Protein AF-0000000069244633 (afdb_homodimer)

Structure (mmCIF, N/CA/C/O backbone):
data_AF-0000000069244633-model_v1
#
loop_
_entity.id
_entity.type
_entity.pdbx_description
1 polymer 'Cationic amino acid transporter C-terminal domain-containing protein'
#
loop_
_atom_site.group_PDB
_atom_site.id
_atom_site.type_symbol
_atom_site.label_atom_id
_atom_site.label_alt_id
_atom_site.label_comp_id
_atom_site.label_asym_id
_atom_site.label_entity_id
_atom_site.label_seq_id
_atom_site.pdbx_PDB_ins_code
_atom_site.Cartn_x
_atom_site.Cartn_y
_atom_site.Cartn_z
_atom_site.occupancy
_atom_site.B_iso_or_equiv
_atom_site.auth_seq_id
_atom_site.auth_comp_id
_atom_site.auth_asym_id
_atom_site.auth_atom_id
_atom_site.pdbx_PDB_model_num
ATOM 1 N N . MET A 1 1 ? -38.5 -72.438 -12.086 1 20.02 1 MET A N 1
ATOM 2 C CA . MET A 1 1 ? -37.25 -71.875 -12.625 1 20.02 1 MET A CA 1
ATOM 3 C C . MET A 1 1 ? -36.938 -70.5 -12 1 20.02 1 MET A C 1
ATOM 5 O O . MET A 1 1 ? -37.812 -69.938 -11.375 1 20.02 1 MET A O 1
ATOM 9 N N . GLU A 1 2 ? -36 -69.562 -12.727 1 22.3 2 GLU A N 1
ATOM 10 C CA . GLU A 1 2 ? -34.875 -68.625 -12.781 1 22.3 2 GLU A CA 1
ATOM 11 C C . GLU A 1 2 ? -35.375 -67.188 -12.688 1 22.3 2 GLU A C 1
ATOM 13 O O . GLU A 1 2 ? -34.75 -66.312 -13.219 1 22.3 2 GLU A O 1
ATOM 18 N N . GLU A 1 3 ? -36.531 -66.812 -12.406 1 23.72 3 GLU A N 1
ATOM 19 C CA . GLU A 1 3 ? -37.031 -65.5 -12.836 1 23.72 3 GLU A CA 1
ATOM 20 C C . GLU A 1 3 ? -36.281 -64.375 -12.117 1 23.72 3 GLU A C 1
ATOM 22 O O . GLU A 1 3 ? -36.562 -63.188 -12.328 1 23.72 3 GLU A O 1
ATOM 27 N N . ALA A 1 4 ? -35.75 -64.625 -10.914 1 26.92 4 ALA A N 1
ATOM 28 C CA . ALA A 1 4 ? -35.469 -63.656 -9.867 1 26.92 4 ALA A CA 1
ATOM 29 C C . ALA A 1 4 ? -34.312 -62.75 -10.25 1 26.92 4 ALA A C 1
ATOM 31 O O . ALA A 1 4 ? -33.844 -61.938 -9.438 1 26.92 4 ALA A O 1
ATOM 32 N N . ASN A 1 5 ? -33.438 -63.188 -11.25 1 26.27 5 ASN A N 1
ATOM 33 C CA . ASN A 1 5 ? -32.094 -62.656 -11.25 1 26.27 5 ASN A CA 1
ATOM 34 C C . ASN A 1 5 ? -32.062 -61.188 -11.68 1 26.27 5 ASN A C 1
ATOM 36 O O . ASN A 1 5 ? -31.062 -60.719 -12.227 1 26.27 5 ASN A O 1
ATOM 40 N N . GLY A 1 6 ? -33.188 -60.469 -11.82 1 25.61 6 GLY A N 1
ATOM 41 C CA . GLY A 1 6 ? -33.25 -59.281 -12.656 1 25.61 6 GLY A CA 1
ATOM 42 C C . GLY A 1 6 ? -32.344 -58.156 -12.156 1 25.61 6 GLY A C 1
ATOM 43 O O . GLY A 1 6 ? -31.922 -57.281 -12.938 1 25.61 6 GLY A O 1
ATOM 44 N N . ASN A 1 7 ? -32.406 -57.688 -10.852 1 25.88 7 ASN A N 1
ATOM 45 C CA . ASN A 1 7 ? -32.219 -56.281 -10.523 1 25.88 7 ASN A CA 1
ATOM 46 C C . ASN A 1 7 ? -30.734 -55.906 -10.484 1 25.88 7 ASN A C 1
ATOM 48 O O . ASN A 1 7 ? -30.188 -55.594 -9.422 1 25.88 7 ASN A O 1
ATOM 52 N N . SER A 1 8 ? -29.797 -56.625 -11.047 1 25.48 8 SER A N 1
ATOM 53 C CA . SER A 1 8 ? -28.391 -56.25 -10.969 1 25.48 8 SER A CA 1
ATOM 54 C C . SER A 1 8 ? -28.172 -54.875 -11.609 1 25.48 8 SER A C 1
ATOM 56 O O . SER A 1 8 ? -27.656 -54.781 -12.727 1 25.48 8 SER A O 1
ATOM 58 N N . ARG A 1 9 ? -29.172 -53.844 -11.516 1 30.61 9 ARG A N 1
ATOM 59 C CA . ARG A 1 9 ? -28.922 -52.594 -12.188 1 30.61 9 ARG A CA 1
ATOM 60 C C . ARG A 1 9 ? -27.594 -51.969 -11.719 1 30.61 9 ARG A C 1
ATOM 62 O O . ARG A 1 9 ? -27.594 -51 -10.945 1 30.61 9 ARG A O 1
ATOM 69 N N . LEU A 1 10 ? -26.672 -52.719 -11.18 1 27.62 10 LEU A N 1
ATOM 70 C CA . LEU A 1 10 ? -25.438 -52.219 -10.586 1 27.62 10 LEU A CA 1
ATOM 71 C C . LEU A 1 10 ? -24.672 -51.375 -11.586 1 27.62 10 LEU A C 1
ATOM 73 O O . LEU A 1 10 ? -23.703 -50.719 -11.219 1 27.62 10 LEU A O 1
ATOM 77 N N . GLY A 1 11 ? -24.562 -51.812 -12.891 1 30.34 11 GLY A N 1
ATOM 78 C CA . GLY A 1 11 ? -23.531 -51.188 -13.719 1 30.34 11 GLY A CA 1
ATOM 79 C C . GLY A 1 11 ? -23.75 -49.719 -13.953 1 30.34 11 GLY A C 1
ATOM 80 O O . GLY A 1 11 ? -23.969 -49.281 -15.086 1 30.34 11 GLY A O 1
ATOM 81 N N . GLU A 1 12 ? -24.453 -48.969 -13.242 1 34.12 12 GLU A N 1
ATOM 82 C CA . GLU A 1 12 ? -24.656 -47.531 -13.508 1 34.12 12 GLU A CA 1
ATOM 83 C C . GLU A 1 12 ? -23.328 -46.844 -13.781 1 34.12 12 GLU A C 1
ATOM 85 O O . GLU A 1 12 ? -22.5 -46.688 -12.883 1 34.12 12 GLU A O 1
ATOM 90 N N . GLY A 1 13 ? -22.641 -47 -15.031 1 33.44 13 GLY A N 1
ATOM 91 C CA . GLY A 1 13 ? -21.469 -46.594 -15.781 1 33.44 13 GLY A CA 1
ATOM 92 C C . GLY A 1 13 ? -21.141 -45.125 -15.617 1 33.44 13 GLY A C 1
ATOM 93 O O . GLY A 1 13 ? -21.906 -44.375 -15.016 1 33.44 13 GLY A O 1
ATOM 94 N N . ASN A 1 14 ? -19.844 -44.719 -16.297 1 39.72 14 ASN A N 1
ATOM 95 C CA . ASN A 1 14 ? -19.125 -43.469 -16.578 1 39.72 14 ASN A CA 1
ATOM 96 C C . ASN A 1 14 ? -20.047 -42.438 -17.188 1 39.72 14 ASN A C 1
ATOM 98 O O . ASN A 1 14 ? -20.625 -42.625 -18.25 1 39.72 14 ASN A O 1
ATOM 102 N N . VAL A 1 15 ? -20.781 -41.812 -16.547 1 41.5 15 VAL A N 1
ATOM 103 C CA . VAL A 1 15 ? -21.719 -40.812 -17.078 1 41.5 15 VAL A CA 1
ATOM 104 C C . VAL A 1 15 ? -20.938 -39.75 -17.859 1 41.5 15 VAL A C 1
ATOM 106 O O . VAL A 1 15 ? -20.156 -39 -17.297 1 41.5 15 VAL A O 1
ATOM 109 N N . VAL A 1 16 ? -20.375 -40.062 -19.047 1 46.16 16 VAL A N 1
ATOM 110 C CA . VAL A 1 16 ? -19.875 -39.062 -19.984 1 46.16 16 VAL A CA 1
ATOM 111 C C . VAL A 1 16 ? -21.016 -38.156 -20.406 1 46.16 16 VAL A C 1
ATOM 113 O O . VAL A 1 16 ? -22.125 -38.625 -20.703 1 46.16 16 VAL A O 1
ATOM 116 N N . PRO A 1 17 ? -21.109 -36.938 -20.062 1 46.88 17 PRO A N 1
ATOM 117 C CA . PRO A 1 17 ? -22.109 -36.125 -20.766 1 46.88 17 PRO A CA 1
ATOM 118 C C . PRO A 1 17 ? -22.203 -36.438 -22.25 1 46.88 17 PRO A C 1
ATOM 120 O O . PRO A 1 17 ? -21.219 -36.875 -22.859 1 46.88 17 PRO A O 1
ATOM 123 N N . ALA A 1 18 ? -23.422 -36.688 -22.859 1 45.16 18 ALA A N 1
ATOM 124 C CA . ALA A 1 18 ? -23.672 -37.031 -24.25 1 45.16 18 ALA A CA 1
ATOM 125 C C . ALA A 1 18 ? -22.828 -36.156 -25.188 1 45.16 18 ALA A C 1
ATOM 127 O O . ALA A 1 18 ? -22.828 -34.938 -25.078 1 45.16 18 ALA A O 1
ATOM 128 N N . PRO A 1 19 ? -21.797 -36.75 -25.891 1 50.88 19 PRO A N 1
ATOM 129 C CA . PRO A 1 19 ? -20.984 -36.031 -26.875 1 50.88 19 PRO A CA 1
ATOM 130 C C . PRO A 1 19 ? -21.828 -35.188 -27.844 1 50.88 19 PRO A C 1
ATOM 132 O O . PRO A 1 19 ? -22.766 -35.719 -28.453 1 50.88 19 PRO A O 1
ATOM 135 N N . ILE A 1 20 ? -22.016 -33.969 -27.609 1 52.47 20 ILE A N 1
ATOM 136 C CA . ILE A 1 20 ? -22.641 -33.188 -28.656 1 52.47 20 ILE A CA 1
ATOM 137 C C . ILE A 1 20 ? -21.859 -33.344 -29.953 1 52.47 20 ILE A C 1
ATOM 139 O O . ILE A 1 20 ? -20.641 -33.188 -29.984 1 52.47 20 ILE A O 1
ATOM 143 N N . LYS A 1 21 ? -22.469 -34 -30.922 1 58.62 21 LYS A N 1
ATOM 144 C CA . LYS A 1 21 ? -21.875 -34.156 -32.25 1 58.62 21 LYS A CA 1
ATOM 145 C C . LYS A 1 21 ? -21.406 -32.812 -32.812 1 58.62 21 LYS A C 1
ATOM 147 O O . LYS A 1 21 ? -22.219 -31.906 -33 1 58.62 21 LYS A O 1
ATOM 152 N N . LEU A 1 22 ? -20.031 -32.562 -32.781 1 64.38 22 LEU A N 1
ATOM 153 C CA . LEU A 1 22 ? -19.453 -31.344 -33.375 1 64.38 22 LEU A CA 1
ATOM 154 C C . LEU A 1 22 ? -19.469 -31.438 -34.906 1 64.38 22 LEU A C 1
ATOM 156 O O . LEU A 1 22 ? -18.672 -32.188 -35.5 1 64.38 22 LEU A O 1
ATOM 160 N N . GLU A 1 23 ? -20.453 -30.797 -35.469 1 68.38 23 GLU A N 1
ATOM 161 C CA . GLU A 1 23 ? -20.703 -30.859 -36.906 1 68.38 23 GLU A CA 1
ATOM 162 C C . GLU A 1 23 ? -19.438 -30.516 -37.688 1 68.38 23 GLU A C 1
ATOM 164 O O . GLU A 1 23 ? -19.172 -31.109 -38.75 1 68.38 23 GLU A O 1
ATOM 169 N N . SER A 1 24 ? -18.625 -29.688 -37.125 1 72.56 24 SER A N 1
ATOM 170 C CA . SER A 1 24 ? -17.453 -29.203 -37.844 1 72.56 24 SER A CA 1
ATOM 171 C C . SER A 1 24 ? -16.375 -30.281 -37.969 1 72.56 24 SER A C 1
ATOM 173 O O . SER A 1 24 ? -15.555 -30.266 -38.875 1 72.56 24 SER A O 1
ATOM 175 N N . PHE A 1 25 ? -16.484 -31.328 -37.094 1 71.44 25 PHE A N 1
ATOM 176 C CA . PHE A 1 25 ? -15.406 -32.312 -37.031 1 71.44 25 PHE A CA 1
ATOM 177 C C . PHE A 1 25 ? -15.898 -33.656 -37.562 1 71.44 25 PHE A C 1
ATOM 179 O O . PHE A 1 25 ? -15.211 -34.688 -37.406 1 71.44 25 PHE A O 1
ATOM 186 N N . GLU A 1 26 ? -17.094 -33.719 -38.062 1 68.06 26 GLU A N 1
ATOM 187 C CA . GLU A 1 26 ? -17.672 -34.969 -38.531 1 68.06 26 GLU A CA 1
ATOM 188 C C . GLU A 1 26 ? -16.969 -35.469 -39.781 1 68.06 26 GLU A C 1
ATOM 190 O O . GLU A 1 26 ? -16.719 -36.656 -39.938 1 68.06 26 GLU A O 1
ATOM 195 N N . ASN A 1 27 ? -16.719 -34.562 -40.75 1 71.81 27 ASN A N 1
ATOM 196 C CA . ASN A 1 27 ? -16.031 -34.875 -42 1 71.81 27 ASN A CA 1
ATOM 197 C C . ASN A 1 27 ? -14.961 -33.844 -42.344 1 71.81 27 ASN A C 1
ATOM 199 O O . ASN A 1 27 ? -14.977 -32.75 -41.812 1 71.81 27 ASN A O 1
ATOM 203 N N . ILE A 1 28 ? -13.922 -34.344 -43.062 1 75.19 28 ILE A N 1
ATOM 204 C CA . ILE A 1 28 ? -12.805 -33.5 -43.469 1 75.19 28 ILE A CA 1
ATOM 205 C C . ILE A 1 28 ? -13.32 -32.281 -44.281 1 75.19 28 ILE A C 1
ATOM 207 O O . ILE A 1 28 ? -12.781 -31.188 -44.156 1 75.19 28 ILE A O 1
ATOM 211 N N . THR A 1 29 ? -14.359 -32.562 -45 1 72.12 29 THR A N 1
ATOM 212 C CA . THR A 1 29 ? -14.914 -31.484 -45.812 1 72.12 29 THR A CA 1
ATOM 213 C C . THR A 1 29 ? -15.562 -30.422 -44.906 1 72.12 29 THR A C 1
ATOM 215 O O . THR A 1 29 ? -15.422 -29.234 -45.188 1 72.12 29 THR A O 1
ATOM 218 N N . ASN A 1 30 ? -16.203 -30.875 -43.906 1 72.62 30 ASN A N 1
ATOM 219 C CA . ASN A 1 30 ? -16.844 -29.938 -43 1 72.62 30 ASN A CA 1
ATOM 220 C C . ASN A 1 30 ? -15.805 -29.125 -42.219 1 72.62 30 ASN A C 1
ATOM 222 O O . ASN A 1 30 ? -15.992 -27.938 -41.969 1 72.62 30 ASN A O 1
ATOM 226 N N . TYR A 1 31 ? -14.805 -29.828 -41.938 1 77.62 31 TYR A N 1
ATOM 227 C CA . TYR A 1 31 ? -13.734 -29.156 -41.188 1 77.62 31 TYR A CA 1
ATOM 228 C C . TYR A 1 31 ? -13.062 -28.094 -42.062 1 77.62 31 TYR A C 1
ATOM 230 O O . TYR A 1 31 ? -12.719 -27.016 -41.594 1 77.62 31 TYR A O 1
ATOM 238 N N . GLY A 1 32 ? -12.875 -28.5 -43.344 1 73.31 32 GLY A N 1
ATOM 239 C CA . GLY A 1 32 ? -12.328 -27.531 -44.281 1 73.31 32 GLY A CA 1
ATOM 240 C C . GLY A 1 32 ? -13.188 -26.281 -44.406 1 73.31 32 GLY A C 1
ATOM 241 O O . GLY A 1 32 ? -12.672 -25.172 -44.4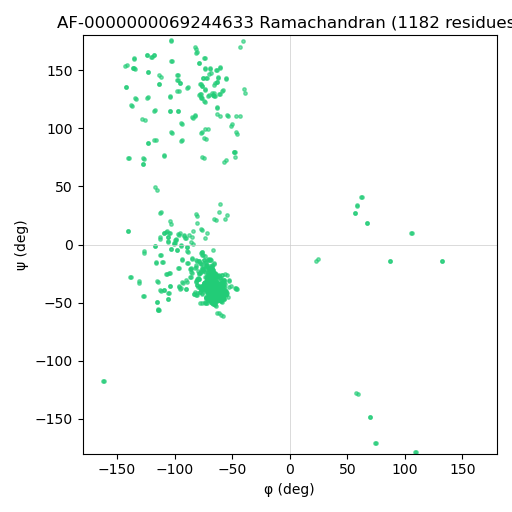38 1 73.31 32 GLY A O 1
ATOM 242 N N . ARG A 1 33 ? -14.422 -26.484 -44.5 1 71.06 33 ARG A N 1
ATOM 243 C CA . ARG A 1 33 ? -15.352 -25.359 -44.625 1 71.06 33 ARG A CA 1
ATOM 244 C C . ARG A 1 33 ? -15.336 -24.516 -43.344 1 71.06 33 ARG A C 1
ATOM 246 O O . ARG A 1 33 ? -15.422 -23.281 -43.406 1 71.06 33 ARG A O 1
ATOM 253 N N . ALA A 1 34 ? -15.25 -25.203 -42.281 1 75.12 34 ALA A N 1
ATOM 254 C CA . ALA A 1 34 ? -15.195 -24.5 -41 1 75.12 34 ALA A CA 1
ATOM 255 C C . ALA A 1 34 ? -13.938 -23.641 -40.906 1 75.12 34 ALA A C 1
ATOM 257 O O . ALA A 1 34 ? -13.984 -22.531 -40.375 1 75.12 34 ALA A O 1
ATOM 258 N N . LEU A 1 35 ? -12.93 -24.141 -41.469 1 75.62 35 LEU A N 1
ATOM 259 C CA . LEU A 1 35 ? -11.664 -23.422 -41.438 1 75.62 35 LEU A CA 1
ATOM 260 C C . LEU A 1 35 ? -11.727 -22.156 -42.312 1 75.62 35 LEU A C 1
ATOM 262 O O . LEU A 1 35 ? -11.094 -21.141 -41.969 1 75.62 35 LEU A O 1
ATOM 266 N N . LEU A 1 36 ? -12.484 -22.297 -43.375 1 71.25 36 LEU A N 1
ATOM 267 C CA . LEU A 1 36 ? -12.625 -21.156 -44.25 1 71.25 36 LEU A CA 1
ATOM 268 C C . LEU A 1 36 ? -13.414 -20.031 -43.594 1 71.25 36 LEU A C 1
ATOM 270 O O . LEU A 1 36 ? -13.234 -18.859 -43.906 1 71.25 36 LEU A O 1
ATOM 274 N N . ASN A 1 37 ? -14.156 -20.406 -42.594 1 70.56 37 ASN A N 1
ATOM 275 C CA . ASN A 1 37 ? -14.977 -19.406 -41.906 1 70.56 37 ASN A CA 1
ATOM 276 C C . ASN A 1 37 ? -14.375 -19.016 -40.562 1 70.56 37 ASN A C 1
ATOM 278 O O . ASN A 1 37 ? -15.07 -18.516 -39.688 1 70.56 37 ASN A O 1
ATOM 282 N N . THR A 1 38 ? -13.227 -19.266 -40.469 1 73.69 38 THR A N 1
ATOM 283 C CA . THR A 1 38 ? -12.555 -19.047 -39.188 1 73.69 38 THR A CA 1
ATOM 284 C C . THR A 1 38 ? -12.617 -17.562 -38.812 1 73.69 38 THR A C 1
ATOM 286 O O . THR A 1 38 ? -12.891 -17.234 -37.656 1 73.69 38 THR A O 1
ATOM 289 N N . PRO A 1 39 ? -12.359 -16.672 -39.781 1 71.31 39 PRO A N 1
ATOM 290 C CA . PRO A 1 39 ? -12.375 -15.258 -39.375 1 71.31 39 PRO A CA 1
ATOM 291 C C . PRO A 1 39 ? -13.742 -14.812 -38.844 1 71.31 39 PRO A C 1
ATOM 293 O O . PRO A 1 39 ? -13.812 -14.078 -37.875 1 71.31 39 PRO A O 1
ATOM 296 N N . LEU A 1 40 ? -14.781 -15.234 -39.406 1 69.19 40 LEU A N 1
ATOM 297 C CA . LEU A 1 40 ? -16.125 -14.867 -38.969 1 69.19 40 LEU A CA 1
ATOM 298 C C . LEU A 1 40 ? -16.453 -15.5 -37.625 1 69.19 40 LEU A C 1
ATOM 300 O O . LEU A 1 40 ? -17.047 -14.859 -36.781 1 69.19 40 LEU A O 1
ATOM 304 N N . ARG A 1 41 ? -16.031 -16.656 -37.5 1 72.19 41 ARG A N 1
ATOM 305 C CA . ARG A 1 41 ? -16.312 -17.375 -36.25 1 72.19 41 ARG A CA 1
ATOM 306 C C . ARG A 1 41 ? -15.484 -16.812 -35.094 1 72.19 41 ARG A C 1
ATOM 308 O O . ARG A 1 41 ? -15.945 -16.781 -33.969 1 72.19 41 ARG A O 1
ATOM 315 N N . LEU A 1 42 ? -14.367 -16.375 -35.531 1 72 42 LEU A N 1
ATOM 316 C CA . LEU A 1 42 ? -13.492 -15.766 -34.531 1 72 42 LEU A CA 1
ATOM 317 C C . LEU A 1 42 ? -14.078 -14.461 -34 1 72 42 LEU A C 1
ATOM 319 O O . LEU A 1 42 ? -14.031 -14.18 -32.812 1 72 42 LEU A O 1
ATOM 323 N N . LEU A 1 43 ? -14.547 -13.703 -34.875 1 68.88 43 LEU A N 1
ATOM 324 C CA . LEU A 1 43 ? -15.141 -12.43 -34.5 1 68.88 43 LEU A CA 1
ATOM 325 C C . LEU A 1 43 ? -16.344 -12.648 -33.562 1 68.88 43 LEU A C 1
ATOM 327 O O . LEU A 1 43 ? -16.547 -11.875 -32.625 1 68.88 43 LEU A O 1
ATOM 331 N N . ASP A 1 44 ? -17.078 -13.648 -33.812 1 64.44 44 ASP A N 1
ATOM 332 C CA . ASP A 1 44 ? -18.25 -13.969 -33 1 64.44 44 ASP A CA 1
ATOM 333 C C . ASP A 1 44 ? -17.859 -14.469 -31.625 1 64.44 44 ASP A C 1
ATOM 335 O O . ASP A 1 44 ? -18.453 -14.094 -30.625 1 64.44 44 ASP A O 1
ATOM 339 N N . ARG A 1 45 ? -16.859 -15.242 -31.656 1 66.06 45 ARG A N 1
ATOM 340 C CA . ARG A 1 45 ? -16.531 -15.961 -30.422 1 66.06 45 ARG A CA 1
ATOM 341 C C . ARG A 1 45 ? -15.633 -15.109 -29.516 1 66.06 45 ARG A C 1
ATOM 343 O O . ARG A 1 45 ? -15.6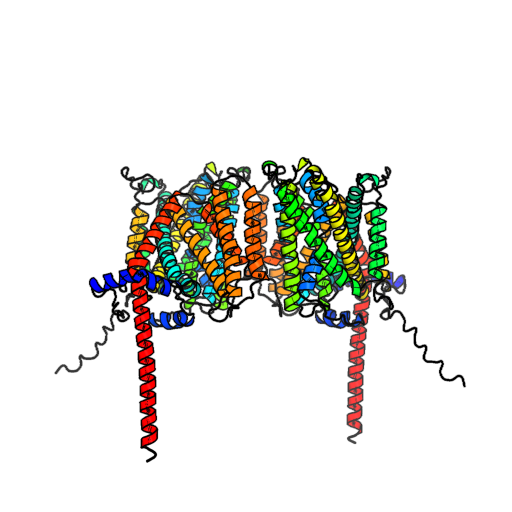64 -15.25 -28.297 1 66.06 45 ARG A O 1
ATOM 350 N N . VAL A 1 46 ? -14.898 -14.273 -30.172 1 62.12 46 VAL A N 1
ATOM 351 C CA . VAL A 1 46 ? -13.969 -13.445 -29.406 1 62.12 46 VAL A CA 1
ATOM 352 C C . VAL A 1 46 ? -14.734 -12.508 -28.484 1 62.12 46 VAL A C 1
ATOM 354 O O . VAL A 1 46 ? -14.281 -12.195 -27.391 1 62.12 46 VAL A O 1
ATOM 357 N N . THR A 1 47 ? -15.914 -12.227 -28.859 1 62.75 47 THR A N 1
ATOM 358 C CA . THR A 1 47 ? -16.703 -11.281 -28.078 1 62.75 47 THR A CA 1
ATOM 359 C C . THR A 1 47 ? -17.734 -12.016 -27.234 1 62.75 47 THR A C 1
ATOM 361 O O . THR A 1 47 ? -18.469 -11.391 -26.469 1 62.75 47 THR A O 1
ATOM 364 N N . ALA A 1 48 ? -17.766 -13.391 -27.438 1 66.88 48 ALA A N 1
ATOM 365 C CA . ALA A 1 48 ? -18.781 -14.133 -26.703 1 66.88 48 ALA A CA 1
ATOM 366 C C . ALA A 1 48 ? -18.438 -14.25 -25.234 1 66.88 48 ALA A C 1
ATOM 368 O O . ALA A 1 48 ? -17.281 -14.531 -24.891 1 66.88 48 ALA A O 1
ATOM 369 N N . ARG A 1 49 ? -19.344 -13.773 -24.375 1 67.69 49 ARG A N 1
ATOM 370 C CA . ARG A 1 49 ? -19.156 -13.836 -22.938 1 67.69 49 ARG A CA 1
ATOM 371 C C . ARG A 1 49 ? -20.172 -14.773 -22.297 1 67.69 49 ARG A C 1
ATOM 373 O O . ARG A 1 49 ? -21.297 -14.914 -22.781 1 67.69 49 ARG A O 1
ATOM 380 N N . SER A 1 50 ? -19.641 -15.523 -21.375 1 68.44 50 SER A N 1
ATOM 381 C CA . SER A 1 50 ? -20.562 -16.344 -20.609 1 68.44 50 SER A CA 1
ATOM 382 C C . SER A 1 50 ? -21.281 -15.531 -19.547 1 68.44 50 SER A C 1
ATOM 384 O O . SER A 1 50 ? -20.875 -14.414 -19.234 1 68.44 50 SER A O 1
ATOM 386 N N . ASN A 1 51 ? -22.391 -15.984 -19.141 1 70.56 51 ASN A N 1
ATOM 387 C CA . ASN A 1 51 ? -23.156 -15.328 -18.094 1 70.56 51 ASN A CA 1
ATOM 388 C C . ASN A 1 51 ? -22.906 -15.984 -16.734 1 70.56 51 ASN A C 1
ATOM 390 O O . ASN A 1 51 ? -22.562 -17.172 -16.656 1 70.56 51 ASN A O 1
ATOM 394 N N . ASP A 1 52 ? -22.922 -15.219 -15.742 1 71.19 52 ASP A N 1
ATOM 395 C CA . ASP A 1 52 ? -22.766 -15.695 -14.375 1 71.19 52 ASP A CA 1
ATOM 396 C C . ASP A 1 52 ? -23.641 -16.906 -14.109 1 71.19 52 ASP A C 1
ATOM 398 O O . ASP A 1 52 ? -23.203 -17.891 -13.516 1 71.19 52 ASP A O 1
ATOM 402 N N . GLU A 1 53 ? -24.797 -16.875 -14.648 1 68.12 53 GLU A N 1
ATOM 403 C CA . GLU A 1 53 ? -25.781 -17.906 -14.375 1 68.12 53 GLU A CA 1
ATOM 404 C C . GLU A 1 53 ? -25.406 -19.234 -15.039 1 68.12 53 GLU A C 1
ATOM 406 O O . GLU A 1 53 ? -25.625 -20.297 -14.477 1 68.12 53 GLU A O 1
ATOM 411 N N . VAL A 1 54 ? -24.844 -19.141 -16.156 1 64.19 54 VAL A N 1
ATOM 412 C CA . VAL A 1 54 ? -24.453 -20.344 -16.891 1 64.19 54 VAL A CA 1
ATOM 413 C C . VAL A 1 54 ? -23.344 -21.062 -16.125 1 64.19 54 VAL A C 1
ATOM 415 O O . VAL A 1 54 ? -23.391 -22.297 -15.977 1 64.19 54 VAL A O 1
ATOM 418 N N . GLU A 1 55 ? -22.484 -20.328 -15.656 1 67.38 55 GLU A N 1
ATOM 419 C CA . GLU A 1 55 ? -21.359 -20.938 -14.961 1 67.38 55 GLU A CA 1
ATOM 420 C C . GLU A 1 55 ? -21.766 -21.453 -13.586 1 67.38 55 GLU A C 1
ATOM 422 O O . GLU A 1 55 ? -21.312 -22.516 -13.148 1 67.38 55 GLU A O 1
ATOM 427 N N . LEU A 1 56 ? -22.688 -20.719 -12.953 1 68 56 LEU A N 1
ATOM 428 C CA . LEU A 1 56 ? -23.078 -21.047 -11.586 1 68 56 LEU A CA 1
ATOM 429 C C . LEU A 1 56 ? -24.062 -22.219 -11.57 1 68 56 LEU A C 1
ATOM 431 O O . LEU A 1 56 ? -24.109 -22.969 -10.594 1 68 56 LEU A O 1
ATOM 435 N N . VAL A 1 57 ? -24.812 -22.312 -12.633 1 65.94 57 VAL A N 1
ATOM 436 C CA . VAL A 1 57 ? -25.891 -23.281 -12.602 1 65.94 57 VAL A CA 1
ATOM 437 C C . VAL A 1 57 ? -25.641 -24.375 -13.633 1 65.94 57 VAL A C 1
ATOM 439 O O . VAL A 1 57 ? -25.484 -25.547 -13.273 1 65.94 57 VAL A O 1
ATOM 442 N N . ASP A 1 58 ? -25.453 -24.016 -14.883 1 61.12 58 ASP A N 1
ATOM 443 C CA . ASP A 1 58 ? -25.438 -25 -15.961 1 61.12 58 ASP A CA 1
ATOM 444 C C . ASP A 1 58 ? -24.156 -25.844 -15.914 1 61.12 58 ASP A C 1
ATOM 446 O O . ASP A 1 58 ? -24.219 -27.062 -15.992 1 61.12 58 ASP A O 1
ATOM 450 N N . VAL A 1 59 ? -23.109 -25.219 -15.758 1 59.78 59 VAL A N 1
ATOM 451 C CA . VAL A 1 59 ? -21.828 -25.922 -15.781 1 59.78 59 VAL A CA 1
ATOM 452 C C . VAL A 1 59 ? -21.688 -26.781 -14.531 1 59.78 59 VAL A C 1
ATOM 454 O O . VAL A 1 59 ? -21.172 -27.906 -14.586 1 59.78 59 VAL A O 1
ATOM 457 N N . LYS A 1 60 ? -22.188 -26.281 -13.438 1 63.19 60 LYS A N 1
ATOM 458 C CA . LYS A 1 60 ? -22.172 -27 -12.172 1 63.19 60 LYS A CA 1
ATOM 459 C C . LYS A 1 60 ? -23.031 -28.25 -12.25 1 63.19 60 LYS A C 1
ATOM 461 O O . LYS A 1 60 ? -22.656 -29.312 -11.711 1 63.19 60 LYS A O 1
ATOM 466 N N . LYS A 1 61 ? -24.141 -28.078 -12.828 1 57.34 61 LYS A N 1
ATOM 467 C CA . LYS A 1 61 ? -25.094 -29.188 -12.945 1 57.34 61 LYS A CA 1
ATOM 468 C C . LYS A 1 61 ? -24.516 -30.312 -13.797 1 57.34 61 LYS A C 1
ATOM 470 O O . LYS A 1 61 ? -24.859 -31.484 -13.617 1 57.34 61 LYS A O 1
ATOM 475 N N . ARG A 1 62 ? -23.688 -29.859 -14.656 1 54.31 62 ARG A N 1
ATOM 476 C CA . ARG A 1 62 ? -23.078 -30.859 -15.523 1 54.31 62 ARG A CA 1
ATOM 477 C C . ARG A 1 62 ? -22.141 -31.781 -14.727 1 54.31 62 ARG A C 1
ATOM 479 O O . ARG A 1 62 ? -21.828 -32.875 -15.172 1 54.31 62 ARG A O 1
ATOM 486 N N . SER A 1 63 ? -21.688 -31.266 -13.531 1 56.06 63 SER A N 1
ATOM 487 C CA . SER A 1 63 ? -20.812 -32.094 -12.711 1 56.06 63 SER A CA 1
ATOM 488 C C . SER A 1 63 ? -21.609 -33.094 -11.891 1 56.06 63 SER A C 1
ATOM 490 O O . SER A 1 63 ? -21.047 -34.031 -11.328 1 56.06 63 SER A O 1
ATOM 492 N N . GLN A 1 64 ? -22.781 -33.594 -12.18 1 49.06 64 GLN A N 1
ATOM 493 C CA . GLN A 1 64 ? -23.719 -34.531 -11.578 1 49.06 64 GLN A CA 1
ATOM 494 C C . GLN A 1 64 ? -23.484 -34.625 -10.07 1 49.06 64 GLN A C 1
ATOM 496 O O . GLN A 1 64 ? -24.266 -35.281 -9.359 1 49.06 64 GLN A O 1
ATOM 501 N N . HIS A 1 65 ? -22.406 -34.156 -9.469 1 51.22 65 HIS A N 1
ATOM 502 C CA . HIS A 1 65 ? -22.219 -34.312 -8.031 1 51.22 65 HIS A CA 1
ATOM 503 C C . HIS A 1 65 ? -21.953 -32.969 -7.355 1 51.22 65 HIS A C 1
ATOM 505 O O . HIS A 1 65 ? -21.016 -32.25 -7.742 1 51.22 65 HIS A O 1
ATOM 511 N N . GLU A 1 66 ? -22.984 -32.562 -6.652 1 58.34 66 GLU A N 1
ATOM 512 C CA . GLU A 1 66 ? -22.844 -31.344 -5.859 1 58.34 66 GLU A CA 1
ATOM 513 C C . GLU A 1 66 ? -21.781 -31.516 -4.777 1 58.34 66 GLU A C 1
ATOM 515 O O . GLU A 1 66 ? -21.75 -32.531 -4.09 1 58.34 66 GLU A O 1
ATOM 520 N N . MET A 1 67 ? -20.766 -30.734 -4.867 1 63.75 67 MET A N 1
ATOM 521 C CA . MET A 1 67 ? -19.703 -30.797 -3.875 1 63.75 67 MET A CA 1
ATOM 522 C C . MET A 1 67 ? -20.203 -30.375 -2.498 1 63.75 67 MET A C 1
ATOM 524 O O . MET A 1 67 ? -21.016 -29.453 -2.383 1 63.75 67 MET A O 1
ATOM 528 N N . LYS A 1 68 ? -19.984 -31.188 -1.444 1 67.5 68 LYS A N 1
ATOM 529 C CA . LYS A 1 68 ? -20.391 -30.891 -0.075 1 67.5 68 LYS A CA 1
ATOM 530 C C . LYS A 1 68 ? -19.625 -29.688 0.482 1 67.5 68 LYS A C 1
ATOM 532 O O . LYS A 1 68 ? -18.406 -29.609 0.344 1 67.5 68 LYS A O 1
ATOM 537 N N . LYS A 1 69 ? -20.359 -28.734 0.989 1 81 69 LYS A N 1
ATOM 538 C CA . LYS A 1 69 ? -19.781 -27.547 1.612 1 81 69 LYS A CA 1
ATOM 539 C C . LYS A 1 69 ? -19.25 -27.859 3.008 1 81 69 LYS A C 1
ATOM 541 O O . LYS A 1 69 ? -20 -27.828 3.986 1 81 69 LYS A O 1
ATOM 546 N N . THR A 1 70 ? -17.922 -28.125 3.131 1 80.19 70 THR A N 1
ATOM 547 C CA . THR A 1 70 ? -17.375 -28.594 4.402 1 80.19 70 THR A CA 1
ATOM 548 C C . THR A 1 70 ? -16.203 -27.719 4.844 1 80.19 70 THR A C 1
ATOM 550 O O . THR A 1 70 ? -15.766 -27.797 5.992 1 80.19 70 THR A O 1
ATOM 553 N N . LEU A 1 71 ? -15.742 -26.812 4.051 1 85.06 71 LEU A N 1
ATOM 554 C CA . LEU A 1 71 ? -14.492 -26.109 4.344 1 85.06 71 LEU A CA 1
ATOM 555 C C . LEU A 1 71 ? -14.758 -24.781 5.023 1 85.06 71 LEU A C 1
ATOM 557 O O . LEU A 1 71 ? -15.664 -24.047 4.625 1 85.06 71 LEU A O 1
ATOM 561 N N . SER A 1 72 ? -14.016 -24.578 6.078 1 88.56 72 SER A N 1
ATOM 562 C CA . SER A 1 72 ? -14.078 -23.312 6.797 1 88.56 72 SER A CA 1
ATOM 563 C C . SER A 1 72 ? -12.875 -22.438 6.477 1 88.56 72 SER A C 1
ATOM 565 O O . SER A 1 72 ? -11.969 -22.844 5.75 1 88.56 72 SER A O 1
ATOM 567 N N . TRP A 1 73 ? -12.945 -21.219 7.047 1 87.81 73 TRP A N 1
ATOM 568 C CA . TRP A 1 73 ? -11.82 -20.312 6.832 1 87.81 73 TRP A CA 1
ATOM 569 C C . TRP A 1 73 ? -10.523 -20.922 7.352 1 87.81 73 TRP A C 1
ATOM 571 O O . TRP A 1 73 ? -9.453 -20.688 6.785 1 87.81 73 TRP A O 1
ATOM 581 N N . TRP A 1 74 ? -10.562 -21.641 8.406 1 85.31 74 TRP A N 1
ATOM 582 C CA . TRP A 1 74 ? -9.414 -22.312 9.016 1 85.31 74 TRP A CA 1
ATOM 583 C C . TRP A 1 74 ? -8.82 -23.344 8.062 1 85.31 74 TRP A C 1
ATOM 585 O O . TRP A 1 74 ? -7.602 -23.406 7.891 1 85.31 74 TRP A O 1
ATOM 595 N N . ASP A 1 75 ? -9.672 -24.047 7.445 1 84.5 75 ASP A N 1
ATOM 596 C CA . ASP A 1 75 ? -9.242 -25.047 6.473 1 84.5 75 ASP A CA 1
ATOM 597 C C . ASP A 1 75 ? -8.594 -24.391 5.254 1 84.5 75 ASP A C 1
ATOM 599 O O . ASP A 1 75 ? -7.594 -24.875 4.73 1 84.5 75 ASP A O 1
ATOM 603 N N . LEU A 1 76 ? -9.133 -23.312 4.879 1 86.62 76 LEU A N 1
ATOM 604 C CA . LEU A 1 76 ? -8.656 -22.625 3.678 1 86.62 76 LEU A CA 1
ATOM 605 C C . LEU A 1 76 ? -7.277 -22.031 3.906 1 86.62 76 LEU A C 1
ATOM 607 O O . LEU A 1 76 ? -6.449 -22 2.994 1 86.62 76 LEU A O 1
ATOM 611 N N . ILE A 1 77 ? -7.012 -21.5 5.074 1 87.5 77 ILE A N 1
ATOM 612 C CA . ILE A 1 77 ? -5.699 -20.953 5.395 1 87.5 77 ILE A CA 1
ATOM 613 C C . ILE A 1 77 ? -4.645 -22.047 5.297 1 87.5 77 ILE A C 1
ATOM 615 O O . ILE A 1 77 ? -3.598 -21.859 4.668 1 87.5 77 ILE A O 1
ATOM 619 N N . TRP A 1 78 ? -4.949 -23.188 5.836 1 83.62 78 TRP A N 1
ATOM 620 C CA . TRP A 1 78 ? -3.996 -24.297 5.84 1 83.62 78 TRP A CA 1
ATOM 621 C C . TRP A 1 78 ? -3.812 -24.859 4.438 1 83.62 78 TRP A C 1
ATOM 623 O O . TRP A 1 78 ? -2.701 -25.219 4.047 1 83.62 78 TRP A O 1
ATOM 633 N N . PHE A 1 79 ? -4.895 -24.906 3.781 1 80.94 79 PHE A N 1
ATOM 634 C CA . PHE A 1 79 ? -4.82 -25.375 2.4 1 80.94 79 PHE A CA 1
ATOM 635 C C . PHE A 1 79 ? -3.986 -24.422 1.555 1 80.94 79 PHE A C 1
ATOM 637 O O . PHE A 1 79 ? -3.186 -24.859 0.725 1 80.94 79 PHE A O 1
ATOM 644 N N . GLY A 1 80 ? -4.223 -23.203 1.749 1 85.75 80 GLY A N 1
ATOM 645 C CA . GLY A 1 80 ? -3.457 -22.203 1.021 1 85.75 80 GLY A CA 1
ATOM 646 C C . GLY A 1 80 ? -1.972 -22.234 1.331 1 85.75 80 GLY A C 1
ATOM 647 O O . GLY A 1 80 ? -1.142 -22.219 0.42 1 85.75 80 GLY A O 1
ATOM 648 N N . MET A 1 81 ? -1.61 -22.344 2.545 1 87.88 81 MET A N 1
ATOM 649 C CA . MET A 1 81 ? -0.205 -22.406 2.936 1 87.88 81 MET A CA 1
ATOM 650 C C . MET A 1 81 ? 0.444 -23.688 2.42 1 87.88 81 MET A C 1
ATOM 652 O O . MET A 1 81 ? 1.587 -23.656 1.96 1 87.88 81 MET A O 1
ATOM 656 N N . GLY A 1 82 ? -0.319 -24.797 2.533 1 81.56 82 GLY A N 1
ATOM 657 C CA . GLY A 1 82 ? 0.185 -26.062 2.043 1 81.56 82 GLY A CA 1
ATOM 658 C C . GLY A 1 82 ? 0.392 -26.094 0.54 1 81.56 82 GLY A C 1
ATOM 659 O O . GLY A 1 82 ? 1.258 -26.812 0.036 1 81.56 82 GLY A O 1
ATOM 660 N N . SER A 1 83 ? -0.316 -25.281 -0.122 1 85.81 83 SER A N 1
ATOM 661 C CA . SER A 1 83 ? -0.216 -25.266 -1.578 1 85.81 83 SER A CA 1
ATOM 662 C C . SER A 1 83 ? 0.882 -24.312 -2.047 1 85.81 83 SER A C 1
ATOM 664 O O . SER A 1 83 ? 1.347 -24.406 -3.184 1 85.81 83 SER A O 1
ATOM 666 N N . VAL A 1 84 ? 1.312 -23.469 -1.181 1 90.38 84 VAL A N 1
ATOM 667 C CA . VAL A 1 84 ? 2.191 -22.391 -1.627 1 90.38 84 VAL A CA 1
ATOM 668 C C . VAL A 1 84 ? 3.609 -22.625 -1.117 1 90.38 84 VAL A C 1
ATOM 670 O O . VAL A 1 84 ? 4.582 -22.453 -1.856 1 90.38 84 VAL A O 1
ATOM 673 N N . ILE A 1 85 ? 3.744 -23.109 0.101 1 90.94 85 ILE A N 1
ATOM 674 C CA . ILE A 1 85 ? 5.055 -23.188 0.74 1 90.94 85 ILE A CA 1
ATOM 675 C C . ILE A 1 85 ? 5.754 -24.469 0.313 1 90.94 85 ILE A C 1
ATOM 677 O O . ILE A 1 85 ? 5.344 -25.578 0.702 1 90.94 85 ILE A O 1
ATOM 681 N N . GLY A 1 86 ? 6.773 -24.406 -0.463 1 90.62 86 GLY A N 1
ATOM 682 C CA . GLY A 1 86 ? 7.508 -25.562 -0.942 1 90.62 86 GLY A CA 1
ATOM 683 C C . GLY A 1 86 ? 8.883 -25.219 -1.479 1 90.62 86 GLY A C 1
ATOM 684 O O . GLY A 1 86 ? 9.695 -24.594 -0.779 1 90.62 86 GLY A O 1
ATOM 685 N N . SER A 1 87 ? 9.039 -25.484 -2.748 1 89.69 87 SER A N 1
ATOM 686 C CA . SER A 1 87 ? 10.352 -25.375 -3.385 1 89.69 87 SER A CA 1
ATOM 687 C C . SER A 1 87 ? 10.805 -23.922 -3.453 1 89.69 87 SER A C 1
ATOM 689 O O . SER A 1 87 ? 12 -23.641 -3.416 1 89.69 87 SER A O 1
ATOM 691 N N . GLY A 1 88 ? 9.938 -23.031 -3.551 1 91.69 88 GLY A N 1
ATOM 692 C CA . GLY A 1 88 ? 10.305 -21.641 -3.688 1 91.69 88 GLY A CA 1
ATOM 693 C C . GLY A 1 88 ? 11.133 -21.125 -2.525 1 91.69 88 GLY A C 1
ATOM 694 O O . GLY A 1 88 ? 12.227 -20.578 -2.725 1 91.69 88 GLY A O 1
ATOM 695 N N . ILE A 1 89 ? 10.719 -21.359 -1.367 1 94.5 89 ILE A N 1
ATOM 696 C CA . ILE A 1 89 ? 11.398 -20.828 -0.192 1 94.5 89 ILE A CA 1
ATOM 697 C C . ILE A 1 89 ? 12.617 -21.703 0.133 1 94.5 89 ILE A C 1
ATOM 699 O O . ILE A 1 89 ? 13.656 -21.188 0.56 1 94.5 89 ILE A O 1
ATOM 703 N N . PHE A 1 90 ? 12.617 -22.984 -0.149 1 92.94 90 PHE A N 1
ATOM 704 C CA . PHE A 1 90 ? 13.656 -23.906 0.321 1 92.94 90 PHE A CA 1
ATOM 705 C C . PHE A 1 90 ? 14.805 -23.969 -0.677 1 92.94 90 PHE A C 1
ATOM 707 O O . PHE A 1 90 ? 15.953 -24.203 -0.294 1 92.94 90 PHE A O 1
ATOM 714 N N . VAL A 1 91 ? 14.516 -23.812 -1.911 1 89.94 91 VAL A N 1
ATOM 715 C CA . VAL A 1 91 ? 15.586 -24.016 -2.879 1 89.94 91 VAL A CA 1
ATOM 716 C C . VAL A 1 91 ? 15.898 -22.703 -3.596 1 89.94 91 VAL A C 1
ATOM 718 O O . VAL A 1 91 ? 17.031 -22.234 -3.578 1 89.94 91 VAL A O 1
ATOM 721 N N . LEU A 1 92 ? 14.906 -22.031 -4.094 1 92.5 92 LEU A N 1
ATOM 722 C CA . LEU A 1 92 ? 15.148 -20.828 -4.898 1 92.5 92 LEU A CA 1
ATOM 723 C C . LEU A 1 92 ? 15.719 -19.703 -4.043 1 92.5 92 LEU A C 1
ATOM 725 O O . LEU A 1 92 ? 16.438 -18.828 -4.551 1 92.5 92 LEU A O 1
ATOM 729 N N . THR A 1 93 ? 15.414 -19.703 -2.764 1 95.44 93 THR A N 1
ATOM 730 C CA . THR A 1 93 ? 15.977 -18.688 -1.87 1 95.44 93 THR A CA 1
ATOM 731 C C . THR A 1 93 ? 17.5 -18.75 -1.889 1 95.44 93 THR A C 1
ATOM 733 O O . THR A 1 93 ? 18.156 -17.703 -1.958 1 95.44 93 THR A O 1
ATOM 736 N N . GLY A 1 94 ? 18.031 -19.969 -1.835 1 94 94 GLY A N 1
ATOM 737 C CA . GLY A 1 94 ? 19.469 -20.125 -1.855 1 94 94 GLY A CA 1
ATOM 738 C C . GLY A 1 94 ? 20.109 -19.625 -3.143 1 94 94 GLY A C 1
ATOM 739 O O . GLY A 1 94 ? 21.125 -18.938 -3.115 1 94 94 GLY A O 1
ATOM 740 N N . LEU A 1 95 ? 19.484 -19.969 -4.176 1 92.19 95 LEU A N 1
ATOM 741 C CA . LEU A 1 95 ? 19.969 -19.578 -5.492 1 92.19 95 LEU A CA 1
ATOM 742 C C . LEU A 1 95 ? 19.984 -18.047 -5.629 1 92.19 95 LEU A C 1
ATOM 744 O O . LEU A 1 95 ? 20.984 -17.469 -6.066 1 92.19 95 LEU A O 1
ATOM 748 N N . GLU A 1 96 ? 18.906 -17.375 -5.219 1 94.69 96 GLU A N 1
ATOM 749 C CA . GLU A 1 96 ? 18.766 -15.922 -5.387 1 94.69 96 GLU A CA 1
ATOM 750 C C . GLU A 1 96 ? 19.641 -15.164 -4.391 1 94.69 96 GLU A C 1
ATOM 752 O O . GLU A 1 96 ? 20.219 -14.133 -4.727 1 94.69 96 GLU A O 1
ATOM 757 N N . VAL A 1 97 ? 19.75 -15.68 -3.166 1 96.62 97 VAL A N 1
ATOM 758 C CA . VAL A 1 97 ? 20.578 -15.023 -2.152 1 96.62 97 VAL A CA 1
ATOM 759 C C . VAL A 1 97 ? 22.031 -15.031 -2.592 1 96.62 97 VAL A C 1
ATOM 761 O O . VAL A 1 97 ? 22.719 -14.008 -2.51 1 96.62 97 VAL A O 1
ATOM 764 N N . ARG A 1 98 ? 22.469 -16.125 -3.133 1 95.31 98 ARG A N 1
ATOM 765 C CA . ARG A 1 98 ? 23.891 -16.297 -3.469 1 95.31 98 ARG A CA 1
ATOM 766 C C . ARG A 1 98 ? 24.25 -15.516 -4.727 1 95.31 98 ARG A C 1
ATOM 768 O O . ARG A 1 98 ? 25.281 -14.844 -4.77 1 95.31 98 ARG A O 1
ATOM 775 N N . ASP A 1 99 ? 23.297 -15.469 -5.684 1 93.94 99 ASP A N 1
ATOM 776 C CA . ASP A 1 99 ? 23.75 -15.047 -7.008 1 93.94 99 ASP A CA 1
ATOM 777 C C . ASP A 1 99 ? 23.078 -13.734 -7.418 1 93.94 99 ASP A C 1
ATOM 779 O O . ASP A 1 99 ? 23.562 -13.047 -8.32 1 93.94 99 ASP A O 1
ATOM 783 N N . THR A 1 100 ? 22 -13.328 -6.73 1 94.25 100 THR A N 1
ATOM 784 C CA . THR A 1 100 ? 21.219 -12.281 -7.383 1 94.25 100 THR A CA 1
ATOM 785 C C . THR A 1 100 ? 20.938 -11.141 -6.414 1 94.25 100 THR A C 1
ATOM 787 O O . THR A 1 100 ? 20.828 -9.977 -6.82 1 94.25 100 THR A O 1
ATOM 790 N N . VAL A 1 101 ? 20.766 -11.344 -5.098 1 95.69 101 VAL A N 1
ATOM 791 C CA . VAL A 1 101 ? 20.188 -10.266 -4.301 1 95.69 101 VAL A CA 1
ATOM 792 C C . VAL A 1 101 ? 20.938 -10.141 -2.975 1 95.69 101 VAL A C 1
ATOM 794 O O . VAL A 1 101 ? 21.016 -9.055 -2.404 1 95.69 101 VAL A O 1
ATOM 797 N N . GLY A 1 102 ? 21.531 -11.234 -2.438 1 95.88 102 GLY A N 1
ATOM 798 C CA . GLY A 1 102 ? 22.188 -11.188 -1.136 1 95.88 102 GLY A CA 1
ATOM 799 C C . GLY A 1 102 ? 21.203 -11.016 0.012 1 95.88 102 GLY A C 1
ATOM 800 O O . GLY A 1 102 ? 20.094 -11.539 -0.031 1 95.88 102 GLY A O 1
ATOM 801 N N . PRO A 1 103 ? 21.594 -10.344 1.1 1 94.56 103 PRO A N 1
ATOM 802 C CA . PRO A 1 103 ? 20.766 -10.227 2.299 1 94.56 103 PRO A CA 1
ATOM 803 C C . PRO A 1 103 ? 19.484 -9.422 2.051 1 94.56 103 PRO A C 1
ATOM 805 O O . PRO A 1 103 ? 18.531 -9.523 2.824 1 94.56 103 PRO A O 1
ATOM 808 N N . ALA A 1 104 ? 19.438 -8.688 0.956 1 94.44 104 ALA A N 1
ATOM 809 C CA . ALA A 1 104 ? 18.25 -7.895 0.637 1 94.44 104 ALA A CA 1
ATOM 810 C C . ALA A 1 104 ? 17.125 -8.773 0.093 1 94.44 104 ALA A C 1
ATOM 812 O O . ALA A 1 104 ? 16.125 -8.273 -0.405 1 94.44 104 ALA A O 1
ATOM 813 N N . VAL A 1 105 ? 17.219 -10.102 0.214 1 96.75 105 VAL A N 1
ATOM 814 C CA . VAL A 1 105 ? 16.219 -11.055 -0.262 1 96.75 105 VAL A CA 1
ATOM 815 C C . VAL A 1 105 ? 14.898 -10.812 0.465 1 96.75 105 VAL A C 1
ATOM 817 O O . VAL A 1 105 ? 13.82 -11.055 -0.091 1 96.75 105 VAL A O 1
ATOM 820 N N . VAL A 1 106 ? 15.008 -10.266 1.69 1 95.38 106 VAL A N 1
ATOM 821 C CA . VAL A 1 106 ? 13.805 -9.977 2.469 1 95.38 106 VAL A CA 1
ATOM 822 C C . VAL A 1 106 ? 12.938 -8.969 1.722 1 95.38 106 VAL A C 1
ATOM 824 O O . VAL A 1 106 ? 11.711 -9.086 1.712 1 95.38 106 VAL A O 1
ATOM 827 N N . ILE A 1 107 ? 13.555 -8 1.06 1 93.62 107 ILE A N 1
ATOM 828 C CA . ILE A 1 107 ? 12.82 -6.992 0.303 1 93.62 107 ILE A CA 1
ATOM 829 C C . ILE A 1 107 ? 12.234 -7.621 -0.96 1 93.62 107 ILE A C 1
ATOM 831 O O . ILE A 1 107 ? 11.133 -7.27 -1.383 1 93.62 107 ILE A O 1
ATOM 835 N N . SER A 1 108 ? 12.953 -8.539 -1.554 1 96.69 108 SER A N 1
ATOM 836 C CA . SER A 1 108 ? 12.438 -9.25 -2.723 1 96.69 108 SER A CA 1
ATOM 837 C C . SER A 1 108 ? 11.172 -10.031 -2.383 1 96.69 108 SER A C 1
ATOM 839 O O . SER A 1 108 ? 10.188 -9.984 -3.123 1 96.69 108 SER A O 1
ATOM 841 N N . TYR A 1 109 ? 11.227 -10.719 -1.237 1 97.12 109 TYR A N 1
ATOM 842 C CA . TYR A 1 109 ? 10.055 -11.477 -0.808 1 97.12 109 TYR A CA 1
ATOM 843 C C . TYR A 1 109 ? 8.898 -10.547 -0.471 1 97.12 109 TYR A C 1
ATOM 845 O O . TYR A 1 109 ? 7.734 -10.875 -0.718 1 97.12 109 TYR A O 1
ATOM 853 N N . ALA A 1 110 ? 9.242 -9.422 0.071 1 94.25 110 ALA A N 1
ATOM 854 C CA . ALA A 1 110 ? 8.195 -8.453 0.395 1 94.25 110 ALA A CA 1
ATOM 855 C C . ALA A 1 110 ? 7.527 -7.918 -0.87 1 94.25 110 ALA A C 1
ATOM 857 O O . ALA A 1 110 ? 6.305 -7.793 -0.929 1 94.25 110 ALA A O 1
ATOM 858 N N . VAL A 1 111 ? 8.305 -7.613 -1.856 1 94.5 111 VAL A N 1
ATOM 859 C CA . VAL A 1 111 ? 7.789 -7.09 -3.117 1 94.5 111 VAL A CA 1
ATOM 860 C C . VAL A 1 111 ? 6.957 -8.156 -3.822 1 94.5 111 VAL A C 1
ATOM 862 O O . VAL A 1 111 ? 5.855 -7.883 -4.301 1 94.5 111 VAL A O 1
ATOM 865 N N . SER A 1 112 ? 7.477 -9.32 -3.885 1 95.88 112 SER A N 1
ATOM 866 C CA . SER A 1 112 ? 6.746 -10.438 -4.48 1 95.88 112 SER A CA 1
ATOM 867 C C . SER A 1 112 ? 5.457 -10.719 -3.713 1 95.88 112 SER A C 1
ATOM 869 O O . SER A 1 112 ? 4.422 -11.008 -4.316 1 95.88 112 SER A O 1
ATOM 871 N N . GLY A 1 113 ? 5.641 -10.703 -2.422 1 95.75 113 GLY A N 1
ATOM 872 C CA . GLY A 1 113 ? 4.469 -10.922 -1.588 1 95.75 113 GLY A CA 1
ATOM 873 C C . GLY A 1 113 ? 3.393 -9.867 -1.787 1 95.75 113 GLY A C 1
ATOM 874 O O . GLY A 1 113 ? 2.201 -10.188 -1.78 1 95.75 113 GLY A O 1
ATOM 875 N N . LEU A 1 114 ? 3.807 -8.672 -1.931 1 94.31 114 LEU A N 1
ATOM 876 C CA . LEU A 1 114 ? 2.855 -7.602 -2.217 1 94.31 114 LEU A CA 1
ATOM 877 C C . LEU A 1 114 ? 2.15 -7.844 -3.547 1 94.31 114 LEU A C 1
ATOM 879 O O . LEU A 1 114 ? 0.935 -7.664 -3.652 1 94.31 114 LEU A O 1
ATOM 883 N N . SER A 1 115 ? 2.893 -8.18 -4.531 1 95.38 115 SER A N 1
ATOM 884 C CA . SER A 1 115 ? 2.311 -8.5 -5.832 1 95.38 115 SER A CA 1
ATOM 885 C C . SER A 1 115 ? 1.299 -9.633 -5.719 1 95.38 115 SER A C 1
ATOM 887 O O . SER A 1 115 ? 0.193 -9.539 -6.258 1 95.38 115 SER A O 1
ATOM 889 N N . ALA A 1 116 ? 1.686 -10.641 -5.031 1 95.94 116 ALA A N 1
ATOM 890 C CA . ALA A 1 116 ? 0.802 -11.789 -4.832 1 95.94 116 ALA A CA 1
ATOM 891 C C . ALA A 1 116 ? -0.451 -11.383 -4.059 1 95.94 116 ALA A C 1
ATOM 893 O O . ALA A 1 116 ? -1.558 -11.812 -4.391 1 95.94 116 ALA A O 1
ATOM 894 N N . MET A 1 117 ? -0.236 -10.57 -3.062 1 95.31 117 MET A N 1
ATOM 895 C CA . MET A 1 117 ? -1.361 -10.133 -2.24 1 95.31 117 MET A CA 1
ATOM 896 C C . MET A 1 117 ? -2.363 -9.336 -3.07 1 95.31 117 MET A C 1
ATOM 898 O O . MET A 1 117 ? -3.574 -9.5 -2.914 1 95.31 117 MET A O 1
ATOM 902 N N . LEU A 1 118 ? -1.877 -8.469 -3.875 1 96.06 118 LEU A N 1
ATOM 903 C CA . LEU A 1 118 ? -2.756 -7.688 -4.738 1 96.06 118 LEU A CA 1
ATOM 904 C C . LEU A 1 118 ? -3.559 -8.602 -5.664 1 96.06 118 LEU A C 1
ATOM 906 O O . LEU A 1 118 ? -4.742 -8.359 -5.906 1 96.06 118 LEU A O 1
ATOM 910 N N . SER A 1 119 ? -2.947 -9.625 -6.148 1 95.62 119 SER A N 1
ATOM 911 C CA . SER A 1 119 ? -3.639 -10.602 -6.984 1 95.62 119 SER A CA 1
ATOM 912 C C . SER A 1 119 ? -4.656 -11.398 -6.176 1 95.62 119 SER A C 1
ATOM 914 O O . SER A 1 119 ? -5.738 -11.719 -6.676 1 95.62 119 SER A O 1
ATOM 916 N N . VAL A 1 120 ? -4.266 -11.727 -4.973 1 95.31 120 VAL A N 1
ATOM 917 C CA . VAL A 1 120 ? -5.16 -12.477 -4.094 1 95.31 120 VAL A CA 1
ATOM 918 C C . VAL A 1 120 ? -6.43 -11.664 -3.844 1 95.31 120 VAL A C 1
ATOM 920 O O . VAL A 1 120 ? -7.527 -12.227 -3.783 1 95.31 120 VAL A O 1
ATOM 923 N N . PHE A 1 121 ? -6.316 -10.375 -3.691 1 94.56 121 PHE A N 1
ATOM 924 C CA . PHE A 1 121 ? -7.496 -9.531 -3.523 1 94.56 121 PHE A CA 1
ATOM 925 C C . PHE A 1 121 ? -8.445 -9.68 -4.711 1 94.56 121 PHE A C 1
ATOM 927 O O . PHE A 1 121 ? -9.656 -9.82 -4.531 1 94.56 121 PHE A O 1
ATOM 934 N N . CYS A 1 122 ? -7.926 -9.68 -5.871 1 95.06 122 CYS A N 1
ATOM 935 C CA . CYS A 1 122 ? -8.75 -9.812 -7.066 1 95.06 122 CYS A CA 1
ATOM 936 C C . CYS A 1 122 ? -9.398 -11.188 -7.129 1 95.06 122 CYS A C 1
ATOM 938 O O . CYS A 1 122 ? -10.594 -11.305 -7.41 1 95.06 122 CYS A O 1
ATOM 940 N N . TYR A 1 123 ? -8.602 -12.211 -6.844 1 93.88 123 TYR A N 1
ATOM 941 C CA . TYR A 1 123 ? -9.125 -13.578 -6.836 1 93.88 123 TYR A CA 1
ATOM 942 C C . TYR A 1 123 ? -10.219 -13.734 -5.789 1 93.88 123 TYR A C 1
ATOM 944 O O . TYR A 1 123 ? -11.188 -14.477 -6 1 93.88 123 TYR A O 1
ATOM 952 N N . THR A 1 124 ? -10.047 -13.062 -4.691 1 93.56 124 THR A N 1
ATOM 953 C CA . THR A 1 124 ? -10.992 -13.195 -3.586 1 93.56 124 THR A CA 1
ATOM 954 C C . THR A 1 124 ? -12.375 -12.695 -3.994 1 93.56 124 THR A C 1
ATOM 956 O O . THR A 1 124 ? -13.383 -13.344 -3.715 1 93.56 124 THR A O 1
ATOM 959 N N . GLU A 1 125 ? -12.414 -11.547 -4.605 1 94.31 125 GLU A N 1
ATOM 960 C CA . GLU A 1 125 ? -13.711 -11.039 -5.059 1 94.31 125 GLU A CA 1
ATOM 961 C C . GLU A 1 125 ? -14.375 -12.016 -6.027 1 94.31 125 GLU A C 1
ATOM 963 O O . GLU A 1 125 ? -15.57 -12.297 -5.906 1 94.31 125 GLU A O 1
ATOM 968 N N . PHE A 1 126 ? -13.672 -12.562 -6.961 1 93.38 126 PHE A N 1
ATOM 969 C CA . PHE A 1 126 ? -14.219 -13.5 -7.934 1 93.38 126 PHE A CA 1
ATOM 970 C C . PHE A 1 126 ? -14.68 -14.781 -7.254 1 93.38 126 PHE A C 1
ATOM 972 O O . PHE A 1 126 ? -15.742 -15.312 -7.574 1 93.38 126 PHE A O 1
ATOM 979 N N . ALA A 1 127 ? -13.883 -15.266 -6.379 1 91.75 127 ALA A N 1
ATOM 980 C CA . ALA A 1 127 ? -14.18 -16.531 -5.711 1 91.75 127 ALA A CA 1
ATOM 981 C C . ALA A 1 127 ? -15.445 -16.406 -4.863 1 91.75 127 ALA A C 1
ATOM 983 O O . ALA A 1 127 ? -16.188 -17.375 -4.711 1 91.75 127 ALA A O 1
ATOM 984 N N . VAL A 1 128 ? -15.656 -15.219 -4.285 1 91.56 128 VAL A N 1
ATOM 985 C CA . VAL A 1 128 ? -16.828 -15.008 -3.449 1 91.56 128 VAL A CA 1
ATOM 986 C C . VAL A 1 128 ? -18.062 -14.797 -4.332 1 91.56 128 VAL A C 1
ATOM 988 O O . VAL A 1 128 ? -19.141 -15.344 -4.055 1 91.56 128 VAL A O 1
ATOM 991 N N . GLU A 1 129 ? -17.891 -14.062 -5.387 1 91.19 129 GLU A N 1
ATOM 992 C CA . GLU A 1 129 ? -19.016 -13.688 -6.238 1 91.19 129 GLU A CA 1
ATOM 993 C C . GLU A 1 129 ? -19.391 -14.82 -7.184 1 91.19 129 GLU A C 1
ATOM 995 O O . GLU A 1 129 ? -20.562 -14.977 -7.547 1 91.19 129 GLU A O 1
ATOM 1000 N N . ILE A 1 130 ? -18.391 -15.562 -7.633 1 87.62 130 ILE A N 1
ATOM 1001 C CA . ILE A 1 130 ? -18.578 -16.688 -8.547 1 87.62 130 ILE A CA 1
ATOM 1002 C C . ILE A 1 130 ? -17.906 -17.938 -7.969 1 87.62 130 ILE A C 1
ATOM 1004 O O . ILE A 1 130 ? -16.891 -18.391 -8.484 1 87.62 130 ILE A O 1
ATOM 1008 N N . PRO A 1 131 ? -18.578 -18.453 -6.969 1 86.25 131 PRO A N 1
ATOM 1009 C CA . PRO A 1 131 ? -17.969 -19.609 -6.309 1 86.25 131 PRO A CA 1
ATOM 1010 C C . PRO A 1 131 ? -18.125 -20.891 -7.121 1 86.25 131 PRO A C 1
ATOM 1012 O O . PRO A 1 131 ? -18.938 -21.75 -6.777 1 86.25 131 PRO A O 1
ATOM 1015 N N . VAL A 1 132 ? -17.344 -21.031 -8.18 1 78.81 132 VAL A N 1
ATOM 1016 C CA . VAL A 1 132 ? -17.359 -22.203 -9.047 1 78.81 132 VAL A CA 1
ATOM 1017 C C . VAL A 1 132 ? -16 -22.891 -9.008 1 78.81 132 VAL A C 1
ATOM 1019 O O . VAL A 1 132 ? -14.992 -22.281 -8.648 1 78.81 132 VAL A O 1
ATOM 1022 N N . ALA A 1 133 ? -15.93 -24.094 -9.43 1 74.62 133 ALA A N 1
ATOM 1023 C CA . ALA A 1 133 ? -14.711 -24.906 -9.398 1 74.62 133 ALA A CA 1
ATOM 1024 C C . ALA A 1 133 ? -13.758 -24.5 -10.516 1 74.62 133 ALA A C 1
ATOM 1026 O O . ALA A 1 133 ? -12.562 -24.812 -10.461 1 74.62 133 ALA A O 1
ATOM 1027 N N . GLY A 1 134 ? -14.117 -23.828 -11.508 1 76.75 134 GLY A N 1
ATOM 1028 C CA . GLY A 1 134 ? -13.289 -23.484 -12.648 1 76.75 134 GLY A CA 1
ATOM 1029 C C . GLY A 1 134 ? -12.273 -22.391 -12.336 1 76.75 134 GLY A C 1
ATOM 1030 O O . GLY A 1 134 ? -11.367 -22.125 -13.133 1 76.75 134 GLY A O 1
ATOM 1031 N N . GLY A 1 135 ? -12.383 -21.688 -11.234 1 84.06 135 GLY A N 1
ATOM 1032 C CA . GLY A 1 135 ? -11.414 -20.688 -10.805 1 84.06 135 GLY A CA 1
ATOM 1033 C C . GLY A 1 135 ? -11.234 -19.578 -11.812 1 84.06 135 GLY A C 1
ATOM 1034 O O . GLY A 1 135 ? -12.211 -19.016 -12.32 1 84.06 135 GLY A O 1
ATOM 1035 N N . SER A 1 136 ? -9.945 -19.312 -12.156 1 87.19 136 SER A N 1
ATOM 1036 C CA . SER A 1 136 ? -9.609 -18.203 -13.023 1 87.19 136 SER A CA 1
ATOM 1037 C C . SER A 1 136 ? -10.125 -18.422 -14.438 1 87.19 136 SER A C 1
ATOM 1039 O O . SER A 1 136 ? -10.461 -17.469 -15.141 1 87.19 136 SER A O 1
ATOM 1041 N N . PHE A 1 137 ? -10.266 -19.688 -14.852 1 86.12 137 PHE A N 1
ATOM 1042 C CA . PHE A 1 137 ? -10.812 -19.953 -16.172 1 86.12 137 PHE A CA 1
ATOM 1043 C C . PHE A 1 137 ? -12.25 -19.453 -16.281 1 86.12 137 PHE A C 1
ATOM 1045 O O . PHE A 1 137 ? -12.609 -18.797 -17.25 1 86.12 137 PHE A O 1
ATOM 1052 N N . ALA A 1 138 ? -13.016 -19.75 -15.352 1 85.75 138 ALA A N 1
ATOM 1053 C CA . ALA A 1 138 ? -14.414 -19.328 -15.336 1 85.75 138 ALA A CA 1
ATOM 1054 C C . ALA A 1 138 ? -14.531 -17.797 -15.25 1 85.75 138 ALA A C 1
ATOM 1056 O O . ALA A 1 138 ? -15.375 -17.203 -15.906 1 85.75 138 ALA A O 1
ATOM 1057 N N . TYR A 1 139 ? -13.656 -17.234 -14.414 1 90.94 139 TYR A N 1
ATOM 1058 C CA . TYR A 1 139 ? -13.68 -15.789 -14.242 1 90.94 139 TYR A CA 1
ATOM 1059 C C . TYR A 1 139 ? -13.422 -15.078 -15.562 1 90.94 139 TYR A C 1
ATOM 1061 O O . TYR A 1 139 ? -14.141 -14.141 -15.93 1 90.94 139 TYR A O 1
ATOM 1069 N N . LEU A 1 140 ? -12.422 -15.578 -16.234 1 90.94 140 LEU A N 1
ATOM 1070 C CA . LEU A 1 140 ? -11.992 -14.93 -17.469 1 90.94 140 LEU A CA 1
ATOM 1071 C C . LEU A 1 140 ? -12.977 -15.188 -18.594 1 90.94 140 LEU A C 1
ATOM 1073 O O . LEU A 1 140 ? -13.18 -14.328 -19.469 1 90.94 140 LEU A O 1
ATOM 1077 N N . ARG A 1 141 ? -13.594 -16.328 -18.578 1 86.62 141 ARG A N 1
ATOM 1078 C CA . ARG A 1 141 ? -14.594 -16.641 -19.594 1 86.62 141 ARG A CA 1
ATOM 1079 C C . ARG A 1 141 ? -15.805 -15.727 -19.469 1 86.62 141 ARG A C 1
ATOM 1081 O O . ARG A 1 141 ? -16.375 -15.297 -20.484 1 86.62 141 ARG A O 1
ATOM 1088 N N . ILE A 1 142 ? -16.156 -15.375 -18.297 1 86.5 142 ILE A N 1
ATOM 1089 C CA . ILE A 1 142 ? -17.328 -14.547 -18.031 1 86.5 142 ILE A CA 1
ATOM 1090 C C . ILE A 1 142 ? -17.016 -13.094 -18.375 1 86.5 142 ILE A C 1
ATOM 1092 O O . ILE A 1 142 ? -17.828 -12.406 -19 1 86.5 142 ILE A O 1
ATOM 1096 N N . GLU A 1 143 ? -15.836 -12.68 -18 1 90 143 GLU A N 1
ATOM 1097 C CA . GLU A 1 143 ? -15.586 -11.242 -18.031 1 90 143 GLU A CA 1
ATOM 1098 C C . GLU A 1 143 ? -14.883 -10.828 -19.328 1 90 143 GLU A C 1
ATOM 1100 O O . GLU A 1 143 ? -15.086 -9.719 -19.828 1 90 143 GLU A O 1
ATOM 1105 N N . LEU A 1 144 ? -13.977 -11.695 -19.812 1 89.5 144 LEU A N 1
ATOM 1106 C CA . LEU A 1 144 ? -13.18 -11.281 -20.953 1 89.5 144 LEU A CA 1
ATOM 1107 C C . LEU A 1 144 ? -13.57 -12.055 -22.203 1 89.5 144 LEU A C 1
ATOM 1109 O O . LEU A 1 144 ? -13.195 -11.688 -23.328 1 89.5 144 LEU A O 1
ATOM 1113 N N . GLY A 1 145 ? -14.281 -13.117 -22.031 1 85.44 145 GLY A N 1
ATOM 1114 C CA . GLY A 1 145 ? -14.758 -13.844 -23.203 1 85.44 145 GLY A CA 1
ATOM 1115 C C . GLY A 1 145 ? -14.062 -15.18 -23.391 1 85.44 145 GLY A C 1
ATOM 1116 O O . GLY A 1 145 ? -13.164 -15.531 -22.625 1 85.44 145 GLY A O 1
ATOM 1117 N N . GLU A 1 146 ? -14.43 -15.867 -24.438 1 82.94 146 GLU A N 1
ATOM 1118 C CA . GLU A 1 146 ? -13.992 -17.234 -24.672 1 82.94 146 GLU A CA 1
ATOM 1119 C C . GLU A 1 146 ? -12.539 -17.281 -25.125 1 82.94 146 GLU A C 1
ATOM 1121 O O . GLU A 1 146 ? -11.789 -18.188 -24.75 1 82.94 146 GLU A O 1
ATOM 1126 N N . PHE A 1 147 ? -12.141 -16.375 -25.891 1 83.19 147 PHE A N 1
ATOM 1127 C CA . PHE A 1 147 ? -10.766 -16.359 -26.391 1 83.19 147 PHE A CA 1
ATOM 1128 C C . PHE A 1 147 ? -9.773 -16.156 -25.266 1 83.19 147 PHE A C 1
ATOM 1130 O O . PHE A 1 147 ? -8.789 -16.891 -25.141 1 83.19 147 PHE A O 1
ATOM 1137 N N . ALA A 1 148 ? -10.023 -15.133 -24.5 1 86.44 148 ALA A N 1
ATOM 1138 C CA . ALA A 1 148 ? -9.148 -14.859 -23.359 1 86.44 148 ALA A CA 1
ATOM 1139 C C . ALA A 1 148 ? -9.125 -16.047 -22.391 1 86.44 148 ALA A C 1
ATOM 1141 O O . ALA A 1 148 ? -8.078 -16.359 -21.828 1 86.44 148 ALA A O 1
ATOM 1142 N N . ALA A 1 149 ? -10.25 -16.641 -22.281 1 86.25 149 ALA A N 1
ATOM 1143 C CA . ALA A 1 149 ? -10.344 -17.797 -21.391 1 86.25 149 ALA A CA 1
ATOM 1144 C C . ALA A 1 149 ? -9.531 -18.969 -21.938 1 86.25 149 ALA A C 1
ATOM 1146 O O . ALA A 1 149 ? -8.93 -19.734 -21.156 1 86.25 149 ALA A O 1
ATOM 1147 N N . PHE A 1 150 ? -9.539 -19.094 -23.219 1 85.06 150 PHE A N 1
ATOM 1148 C CA . PHE A 1 150 ? -8.781 -20.172 -23.828 1 85.06 150 PHE A CA 1
ATOM 1149 C C . PHE A 1 150 ? -7.281 -19.969 -23.625 1 85.06 150 PHE A C 1
ATOM 1151 O O . PHE A 1 150 ? -6.559 -20.891 -23.266 1 85.06 150 PHE A O 1
ATOM 1158 N N . ILE A 1 151 ? -6.852 -18.797 -23.844 1 86.81 151 ILE A N 1
ATOM 1159 C CA . ILE A 1 151 ? -5.441 -18.484 -23.641 1 86.81 151 ILE A CA 1
ATOM 1160 C C . ILE A 1 151 ? -5.07 -18.688 -22.172 1 86.81 151 ILE A C 1
ATOM 1162 O O . ILE A 1 151 ? -4.004 -19.234 -21.875 1 86.81 151 ILE A O 1
ATOM 1166 N N . ALA A 1 152 ? -5.906 -18.281 -21.375 1 87.12 152 ALA A N 1
ATOM 1167 C CA . ALA A 1 152 ? -5.68 -18.438 -19.938 1 87.12 152 ALA A CA 1
ATOM 1168 C C . ALA A 1 152 ? -5.625 -19.922 -19.547 1 87.12 152 ALA A C 1
ATOM 1170 O O . ALA A 1 152 ? -4.816 -20.312 -18.703 1 87.12 152 ALA A O 1
ATOM 1171 N N . SER A 1 153 ? -6.559 -20.656 -20.141 1 86 153 SER A N 1
ATOM 1172 C CA . SER A 1 153 ? -6.59 -22.094 -19.844 1 86 153 SER A CA 1
ATOM 1173 C C . SER A 1 153 ? -5.266 -22.766 -20.188 1 86 153 SER A C 1
ATOM 1175 O O . SER A 1 153 ? -4.758 -23.578 -19.422 1 86 153 SER A O 1
ATOM 1177 N N . GLY A 1 154 ? -4.766 -22.453 -21.344 1 87.5 154 GLY A N 1
ATOM 1178 C CA . GLY A 1 154 ? -3.463 -22.984 -21.719 1 87.5 154 GLY A CA 1
ATOM 1179 C C . GLY A 1 154 ? -2.359 -22.594 -20.75 1 87.5 154 GLY A C 1
ATOM 1180 O O . GLY A 1 154 ? -1.487 -23.406 -20.438 1 87.5 154 GLY A O 1
ATOM 1181 N N . ASN A 1 155 ? -2.416 -21.438 -20.312 1 89.88 155 ASN A N 1
ATOM 1182 C CA . ASN A 1 155 ? -1.399 -20.953 -19.391 1 89.88 155 ASN A CA 1
ATOM 1183 C C . ASN A 1 155 ? -1.567 -21.562 -18 1 89.88 155 ASN A C 1
ATOM 1185 O O . ASN A 1 155 ? -0.584 -21.797 -17.297 1 89.88 155 ASN A O 1
ATOM 1189 N N . ILE A 1 156 ? -2.773 -21.812 -17.625 1 88.12 156 ILE A N 1
ATOM 1190 C CA . ILE A 1 156 ? -3.031 -22.484 -16.359 1 88.12 156 ILE A CA 1
ATOM 1191 C C . ILE A 1 156 ? -2.428 -23.891 -16.375 1 88.12 156 ILE A C 1
ATOM 1193 O O . ILE A 1 156 ? -1.743 -24.297 -15.438 1 88.12 156 ILE A O 1
ATOM 1197 N N . ILE A 1 157 ? -2.648 -24.516 -17.453 1 87.88 157 ILE A N 1
ATOM 1198 C CA . ILE A 1 157 ? -2.119 -25.859 -17.609 1 87.88 157 ILE A CA 1
ATOM 1199 C C . ILE A 1 157 ? -0.593 -25.828 -17.578 1 87.88 157 ILE A C 1
ATOM 1201 O O . ILE A 1 157 ? 0.034 -26.641 -16.891 1 87.88 157 ILE A O 1
ATOM 1205 N N . LEU A 1 158 ? -0.089 -24.906 -18.281 1 89.75 158 LEU A N 1
ATOM 1206 C CA . LEU A 1 158 ? 1.36 -24.75 -18.281 1 89.75 158 LEU A CA 1
ATOM 1207 C C . LEU A 1 158 ? 1.876 -24.484 -16.859 1 89.75 158 LEU A C 1
ATOM 1209 O O . LEU A 1 158 ? 2.893 -25.047 -16.453 1 89.75 158 LEU A O 1
ATOM 1213 N N . GLU A 1 159 ? 1.249 -23.641 -16.219 1 90.31 159 GLU A N 1
ATOM 1214 C CA . GLU A 1 159 ? 1.623 -23.281 -14.859 1 90.31 159 GLU A CA 1
ATOM 1215 C C . GLU A 1 159 ? 1.661 -24.5 -13.945 1 90.31 159 GLU A C 1
ATOM 1217 O O . GLU A 1 159 ? 2.613 -24.672 -13.18 1 90.31 159 GLU A O 1
ATOM 1222 N N . TYR A 1 160 ? 0.728 -25.328 -14.055 1 89.12 160 TYR A N 1
ATOM 1223 C CA . TYR A 1 160 ? 0.639 -26.484 -13.172 1 89.12 160 TYR A CA 1
ATOM 1224 C C . TYR A 1 160 ? 1.661 -27.547 -13.555 1 89.12 160 TYR A C 1
ATOM 1226 O O . TYR A 1 160 ? 2.25 -28.188 -12.68 1 89.12 160 TYR A O 1
ATOM 1234 N N . ILE A 1 161 ? 1.866 -27.703 -14.836 1 92.69 161 ILE A N 1
ATOM 1235 C CA . ILE A 1 161 ? 2.857 -28.672 -15.297 1 92.69 161 ILE A CA 1
ATOM 1236 C C . ILE A 1 161 ? 4.25 -28.234 -14.844 1 92.69 161 ILE A C 1
ATOM 1238 O O . ILE A 1 161 ? 4.98 -29.016 -14.234 1 92.69 161 ILE A O 1
ATOM 1242 N N . ILE A 1 162 ? 4.539 -27.031 -15.109 1 94.25 162 ILE A N 1
ATOM 1243 C CA . ILE A 1 162 ? 5.859 -26.5 -14.797 1 94.25 162 ILE A CA 1
ATOM 1244 C C . ILE A 1 162 ? 6.043 -26.438 -13.281 1 94.25 162 ILE A C 1
ATOM 1246 O O . ILE A 1 162 ? 7.121 -26.719 -12.766 1 94.25 162 ILE A O 1
ATOM 1250 N N . GLY A 1 163 ? 5.027 -26 -12.594 1 93.75 163 GLY A N 1
ATOM 1251 C CA . GLY A 1 163 ? 5.094 -25.938 -11.141 1 93.75 163 GLY A CA 1
ATOM 1252 C C . GLY A 1 163 ? 5.371 -27.281 -10.5 1 93.75 163 GLY A C 1
ATOM 1253 O O . GLY A 1 163 ? 6.242 -27.406 -9.641 1 93.75 163 GLY A O 1
ATOM 1254 N N . GLY A 1 164 ? 4.664 -28.266 -10.953 1 94.12 164 GLY A N 1
ATOM 1255 C CA . GLY A 1 164 ? 4.898 -29.625 -10.461 1 94.12 164 GLY A CA 1
ATOM 1256 C C . GLY A 1 164 ? 6.289 -30.141 -10.766 1 94.12 164 GLY A C 1
ATOM 1257 O O . GLY A 1 164 ? 6.918 -30.781 -9.93 1 94.12 164 GLY A O 1
ATOM 1258 N N . ALA A 1 165 ? 6.727 -29.859 -11.922 1 95.75 165 ALA A N 1
ATOM 1259 C CA . ALA A 1 165 ? 8.055 -30.297 -12.336 1 95.75 165 ALA A CA 1
ATOM 1260 C C . ALA A 1 165 ? 9.141 -29.641 -11.492 1 95.75 165 ALA A C 1
ATOM 1262 O O . ALA A 1 165 ? 10.086 -30.297 -11.047 1 95.75 165 ALA A O 1
ATOM 1263 N N . ALA A 1 166 ? 8.969 -28.391 -11.273 1 94.5 166 ALA A N 1
ATOM 1264 C CA . ALA A 1 166 ? 9.961 -27.641 -10.5 1 94.5 166 ALA A CA 1
ATOM 1265 C C . ALA A 1 166 ? 10.031 -28.156 -9.062 1 94.5 166 ALA A C 1
ATOM 1267 O O . ALA A 1 166 ? 11.125 -28.328 -8.508 1 94.5 166 ALA A O 1
ATOM 1268 N N . VAL A 1 167 ? 8.914 -28.375 -8.469 1 95.06 167 VAL A N 1
ATOM 1269 C CA . VAL A 1 167 ? 8.867 -28.812 -7.078 1 95.06 167 VAL A CA 1
ATOM 1270 C C . VAL A 1 167 ? 9.453 -30.219 -6.961 1 95.06 167 VAL A C 1
ATOM 1272 O O . VAL A 1 167 ? 10.164 -30.516 -5.996 1 95.06 167 VAL A O 1
ATOM 1275 N N . SER A 1 168 ? 9.203 -31.031 -7.93 1 95.44 168 SER A N 1
ATOM 1276 C CA . SER A 1 168 ? 9.734 -32.375 -7.891 1 95.44 168 SER A CA 1
ATOM 1277 C C . SER A 1 168 ? 11.25 -32.406 -8.047 1 95.44 168 SER A C 1
ATOM 1279 O O . SER A 1 168 ? 11.945 -33.188 -7.426 1 95.44 168 SER A O 1
ATOM 1281 N N . ARG A 1 169 ? 11.727 -31.531 -8.844 1 93.81 169 ARG A N 1
ATOM 1282 C CA . ARG A 1 169 ? 13.172 -31.422 -8.992 1 93.81 169 ARG A CA 1
ATOM 1283 C C . ARG A 1 169 ? 13.82 -30.922 -7.707 1 93.81 169 ARG A C 1
ATOM 1285 O O . ARG A 1 169 ? 14.922 -31.328 -7.352 1 93.81 169 ARG A O 1
ATOM 1292 N N . SER A 1 170 ? 13.188 -30 -7.129 1 92.88 170 SER A N 1
ATOM 1293 C CA . SER A 1 170 ? 13.656 -29.484 -5.844 1 92.88 170 SER A CA 1
ATOM 1294 C C . SER A 1 170 ? 13.648 -30.578 -4.781 1 92.88 170 SER A C 1
ATOM 1296 O O . SER A 1 170 ? 14.508 -30.609 -3.898 1 92.88 170 SER A O 1
ATOM 1298 N N . TRP A 1 171 ? 12.664 -31.438 -4.914 1 94.31 171 TRP A N 1
ATOM 1299 C CA . TRP A 1 171 ? 12.562 -32.562 -4.008 1 94.31 171 TRP A CA 1
ATOM 1300 C C . TRP A 1 171 ? 13.836 -33.406 -4.047 1 94.31 171 TRP A C 1
ATOM 1302 O O . TRP A 1 171 ? 14.336 -33.844 -3.004 1 94.31 171 TRP A O 1
ATOM 1312 N N . THR A 1 172 ? 14.398 -33.625 -5.191 1 92.94 172 THR A N 1
ATOM 1313 C CA . THR A 1 172 ? 15.617 -34.406 -5.379 1 92.94 172 THR A CA 1
ATOM 1314 C C . THR A 1 172 ? 16.797 -33.75 -4.668 1 92.94 172 THR A C 1
ATOM 1316 O O . THR A 1 172 ? 17.609 -34.438 -4.051 1 92.94 172 THR A O 1
ATOM 1319 N N . SER A 1 173 ? 16.906 -32.469 -4.75 1 89.44 173 SER A N 1
ATOM 1320 C CA . SER A 1 173 ? 18 -31.75 -4.137 1 89.44 173 SER A CA 1
ATOM 1321 C C . SER A 1 173 ? 18.031 -31.953 -2.625 1 89.44 173 SER A C 1
ATOM 1323 O O . SER A 1 173 ? 19.078 -32.188 -2.035 1 89.44 173 SER A O 1
ATOM 1325 N N . TYR A 1 174 ? 16.906 -31.812 -1.981 1 90.69 174 TYR A N 1
ATOM 1326 C CA . TYR A 1 174 ? 16.844 -31.969 -0.532 1 90.69 174 TYR A CA 1
ATOM 1327 C C . TYR A 1 174 ? 16.969 -33.438 -0.125 1 90.69 174 TYR A C 1
ATOM 1329 O O . TYR A 1 174 ? 17.5 -33.719 0.944 1 90.69 174 TYR A O 1
ATOM 1337 N N . PHE A 1 175 ? 16.453 -34.312 -1.001 1 92.94 175 PHE A N 1
ATOM 1338 C CA . PHE A 1 175 ? 16.641 -35.719 -0.741 1 92.94 175 PHE A CA 1
ATOM 1339 C C . PHE A 1 175 ? 18.125 -36.094 -0.757 1 92.94 175 PHE A C 1
ATOM 1341 O O . PHE A 1 175 ? 18.578 -36.875 0.056 1 92.94 175 PHE A O 1
ATOM 1348 N N . ALA A 1 176 ? 18.875 -35.5 -1.634 1 90.69 176 ALA A N 1
ATOM 1349 C CA . ALA A 1 176 ? 20.312 -35.719 -1.71 1 90.69 176 ALA A CA 1
ATOM 1350 C C . ALA A 1 176 ? 21 -35.281 -0.419 1 90.69 176 ALA A C 1
ATOM 1352 O O . ALA A 1 176 ? 21.953 -35.938 0.035 1 90.69 176 ALA A O 1
ATOM 1353 N N . THR A 1 177 ? 20.531 -34.188 0.082 1 87.44 177 THR A N 1
ATOM 1354 C CA . THR A 1 177 ? 21.125 -33.688 1.32 1 87.44 177 THR A CA 1
ATOM 1355 C C . THR A 1 177 ? 20.859 -34.656 2.473 1 87.44 177 THR A C 1
ATOM 1357 O O . THR A 1 177 ? 21.703 -34.812 3.35 1 87.44 177 THR A O 1
ATOM 1360 N N . LEU A 1 178 ? 19.688 -35.219 2.521 1 89.38 178 LEU A N 1
ATOM 1361 C CA . LEU A 1 178 ? 19.359 -36.219 3.551 1 89.38 178 LEU A CA 1
ATOM 1362 C C . LEU A 1 178 ? 20.312 -37.406 3.475 1 89.38 178 LEU A C 1
ATOM 1364 O O . LEU A 1 178 ? 20.656 -38 4.5 1 89.38 178 LEU A O 1
ATOM 1368 N N . CYS A 1 179 ? 20.719 -37.656 2.258 1 90.75 179 CYS A N 1
ATOM 1369 C CA . CYS A 1 179 ? 21.641 -38.781 2.039 1 90.75 179 CYS A CA 1
ATOM 1370 C C . CYS A 1 179 ? 23.094 -38.344 2.148 1 90.75 179 CYS A C 1
ATOM 1372 O O . CYS A 1 179 ? 24.016 -39.125 1.89 1 90.75 179 CYS A O 1
ATOM 1374 N N . ASN A 1 180 ? 23.312 -37.125 2.514 1 89.38 180 ASN A N 1
ATOM 1375 C CA . ASN A 1 180 ? 24.625 -36.531 2.664 1 89.38 180 ASN A CA 1
ATOM 1376 C C . ASN A 1 180 ? 25.422 -36.594 1.36 1 89.38 180 ASN A C 1
ATOM 1378 O O . ASN A 1 180 ? 26.609 -36.906 1.366 1 89.38 180 ASN A O 1
ATOM 1382 N N . GLN A 1 181 ? 24.625 -36.469 0.268 1 87.31 181 GLN A N 1
ATOM 1383 C CA . GLN A 1 181 ? 25.25 -36.438 -1.05 1 87.31 181 GLN A CA 1
ATOM 1384 C C . GLN A 1 181 ? 24.953 -35.156 -1.793 1 87.31 181 GLN A C 1
ATOM 1386 O O . GLN A 1 181 ? 24.031 -34.406 -1.416 1 87.31 181 GLN A O 1
ATOM 1391 N N . SER A 1 182 ? 25.766 -34.969 -2.729 1 84.5 182 SER A N 1
ATOM 1392 C CA . SER A 1 182 ? 25.516 -33.781 -3.568 1 84.5 182 SER A CA 1
ATOM 1393 C C . SER A 1 182 ? 24.344 -34.031 -4.52 1 84.5 182 SER A C 1
ATOM 1395 O O . SER A 1 182 ? 24.078 -35.188 -4.895 1 84.5 182 SER A O 1
ATOM 1397 N N . SER A 1 183 ? 23.547 -33.094 -4.785 1 82.38 183 SER A N 1
ATOM 1398 C CA . SER A 1 183 ? 22.375 -33.188 -5.645 1 82.38 183 SER A CA 1
ATOM 1399 C C . SER A 1 183 ? 22.75 -33.719 -7.023 1 82.38 183 SER A C 1
ATOM 1401 O O . SER A 1 183 ? 21.922 -34.375 -7.676 1 82.38 183 SER A O 1
ATOM 1403 N N . ASP A 1 184 ? 23.938 -33.531 -7.457 1 80.38 184 ASP A N 1
ATOM 1404 C CA . ASP A 1 184 ? 24.391 -33.906 -8.789 1 80.38 184 ASP A CA 1
ATOM 1405 C C . ASP A 1 184 ? 24.5 -35.438 -8.922 1 80.38 184 ASP A C 1
ATOM 1407 O O . ASP A 1 184 ? 24.469 -35.969 -10.023 1 80.38 184 ASP A O 1
ATOM 1411 N N . LYS A 1 185 ? 24.609 -36.062 -7.836 1 83.06 185 LYS A N 1
ATOM 1412 C CA . LYS A 1 185 ? 24.781 -37.531 -7.863 1 83.06 185 LYS A CA 1
ATOM 1413 C C . LYS A 1 185 ? 23.469 -38.219 -8.203 1 83.06 185 LYS A C 1
ATOM 1415 O O . LYS A 1 185 ? 23.453 -39.375 -8.648 1 83.06 185 LYS A O 1
ATOM 1420 N N . PHE A 1 186 ? 22.469 -37.594 -8.016 1 86.69 186 PHE A N 1
ATOM 1421 C CA . PHE A 1 186 ? 21.156 -38.25 -8.211 1 86.69 186 PHE A CA 1
ATOM 1422 C C . PHE A 1 186 ? 20.594 -37.875 -9.578 1 86.69 186 PHE A C 1
ATOM 1424 O O . PHE A 1 186 ? 19.469 -38.25 -9.906 1 86.69 186 PHE A O 1
ATOM 1431 N N . VAL A 1 187 ? 21.359 -37.094 -10.328 1 86.62 187 VAL A N 1
ATOM 1432 C CA . VAL A 1 187 ? 20.953 -36.719 -11.672 1 86.62 187 VAL A CA 1
ATOM 1433 C C . VAL A 1 187 ? 21.859 -37.375 -12.703 1 86.62 187 VAL A C 1
ATOM 1435 O O . VAL A 1 187 ? 23.031 -37.625 -12.43 1 86.62 187 VAL A O 1
ATOM 1438 N N . ILE A 1 188 ? 21.297 -37.75 -13.82 1 87.12 188 ILE A N 1
ATOM 1439 C CA . ILE A 1 188 ? 22.062 -38.344 -14.914 1 87.12 188 ILE A CA 1
ATOM 1440 C C . ILE A 1 188 ? 22.406 -37.25 -15.93 1 87.12 188 ILE A C 1
ATOM 1442 O O . ILE A 1 188 ? 21.516 -36.625 -16.531 1 87.12 188 ILE A O 1
ATOM 1446 N N . VAL A 1 189 ? 23.688 -37 -16.047 1 87.38 189 VAL A N 1
ATOM 1447 C CA . VAL A 1 189 ? 24.125 -35.938 -16.969 1 87.38 189 VAL A CA 1
ATOM 1448 C C . VAL A 1 189 ? 24.188 -36.5 -18.391 1 87.38 189 VAL A C 1
ATOM 1450 O O . VAL A 1 189 ? 24.906 -37.469 -18.672 1 87.38 189 VAL A O 1
ATOM 1453 N N . ALA A 1 190 ? 23.281 -36 -19.109 1 86.44 190 ALA A N 1
ATOM 1454 C CA . ALA A 1 190 ? 23.312 -36.312 -20.547 1 86.44 190 ALA A CA 1
ATOM 1455 C C . ALA A 1 190 ? 24.062 -35.219 -21.328 1 86.44 190 ALA A C 1
ATOM 1457 O O . ALA A 1 190 ? 23.516 -34.188 -21.672 1 86.44 190 ALA A O 1
ATOM 1458 N N . HIS A 1 191 ? 25.234 -35.469 -21.719 1 83.88 191 HIS A N 1
ATOM 1459 C CA . HIS A 1 191 ? 26.125 -34.5 -22.328 1 83.88 191 HIS A CA 1
ATOM 1460 C C . HIS A 1 191 ? 25.656 -34.125 -23.734 1 83.88 191 HIS A C 1
ATOM 1462 O O . HIS A 1 191 ? 26.047 -33.062 -24.266 1 83.88 191 HIS A O 1
ATOM 1468 N N . SER A 1 192 ? 24.75 -34.844 -24.266 1 82.44 192 SER A N 1
ATOM 1469 C CA . SER A 1 192 ? 24.281 -34.594 -25.625 1 82.44 192 SER A CA 1
ATOM 1470 C C . SER A 1 192 ? 23.188 -33.531 -25.641 1 82.44 192 SER A C 1
ATOM 1472 O O . SER A 1 192 ? 22.891 -32.969 -26.703 1 82.44 192 SER A O 1
ATOM 1474 N N . LEU A 1 193 ? 22.734 -33.25 -24.578 1 83.56 193 LEU A N 1
ATOM 1475 C CA . LEU A 1 193 ? 21.625 -32.312 -24.516 1 83.56 193 LEU A CA 1
ATOM 1476 C C . LEU A 1 193 ? 22.109 -30.938 -24.094 1 83.56 193 LEU A C 1
ATOM 1478 O O . LEU A 1 193 ? 23.219 -30.781 -23.609 1 83.56 193 LEU A O 1
ATOM 1482 N N . SER A 1 194 ? 21.344 -29.891 -24.422 1 83.94 194 SER A N 1
ATOM 1483 C CA . SER A 1 194 ? 21.703 -28.516 -24.109 1 83.94 194 SER A CA 1
ATOM 1484 C C . SER A 1 194 ? 21.844 -28.312 -22.609 1 83.94 194 SER A C 1
ATOM 1486 O O . SER A 1 194 ? 21.312 -29.078 -21.812 1 83.94 194 SER A O 1
ATOM 1488 N N . HIS A 1 195 ? 22.625 -27.391 -22.094 1 80.62 195 HIS A N 1
ATOM 1489 C CA . HIS A 1 195 ? 23.031 -27.141 -20.719 1 80.62 195 HIS A CA 1
ATOM 1490 C C . HIS A 1 195 ? 21.812 -27.047 -19.797 1 80.62 195 HIS A C 1
ATOM 1492 O O . HIS A 1 195 ? 21.828 -27.578 -18.688 1 80.62 195 HIS A O 1
ATOM 1498 N N . ASP A 1 196 ? 20.734 -26.547 -20.109 1 84.38 196 ASP A N 1
ATOM 1499 C CA . ASP A 1 196 ? 19.562 -26.359 -19.25 1 84.38 196 ASP A CA 1
ATOM 1500 C C . ASP A 1 196 ? 18.625 -27.562 -19.344 1 84.38 196 ASP A C 1
ATOM 1502 O O . ASP A 1 196 ? 17.656 -27.641 -18.594 1 84.38 196 ASP A O 1
ATOM 1506 N N . TYR A 1 197 ? 19.062 -28.672 -20.062 1 83.81 197 TYR A N 1
ATOM 1507 C CA . TYR A 1 197 ? 18.188 -29.828 -20.266 1 83.81 197 TYR A CA 1
ATOM 1508 C C . TYR A 1 197 ? 18.984 -31.125 -20.141 1 83.81 197 TYR A C 1
ATOM 1510 O O . TYR A 1 197 ? 18.469 -32.188 -20.453 1 83.81 197 TYR A O 1
ATOM 1518 N N . ASN A 1 198 ? 20.203 -31.016 -19.656 1 84.62 198 ASN A N 1
ATOM 1519 C CA . ASN A 1 198 ? 21.109 -32.156 -19.719 1 84.62 198 ASN A CA 1
ATOM 1520 C C . ASN A 1 198 ? 21.141 -32.938 -18.406 1 84.62 198 ASN A C 1
ATOM 1522 O O . ASN A 1 198 ? 21.828 -33.938 -18.297 1 84.62 198 ASN A O 1
ATOM 1526 N N . LYS A 1 199 ? 20.484 -32.469 -17.453 1 88.12 199 LYS A N 1
ATOM 1527 C CA . LYS A 1 199 ? 20.484 -33.156 -16.172 1 88.12 199 LYS A CA 1
ATOM 1528 C C . LYS A 1 199 ? 19.188 -33.938 -15.969 1 88.12 199 LYS A C 1
ATOM 1530 O O . LYS A 1 199 ? 18.203 -33.375 -15.492 1 88.12 199 LYS A O 1
ATOM 1535 N N . LEU A 1 200 ? 19.234 -35.188 -16.281 1 91.69 200 LEU A N 1
ATOM 1536 C CA . LEU A 1 200 ? 18.062 -36.031 -16.172 1 91.69 200 LEU A CA 1
ATOM 1537 C C . LEU A 1 200 ? 17.828 -36.438 -14.711 1 91.69 200 LEU A C 1
ATOM 1539 O O . LEU A 1 200 ? 18.75 -36.906 -14.031 1 91.69 200 LEU A O 1
ATOM 1543 N N . ASP A 1 201 ? 16.625 -36.25 -14.195 1 94.31 201 ASP A N 1
ATOM 1544 C CA . ASP A 1 201 ? 16.297 -36.469 -12.789 1 94.31 201 ASP A CA 1
ATOM 1545 C C . ASP A 1 201 ? 15.25 -37.562 -12.625 1 94.31 201 ASP A C 1
ATOM 1547 O O . ASP A 1 201 ? 14.055 -37.281 -12.516 1 94.31 201 ASP A O 1
ATOM 1551 N N . PRO A 1 202 ? 15.633 -38.781 -12.484 1 93.75 202 PRO A N 1
ATOM 1552 C CA . PRO A 1 202 ? 14.68 -39.875 -12.32 1 93.75 202 PRO A CA 1
ATOM 1553 C C . PRO A 1 202 ? 13.93 -39.844 -10.992 1 93.75 202 PRO A C 1
ATOM 1555 O O . PRO A 1 202 ? 12.805 -40.312 -10.898 1 93.75 202 PRO A O 1
ATOM 1558 N N . ILE A 1 203 ? 14.523 -39.312 -10.016 1 95.06 203 ILE A N 1
ATOM 1559 C CA . ILE A 1 203 ? 13.891 -39.219 -8.711 1 95.06 203 ILE A CA 1
ATOM 1560 C C . ILE A 1 203 ? 12.68 -38.281 -8.789 1 95.06 203 ILE A C 1
ATOM 1562 O O . ILE A 1 203 ? 11.648 -38.562 -8.164 1 95.06 203 ILE A O 1
ATOM 1566 N N . ALA A 1 204 ? 12.852 -37.219 -9.469 1 95.94 204 ALA A N 1
ATOM 1567 C CA . ALA A 1 204 ? 11.727 -36.312 -9.656 1 95.94 204 ALA A CA 1
ATOM 1568 C C . ALA A 1 204 ? 10.531 -37.031 -10.266 1 95.94 204 ALA A C 1
ATOM 1570 O O . ALA A 1 204 ? 9.391 -36.812 -9.844 1 95.94 204 ALA A O 1
ATOM 1571 N N . VAL A 1 205 ? 10.789 -37.875 -11.242 1 95.88 205 VAL A N 1
ATOM 1572 C CA . VAL A 1 205 ? 9.727 -38.625 -11.906 1 95.88 205 VAL A CA 1
ATOM 1573 C C . VAL A 1 205 ? 9.094 -39.625 -10.922 1 95.88 205 VAL A C 1
ATOM 1575 O O . VAL A 1 205 ? 7.871 -39.812 -10.922 1 95.88 205 VAL A O 1
ATOM 1578 N N . PHE A 1 206 ? 9.883 -40.156 -10.18 1 96 206 PHE A N 1
ATOM 1579 C CA . PHE A 1 206 ? 9.391 -41.125 -9.203 1 96 206 PHE A CA 1
ATOM 1580 C C . PHE A 1 206 ? 8.477 -40.469 -8.188 1 96 206 PHE A C 1
ATOM 1582 O O . PHE A 1 206 ? 7.41 -40.969 -7.863 1 96 206 PHE A O 1
ATOM 1589 N N . VAL A 1 207 ? 8.914 -39.375 -7.637 1 95.56 207 VAL A N 1
ATOM 1590 C CA . VAL A 1 207 ? 8.117 -38.656 -6.641 1 95.56 207 VAL A CA 1
ATOM 1591 C C . VAL A 1 207 ? 6.793 -38.219 -7.254 1 95.56 207 VAL A C 1
ATOM 1593 O O . VAL A 1 207 ? 5.746 -38.312 -6.602 1 95.56 207 VAL A O 1
ATOM 1596 N N . LEU A 1 208 ? 6.844 -37.75 -8.477 1 96.5 208 LEU A N 1
ATOM 1597 C CA . LEU A 1 208 ? 5.621 -37.375 -9.18 1 96.5 208 LEU A CA 1
ATOM 1598 C C . LEU A 1 208 ? 4.684 -38.562 -9.328 1 96.5 208 LEU A C 1
ATOM 1600 O O . LEU A 1 208 ? 3.48 -38.438 -9.086 1 96.5 208 LEU A O 1
ATOM 1604 N N . ALA A 1 209 ? 5.262 -39.656 -9.734 1 95.75 209 ALA A N 1
ATOM 1605 C CA . ALA A 1 209 ? 4.453 -40.844 -9.914 1 95.75 209 ALA A CA 1
ATOM 1606 C C . ALA A 1 209 ? 3.787 -41.281 -8.602 1 95.75 209 ALA A C 1
ATOM 1608 O O . ALA A 1 209 ? 2.607 -41.625 -8.586 1 95.75 209 ALA A O 1
ATOM 1609 N N . ALA A 1 210 ? 4.508 -41.188 -7.602 1 94.25 210 ALA A N 1
ATOM 1610 C CA . ALA A 1 210 ? 3.992 -41.562 -6.289 1 94.25 210 ALA A CA 1
ATOM 1611 C C . ALA A 1 210 ? 2.887 -40.625 -5.832 1 94.25 210 ALA A C 1
ATOM 1613 O O . ALA A 1 210 ? 1.833 -41.062 -5.371 1 94.25 210 ALA A O 1
ATOM 1614 N N . THR A 1 211 ? 3.107 -39.406 -5.926 1 91.56 211 THR A N 1
ATOM 1615 C CA . THR A 1 211 ? 2.156 -38.406 -5.441 1 91.56 211 THR A CA 1
ATOM 1616 C C . THR A 1 211 ? 0.898 -38.406 -6.305 1 91.56 211 THR A C 1
ATOM 1618 O O . THR A 1 211 ? -0.213 -38.25 -5.789 1 91.56 211 THR A O 1
ATOM 1621 N N . TYR A 1 212 ? 1.078 -38.469 -7.605 1 92.06 212 TYR A N 1
ATOM 1622 C CA . TYR A 1 212 ? -0.076 -38.469 -8.5 1 92.06 212 TYR A CA 1
ATOM 1623 C C . TYR A 1 212 ? -0.924 -39.719 -8.289 1 92.06 212 TYR A C 1
ATOM 1625 O O . TYR A 1 212 ? -2.154 -39.688 -8.367 1 92.06 212 TYR A O 1
ATOM 1633 N N . THR A 1 213 ? -0.262 -40.844 -8.094 1 89.81 213 THR A N 1
ATOM 1634 C CA . THR A 1 213 ? -1.001 -42.062 -7.789 1 89.81 213 THR A CA 1
ATOM 1635 C C . THR A 1 213 ? -1.794 -41.906 -6.496 1 89.81 213 THR A C 1
ATOM 1637 O O . THR A 1 213 ? -2.938 -42.375 -6.406 1 89.81 213 THR A O 1
ATOM 1640 N N . PHE A 1 214 ? -1.162 -41.312 -5.59 1 85.62 214 PHE A N 1
ATOM 1641 C CA . PHE A 1 214 ? -1.849 -41.062 -4.328 1 85.62 214 PHE A CA 1
ATOM 1642 C C . PHE A 1 214 ? -3.037 -40.125 -4.539 1 85.62 214 PHE A C 1
ATOM 1644 O O . PHE A 1 214 ? -4.074 -40.281 -3.891 1 85.62 214 PHE A O 1
ATOM 1651 N N . ALA A 1 215 ? -2.926 -39.156 -5.348 1 82.81 215 ALA A N 1
ATOM 1652 C CA . ALA A 1 215 ? -3.986 -38.188 -5.625 1 82.81 215 ALA A CA 1
ATOM 1653 C C . ALA A 1 215 ? -5.188 -38.875 -6.273 1 82.81 215 ALA A C 1
ATOM 1655 O O . ALA A 1 215 ? -6.332 -38.469 -6.066 1 82.81 215 ALA A O 1
ATOM 1656 N N . VAL A 1 216 ? -4.988 -39.875 -7.051 1 82.38 216 VAL A N 1
ATOM 1657 C CA . VAL A 1 216 ? -6.051 -40.594 -7.742 1 82.38 216 VAL A CA 1
ATOM 1658 C C . VAL A 1 216 ? -6.859 -41.406 -6.734 1 82.38 216 VAL A C 1
ATOM 1660 O O . VAL A 1 216 ? -8.078 -41.5 -6.855 1 82.38 216 VAL A O 1
ATOM 1663 N N . PHE A 1 217 ? -6.211 -41.875 -5.719 1 77.62 217 PHE A N 1
ATOM 1664 C CA . PHE A 1 217 ? -6.895 -42.781 -4.805 1 77.62 217 PHE A CA 1
ATOM 1665 C C . PHE A 1 217 ? -7.434 -42.031 -3.598 1 77.62 217 PHE A C 1
ATOM 1667 O O . PHE A 1 217 ? -8.289 -42.531 -2.867 1 77.62 217 PHE A O 1
ATOM 1674 N N . SER A 1 218 ? -7.008 -40.781 -3.143 1 61.94 218 SER A N 1
ATOM 1675 C CA . SER A 1 218 ? -7.301 -40.219 -1.83 1 61.94 218 SER A CA 1
ATOM 1676 C C . SER A 1 218 ? -8.141 -38.938 -1.949 1 61.94 218 SER A C 1
ATOM 1678 O O . SER A 1 218 ? -7.664 -37.844 -1.659 1 61.94 218 SER A O 1
ATOM 1680 N N . THR A 1 219 ? -9.125 -38.719 -2.553 1 54.62 219 THR A N 1
ATOM 1681 C CA . THR A 1 219 ? -9.758 -37.406 -2.572 1 54.62 219 THR A CA 1
ATOM 1682 C C . THR A 1 219 ? -10.164 -36.969 -1.163 1 54.62 219 THR A C 1
ATOM 1684 O O . THR A 1 219 ? -9.906 -35.844 -0.749 1 54.62 219 THR A O 1
ATOM 1687 N N . LYS A 1 220 ? -11.047 -37.719 -0.45 1 52.03 220 LYS A N 1
ATOM 1688 C CA . LYS A 1 220 ? -11.586 -37.312 0.847 1 52.03 220 LYS A CA 1
ATOM 1689 C C . LYS A 1 220 ? -10.469 -37.156 1.879 1 52.03 220 LYS A C 1
ATOM 1691 O O . LYS A 1 220 ? -10.516 -36.25 2.713 1 52.03 220 LYS A O 1
ATOM 1696 N N . GLY A 1 221 ? -9.555 -37.938 1.827 1 50.84 221 GLY A N 1
ATOM 1697 C CA . GLY A 1 221 ? -8.461 -38.031 2.779 1 50.84 221 GLY A CA 1
ATOM 1698 C C . GLY A 1 221 ? -7.418 -36.969 2.604 1 50.84 221 GLY A C 1
ATOM 1699 O O . GLY A 1 221 ? -6.625 -36.688 3.512 1 50.84 221 GLY A O 1
ATOM 1700 N N . SER A 1 222 ? -7.594 -36.219 1.506 1 56.88 222 SER A N 1
ATOM 1701 C CA . SER A 1 222 ? -6.566 -35.25 1.139 1 56.88 222 SER A CA 1
ATOM 1702 C C . SER A 1 222 ? -6.633 -34 2.029 1 56.88 222 SER A C 1
ATOM 1704 O O . SER A 1 222 ? -5.598 -33.438 2.404 1 56.88 222 SER A O 1
ATOM 1706 N N . SER A 1 223 ? -7.863 -33.844 2.646 1 61.09 223 SER A N 1
ATOM 1707 C CA . SER A 1 223 ? -7.98 -32.625 3.436 1 61.09 223 SER A CA 1
ATOM 1708 C C . SER A 1 223 ? -7.336 -32.781 4.809 1 61.09 223 SER A C 1
ATOM 1710 O O . SER A 1 223 ? -6.617 -31.891 5.27 1 61.09 223 SER A O 1
ATOM 1712 N N . ARG A 1 224 ? -7.586 -33.969 5.48 1 64.88 224 ARG A N 1
ATOM 1713 C CA . ARG A 1 224 ? -7.027 -34.156 6.812 1 64.88 224 ARG A CA 1
ATOM 1714 C C . ARG A 1 224 ? -5.512 -34.344 6.754 1 64.88 224 ARG A C 1
ATOM 1716 O O . ARG A 1 224 ? -4.793 -33.812 7.609 1 64.88 224 ARG A O 1
ATOM 1723 N N . LEU A 1 225 ? -5.133 -35.062 5.727 1 67 225 LEU A N 1
ATOM 1724 C CA . LEU A 1 225 ? -3.699 -35.25 5.559 1 67 225 LEU A CA 1
ATOM 1725 C C . LEU A 1 225 ? -3 -33.938 5.242 1 67 225 LEU A C 1
ATOM 1727 O O . LEU A 1 225 ? -1.899 -33.688 5.734 1 67 225 LEU A O 1
ATOM 1731 N N . ASN A 1 226 ? -3.789 -33.219 4.547 1 66.94 226 ASN A N 1
ATOM 1732 C CA . ASN A 1 226 ? -3.209 -31.938 4.199 1 66.94 226 ASN A CA 1
ATOM 1733 C C . ASN A 1 226 ? -3.117 -31.016 5.414 1 66.94 226 ASN A C 1
ATOM 1735 O O . ASN A 1 226 ? -2.152 -30.266 5.559 1 66.94 226 ASN A O 1
ATOM 1739 N N . TYR A 1 227 ? -4.094 -31.203 6.25 1 70.62 227 TYR A N 1
ATOM 1740 C CA . TYR A 1 227 ? -4.105 -30.406 7.473 1 70.62 227 TYR A CA 1
ATOM 1741 C C . TYR A 1 227 ? -2.926 -30.766 8.367 1 70.62 227 TYR A C 1
ATOM 1743 O O . TYR A 1 227 ? -2.209 -29.875 8.844 1 70.62 227 TYR A O 1
ATOM 1751 N N . ILE A 1 228 ? -2.674 -31.938 8.539 1 76 228 ILE A N 1
ATOM 1752 C CA . ILE A 1 228 ? -1.606 -32.406 9.414 1 76 228 ILE A CA 1
ATOM 1753 C C . ILE A 1 228 ? -0.25 -32.062 8.805 1 76 228 ILE A C 1
ATOM 1755 O O . ILE A 1 228 ? 0.662 -31.609 9.508 1 76 228 ILE A O 1
ATOM 1759 N N . ALA A 1 229 ? -0.212 -32.281 7.559 1 77.31 229 ALA A N 1
ATOM 1760 C CA . ALA A 1 229 ? 1.033 -31.984 6.852 1 77.31 229 ALA A CA 1
ATOM 1761 C C . ALA A 1 229 ? 1.363 -30.5 6.914 1 77.31 229 ALA A C 1
ATOM 1763 O O . ALA A 1 229 ? 2.525 -30.125 7.078 1 77.31 229 ALA A O 1
ATOM 1764 N N . SER A 1 230 ? 0.296 -29.734 6.852 1 78.12 230 SER A N 1
ATOM 1765 C CA . SER A 1 230 ? 0.52 -28.297 6.84 1 78.12 230 SER A CA 1
ATOM 1766 C C . SER A 1 230 ? 0.952 -27.797 8.219 1 78.12 230 SER A C 1
ATOM 1768 O O . SER A 1 230 ? 1.834 -26.938 8.32 1 78.12 230 SER A O 1
ATOM 1770 N N . ILE A 1 231 ? 0.415 -28.312 9.234 1 81 231 ILE A N 1
ATOM 1771 C CA . ILE A 1 231 ? 0.775 -27.922 10.594 1 81 231 ILE A CA 1
ATOM 1772 C C . ILE A 1 231 ? 2.213 -28.328 10.891 1 81 231 ILE A C 1
ATOM 1774 O O . ILE A 1 231 ? 2.979 -27.562 11.484 1 81 231 ILE A O 1
ATOM 1778 N N . SER A 1 232 ? 2.453 -29.547 10.484 1 86.75 232 SER A N 1
ATOM 1779 C CA . SER A 1 232 ? 3.814 -30.031 10.68 1 86.75 232 SER A CA 1
ATOM 1780 C C . SER A 1 232 ? 4.824 -29.172 9.93 1 86.75 232 SER A C 1
ATOM 1782 O O . SER A 1 232 ? 5.898 -28.875 10.445 1 86.75 232 SER A O 1
ATOM 1784 N N . HIS A 1 233 ? 4.418 -28.844 8.805 1 87.88 233 HIS A N 1
ATOM 1785 C CA . HIS A 1 233 ? 5.281 -27.984 7.996 1 87.88 233 HIS A CA 1
ATOM 1786 C C . HIS A 1 233 ? 5.516 -26.641 8.672 1 87.88 233 HIS A C 1
ATOM 1788 O O . HIS A 1 233 ? 6.637 -26.125 8.664 1 87.88 233 HIS A O 1
ATOM 1794 N N . LEU A 1 234 ? 4.523 -26.094 9.258 1 87.44 234 LEU A N 1
ATOM 1795 C CA . LEU A 1 234 ? 4.648 -24.812 9.938 1 87.44 234 LEU A CA 1
ATOM 1796 C C . LEU A 1 234 ? 5.57 -24.922 11.148 1 87.44 234 LEU A C 1
ATOM 1798 O O . LEU A 1 234 ? 6.336 -23.984 11.43 1 87.44 234 LEU A O 1
ATOM 1802 N N . ILE A 1 235 ? 5.48 -25.984 11.797 1 90.25 235 ILE A N 1
ATOM 1803 C CA . ILE A 1 235 ? 6.332 -26.219 12.961 1 90.25 235 ILE A CA 1
ATOM 1804 C C . ILE A 1 235 ? 7.797 -26.266 12.523 1 90.25 235 ILE A C 1
ATOM 1806 O O . ILE A 1 235 ? 8.664 -25.703 13.188 1 90.25 235 ILE A O 1
ATOM 1810 N N . ILE A 1 236 ? 7.992 -26.906 11.484 1 91.69 236 ILE A N 1
ATOM 1811 C CA . ILE A 1 236 ? 9.352 -27.016 10.961 1 91.69 236 ILE A CA 1
ATOM 1812 C C . ILE A 1 236 ? 9.859 -25.625 10.562 1 91.69 236 ILE A C 1
ATOM 1814 O O . ILE A 1 236 ? 11.023 -25.281 10.82 1 91.69 236 ILE A O 1
ATOM 1818 N N . LEU A 1 237 ? 9.031 -24.875 9.938 1 94.19 237 LEU A N 1
ATOM 1819 C CA . LEU A 1 237 ? 9.422 -23.516 9.539 1 94.19 237 LEU A CA 1
ATOM 1820 C C . LEU A 1 237 ? 9.742 -22.656 10.758 1 94.19 237 LEU A C 1
ATOM 1822 O O . LEU A 1 237 ? 10.727 -21.922 10.75 1 94.19 237 LEU A O 1
ATOM 1826 N N . MET A 1 238 ? 8.961 -22.797 11.773 1 93.19 238 MET A N 1
ATOM 1827 C CA . MET A 1 238 ? 9.219 -22.062 13.016 1 93.19 238 MET A CA 1
ATOM 1828 C C . MET A 1 238 ? 10.531 -22.516 13.648 1 93.19 238 MET A C 1
ATOM 1830 O O . MET A 1 238 ? 11.266 -21.703 14.211 1 93.19 238 MET A O 1
ATOM 1834 N N . PHE A 1 239 ? 10.758 -23.781 13.586 1 94.69 239 PHE A N 1
ATOM 1835 C CA . PHE A 1 239 ? 12.016 -24.344 14.086 1 94.69 239 PHE A CA 1
ATOM 1836 C C . PHE A 1 239 ? 13.203 -23.719 13.367 1 94.69 239 PHE A C 1
ATOM 1838 O O . PHE A 1 239 ? 14.18 -23.312 14.008 1 94.69 239 PHE A O 1
ATOM 1845 N N . ILE A 1 240 ? 13.109 -23.625 12.086 1 95.06 240 ILE A N 1
ATOM 1846 C CA . ILE A 1 240 ? 14.195 -23.062 11.281 1 95.06 240 ILE A CA 1
ATOM 1847 C C . ILE A 1 240 ? 14.438 -21.609 11.68 1 95.06 240 ILE A C 1
ATOM 1849 O O . ILE A 1 240 ? 15.586 -21.188 11.852 1 95.06 240 ILE A O 1
ATOM 1853 N N . ILE A 1 241 ? 13.367 -20.875 11.867 1 94.38 241 ILE A N 1
ATOM 1854 C CA . ILE A 1 241 ? 13.477 -19.453 12.195 1 94.38 241 ILE A CA 1
ATOM 1855 C C . ILE A 1 241 ? 14.086 -19.281 13.586 1 94.38 241 ILE A C 1
ATOM 1857 O O . ILE A 1 241 ? 15.07 -18.562 13.758 1 94.38 241 ILE A O 1
ATOM 1861 N N . VAL A 1 242 ? 13.625 -20.031 14.562 1 93.25 242 VAL A N 1
ATOM 1862 C CA . VAL A 1 242 ? 14.062 -19.875 15.945 1 93.25 242 VAL A CA 1
ATOM 1863 C C . VAL A 1 242 ? 15.484 -20.422 16.094 1 93.25 242 VAL A C 1
ATOM 1865 O O . VAL A 1 242 ? 16.359 -19.734 16.641 1 93.25 242 VAL A O 1
ATOM 1868 N N . ALA A 1 243 ? 15.742 -21.594 15.641 1 94 243 ALA A N 1
ATOM 1869 C CA . ALA A 1 243 ? 17.062 -22.219 15.734 1 94 243 ALA A CA 1
ATOM 1870 C C . ALA A 1 243 ? 18.078 -21.453 14.891 1 94 243 ALA A C 1
ATOM 1872 O O . ALA A 1 243 ? 19.234 -21.297 15.289 1 94 243 ALA A O 1
ATOM 1873 N N . GLY A 1 244 ? 17.641 -21.062 13.734 1 94.06 244 GLY A N 1
ATOM 1874 C CA . GLY A 1 244 ? 18.531 -20.297 12.883 1 94.06 244 GLY A CA 1
ATOM 1875 C C . GLY A 1 244 ? 18.953 -18.969 13.477 1 94.06 244 GLY A C 1
ATOM 1876 O O . GLY A 1 244 ? 20.109 -18.578 13.398 1 94.06 244 GLY A O 1
ATOM 1877 N N . LEU A 1 245 ? 18 -18.281 14.078 1 91.75 245 LEU A N 1
ATOM 1878 C CA . LEU A 1 245 ? 18.281 -16.984 14.672 1 91.75 245 LEU A CA 1
ATOM 1879 C C . LEU A 1 245 ? 19.172 -17.125 15.898 1 91.75 245 LEU A C 1
ATOM 1881 O O . LEU A 1 245 ? 19.875 -16.172 16.266 1 91.75 245 LEU A O 1
ATOM 1885 N N . SER A 1 246 ? 19.188 -18.266 16.578 1 91.81 246 SER A N 1
ATOM 1886 C CA . SER A 1 246 ? 20.078 -18.516 17.719 1 91.81 246 SER A CA 1
ATOM 1887 C C . SER A 1 246 ? 21.531 -18.578 17.266 1 91.81 246 SER A C 1
ATOM 1889 O O . SER A 1 246 ? 22.438 -18.391 18.078 1 91.81 246 SER A O 1
ATOM 1891 N N . LYS A 1 247 ? 21.766 -18.781 15.992 1 93 247 LYS A N 1
ATOM 1892 C CA . LYS A 1 247 ? 23.109 -18.844 15.43 1 93 247 LYS A CA 1
ATOM 1893 C C . LYS A 1 247 ? 23.375 -17.656 14.508 1 93 247 LYS A C 1
ATOM 1895 O O . LYS A 1 247 ? 24.188 -17.734 13.586 1 93 247 LYS A O 1
ATOM 1900 N N . ALA A 1 248 ? 22.656 -16.578 14.812 1 91.94 248 ALA A N 1
ATOM 1901 C CA . ALA A 1 248 ? 22.734 -15.391 13.961 1 91.94 248 ALA A CA 1
ATOM 1902 C C . ALA A 1 248 ? 24.031 -14.625 14.203 1 91.94 248 ALA A C 1
ATOM 1904 O O . ALA A 1 248 ? 24.5 -14.523 15.344 1 91.94 248 ALA A O 1
ATOM 1905 N N . ASP A 1 249 ? 24.672 -14.195 13.133 1 92.19 249 ASP A N 1
ATOM 1906 C CA . ASP A 1 249 ? 25.828 -13.305 13.156 1 92.19 249 ASP A CA 1
ATOM 1907 C C . ASP A 1 249 ? 25.516 -11.984 12.453 1 92.19 249 ASP A C 1
ATOM 1909 O O . ASP A 1 249 ? 25.375 -11.953 11.227 1 92.19 249 ASP A O 1
ATOM 1913 N N . ALA A 1 250 ? 25.531 -10.922 13.141 1 88.38 250 ALA A N 1
ATOM 1914 C CA . ALA A 1 250 ? 25.141 -9.602 12.648 1 88.38 250 ALA A CA 1
ATOM 1915 C C . ALA A 1 250 ? 26.062 -9.141 11.531 1 88.38 250 ALA A C 1
ATOM 1917 O O . ALA A 1 250 ? 25.672 -8.352 10.672 1 88.38 250 ALA A O 1
ATOM 1918 N N . GLU A 1 251 ? 27.219 -9.57 11.492 1 89.94 251 GLU A N 1
ATOM 1919 C CA . GLU A 1 251 ? 28.203 -9.172 10.484 1 89.94 251 GLU A CA 1
ATOM 1920 C C . GLU A 1 251 ? 27.766 -9.633 9.094 1 89.94 251 GLU A C 1
ATOM 1922 O O . GLU A 1 251 ? 28.125 -9.008 8.086 1 89.94 251 GLU A O 1
ATOM 1927 N N . ASN A 1 252 ? 26.984 -10.734 9.07 1 92.31 252 ASN A N 1
ATOM 1928 C CA . ASN A 1 252 ? 26.531 -11.266 7.793 1 92.31 252 ASN A CA 1
ATOM 1929 C C . ASN A 1 252 ? 25.531 -10.32 7.125 1 92.31 252 ASN A C 1
ATOM 1931 O O . ASN A 1 252 ? 25.25 -10.453 5.934 1 92.31 252 ASN A O 1
ATOM 1935 N N . TYR A 1 253 ? 25.047 -9.352 7.914 1 89.56 253 TYR A N 1
ATOM 1936 C CA . TYR A 1 253 ? 24.031 -8.438 7.414 1 89.56 253 TYR A CA 1
ATOM 1937 C C . TYR A 1 253 ? 24.625 -7.055 7.141 1 89.56 253 TYR A C 1
ATOM 1939 O O . TYR A 1 253 ? 23.891 -6.105 6.855 1 89.56 253 TYR A O 1
ATOM 1947 N N . SER A 1 254 ? 25.922 -6.883 7.148 1 85.75 254 SER A N 1
ATOM 1948 C CA . SER A 1 254 ? 26.609 -5.605 6.98 1 85.75 254 SER A CA 1
ATOM 1949 C C . SER A 1 254 ? 26.484 -5.098 5.547 1 85.75 254 SER A C 1
ATOM 1951 O O . SER A 1 254 ? 26.25 -3.91 5.32 1 85.75 254 SER A O 1
ATOM 1953 N N . ASP A 1 255 ? 26.703 -6.055 4.582 1 88.12 255 ASP A N 1
ATOM 1954 C CA . ASP A 1 255 ? 26.5 -5.711 3.18 1 88.12 255 ASP A CA 1
ATOM 1955 C C . ASP A 1 255 ? 25.094 -6.086 2.725 1 88.12 255 ASP A C 1
ATOM 1957 O O . ASP A 1 255 ? 24.875 -7.168 2.174 1 88.12 255 ASP A O 1
ATOM 1961 N N . PHE A 1 256 ? 24.188 -5.219 2.875 1 88.19 256 PHE A N 1
ATOM 1962 C CA . PHE A 1 256 ? 22.766 -5.512 2.725 1 88.19 256 PHE A CA 1
ATOM 1963 C C . PHE A 1 256 ? 22.391 -5.613 1.253 1 88.19 256 PHE A C 1
ATOM 1965 O O . PHE A 1 256 ? 21.531 -6.418 0.882 1 88.19 256 PHE A O 1
ATOM 1972 N N . THR A 1 257 ? 22.984 -4.762 0.373 1 89.12 257 THR A N 1
ATOM 1973 C CA . THR A 1 257 ? 22.625 -4.758 -1.041 1 89.12 257 THR A CA 1
ATOM 1974 C C . THR A 1 257 ? 23.875 -4.902 -1.914 1 89.12 257 THR A C 1
ATOM 1976 O O . THR A 1 257 ? 24.203 -4.004 -2.691 1 89.12 257 THR A O 1
ATOM 1979 N N . PRO A 1 258 ? 24.422 -6.055 -1.849 1 90 258 PRO A N 1
ATOM 1980 C CA . PRO A 1 258 ? 25.641 -6.246 -2.637 1 90 258 PRO A CA 1
ATOM 1981 C C . PRO A 1 258 ? 25.391 -6.176 -4.141 1 90 258 PRO A C 1
ATOM 1983 O O . PRO A 1 258 ? 26.297 -5.828 -4.906 1 90 258 PRO A O 1
ATOM 1986 N N . PHE A 1 259 ? 24.141 -6.457 -4.602 1 91.5 259 PHE A N 1
ATOM 1987 C CA . PHE A 1 259 ? 23.844 -6.496 -6.023 1 91.5 259 PHE A CA 1
ATOM 1988 C C . PHE A 1 259 ? 22.969 -5.305 -6.422 1 91.5 259 PHE A C 1
ATOM 1990 O O . PHE A 1 259 ? 22.391 -5.289 -7.516 1 91.5 259 PHE A O 1
ATOM 1997 N N . GLY A 1 260 ? 22.812 -4.414 -5.547 1 85.81 260 GLY A N 1
ATOM 1998 C CA . GLY A 1 260 ? 22.094 -3.182 -5.844 1 85.81 260 GLY A CA 1
ATOM 1999 C C . GLY A 1 260 ? 20.594 -3.365 -5.918 1 85.81 260 GLY A C 1
ATOM 2000 O O . GLY A 1 260 ? 20.078 -4.441 -5.605 1 85.81 260 GLY A O 1
ATOM 2001 N N . THR A 1 261 ? 19.922 -2.318 -6.363 1 85.69 261 THR A N 1
ATOM 2002 C CA . THR A 1 261 ? 18.469 -2.305 -6.449 1 85.69 261 THR A CA 1
ATOM 2003 C C . THR A 1 261 ? 17.984 -3.213 -7.578 1 85.69 261 THR A C 1
ATOM 2005 O O . THR A 1 261 ? 16.891 -3.785 -7.496 1 85.69 261 THR A O 1
ATOM 2008 N N . ARG A 1 262 ? 18.734 -3.354 -8.57 1 88.81 262 ARG A N 1
ATOM 2009 C CA . ARG A 1 262 ? 18.344 -4.191 -9.703 1 88.81 262 ARG A CA 1
ATOM 2010 C C . ARG A 1 262 ? 18.266 -5.656 -9.297 1 88.81 262 ARG A C 1
ATOM 2012 O O . ARG A 1 262 ? 17.375 -6.379 -9.742 1 88.81 262 ARG A O 1
ATOM 2019 N N . GLY A 1 263 ? 19.188 -6.055 -8.445 1 92.12 263 GLY A N 1
ATOM 2020 C CA . GLY A 1 263 ? 19.141 -7.422 -7.945 1 92.12 263 GLY A CA 1
ATOM 2021 C C . GLY A 1 263 ? 17.891 -7.715 -7.141 1 92.12 263 GLY A C 1
ATOM 2022 O O . GLY A 1 263 ? 17.359 -8.828 -7.188 1 92.12 263 GLY A O 1
ATOM 2023 N N . ILE A 1 264 ? 17.391 -6.758 -6.465 1 93.25 264 ILE A N 1
ATOM 2024 C CA . ILE A 1 264 ? 16.234 -6.918 -5.609 1 93.25 264 ILE A CA 1
ATOM 2025 C C . ILE A 1 264 ? 15 -7.219 -6.469 1 93.25 264 ILE A C 1
ATOM 2027 O O . ILE A 1 264 ? 14.258 -8.164 -6.199 1 93.25 264 ILE A O 1
ATOM 2031 N N . PHE A 1 265 ? 14.797 -6.52 -7.566 1 91.44 265 PHE A N 1
ATOM 2032 C CA . PHE A 1 265 ? 13.602 -6.684 -8.375 1 91.44 265 PHE A CA 1
ATOM 2033 C C . PHE A 1 265 ? 13.727 -7.891 -9.297 1 91.44 265 PHE A C 1
ATOM 2035 O O . PHE A 1 265 ? 12.734 -8.562 -9.586 1 91.44 265 PHE A O 1
ATOM 2042 N N . GLN A 1 266 ? 14.93 -8.18 -9.727 1 91.62 266 GLN A N 1
ATOM 2043 C CA . GLN A 1 266 ? 15.141 -9.406 -10.492 1 91.62 266 GLN A CA 1
ATOM 2044 C C . GLN A 1 266 ? 14.836 -10.641 -9.648 1 91.62 266 GLN A C 1
ATOM 2046 O O . GLN A 1 266 ? 14.164 -11.562 -10.102 1 91.62 266 GLN A O 1
ATOM 2051 N N . SER A 1 267 ? 15.352 -10.586 -8.469 1 94.94 267 SER A N 1
ATOM 2052 C CA . SER A 1 267 ? 15.094 -11.695 -7.551 1 94.94 267 SER A CA 1
ATOM 2053 C C . SER A 1 267 ? 13.609 -11.781 -7.191 1 94.94 267 SER A C 1
ATOM 2055 O O . SER A 1 267 ? 13.062 -12.875 -7.059 1 94.94 267 SER A O 1
ATOM 2057 N N . ALA A 1 268 ? 12.953 -10.656 -7.027 1 95.44 268 ALA A N 1
ATOM 2058 C CA . ALA A 1 268 ? 11.531 -10.648 -6.715 1 95.44 268 ALA A CA 1
ATOM 2059 C C . ALA A 1 268 ? 10.719 -11.344 -7.809 1 95.44 268 ALA A C 1
ATOM 2061 O O . ALA A 1 268 ? 9.781 -12.078 -7.52 1 95.44 268 ALA A O 1
ATOM 2062 N N . ALA A 1 269 ? 11.094 -11.117 -9.023 1 93.5 269 ALA A N 1
ATOM 2063 C CA . ALA A 1 269 ? 10.375 -11.719 -10.141 1 93.5 269 ALA A CA 1
ATOM 2064 C C . ALA A 1 269 ? 10.523 -13.242 -10.133 1 93.5 269 ALA A C 1
ATOM 2066 O O . ALA A 1 269 ? 9.547 -13.969 -10.336 1 93.5 269 ALA A O 1
ATOM 2067 N N . VAL A 1 270 ? 11.703 -13.688 -9.836 1 92 270 VAL A N 1
ATOM 2068 C CA . VAL A 1 270 ? 11.961 -15.125 -9.812 1 92 270 VAL A CA 1
ATOM 2069 C C . VAL A 1 270 ? 11.289 -15.75 -8.586 1 92 270 VAL A C 1
ATOM 2071 O O . VAL A 1 270 ? 10.672 -16.812 -8.688 1 92 270 VAL A O 1
ATOM 2074 N N . LEU A 1 271 ? 11.383 -15.031 -7.477 1 94.88 271 LEU A N 1
ATOM 2075 C CA . LEU A 1 271 ? 10.867 -15.57 -6.223 1 94.88 271 LEU A CA 1
ATOM 2076 C C . LEU A 1 271 ? 9.344 -15.492 -6.184 1 94.88 271 LEU A C 1
ATOM 2078 O O . LEU A 1 271 ? 8.719 -16.047 -5.281 1 94.88 271 LEU A O 1
ATOM 2082 N N . PHE A 1 272 ? 8.805 -14.875 -7.16 1 94.44 272 PHE A N 1
ATOM 2083 C CA . PHE A 1 272 ? 7.352 -14.922 -7.27 1 94.44 272 PHE A CA 1
ATOM 2084 C C . PHE A 1 272 ? 6.863 -16.359 -7.391 1 94.44 272 PHE A C 1
ATOM 2086 O O . PHE A 1 272 ? 5.754 -16.688 -6.953 1 94.44 272 PHE A O 1
ATOM 2093 N N . PHE A 1 273 ? 7.73 -17.172 -7.891 1 92.62 273 PHE A N 1
ATOM 2094 C CA . PHE A 1 273 ? 7.523 -18.609 -7.953 1 92.62 273 PHE A CA 1
ATOM 2095 C C . PHE A 1 273 ? 7.023 -19.141 -6.613 1 92.62 273 PHE A C 1
ATOM 2097 O O . PHE A 1 273 ? 6.137 -20 -6.57 1 92.62 273 PHE A O 1
ATOM 2104 N N . ALA A 1 274 ? 7.523 -18.609 -5.578 1 94.81 274 ALA A N 1
ATOM 2105 C CA . ALA A 1 274 ? 7.254 -19.125 -4.238 1 94.81 274 ALA A CA 1
ATOM 2106 C C . ALA A 1 274 ? 5.824 -18.812 -3.805 1 94.81 274 ALA A C 1
ATOM 2108 O O . ALA A 1 274 ? 5.305 -19.422 -2.869 1 94.81 274 ALA A O 1
ATOM 2109 N N . TYR A 1 275 ? 5.238 -17.906 -4.457 1 94.44 275 TYR A N 1
ATOM 2110 C CA . TYR A 1 275 ? 3.904 -17.484 -4.047 1 94.44 275 TYR A CA 1
ATOM 2111 C C . TYR A 1 275 ? 2.834 -18.125 -4.922 1 94.44 275 TYR A C 1
ATOM 2113 O O . TYR A 1 275 ? 1.639 -17.891 -4.723 1 94.44 275 TYR A O 1
ATOM 2121 N N . VAL A 1 276 ? 3.193 -18.906 -5.832 1 90.81 276 VAL A N 1
ATOM 2122 C CA . VAL A 1 276 ? 2.246 -19.531 -6.754 1 90.81 276 VAL A CA 1
ATOM 2123 C C . VAL A 1 276 ? 1.535 -20.688 -6.055 1 90.81 276 VAL A C 1
ATOM 2125 O O . VAL A 1 276 ? 2.152 -21.422 -5.293 1 90.81 276 VAL A O 1
ATOM 2128 N N . GLY A 1 277 ? 0.263 -20.797 -6.262 1 87.56 277 GLY A N 1
ATOM 2129 C CA . GLY A 1 277 ? -0.466 -21.938 -5.734 1 87.56 277 GLY A CA 1
ATOM 2130 C C . GLY A 1 277 ? -1.745 -21.547 -5.016 1 87.56 277 GLY A C 1
ATOM 2131 O O . GLY A 1 277 ? -2.623 -22.391 -4.801 1 87.56 277 GLY A O 1
ATOM 2132 N N . PHE A 1 278 ? -1.894 -20.266 -4.707 1 86.75 278 PHE A N 1
ATOM 2133 C CA . PHE A 1 278 ? -3.064 -19.859 -3.938 1 86.75 278 PHE A CA 1
ATOM 2134 C C . PHE A 1 278 ? -4.328 -19.953 -4.781 1 86.75 278 PHE A C 1
ATOM 2136 O O . PHE A 1 278 ? -5.438 -20.031 -4.246 1 86.75 278 PHE A O 1
ATOM 2143 N N . ASP A 1 279 ? -4.199 -19.891 -6.039 1 83.25 279 ASP A N 1
ATOM 2144 C CA . ASP A 1 279 ? -5.363 -19.938 -6.918 1 83.25 279 ASP A CA 1
ATOM 2145 C C . ASP A 1 279 ? -6.047 -21.297 -6.859 1 83.25 279 ASP A C 1
ATOM 2147 O O . ASP A 1 279 ? -7.215 -21.422 -7.23 1 83.25 279 ASP A O 1
ATOM 2151 N N . ALA A 1 280 ? -5.27 -22.312 -6.434 1 79.25 280 ALA A N 1
ATOM 2152 C CA . ALA A 1 280 ? -5.898 -23.609 -6.215 1 79.25 280 ALA A CA 1
ATOM 2153 C C . ALA A 1 280 ? -6.98 -23.516 -5.145 1 79.25 280 ALA A C 1
ATOM 2155 O O . ALA A 1 280 ? -7.98 -24.234 -5.199 1 79.25 280 ALA A O 1
ATOM 2156 N N . VAL A 1 281 ? -6.82 -22.594 -4.215 1 79.56 281 VAL A N 1
ATOM 2157 C CA . VAL A 1 281 ? -7.789 -22.406 -3.141 1 79.56 281 VAL A CA 1
ATOM 2158 C C . VAL A 1 281 ? -9.094 -21.844 -3.707 1 79.56 281 VAL A C 1
ATOM 2160 O O . VAL A 1 281 ? -10.18 -22.156 -3.213 1 79.56 281 VAL A O 1
ATOM 2163 N N . SER A 1 282 ? -8.992 -21.094 -4.75 1 81 282 SER A N 1
ATOM 2164 C CA . SER A 1 282 ? -10.18 -20.5 -5.355 1 81 282 SER A CA 1
ATOM 2165 C C . SER A 1 282 ? -11.062 -21.562 -5.992 1 81 282 SER A C 1
ATOM 2167 O O . SER A 1 282 ? -12.273 -21.391 -6.113 1 81 282 SER A O 1
ATOM 2169 N N . THR A 1 283 ? -10.477 -22.719 -6.379 1 77.69 283 THR A N 1
ATOM 2170 C CA . THR A 1 283 ? -11.25 -23.797 -6.969 1 77.69 283 THR A CA 1
ATOM 2171 C C . THR A 1 283 ? -12.062 -24.531 -5.902 1 77.69 283 THR A C 1
ATOM 2173 O O . THR A 1 283 ? -12.953 -25.328 -6.227 1 77.69 283 THR A O 1
ATOM 2176 N N . MET A 1 284 ? -11.789 -24.203 -4.684 1 78.56 284 MET A N 1
ATOM 2177 C CA . MET A 1 284 ? -12.492 -24.844 -3.582 1 78.56 284 MET A CA 1
ATOM 2178 C C . MET A 1 284 ? -13.664 -24 -3.105 1 78.56 284 MET A C 1
ATOM 2180 O O . MET A 1 284 ? -14.258 -24.281 -2.064 1 78.56 284 MET A O 1
ATOM 2184 N N . ALA A 1 285 ? -13.93 -23.016 -3.814 1 81.38 285 ALA A N 1
ATOM 2185 C CA . ALA A 1 285 ? -14.977 -22.078 -3.418 1 81.38 285 ALA A CA 1
ATOM 2186 C C . ALA A 1 285 ? -16.328 -22.781 -3.295 1 81.38 285 ALA A C 1
ATOM 2188 O O . ALA A 1 285 ? -17.125 -22.453 -2.406 1 81.38 285 ALA A O 1
ATOM 2189 N N . GLU A 1 286 ? -16.547 -23.781 -4.148 1 78.25 286 GLU A N 1
ATOM 2190 C CA . GLU A 1 286 ? -17.828 -24.5 -4.145 1 78.25 286 GLU A CA 1
ATOM 2191 C C . GLU A 1 286 ? -17.984 -25.344 -2.885 1 78.25 286 GLU A C 1
ATOM 2193 O O . GLU A 1 286 ? -19.109 -25.641 -2.469 1 78.25 286 GLU A O 1
ATOM 2198 N N . GLU A 1 287 ? -16.938 -25.656 -2.305 1 80.81 287 GLU A N 1
ATOM 2199 C CA . GLU A 1 287 ? -16.953 -26.531 -1.132 1 80.81 287 GLU A CA 1
ATOM 2200 C C . GLU A 1 287 ? -16.859 -25.719 0.157 1 80.81 287 GLU A C 1
ATOM 2202 O O . GLU A 1 287 ? -16.828 -26.281 1.253 1 80.81 287 GLU A O 1
ATOM 2207 N N . THR A 1 288 ? -16.859 -24.453 0.109 1 87.31 288 THR A N 1
ATOM 2208 C CA . THR A 1 288 ? -16.703 -23.578 1.27 1 87.31 288 THR A CA 1
ATOM 2209 C C . THR A 1 288 ? -18.062 -23.281 1.909 1 87.31 288 THR A C 1
ATOM 2211 O O . THR A 1 288 ? -19.031 -23 1.209 1 87.31 288 THR A O 1
ATOM 2214 N N . LYS A 1 289 ? -18.172 -23.344 3.176 1 89.12 289 LYS A N 1
ATOM 2215 C CA . LYS A 1 289 ? -19.406 -23.188 3.934 1 89.12 289 LYS A CA 1
ATOM 2216 C C . LYS A 1 289 ? -19.984 -21.781 3.738 1 89.12 289 LYS A C 1
ATOM 2218 O O . LYS A 1 289 ? -21.125 -21.625 3.334 1 89.12 289 LYS A O 1
ATOM 2223 N N . ASN A 1 290 ? -19.203 -20.828 4.086 1 90.81 290 ASN A N 1
ATOM 2224 C CA . ASN A 1 290 ? -19.594 -19.422 3.922 1 90.81 290 ASN A CA 1
ATOM 2225 C C . ASN A 1 290 ? -18.578 -18.672 3.064 1 90.81 290 ASN A C 1
ATOM 2227 O O . ASN A 1 290 ? -17.719 -17.953 3.594 1 90.81 290 ASN A O 1
ATOM 2231 N N . PRO A 1 291 ? -18.828 -18.75 1.817 1 89.06 291 PRO A N 1
ATOM 2232 C CA . PRO A 1 291 ? -17.844 -18.125 0.912 1 89.06 291 PRO A CA 1
ATOM 2233 C C . PRO A 1 291 ? -17.625 -16.656 1.203 1 89.06 291 PRO A C 1
ATOM 2235 O O . PRO A 1 291 ? -16.5 -16.156 1.097 1 89.06 291 PRO A O 1
ATOM 2238 N N . GLY A 1 292 ? -18.609 -15.945 1.572 1 89.94 292 GLY A N 1
ATOM 2239 C CA . GLY A 1 292 ? -18.5 -14.508 1.813 1 89.94 292 GLY A CA 1
ATOM 2240 C C . GLY A 1 292 ? -17.547 -14.164 2.936 1 89.94 292 GLY A C 1
ATOM 2241 O O . GLY A 1 292 ? -16.828 -13.164 2.863 1 89.94 292 GLY A O 1
ATOM 2242 N N . LYS A 1 293 ? -17.5 -14.953 3.854 1 88.38 293 LYS A N 1
ATOM 2243 C CA . LYS A 1 293 ? -16.672 -14.688 5.023 1 88.38 293 LYS A CA 1
ATOM 2244 C C . LYS A 1 293 ? -15.414 -15.555 5.008 1 88.38 293 LYS A C 1
ATOM 2246 O O . LYS A 1 293 ? -14.312 -15.07 5.293 1 88.38 293 LYS A O 1
ATOM 2251 N N . ASP A 1 294 ? -15.508 -16.75 4.672 1 91.56 294 ASP A N 1
ATOM 2252 C CA . ASP A 1 294 ? -14.438 -17.734 4.832 1 91.56 294 ASP A CA 1
ATOM 2253 C C . ASP A 1 294 ? -13.375 -17.578 3.75 1 91.56 294 ASP A C 1
ATOM 2255 O O . ASP A 1 294 ? -12.18 -17.703 4.023 1 91.56 294 ASP A O 1
ATOM 2259 N N . ILE A 1 295 ? -13.727 -17.266 2.561 1 91.5 295 ILE A N 1
ATOM 2260 C CA . ILE A 1 295 ? -12.789 -17.188 1.449 1 91.5 295 ILE A CA 1
ATOM 2261 C C . ILE A 1 295 ? -11.852 -16 1.639 1 91.5 295 ILE A C 1
ATOM 2263 O O . ILE A 1 295 ? -10.625 -16.156 1.549 1 91.5 295 ILE A O 1
ATOM 2267 N N . PRO A 1 296 ? -12.414 -14.828 1.963 1 90.94 296 PRO A N 1
ATOM 2268 C CA . PRO A 1 296 ? -11.508 -13.695 2.158 1 90.94 296 PRO A CA 1
ATOM 2269 C C . PRO A 1 296 ? -10.508 -13.922 3.295 1 90.94 296 PRO A C 1
ATOM 2271 O O . PRO A 1 296 ? -9.32 -13.648 3.139 1 90.94 296 PRO A O 1
ATOM 2274 N N . ILE A 1 297 ? -10.953 -14.453 4.383 1 89.62 297 ILE A N 1
ATOM 2275 C CA . ILE A 1 297 ? -10.086 -14.703 5.527 1 89.62 297 ILE A CA 1
ATOM 2276 C C . ILE A 1 297 ? -9.062 -15.781 5.172 1 89.62 297 ILE A C 1
ATOM 2278 O O . ILE A 1 297 ? -7.891 -15.688 5.547 1 89.62 297 ILE A O 1
ATOM 2282 N N . GLY A 1 298 ? -9.539 -16.734 4.461 1 89.81 298 GLY A N 1
ATOM 2283 C CA . GLY A 1 298 ? -8.664 -17.828 4.082 1 89.81 298 GLY A CA 1
ATOM 2284 C C . GLY A 1 298 ? -7.566 -17.422 3.121 1 89.81 298 GLY A C 1
ATOM 2285 O O . GLY A 1 298 ? -6.387 -17.672 3.371 1 89.81 298 GLY A O 1
ATOM 2286 N N . LEU A 1 299 ? -7.906 -16.766 2.078 1 91.62 299 LEU A N 1
ATOM 2287 C CA . LEU A 1 299 ? -6.957 -16.391 1.031 1 91.62 299 LEU A CA 1
ATOM 2288 C C . LEU A 1 299 ? -6.027 -15.289 1.503 1 91.62 299 LEU A C 1
ATOM 2290 O O . LEU A 1 299 ? -4.805 -15.422 1.419 1 91.62 299 LEU A O 1
ATOM 2294 N N . ILE A 1 300 ? -6.578 -14.25 2.033 1 90.06 300 ILE A N 1
ATOM 2295 C CA . ILE A 1 300 ? -5.781 -13.109 2.473 1 90.06 300 ILE A CA 1
ATOM 2296 C C . ILE A 1 300 ? -4.941 -13.5 3.686 1 90.06 300 ILE A C 1
ATOM 2298 O O . ILE A 1 300 ? -3.764 -13.148 3.773 1 90.06 300 ILE A O 1
ATOM 2302 N N . GLY A 1 301 ? -5.547 -14.25 4.57 1 89.88 301 GLY A N 1
ATOM 2303 C CA . GLY A 1 301 ? -4.824 -14.711 5.742 1 89.88 301 GLY A CA 1
ATOM 2304 C C . GLY A 1 301 ? -3.648 -15.609 5.402 1 89.88 301 GLY A C 1
ATOM 2305 O O . GLY A 1 301 ? -2.557 -15.445 5.949 1 89.88 301 GLY A O 1
ATOM 2306 N N . SER A 1 302 ? -3.873 -16.516 4.52 1 90.94 302 SER A N 1
ATOM 2307 C CA . SER A 1 302 ? -2.814 -17.438 4.133 1 90.94 302 SER A CA 1
ATOM 2308 C C . SER A 1 302 ? -1.658 -16.703 3.459 1 90.94 302 SER A C 1
ATOM 2310 O O . SER A 1 302 ? -0.491 -16.984 3.738 1 90.94 302 SER A O 1
ATOM 2312 N N . MET A 1 303 ? -1.972 -15.766 2.607 1 93.81 303 MET A N 1
ATOM 2313 C CA . MET A 1 303 ? -0.934 -15.039 1.877 1 93.81 303 MET A CA 1
ATOM 2314 C C . MET A 1 303 ? -0.148 -14.125 2.812 1 93.81 303 MET A C 1
ATOM 2316 O O . MET A 1 303 ? 1.068 -13.992 2.674 1 93.81 303 MET A O 1
ATOM 2320 N N . THR A 1 304 ? -0.822 -13.5 3.729 1 92.12 304 THR A N 1
ATOM 2321 C CA . THR A 1 304 ? -0.167 -12.625 4.695 1 92.12 304 THR A CA 1
ATOM 2322 C C . THR A 1 304 ? 0.804 -13.414 5.566 1 92.12 304 THR A C 1
ATOM 2324 O O . THR A 1 304 ? 1.952 -13.008 5.754 1 92.12 304 THR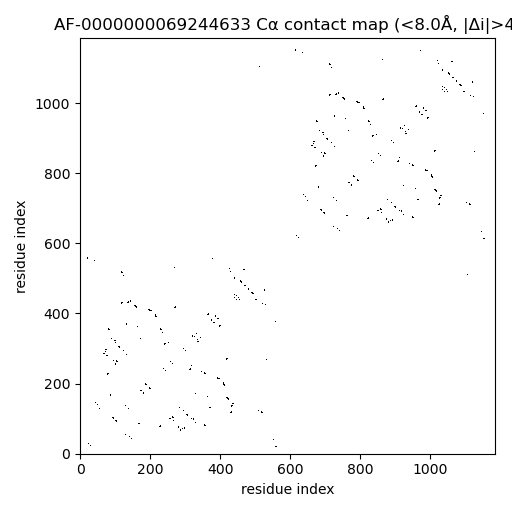 A O 1
ATOM 2327 N N . LEU A 1 305 ? 0.376 -14.539 6.031 1 91.12 305 LEU A N 1
ATOM 2328 C CA . LEU A 1 305 ? 1.211 -15.367 6.887 1 91.12 305 LEU A CA 1
ATOM 2329 C C . LEU A 1 305 ? 2.387 -15.945 6.105 1 91.12 305 LEU A C 1
ATOM 2331 O O . LEU A 1 305 ? 3.512 -15.984 6.609 1 91.12 305 LEU A O 1
ATOM 2335 N N . THR A 1 306 ? 2.072 -16.359 4.926 1 93.81 306 THR A N 1
ATOM 2336 C CA 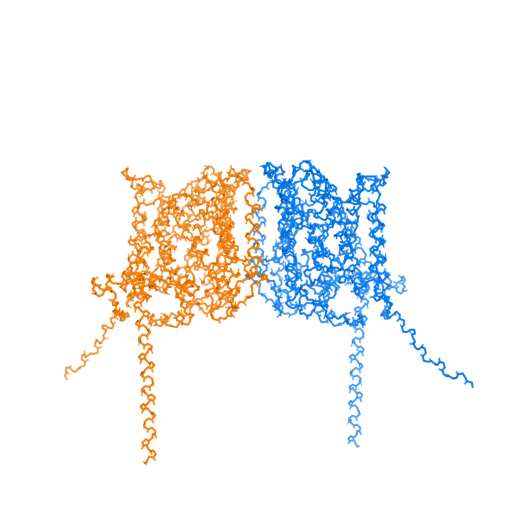. THR A 1 306 ? 3.123 -16.922 4.082 1 93.81 306 THR A CA 1
ATOM 2337 C C . THR A 1 306 ? 4.199 -15.875 3.799 1 93.81 306 THR A C 1
ATOM 2339 O O . THR A 1 306 ? 5.395 -16.172 3.893 1 93.81 306 THR A O 1
ATOM 2342 N N . THR A 1 307 ? 3.758 -14.711 3.479 1 95.44 307 THR A N 1
ATOM 2343 C CA . THR A 1 307 ? 4.711 -13.648 3.193 1 95.44 307 THR A CA 1
ATOM 2344 C C . THR A 1 307 ? 5.566 -13.344 4.422 1 95.44 307 THR A C 1
ATOM 2346 O O . THR A 1 307 ? 6.781 -13.164 4.309 1 95.44 307 THR A O 1
ATOM 2349 N N . PHE A 1 308 ? 4.973 -13.289 5.527 1 93.75 308 PHE A N 1
ATOM 2350 C CA . PHE A 1 308 ? 5.695 -13.031 6.77 1 93.75 308 PHE A CA 1
ATOM 2351 C C . PHE A 1 308 ? 6.734 -14.117 7.023 1 93.75 308 PHE A C 1
ATOM 2353 O O . PHE A 1 308 ? 7.883 -13.82 7.352 1 93.75 308 PHE A O 1
ATOM 2360 N N . ILE A 1 309 ? 6.34 -15.312 6.848 1 94.31 309 ILE A N 1
ATOM 2361 C CA . ILE A 1 309 ? 7.227 -16.453 7.082 1 94.31 309 ILE A CA 1
ATOM 2362 C C . ILE A 1 309 ? 8.383 -16.422 6.086 1 94.31 309 ILE A C 1
ATOM 2364 O O . ILE A 1 309 ? 9.539 -16.625 6.457 1 94.31 309 ILE A O 1
ATOM 2368 N N . TYR A 1 310 ? 8.102 -16.141 4.832 1 96.56 310 TYR A N 1
ATOM 2369 C CA . TYR A 1 310 ? 9.141 -16.078 3.807 1 96.56 310 TYR A CA 1
ATOM 2370 C C . TYR A 1 310 ? 10.164 -15 4.129 1 96.56 310 TYR A C 1
ATOM 2372 O O . TYR A 1 310 ? 11.367 -15.227 4 1 96.56 310 TYR A O 1
ATOM 2380 N N . CYS A 1 311 ? 9.648 -13.836 4.566 1 95.5 311 CYS A N 1
ATOM 2381 C CA . CYS A 1 311 ? 10.562 -12.758 4.945 1 95.5 311 CYS A CA 1
ATOM 2382 C C . CYS A 1 311 ? 11.438 -13.18 6.117 1 95.5 311 CYS A C 1
ATOM 2384 O O . CYS A 1 311 ? 12.648 -12.977 6.094 1 95.5 311 CYS A O 1
ATOM 2386 N N . MET A 1 312 ? 10.852 -13.836 7.117 1 95.44 312 MET A N 1
ATOM 2387 C CA . MET A 1 312 ? 11.602 -14.273 8.289 1 95.44 312 MET A CA 1
ATOM 2388 C C . MET A 1 312 ? 12.617 -15.344 7.918 1 95.44 312 MET A C 1
ATOM 2390 O O . MET A 1 312 ? 13.734 -15.352 8.438 1 95.44 312 MET A O 1
ATOM 2394 N N . MET A 1 313 ? 12.219 -16.203 7.047 1 96.38 313 MET A N 1
ATOM 2395 C CA . MET A 1 313 ? 13.125 -17.25 6.582 1 96.38 313 MET A CA 1
ATOM 2396 C C . MET A 1 313 ? 14.305 -16.656 5.836 1 96.38 313 MET A C 1
ATOM 2398 O O . MET A 1 313 ? 15.453 -17.078 6.031 1 96.38 313 MET A O 1
ATOM 2402 N N . GLY A 1 314 ? 14.031 -15.672 4.961 1 96.06 314 GLY A N 1
ATOM 2403 C CA . GLY A 1 314 ? 15.102 -14.992 4.25 1 96.06 314 GLY A CA 1
ATOM 2404 C C . GLY A 1 314 ? 16.094 -14.305 5.176 1 96.06 314 GLY A C 1
ATOM 2405 O O . GLY A 1 314 ? 17.297 -14.43 5.004 1 96.06 314 GLY A O 1
ATOM 2406 N N . VAL A 1 315 ? 15.57 -13.641 6.199 1 94.81 315 VAL A N 1
ATOM 2407 C CA . VAL A 1 315 ? 16.406 -12.953 7.176 1 94.81 315 VAL A CA 1
ATOM 2408 C C . VAL A 1 315 ? 17.25 -13.969 7.949 1 94.81 315 VAL A C 1
ATOM 2410 O O . VAL A 1 315 ? 18.438 -13.773 8.156 1 94.81 315 VAL A O 1
ATOM 2413 N N . THR A 1 316 ? 16.625 -15.047 8.359 1 95.25 316 THR A N 1
ATOM 2414 C CA . THR A 1 316 ? 17.281 -16.078 9.148 1 95.25 316 THR A CA 1
ATOM 2415 C C . THR A 1 316 ? 18.453 -16.688 8.359 1 95.25 316 THR A C 1
ATOM 2417 O O . THR A 1 316 ? 19.547 -16.828 8.891 1 95.25 316 THR A O 1
ATOM 2420 N N . LEU A 1 317 ? 18.25 -17 7.098 1 96.31 317 LEU A N 1
ATOM 2421 C CA . LEU A 1 317 ? 19.281 -17.594 6.262 1 96.31 317 LEU A CA 1
ATOM 2422 C C . LEU A 1 317 ? 20.484 -16.656 6.129 1 96.31 317 LEU A C 1
ATOM 2424 O O . LEU A 1 317 ? 21.641 -17.094 6.266 1 96.31 317 LEU A O 1
ATOM 2428 N N . CYS A 1 318 ? 20.219 -15.383 5.914 1 95.56 318 CYS A N 1
ATOM 2429 C CA . CYS A 1 318 ? 21.281 -14.414 5.656 1 95.56 318 CYS A CA 1
ATOM 2430 C C . CYS A 1 318 ? 22.016 -14.047 6.941 1 95.56 318 CYS A C 1
ATOM 2432 O O . CYS A 1 318 ? 23.141 -13.547 6.895 1 95.56 318 CYS A O 1
ATOM 2434 N N . LEU A 1 319 ? 21.359 -14.266 8.102 1 93.94 319 LEU A N 1
ATOM 2435 C CA . LEU A 1 319 ? 22.031 -14.016 9.367 1 93.94 319 LEU A CA 1
ATOM 2436 C C . LEU A 1 319 ? 22.844 -15.227 9.797 1 93.94 319 LEU A C 1
ATOM 2438 O O . LEU A 1 319 ? 23.812 -15.086 10.547 1 93.94 319 LEU A O 1
ATOM 2442 N N . MET A 1 320 ? 22.484 -16.375 9.32 1 94.38 320 MET A N 1
ATOM 2443 C CA . MET A 1 320 ? 23.188 -17.609 9.68 1 94.38 320 MET A CA 1
ATOM 2444 C C . MET A 1 320 ? 24.516 -17.719 8.922 1 94.38 320 MET A C 1
ATOM 2446 O O . MET A 1 320 ? 25.516 -18.172 9.469 1 94.38 320 MET A O 1
ATOM 2450 N N . GLN A 1 321 ? 24.453 -17.297 7.629 1 94.69 321 GLN A N 1
ATOM 2451 C CA . GLN A 1 321 ? 25.641 -17.422 6.773 1 94.69 321 GLN A CA 1
ATOM 2452 C C . GLN A 1 321 ? 25.797 -16.219 5.852 1 94.69 321 GLN A C 1
ATOM 2454 O O . GLN A 1 321 ? 24.797 -15.578 5.488 1 94.69 321 GLN A O 1
ATOM 2459 N N . LYS A 1 322 ? 27.047 -16.031 5.504 1 95.12 322 LYS A N 1
ATOM 2460 C CA . LYS A 1 322 ? 27.297 -15.031 4.48 1 95.12 322 LYS A CA 1
ATOM 2461 C C . LYS A 1 322 ? 26.641 -15.414 3.154 1 95.12 322 LYS A C 1
ATOM 2463 O O . LYS A 1 322 ? 26.656 -16.594 2.773 1 95.12 322 LYS A O 1
ATOM 2468 N N . TYR A 1 323 ? 26.078 -14.484 2.473 1 95.5 323 TYR A N 1
ATOM 2469 C CA . TYR A 1 323 ? 25.281 -14.742 1.274 1 95.5 323 TYR A CA 1
ATOM 2470 C C . TYR A 1 323 ? 26.109 -15.508 0.238 1 95.5 323 TYR A C 1
ATOM 2472 O O . TYR A 1 323 ? 25.562 -16.328 -0.502 1 95.5 323 TYR A O 1
ATOM 2480 N N . SER A 1 324 ? 27.469 -15.305 0.17 1 94.56 324 SER A N 1
ATOM 2481 C CA . SER A 1 324 ? 28.328 -15.938 -0.821 1 94.56 324 SER A CA 1
ATOM 2482 C C . SER A 1 324 ? 28.516 -17.422 -0.517 1 94.56 324 SER A C 1
ATOM 2484 O O . SER A 1 324 ? 28.875 -18.203 -1.403 1 94.56 324 SER A O 1
ATOM 2486 N N . ASN A 1 325 ? 28.203 -17.875 0.69 1 94.38 325 ASN A N 1
ATOM 2487 C CA . ASN A 1 325 ? 28.453 -19.25 1.109 1 94.38 325 ASN A CA 1
ATOM 2488 C C . ASN A 1 325 ? 27.156 -20.062 1.152 1 94.38 325 ASN A C 1
ATOM 2490 O O . ASN A 1 325 ? 27.188 -21.25 1.488 1 94.38 325 ASN A O 1
ATOM 2494 N N . VAL A 1 326 ? 26.125 -19.453 0.783 1 94.69 326 VAL A N 1
ATOM 2495 C CA . VAL A 1 326 ? 24.844 -20.141 0.82 1 94.69 326 VAL A CA 1
ATOM 2496 C C . VAL A 1 326 ? 24.766 -21.156 -0.312 1 94.69 326 VAL A C 1
ATOM 2498 O O . VAL A 1 326 ? 25.156 -20.875 -1.445 1 94.69 326 VAL A O 1
ATOM 2501 N N . ASP A 1 327 ? 24.328 -22.328 0.043 1 92.12 327 ASP A N 1
ATOM 2502 C CA . ASP A 1 327 ? 24.203 -23.391 -0.949 1 92.12 327 ASP A CA 1
ATOM 2503 C C . ASP A 1 327 ? 23.016 -23.109 -1.886 1 92.12 327 ASP A C 1
ATOM 2505 O O . ASP A 1 327 ? 21.938 -22.75 -1.437 1 92.12 327 ASP A O 1
ATOM 2509 N N . LYS A 1 328 ? 23.141 -23.422 -3.129 1 89.5 328 LYS A N 1
ATOM 2510 C CA . LYS A 1 328 ? 22.141 -23.094 -4.137 1 89.5 328 LYS A CA 1
ATOM 2511 C C . LYS A 1 328 ? 21.047 -24.156 -4.191 1 89.5 328 LYS A C 1
ATOM 2513 O O . LYS A 1 328 ? 19.938 -23.891 -4.645 1 89.5 328 LYS A O 1
ATOM 2518 N N . ASP A 1 329 ? 21.359 -25.344 -3.705 1 87.56 329 ASP A N 1
ATOM 2519 C CA . ASP A 1 329 ? 20.438 -26.469 -3.904 1 87.56 329 ASP A CA 1
ATOM 2520 C C . ASP A 1 329 ? 19.672 -26.781 -2.623 1 87.56 329 ASP A C 1
ATOM 2522 O O . ASP A 1 329 ? 18.531 -27.25 -2.674 1 87.56 329 ASP A O 1
ATOM 2526 N N . ALA A 1 330 ? 20.359 -26.609 -1.537 1 90.31 330 ALA A N 1
ATOM 2527 C CA . ALA A 1 330 ? 19.75 -26.891 -0.241 1 90.31 330 ALA A CA 1
ATOM 2528 C C . ALA A 1 330 ? 20.156 -25.844 0.794 1 90.31 330 ALA A C 1
ATOM 2530 O O . ALA A 1 330 ? 20.812 -26.172 1.788 1 90.31 330 ALA A O 1
ATOM 2531 N N . ALA A 1 331 ? 19.594 -24.75 0.664 1 91.38 331 ALA A N 1
ATOM 2532 C CA . ALA A 1 331 ? 20.062 -23.547 1.353 1 91.38 331 ALA A CA 1
ATOM 2533 C C . ALA A 1 331 ? 19.938 -23.703 2.865 1 91.38 331 ALA A C 1
ATOM 2535 O O . ALA A 1 331 ? 20.906 -23.531 3.602 1 91.38 331 ALA A O 1
ATOM 2536 N N . PHE A 1 332 ? 18.828 -24.141 3.367 1 94.06 332 PHE A N 1
ATOM 2537 C CA . PHE A 1 332 ? 18.578 -24.109 4.801 1 94.06 332 PHE A CA 1
ATOM 2538 C C . PHE A 1 332 ? 19.234 -25.312 5.492 1 94.06 332 PHE A C 1
ATOM 2540 O O . PHE A 1 332 ? 19.828 -25.156 6.559 1 94.06 332 PHE A O 1
ATOM 2547 N N . SER A 1 333 ? 19.141 -26.453 4.871 1 92.12 333 SER A N 1
ATOM 2548 C CA . SER A 1 333 ? 19.734 -27.641 5.477 1 92.12 333 SER A CA 1
ATOM 2549 C C . SER A 1 333 ? 21.25 -27.5 5.602 1 92.12 333 SER A C 1
ATOM 2551 O O . SER A 1 333 ? 21.828 -27.75 6.664 1 92.12 333 SER A O 1
ATOM 2553 N N . VAL A 1 334 ? 21.906 -27.031 4.582 1 91.62 334 VAL A N 1
ATOM 2554 C CA . VAL A 1 334 ? 23.359 -26.891 4.566 1 91.62 334 VAL A CA 1
ATOM 2555 C C . VAL A 1 334 ? 23.781 -25.734 5.469 1 91.62 334 VAL A C 1
ATOM 2557 O O . VAL A 1 334 ? 24.844 -25.781 6.082 1 91.62 334 VAL A O 1
ATOM 2560 N N . ALA A 1 335 ? 22.938 -24.766 5.531 1 94.19 335 ALA A N 1
ATOM 2561 C CA . ALA A 1 335 ? 23.234 -23.641 6.402 1 94.19 335 ALA A CA 1
ATOM 2562 C C . ALA A 1 335 ? 23.328 -24.078 7.859 1 94.19 335 ALA A C 1
ATOM 2564 O O . ALA A 1 335 ? 24.188 -23.594 8.602 1 94.19 335 ALA A O 1
ATOM 2565 N N . PHE A 1 336 ? 22.484 -24.984 8.281 1 94.12 336 PHE A N 1
ATOM 2566 C CA . PHE A 1 336 ? 22.516 -25.484 9.656 1 94.12 336 PHE A CA 1
ATOM 2567 C C . PHE A 1 336 ? 23.766 -26.312 9.891 1 94.12 336 PHE A C 1
ATOM 2569 O O . PHE A 1 336 ? 24.359 -26.266 10.969 1 94.12 336 PHE A O 1
ATOM 2576 N N . GLU A 1 337 ? 24.156 -27.031 8.891 1 91.81 337 GLU A N 1
ATOM 2577 C CA . GLU A 1 337 ? 25.406 -27.766 8.992 1 91.81 337 GLU A CA 1
ATOM 2578 C C . GLU A 1 337 ? 26.609 -26.828 9.102 1 91.81 337 GLU A C 1
ATOM 2580 O O . GLU A 1 337 ? 27.516 -27.062 9.891 1 91.81 337 GLU A O 1
ATOM 2585 N N . ALA A 1 338 ? 26.578 -25.828 8.375 1 92.44 338 ALA A N 1
ATOM 2586 C CA . ALA A 1 338 ? 27.688 -24.859 8.328 1 92.44 338 ALA A CA 1
ATOM 2587 C C . ALA A 1 338 ? 27.844 -24.141 9.664 1 92.44 338 ALA A C 1
ATOM 2589 O O . ALA A 1 338 ? 28.953 -23.734 10.031 1 92.44 338 ALA A O 1
ATOM 2590 N N . VAL A 1 339 ? 26.766 -24 10.375 1 93.56 339 VAL A N 1
ATOM 2591 C CA . VAL A 1 339 ? 26.828 -23.266 11.641 1 93.56 339 VAL A CA 1
ATOM 2592 C C . VAL A 1 339 ? 27.047 -24.25 12.789 1 93.56 339 VAL A C 1
ATOM 2594 O O . VAL A 1 339 ? 27 -23.859 13.961 1 93.56 339 VAL A O 1
ATOM 2597 N N . GLY A 1 340 ? 27.125 -25.547 12.555 1 90.88 340 GLY A N 1
ATOM 2598 C CA . GLY A 1 340 ? 27.531 -26.516 13.547 1 90.88 340 GLY A CA 1
ATOM 2599 C C . GLY A 1 340 ? 26.359 -27.344 14.078 1 90.88 340 GLY A C 1
ATOM 2600 O O . GLY A 1 340 ? 26.5 -28.062 15.07 1 90.88 340 GLY A O 1
ATOM 2601 N N . LEU A 1 341 ? 25.25 -27.25 13.508 1 92.56 341 LEU A N 1
ATOM 2602 C CA . LEU A 1 341 ? 24.094 -28.031 13.945 1 92.56 341 LEU A CA 1
ATOM 2603 C C . LEU A 1 341 ? 23.75 -29.109 12.922 1 92.56 341 LEU A C 1
ATOM 2605 O O . LEU A 1 341 ? 22.703 -29.047 12.266 1 92.56 341 LEU A O 1
ATOM 2609 N N . LYS A 1 342 ? 24.453 -30.125 12.891 1 91.38 342 LYS A N 1
ATOM 2610 C CA . LYS A 1 342 ? 24.312 -31.203 11.922 1 91.38 342 LYS A CA 1
ATOM 2611 C C . LYS A 1 342 ? 22.969 -31.922 12.094 1 91.38 342 LYS A C 1
ATOM 2613 O O . LYS A 1 342 ? 22.344 -32.312 11.117 1 91.38 342 LYS A O 1
ATOM 2618 N N . TRP A 1 343 ? 22.547 -32.031 13.328 1 92.06 343 TRP A N 1
ATOM 2619 C CA . TRP A 1 343 ? 21.281 -32.719 13.57 1 92.06 343 TRP A CA 1
ATOM 2620 C C . TRP A 1 343 ? 20.109 -31.938 12.992 1 92.06 343 TRP A C 1
ATOM 2622 O O . TRP A 1 343 ? 19.125 -32.531 12.547 1 92.06 343 TRP A O 1
ATOM 2632 N N . ALA A 1 344 ? 20.188 -30.672 13.023 1 93.56 344 ALA A N 1
ATOM 2633 C CA . ALA A 1 344 ? 19.141 -29.812 12.5 1 93.56 344 ALA A CA 1
ATOM 2634 C C . ALA A 1 344 ? 19.031 -29.922 10.984 1 93.56 344 ALA A C 1
ATOM 2636 O O . ALA A 1 344 ? 17.953 -29.734 10.414 1 93.56 344 ALA A O 1
ATOM 2637 N N . LYS A 1 345 ? 20.156 -30.25 10.367 1 93.12 345 LYS A N 1
ATOM 2638 C CA . LYS A 1 345 ? 20.172 -30.453 8.922 1 93.12 345 LYS A CA 1
ATOM 2639 C C . LYS A 1 345 ? 19.141 -31.5 8.5 1 93.12 345 LYS A C 1
ATOM 2641 O O . LYS A 1 345 ? 18.406 -31.312 7.527 1 93.12 345 LYS A O 1
ATOM 2646 N N . TYR A 1 346 ? 19.016 -32.531 9.25 1 92.88 346 TYR A N 1
ATOM 2647 C CA . TYR A 1 346 ? 18.125 -33.625 8.922 1 92.88 346 TYR A CA 1
ATOM 2648 C C . TYR A 1 346 ? 16.672 -33.219 9.172 1 92.88 346 TYR A C 1
ATOM 2650 O O . TYR A 1 346 ? 15.781 -33.594 8.398 1 92.88 346 TYR A O 1
ATOM 2658 N N . ILE A 1 347 ? 16.406 -32.531 10.164 1 93.44 347 ILE A N 1
ATOM 2659 C CA . ILE A 1 347 ? 15.062 -32.094 10.477 1 93.44 347 ILE A CA 1
ATOM 2660 C C . ILE A 1 347 ? 14.562 -31.141 9.383 1 93.44 347 ILE A C 1
ATOM 2662 O O . ILE A 1 347 ? 13.43 -31.266 8.914 1 93.44 347 ILE A O 1
ATOM 2666 N N . VAL A 1 348 ? 15.453 -30.281 9.008 1 93.75 348 VAL A N 1
ATOM 2667 C CA . VAL A 1 348 ? 15.109 -29.281 7.992 1 93.75 348 VAL A CA 1
ATOM 2668 C C . VAL A 1 348 ? 14.883 -29.984 6.652 1 93.75 348 VAL A C 1
ATOM 2670 O O . VAL A 1 348 ? 13.938 -29.656 5.93 1 93.75 348 VAL A O 1
ATOM 2673 N N . ALA A 1 349 ? 15.711 -30.938 6.352 1 93.44 349 ALA A N 1
ATOM 2674 C CA . ALA A 1 349 ? 15.578 -31.656 5.09 1 93.44 349 ALA A CA 1
ATOM 2675 C C . ALA A 1 349 ? 14.266 -32.438 5.035 1 93.44 349 ALA A C 1
ATOM 2677 O O . ALA A 1 349 ? 13.57 -32.406 4.016 1 93.44 349 ALA A O 1
ATOM 2678 N N . ILE A 1 350 ? 13.875 -33.062 6.066 1 92.5 350 ILE A N 1
ATOM 2679 C CA . ILE A 1 350 ? 12.625 -33.812 6.133 1 92.5 350 ILE A CA 1
ATOM 2680 C C . ILE A 1 350 ? 11.438 -32.844 6.02 1 92.5 350 ILE A C 1
ATOM 2682 O O . ILE A 1 350 ? 10.453 -33.156 5.34 1 92.5 350 ILE A O 1
ATOM 2686 N N . GLY A 1 351 ? 11.562 -31.812 6.723 1 91.19 351 GLY A N 1
ATOM 2687 C CA . GLY A 1 351 ? 10.508 -30.812 6.637 1 91.19 351 GLY A CA 1
ATOM 2688 C C . GLY A 1 351 ? 10.32 -30.266 5.238 1 91.19 351 GLY A C 1
ATOM 2689 O O . GLY A 1 351 ? 9.188 -30.094 4.785 1 91.19 351 GLY A O 1
ATOM 2690 N N . ALA A 1 352 ? 11.422 -29.953 4.586 1 92.31 352 ALA A N 1
ATOM 2691 C CA . ALA A 1 352 ? 11.367 -29.453 3.213 1 92.31 352 ALA A CA 1
ATOM 2692 C C . ALA A 1 352 ? 10.719 -30.484 2.287 1 92.31 352 ALA A C 1
ATOM 2694 O O . ALA A 1 352 ? 9.883 -30.125 1.448 1 92.31 352 ALA A O 1
ATOM 2695 N N . LEU A 1 353 ? 11.086 -31.734 2.445 1 93.56 353 LEU A N 1
ATOM 2696 C CA . LEU A 1 353 ? 10.539 -32.812 1.621 1 93.56 353 LEU A CA 1
ATOM 2697 C C . LEU A 1 353 ? 9.039 -32.969 1.85 1 93.56 353 LEU A C 1
ATOM 2699 O O . LEU A 1 353 ? 8.281 -33.156 0.898 1 93.56 353 LEU A O 1
ATOM 2703 N N . GLN A 1 354 ? 8.664 -32.875 3.025 1 91.12 354 GLN A N 1
ATOM 2704 C CA . GLN A 1 354 ? 7.246 -32.969 3.348 1 91.12 354 GLN A CA 1
ATOM 2705 C C . GLN A 1 354 ? 6.465 -31.812 2.727 1 91.12 354 GLN A C 1
ATOM 2707 O O . GLN A 1 354 ? 5.383 -32.031 2.174 1 91.12 354 GLN A O 1
ATOM 2712 N N . GLY A 1 355 ? 6.984 -30.656 2.918 1 89 355 GLY A N 1
ATOM 2713 C CA . GLY A 1 355 ? 6.336 -29.5 2.328 1 89 355 GLY A CA 1
ATOM 2714 C C . GLY A 1 355 ? 6.215 -29.594 0.818 1 89 355 GLY A C 1
ATOM 2715 O O . GLY A 1 355 ? 5.16 -29.297 0.256 1 89 355 GLY A O 1
ATOM 2716 N N . MET A 1 356 ? 7.223 -30.016 0.157 1 92.75 356 MET A N 1
ATOM 2717 C CA . MET A 1 356 ? 7.227 -30.109 -1.3 1 92.75 356 MET A CA 1
ATOM 2718 C C . MET A 1 356 ? 6.273 -31.203 -1.772 1 92.75 356 MET A C 1
ATOM 2720 O O . MET A 1 356 ? 5.617 -31.062 -2.805 1 92.75 356 MET A O 1
ATOM 2724 N N . THR A 1 357 ? 6.223 -32.25 -1.011 1 90.94 357 THR A N 1
ATOM 2725 C CA . THR A 1 357 ? 5.281 -33.312 -1.334 1 90.94 357 THR A CA 1
ATOM 2726 C C . THR A 1 357 ? 3.842 -32.812 -1.247 1 90.94 357 THR A C 1
ATOM 2728 O O . THR A 1 357 ? 3.01 -33.125 -2.096 1 90.94 357 THR A O 1
ATOM 2731 N N . SER A 1 358 ? 3.629 -32.031 -0.238 1 86.81 358 SER A N 1
ATOM 2732 C CA . SER A 1 358 ? 2.299 -31.438 -0.078 1 86.81 358 SER A CA 1
ATOM 2733 C C . SER A 1 358 ? 1.943 -30.531 -1.256 1 86.81 358 SER A C 1
ATOM 2735 O O . SER A 1 358 ? 0.807 -30.547 -1.733 1 86.81 358 SER A O 1
ATOM 2737 N N . VAL A 1 359 ? 2.82 -29.766 -1.71 1 89.31 359 VAL A N 1
ATOM 2738 C CA . VAL A 1 359 ? 2.598 -28.859 -2.826 1 89.31 359 VAL A CA 1
ATOM 2739 C C . VAL A 1 359 ? 2.268 -29.641 -4.086 1 89.31 359 VAL A C 1
ATOM 2741 O O . VAL A 1 359 ? 1.349 -29.297 -4.828 1 89.31 359 VAL A O 1
ATOM 2744 N N . ILE A 1 360 ? 2.99 -30.766 -4.309 1 90.38 360 ILE A N 1
ATOM 2745 C CA . ILE A 1 360 ? 2.762 -31.594 -5.492 1 90.38 360 ILE A CA 1
ATOM 2746 C C . ILE A 1 360 ? 1.376 -32.219 -5.414 1 90.38 360 ILE A C 1
ATOM 2748 O O . ILE A 1 360 ? 0.658 -32.281 -6.414 1 90.38 360 ILE A O 1
ATOM 2752 N N . LEU A 1 361 ? 1.025 -32.625 -4.273 1 85.5 361 LEU A N 1
ATOM 2753 C CA . LEU A 1 361 ? -0.262 -33.281 -4.09 1 85.5 361 LEU A CA 1
ATOM 2754 C C . LEU A 1 361 ? -1.412 -32.312 -4.348 1 85.5 361 LEU A C 1
ATOM 2756 O O . LEU A 1 361 ? -2.346 -32.625 -5.086 1 85.5 361 LEU A O 1
ATOM 2760 N N . VAL A 1 362 ? -1.344 -31.203 -3.709 1 80.81 362 VAL A N 1
ATOM 2761 C CA . VAL A 1 362 ? -2.398 -30.219 -3.877 1 80.81 362 VAL A CA 1
ATOM 2762 C C . VAL A 1 362 ? -2.441 -29.75 -5.328 1 80.81 362 VAL A C 1
ATOM 2764 O O . VAL A 1 362 ? -3.52 -29.531 -5.887 1 80.81 362 VAL A O 1
ATOM 2767 N N . GLY A 1 363 ? -1.291 -29.578 -5.91 1 85 363 GLY A N 1
ATOM 2768 C CA . GLY A 1 363 ? -1.221 -29.203 -7.316 1 85 363 GLY A CA 1
ATOM 2769 C C . GLY A 1 363 ? -1.854 -30.234 -8.234 1 85 363 GLY A C 1
ATOM 2770 O O . GLY A 1 363 ? -2.529 -29.875 -9.203 1 85 363 GLY A O 1
ATOM 2771 N N . ALA A 1 364 ? -1.659 -31.453 -7.91 1 85.5 364 ALA A N 1
ATOM 2772 C CA . ALA A 1 364 ? -2.219 -32.531 -8.711 1 85.5 364 ALA A CA 1
ATOM 2773 C C . ALA A 1 364 ? -3.744 -32.531 -8.656 1 85.5 364 ALA A C 1
ATOM 2775 O O . ALA A 1 364 ? -4.41 -32.719 -9.672 1 85.5 364 ALA A O 1
ATOM 2776 N N . VAL A 1 365 ? -4.227 -32.25 -7.516 1 78.31 365 VAL A N 1
ATOM 2777 C CA . VAL A 1 365 ? -5.672 -32.188 -7.332 1 78.31 365 VAL A CA 1
ATOM 2778 C C . VAL A 1 365 ? -6.25 -31 -8.078 1 78.31 365 VAL A C 1
ATOM 2780 O O . VAL A 1 365 ? -7.254 -31.125 -8.781 1 78.31 365 VAL A O 1
ATOM 2783 N N . GLY A 1 366 ? -5.633 -29.906 -7.895 1 77.75 366 GLY A N 1
ATOM 2784 C CA . GLY A 1 366 ? -6.105 -28.703 -8.555 1 77.75 366 GLY A CA 1
ATOM 2785 C C . GLY A 1 366 ? -6.047 -28.797 -10.07 1 77.75 366 GLY A C 1
ATOM 2786 O O . GLY A 1 366 ? -6.973 -28.359 -10.758 1 77.75 366 GLY A O 1
ATOM 2787 N N . GLN A 1 367 ? -5.031 -29.344 -10.555 1 83.19 367 GLN A N 1
ATOM 2788 C CA . GLN A 1 367 ? -4.844 -29.453 -11.992 1 83.19 367 GLN A CA 1
ATOM 2789 C C . GLN A 1 367 ? -5.895 -30.375 -12.617 1 83.19 367 GLN A C 1
ATOM 2791 O O . GLN A 1 367 ? -6.359 -30.125 -13.727 1 83.19 367 GLN A O 1
ATOM 2796 N N . ALA A 1 368 ? -6.191 -31.391 -11.93 1 79.5 368 ALA A N 1
ATOM 2797 C CA . ALA A 1 368 ? -7.199 -32.312 -12.43 1 79.5 368 ALA A CA 1
ATOM 2798 C C . ALA A 1 368 ? -8.57 -31.656 -12.5 1 79.5 368 ALA A C 1
ATOM 2800 O O . ALA A 1 368 ? -9.32 -31.859 -13.461 1 79.5 368 ALA A O 1
ATOM 2801 N N . ARG A 1 369 ? -8.812 -30.844 -11.555 1 74.25 369 ARG A N 1
ATOM 2802 C CA . ARG A 1 369 ? -10.086 -30.141 -11.539 1 74.25 369 ARG A CA 1
ATOM 2803 C C . ARG A 1 369 ? -10.156 -29.109 -12.656 1 74.25 369 ARG A C 1
ATOM 2805 O O . ARG A 1 369 ? -11.188 -28.969 -13.32 1 74.25 369 ARG A O 1
ATOM 2812 N N . TYR A 1 370 ? -9.078 -28.406 -12.859 1 80.94 370 TYR A N 1
ATOM 2813 C CA . TYR A 1 370 ? -9.023 -27.438 -13.945 1 80.94 370 TYR A CA 1
ATOM 2814 C C . TYR A 1 370 ? -9.227 -28.125 -15.289 1 80.94 370 TYR A C 1
ATOM 2816 O O . TYR A 1 370 ? -10.023 -27.656 -16.109 1 80.94 370 TYR A O 1
ATOM 2824 N N . LEU A 1 371 ? -8.523 -29.203 -15.461 1 82.62 371 LEU A N 1
ATOM 2825 C CA . LEU A 1 371 ? -8.57 -29.891 -16.75 1 82.62 371 LEU A CA 1
ATOM 2826 C C . LEU A 1 371 ? -9.961 -30.484 -17 1 82.62 371 LEU A C 1
ATOM 2828 O O . LEU A 1 371 ? -10.453 -30.453 -18.125 1 82.62 371 LEU A O 1
ATOM 2832 N N . THR A 1 372 ? -10.562 -30.953 -15.992 1 78.44 372 THR A N 1
ATOM 2833 C CA . THR A 1 372 ? -11.898 -31.516 -16.125 1 78.44 372 THR A CA 1
ATOM 2834 C C . THR A 1 372 ? -12.914 -30.422 -16.469 1 78.44 372 THR A C 1
ATOM 2836 O O . THR A 1 372 ? -13.781 -30.641 -17.328 1 78.44 372 THR A O 1
ATOM 2839 N N . HIS A 1 373 ? -12.75 -29.359 -15.773 1 77 373 HIS A N 1
ATOM 2840 C CA . HIS A 1 373 ? -13.656 -28.25 -16.047 1 77 373 HIS A CA 1
ATOM 2841 C C . HIS A 1 373 ? -13.484 -27.734 -17.469 1 77 373 HIS A C 1
ATOM 2843 O O . HIS A 1 373 ? -14.461 -27.391 -18.141 1 77 373 HIS A O 1
ATOM 2849 N N . MET A 1 374 ? -12.328 -27.625 -17.875 1 80.69 374 MET A N 1
ATOM 2850 C CA . MET A 1 374 ? -12.047 -27.156 -19.234 1 80.69 374 MET A CA 1
ATOM 2851 C C . MET A 1 374 ? -12.57 -28.141 -20.281 1 80.69 374 MET A C 1
ATOM 2853 O O . MET A 1 374 ? -13.078 -27.734 -21.328 1 80.69 374 MET A O 1
ATOM 2857 N N . ALA A 1 375 ? -12.5 -29.344 -19.953 1 78.81 375 ALA A N 1
ATOM 2858 C CA . ALA A 1 375 ? -12.969 -30.391 -20.859 1 78.81 375 ALA A CA 1
ATOM 2859 C C . ALA A 1 375 ? -14.492 -30.391 -20.953 1 78.81 375 ALA A C 1
ATOM 2861 O O . ALA A 1 375 ? -15.055 -30.719 -22 1 78.81 375 ALA A O 1
ATOM 2862 N N . ARG A 1 376 ? -15.07 -29.969 -19.906 1 74.94 376 ARG A N 1
ATOM 2863 C CA . ARG A 1 376 ? -16.531 -29.906 -19.875 1 74.94 376 ARG A CA 1
ATOM 2864 C C . ARG A 1 376 ? -17.047 -28.781 -20.781 1 74.94 376 ARG A C 1
ATOM 2866 O O . ARG A 1 376 ? -18.203 -28.797 -21.203 1 74.94 376 ARG A O 1
ATOM 2873 N N . THR A 1 377 ? -16.234 -27.797 -20.938 1 72.88 377 THR A N 1
ATOM 2874 C CA . THR A 1 377 ? -16.625 -26.688 -21.812 1 72.88 377 THR A CA 1
ATOM 2875 C C . THR A 1 377 ? -16.281 -27 -23.266 1 72.88 377 THR A C 1
ATOM 2877 O O . THR A 1 377 ? -16.469 -26.141 -24.141 1 72.88 377 THR A O 1
ATOM 2880 N N . HIS A 1 378 ? -15.828 -28.234 -23.562 1 68.69 378 HIS A N 1
ATOM 2881 C CA . HIS A 1 378 ? -15.57 -28.781 -24.891 1 68.69 378 HIS A CA 1
ATOM 2882 C C . HIS A 1 378 ? -14.398 -28.062 -25.562 1 68.69 378 HIS A C 1
ATOM 2884 O O . HIS A 1 378 ? -14.344 -27.984 -26.781 1 68.69 378 HIS A O 1
ATOM 2890 N N . LEU A 1 379 ? -13.688 -27.453 -24.828 1 71.56 379 LEU A N 1
ATOM 2891 C CA . LEU A 1 379 ? -12.461 -26.875 -25.359 1 71.56 379 LEU A CA 1
ATOM 2892 C C . LEU A 1 379 ? -11.375 -27.938 -25.5 1 71.56 379 LEU A C 1
ATOM 2894 O O . LEU A 1 379 ? -10.438 -27.781 -26.281 1 71.56 379 LEU A O 1
ATOM 2898 N N . LEU A 1 380 ? -11.523 -28.984 -24.703 1 76.69 380 LEU A N 1
ATOM 2899 C CA . LEU A 1 380 ? -10.617 -30.125 -24.719 1 76.69 380 LEU A CA 1
ATOM 2900 C C . LEU A 1 380 ? -11.383 -31.422 -24.969 1 76.69 380 LEU A C 1
ATOM 2902 O O . LEU A 1 380 ? -12.609 -31.453 -24.859 1 76.69 380 LEU A O 1
ATOM 2906 N N . PRO A 1 381 ? -10.625 -32.438 -25.344 1 77 381 PRO A N 1
ATOM 2907 C CA . PRO A 1 381 ? -11.32 -33.688 -25.609 1 77 381 PRO A CA 1
ATOM 2908 C C . PRO A 1 381 ? -12.156 -34.156 -24.422 1 77 381 PRO A C 1
ATOM 2910 O O . PRO A 1 381 ? -11.742 -34 -23.266 1 77 381 PRO A O 1
ATOM 2913 N N . SER A 1 382 ? -13.258 -34.719 -24.703 1 78 382 SER A N 1
ATOM 2914 C CA . SER A 1 382 ? -14.266 -35.094 -23.719 1 78 382 SER A CA 1
ATOM 2915 C C . SER A 1 382 ? -13.781 -36.25 -22.828 1 78 382 SER A C 1
ATOM 2917 O O . SER A 1 382 ? -14.281 -36.438 -21.719 1 78 382 SER A O 1
ATOM 2919 N N . TRP A 1 383 ? -12.781 -36.938 -23.375 1 81.44 383 TRP A N 1
ATOM 2920 C CA . TRP A 1 383 ? -12.312 -38.094 -22.578 1 81.44 383 TRP A CA 1
ATOM 2921 C C . TRP A 1 383 ? -11.609 -37.594 -21.312 1 81.44 383 TRP A C 1
ATOM 2923 O O . TRP A 1 383 ? -11.508 -38.344 -20.328 1 81.44 383 TRP A O 1
ATOM 2933 N N . LEU A 1 384 ? -11.203 -36.406 -21.281 1 84.38 384 LEU A N 1
ATOM 2934 C CA . LEU A 1 384 ? -10.531 -35.844 -20.125 1 84.38 384 LEU A CA 1
ATOM 2935 C C . LEU A 1 384 ? -11.539 -35.406 -19.062 1 84.38 384 LEU A C 1
ATOM 2937 O O . LEU A 1 384 ? -11.164 -35.188 -17.906 1 84.38 384 LEU A O 1
ATOM 2941 N N . ALA A 1 385 ? -12.773 -35.344 -19.406 1 80 385 ALA A N 1
ATOM 2942 C CA . ALA A 1 385 ? -13.82 -34.906 -18.469 1 80 385 ALA A CA 1
ATOM 2943 C C . ALA A 1 385 ? -14.391 -36.094 -17.688 1 80 385 ALA A C 1
ATOM 2945 O O . ALA A 1 385 ? -15.148 -35.906 -16.734 1 80 385 ALA A O 1
ATOM 2946 N N . ARG A 1 386 ? -13.914 -37.25 -17.984 1 77.19 386 ARG A N 1
ATOM 2947 C CA . ARG A 1 386 ? -14.469 -38.469 -17.391 1 77.19 386 ARG A CA 1
ATOM 2948 C C . ARG A 1 386 ? -13.984 -38.625 -15.945 1 77.19 386 ARG A C 1
ATOM 2950 O O . ARG A 1 386 ? -12.781 -38.531 -15.68 1 77.19 386 ARG A O 1
ATOM 2957 N N . VAL A 1 387 ? -14.953 -38.781 -15.047 1 79.94 387 VAL A N 1
ATOM 2958 C CA . VAL A 1 387 ? -14.648 -39 -13.641 1 79.94 387 VAL A CA 1
ATOM 2959 C C . VAL A 1 387 ? -14.867 -40.469 -13.297 1 79.94 387 VAL A C 1
ATOM 2961 O O . VAL A 1 387 ? -15.891 -41.062 -13.664 1 79.94 387 VAL A O 1
ATOM 2964 N N . ASN A 1 388 ? -13.836 -41.031 -12.734 1 77.88 388 ASN A N 1
ATOM 2965 C CA . ASN A 1 388 ? -13.953 -42.438 -12.352 1 77.88 388 ASN A CA 1
ATOM 2966 C C . ASN A 1 388 ? -15 -42.625 -11.266 1 77.88 388 ASN A C 1
ATOM 2968 O O . ASN A 1 388 ? -15.07 -41.844 -10.312 1 77.88 388 ASN A O 1
ATOM 2972 N N . GLU A 1 389 ? -15.789 -43.594 -11.312 1 72.38 389 GLU A N 1
ATOM 2973 C CA . GLU A 1 389 ? -16.906 -43.844 -10.406 1 72.38 389 GLU A CA 1
ATOM 2974 C C . GLU A 1 389 ? -16.406 -44.344 -9.055 1 72.38 389 GLU A C 1
ATOM 2976 O O . GLU A 1 389 ? -17.016 -44.094 -8.023 1 72.38 389 GLU A O 1
ATOM 2981 N N . LYS A 1 390 ? -15.383 -45.062 -9.133 1 71.81 390 LYS A N 1
ATOM 2982 C CA . LYS A 1 390 ? -14.875 -45.688 -7.91 1 71.81 390 LYS A CA 1
ATOM 2983 C C . LYS A 1 390 ? -14.133 -44.656 -7.051 1 71.81 390 LYS A C 1
ATOM 2985 O O . LYS A 1 390 ? -14.391 -44.531 -5.852 1 71.81 390 LYS A O 1
ATOM 2990 N N . THR A 1 391 ? -13.242 -43.969 -7.727 1 73.81 391 THR A N 1
ATOM 2991 C CA . THR A 1 391 ? -12.391 -43.062 -6.988 1 73.81 391 THR A CA 1
ATOM 2992 C C . THR A 1 391 ? -13 -41.656 -6.98 1 73.81 391 THR A C 1
ATOM 2994 O O . THR A 1 391 ? -12.586 -40.781 -6.191 1 73.81 391 THR A O 1
ATOM 2997 N N . LYS A 1 392 ? -13.977 -41.438 -7.82 1 73.94 392 LYS A N 1
ATOM 2998 C CA . LYS A 1 392 ? -14.633 -40.156 -7.973 1 73.94 392 LYS A CA 1
ATOM 2999 C C . LYS A 1 392 ? -13.633 -39.062 -8.328 1 73.94 392 LYS A C 1
ATOM 3001 O O . LYS A 1 392 ? -13.727 -37.938 -7.844 1 73.94 392 LYS A O 1
ATOM 3006 N N . THR A 1 393 ? -12.57 -39.5 -8.961 1 77.69 393 THR A N 1
ATOM 3007 C CA . THR A 1 393 ? -11.539 -38.562 -9.414 1 77.69 393 THR A CA 1
ATOM 3008 C C . THR A 1 393 ? -11.328 -38.688 -10.922 1 77.69 393 THR A C 1
ATOM 3010 O O . THR A 1 393 ? -11.594 -39.75 -11.508 1 77.69 393 THR A O 1
ATOM 3013 N N . PRO A 1 394 ? -10.977 -37.594 -11.508 1 83.62 394 PRO A N 1
ATOM 3014 C CA . PRO A 1 394 ? -10.664 -37.656 -12.938 1 83.62 394 PRO A CA 1
ATOM 3015 C C . PRO A 1 394 ? -9.328 -38.344 -13.219 1 83.62 394 PRO A C 1
ATOM 3017 O O . PRO A 1 394 ? -8.32 -37.656 -13.438 1 83.62 394 PRO A O 1
ATOM 3020 N N . VAL A 1 395 ? -9.352 -39.562 -13.414 1 85.69 395 VAL A N 1
ATOM 3021 C CA . VAL A 1 395 ? -8.141 -40.375 -13.523 1 85.69 395 VAL A CA 1
ATOM 3022 C C . VAL A 1 395 ? -7.43 -40.062 -14.836 1 85.69 395 VAL A C 1
ATOM 3024 O O . VAL A 1 395 ? -6.203 -39.969 -14.867 1 85.69 395 VAL A O 1
ATOM 3027 N N . ASN A 1 396 ? -8.203 -39.938 -15.922 1 87.94 396 ASN A N 1
ATOM 3028 C CA . ASN A 1 396 ? -7.605 -39.688 -17.219 1 87.94 396 ASN A CA 1
ATOM 3029 C C . ASN A 1 396 ? -6.91 -38.312 -17.25 1 87.94 396 ASN A C 1
ATOM 3031 O O . ASN A 1 396 ? -5.809 -38.188 -17.781 1 87.94 396 ASN A O 1
ATOM 3035 N N . ALA A 1 397 ? -7.602 -37.375 -16.734 1 87.06 397 ALA A N 1
ATOM 3036 C CA . ALA A 1 397 ? -7.012 -36.031 -16.688 1 87.06 397 ALA A CA 1
ATOM 3037 C C . ALA A 1 397 ? -5.754 -36.031 -15.82 1 87.06 397 ALA A C 1
ATOM 3039 O O . ALA A 1 397 ? -4.754 -35.406 -16.172 1 87.06 397 ALA A O 1
ATOM 3040 N N . THR A 1 398 ? -5.75 -36.719 -14.727 1 89.56 398 THR A N 1
ATOM 3041 C CA . THR A 1 398 ? -4.613 -36.812 -13.812 1 89.56 398 THR A CA 1
ATOM 3042 C C . THR A 1 398 ? -3.43 -37.5 -14.484 1 89.56 398 THR A C 1
ATOM 3044 O O . THR A 1 398 ? -2.287 -37.062 -14.344 1 89.56 398 THR A O 1
ATOM 3047 N N . PHE A 1 399 ? -3.748 -38.5 -15.172 1 90.75 399 PHE A N 1
ATOM 3048 C CA . PHE A 1 399 ? -2.697 -39.281 -15.828 1 90.75 399 PHE A CA 1
ATOM 3049 C C . PHE A 1 399 ? -2.055 -38.469 -16.938 1 90.75 399 PHE A C 1
ATOM 3051 O O . PHE A 1 399 ? -0.832 -38.469 -17.109 1 90.75 399 PHE A O 1
ATOM 3058 N N . ALA A 1 400 ? -2.848 -37.844 -17.719 1 90.12 400 ALA A N 1
ATOM 3059 C CA . ALA A 1 400 ? -2.322 -37 -18.781 1 90.12 400 ALA A CA 1
ATOM 3060 C C . ALA A 1 400 ? -1.417 -35.906 -18.234 1 90.12 400 ALA A C 1
ATOM 3062 O O . ALA A 1 400 ? -0.347 -35.625 -18.781 1 90.12 400 ALA A O 1
ATOM 3063 N N . MET A 1 401 ? -1.842 -35.312 -17.188 1 91.56 401 MET A N 1
ATOM 3064 C CA . MET A 1 401 ? -1.06 -34.25 -16.562 1 91.56 401 MET A CA 1
ATOM 3065 C C . MET A 1 401 ? 0.221 -34.812 -15.945 1 91.56 401 MET A C 1
ATOM 3067 O O . MET A 1 401 ? 1.26 -34.156 -15.953 1 91.56 401 MET A O 1
ATOM 3071 N N . PHE A 1 402 ? 0.127 -36 -15.391 1 94.69 402 PHE A N 1
ATOM 3072 C CA . PHE A 1 402 ? 1.296 -36.656 -14.82 1 94.69 402 PHE A CA 1
ATOM 3073 C C . PHE A 1 402 ? 2.371 -36.844 -15.875 1 94.69 402 PHE A C 1
ATOM 3075 O O . PHE A 1 402 ? 3.537 -36.531 -15.656 1 94.69 402 PHE A O 1
ATOM 3082 N N . ILE A 1 403 ? 1.973 -37.375 -16.969 1 95.06 403 ILE A N 1
ATOM 3083 C CA . ILE A 1 403 ? 2.924 -37.688 -18.031 1 95.06 403 ILE A CA 1
ATOM 3084 C C . ILE A 1 403 ? 3.596 -36.406 -18.5 1 95.06 403 ILE A C 1
ATOM 3086 O O . ILE A 1 403 ? 4.816 -36.344 -18.656 1 95.06 403 ILE A O 1
ATOM 3090 N N . ALA A 1 404 ? 2.814 -35.406 -18.734 1 93.81 404 ALA A N 1
ATOM 3091 C CA . ALA A 1 404 ? 3.357 -34.125 -19.188 1 93.81 404 ALA A CA 1
ATOM 3092 C C . ALA A 1 404 ? 4.324 -33.531 -18.156 1 93.81 404 ALA A C 1
ATOM 3094 O O . ALA A 1 404 ? 5.406 -33.062 -18.516 1 93.81 404 ALA A O 1
ATOM 3095 N N . THR A 1 405 ? 3.967 -33.531 -16.891 1 96.12 405 THR A N 1
ATOM 3096 C CA . THR A 1 405 ? 4.797 -33 -15.82 1 96.12 405 THR A CA 1
ATOM 3097 C C . THR A 1 405 ? 6.082 -33.812 -15.672 1 96.12 405 THR A C 1
ATOM 3099 O O . THR A 1 405 ? 7.152 -33.25 -15.453 1 96.12 405 THR A O 1
ATOM 3102 N N . ALA A 1 406 ? 5.945 -35.125 -15.828 1 96.56 406 ALA A N 1
ATOM 3103 C CA . ALA A 1 406 ? 7.09 -36 -15.664 1 96.56 406 ALA A CA 1
ATOM 3104 C C . ALA A 1 406 ? 8.125 -35.781 -16.766 1 96.56 406 ALA A C 1
ATOM 3106 O O . ALA A 1 406 ? 9.328 -35.812 -16.5 1 96.56 406 ALA A O 1
ATOM 3107 N N . ILE A 1 407 ? 7.699 -35.562 -17.891 1 95.44 407 ILE A N 1
ATOM 3108 C CA . ILE A 1 407 ? 8.602 -35.344 -19.016 1 95.44 407 ILE A CA 1
ATOM 3109 C C . ILE A 1 407 ? 9.367 -34.031 -18.781 1 95.44 407 ILE A C 1
ATOM 3111 O O . ILE A 1 407 ? 10.586 -33.969 -18.953 1 95.44 407 ILE A O 1
ATOM 3115 N N . VAL A 1 408 ? 8.672 -33.031 -18.406 1 94.88 408 VAL A N 1
ATOM 3116 C CA . VAL A 1 408 ? 9.297 -31.719 -18.188 1 94.88 408 VAL A CA 1
ATOM 3117 C C . VAL A 1 408 ? 10.25 -31.812 -17 1 94.88 408 VAL A C 1
ATOM 3119 O O . VAL A 1 408 ? 11.352 -31.25 -17.047 1 94.88 408 VAL A O 1
ATOM 3122 N N . ALA A 1 409 ? 9.844 -32.469 -15.961 1 95.75 409 ALA A N 1
ATOM 3123 C CA . ALA A 1 409 ? 10.656 -32.594 -14.758 1 95.75 409 ALA A CA 1
ATOM 3124 C C . ALA A 1 409 ? 11.93 -33.375 -15.039 1 95.75 409 ALA A C 1
ATOM 3126 O O . ALA A 1 409 ? 12.977 -33.125 -14.43 1 95.75 409 ALA A O 1
ATOM 3127 N N . PHE A 1 410 ? 11.82 -34.312 -15.938 1 94.75 410 PHE A N 1
ATOM 3128 C CA . PHE A 1 410 ? 12.938 -35.219 -16.234 1 94.75 410 PHE A CA 1
ATOM 3129 C C . PHE A 1 410 ? 14.07 -34.469 -16.906 1 94.75 410 PHE A C 1
ATOM 3131 O O . PHE A 1 410 ? 15.242 -34.719 -16.625 1 94.75 410 PHE A O 1
ATOM 3138 N N . PHE A 1 411 ? 13.812 -33.406 -17.688 1 92.38 411 PHE A N 1
ATOM 3139 C CA . PHE A 1 411 ? 14.844 -32.844 -18.562 1 92.38 411 PHE A CA 1
ATOM 3140 C C . PHE A 1 411 ? 15.188 -31.422 -18.125 1 92.38 411 PHE A C 1
ATOM 3142 O O . PHE A 1 411 ? 16.312 -30.969 -18.312 1 92.38 411 PHE A O 1
ATOM 3149 N N . THR A 1 412 ? 14.336 -30.703 -17.609 1 91.56 412 THR A N 1
ATOM 3150 C CA . THR A 1 412 ? 14.469 -29.25 -17.531 1 91.56 412 THR A CA 1
ATOM 3151 C C . THR A 1 412 ? 15.047 -28.828 -16.188 1 91.56 412 THR A C 1
ATOM 3153 O O . THR A 1 412 ? 14.656 -29.359 -15.148 1 91.56 412 THR A O 1
ATOM 3156 N N . SER A 1 413 ? 15.938 -27.875 -16.203 1 91.06 413 SER A N 1
ATOM 3157 C CA . SER A 1 413 ? 16.562 -27.391 -14.984 1 91.06 413 SER A CA 1
ATOM 3158 C C . SER A 1 413 ? 15.602 -26.531 -14.172 1 91.06 413 SER A C 1
ATOM 3160 O O . SER A 1 413 ? 14.641 -25.984 -14.719 1 91.06 413 SER A O 1
ATOM 3162 N N . LEU A 1 414 ? 15.906 -26.391 -12.914 1 89.25 414 LEU A N 1
ATOM 3163 C CA . LEU A 1 414 ? 15.047 -25.672 -11.977 1 89.25 414 LEU A CA 1
ATOM 3164 C C . LEU A 1 414 ? 15.008 -24.172 -12.312 1 89.25 414 LEU A C 1
ATOM 3166 O O . LEU A 1 414 ? 13.961 -23.531 -12.195 1 89.25 414 LEU A O 1
ATOM 3170 N N . ASP A 1 415 ? 16.078 -23.625 -12.734 1 88.12 415 ASP A N 1
ATOM 3171 C CA . ASP A 1 415 ? 16.156 -22.203 -13.055 1 88.12 415 ASP A CA 1
ATOM 3172 C C . ASP A 1 415 ? 15.211 -21.844 -14.203 1 88.12 415 ASP A C 1
ATOM 3174 O O . ASP A 1 415 ? 14.484 -20.859 -14.133 1 88.12 415 ASP A O 1
ATOM 3178 N N . VAL A 1 416 ? 15.188 -22.703 -15.164 1 89.94 416 VAL A N 1
ATOM 3179 C CA . VAL A 1 416 ? 14.328 -22.5 -16.328 1 89.94 416 VAL A CA 1
ATOM 3180 C C . VAL A 1 416 ? 12.867 -22.641 -15.922 1 89.94 416 VAL A C 1
ATOM 3182 O O . VAL A 1 416 ? 12.016 -21.844 -16.328 1 89.94 416 VAL A O 1
ATOM 3185 N N . LEU A 1 417 ? 12.641 -23.625 -15.133 1 92.56 417 LEU A N 1
ATOM 3186 C CA . LEU A 1 417 ? 11.273 -23.891 -14.695 1 92.56 417 LEU A CA 1
ATOM 3187 C C . LEU A 1 417 ? 10.742 -22.75 -13.844 1 92.56 417 LEU A C 1
ATOM 3189 O O . LEU A 1 417 ? 9.594 -22.328 -14.016 1 92.56 417 LEU A O 1
ATOM 3193 N N . ALA A 1 418 ? 11.562 -22.25 -12.984 1 91.75 418 ALA A N 1
ATOM 3194 C CA . ALA A 1 418 ? 11.148 -21.188 -12.078 1 91.75 418 ALA A CA 1
ATOM 3195 C C . ALA A 1 418 ? 10.805 -19.906 -12.859 1 91.75 418 ALA A C 1
ATOM 3197 O O . ALA A 1 418 ? 9.781 -19.266 -12.594 1 91.75 418 ALA A O 1
ATOM 3198 N N . ASN A 1 419 ? 11.562 -19.578 -13.828 1 91.5 419 ASN A N 1
ATOM 3199 C CA . ASN A 1 419 ? 11.32 -18.391 -14.648 1 91.5 419 ASN A CA 1
ATOM 3200 C C . ASN A 1 419 ? 10.062 -18.531 -15.492 1 91.5 419 ASN A C 1
ATOM 3202 O O . ASN A 1 419 ? 9.258 -17.609 -15.578 1 91.5 419 ASN A O 1
ATOM 3206 N N . LEU A 1 420 ? 9.914 -19.703 -16.062 1 91.12 420 LEU A N 1
ATOM 3207 C CA . LEU A 1 420 ? 8.766 -19.938 -16.922 1 91.12 420 LEU A CA 1
ATOM 3208 C C . LEU A 1 420 ? 7.473 -19.938 -16.125 1 91.12 420 LEU A C 1
ATOM 3210 O O . LEU A 1 420 ? 6.449 -19.422 -16.578 1 91.12 420 LEU A O 1
ATOM 3214 N N . LEU A 1 421 ? 7.543 -20.5 -14.992 1 93.38 421 LEU A N 1
ATOM 3215 C CA . LEU A 1 421 ? 6.371 -20.516 -14.125 1 93.38 421 LEU A CA 1
ATOM 3216 C C . LEU A 1 421 ? 5.984 -19.094 -13.719 1 93.38 421 LEU A C 1
ATOM 3218 O O . LEU A 1 421 ? 4.801 -18.75 -13.711 1 93.38 421 LEU A O 1
ATOM 3222 N N . SER A 1 422 ? 6.973 -18.344 -13.398 1 93.12 422 SER A N 1
ATOM 3223 C CA . SER A 1 422 ? 6.711 -16.969 -12.953 1 93.12 422 SER A CA 1
ATOM 3224 C C . SER A 1 422 ? 6.105 -16.141 -14.078 1 93.12 422 SER A C 1
ATOM 3226 O O . SER A 1 422 ? 5.172 -15.367 -13.852 1 93.12 422 SER A O 1
ATOM 3228 N N . ILE A 1 423 ? 6.555 -16.312 -15.273 1 92 423 ILE A N 1
ATOM 3229 C CA . ILE A 1 423 ? 6.031 -15.555 -16.406 1 92 423 ILE A CA 1
ATOM 3230 C C . ILE A 1 423 ? 4.566 -15.914 -16.641 1 92 423 ILE A C 1
ATOM 3232 O O . ILE A 1 423 ? 3.719 -15.039 -16.797 1 92 423 ILE A O 1
ATOM 3236 N N . SER A 1 424 ? 4.332 -17.141 -16.656 1 91.75 424 SER A N 1
ATOM 3237 C CA . SER A 1 424 ? 2.979 -17.625 -16.922 1 91.75 424 SER A CA 1
ATOM 3238 C C . SER A 1 424 ? 2.006 -17.156 -15.836 1 91.75 424 SER A C 1
ATOM 3240 O O . SER A 1 424 ? 0.905 -16.703 -16.141 1 91.75 424 SER A O 1
ATOM 3242 N N . THR A 1 425 ? 2.42 -17.219 -14.648 1 93.12 425 THR A N 1
ATOM 3243 C CA . THR A 1 425 ? 1.545 -16.891 -13.531 1 93.12 425 THR A CA 1
ATOM 3244 C C . THR A 1 425 ? 1.316 -15.383 -13.461 1 93.12 425 THR A C 1
ATOM 3246 O O . THR A 1 425 ? 0.193 -14.93 -13.234 1 93.12 425 THR A O 1
ATOM 3249 N N . LEU A 1 426 ? 2.42 -14.641 -13.594 1 94.19 426 LEU A N 1
ATOM 3250 C CA . LEU A 1 426 ? 2.289 -13.188 -13.562 1 94.19 426 LEU A CA 1
ATOM 3251 C C . LEU A 1 426 ? 1.362 -12.703 -14.672 1 94.19 426 LEU A C 1
ATOM 3253 O O . LEU A 1 426 ? 0.576 -11.773 -14.469 1 94.19 426 LEU A O 1
ATOM 3257 N N . PHE A 1 427 ? 1.45 -13.359 -15.781 1 93 427 PHE A N 1
ATOM 3258 C CA . PHE A 1 427 ? 0.564 -13.023 -16.891 1 93 427 PHE A CA 1
ATOM 3259 C C . PHE A 1 427 ? -0.886 -13.328 -16.531 1 93 427 PHE A C 1
ATOM 3261 O O . PHE A 1 427 ? -1.768 -12.492 -16.75 1 93 427 PHE A O 1
ATOM 3268 N N . LEU A 1 428 ? -1.123 -14.453 -16.016 1 93.38 428 LEU A N 1
ATOM 3269 C CA . LEU A 1 428 ? -2.469 -14.867 -15.633 1 93.38 428 LEU A CA 1
ATOM 3270 C C . LEU A 1 428 ? -3.043 -13.938 -14.57 1 93.38 428 LEU A C 1
ATOM 3272 O O . LEU A 1 428 ? -4.211 -13.539 -14.641 1 93.38 428 LEU A O 1
ATOM 3276 N N . PHE A 1 429 ? -2.211 -13.609 -13.617 1 94.81 429 PHE A N 1
ATOM 3277 C CA . PHE A 1 429 ? -2.666 -12.742 -12.531 1 94.81 429 PHE A CA 1
ATOM 3278 C C . PHE A 1 429 ? -2.982 -11.344 -13.055 1 94.81 429 PHE A C 1
ATOM 3280 O O . PHE A 1 429 ? -3.902 -10.688 -12.555 1 94.81 429 PHE A O 1
ATOM 3287 N N . SER A 1 430 ? -2.238 -10.898 -14.023 1 95.56 430 SER A N 1
ATOM 3288 C CA . SER A 1 430 ? -2.541 -9.617 -14.648 1 95.56 430 SER A CA 1
ATOM 3289 C C . SER A 1 430 ? -3.883 -9.656 -15.367 1 95.56 430 SER A C 1
ATOM 3291 O O . SER A 1 430 ? -4.648 -8.688 -15.328 1 95.56 430 SER A O 1
ATOM 3293 N N . LEU A 1 431 ? -4.199 -10.773 -15.984 1 94.69 431 LEU A N 1
ATOM 3294 C CA . LEU A 1 431 ? -5.461 -10.93 -16.703 1 94.69 431 LEU A CA 1
ATOM 3295 C C . LEU A 1 431 ? -6.637 -10.945 -15.734 1 94.69 431 LEU A C 1
ATOM 3297 O O . LEU A 1 431 ? -7.699 -10.391 -16.031 1 94.69 431 LEU A O 1
ATOM 3301 N N . VAL A 1 432 ? -6.418 -11.586 -14.664 1 95.25 432 VAL A N 1
ATOM 3302 C CA . VAL A 1 432 ? -7.488 -11.656 -13.672 1 95.25 432 VAL A CA 1
ATOM 3303 C C . VAL A 1 432 ? -7.766 -10.258 -13.117 1 95.25 432 VAL A C 1
ATOM 3305 O O . VAL A 1 432 ? -8.922 -9.883 -12.922 1 95.25 432 VAL A O 1
ATOM 3308 N N . ALA A 1 433 ? -6.719 -9.531 -12.867 1 97.06 433 ALA A N 1
ATOM 3309 C CA . ALA A 1 433 ? -6.891 -8.156 -12.406 1 97.06 433 ALA A CA 1
ATOM 3310 C C . ALA A 1 433 ? -7.613 -7.309 -13.453 1 97.06 433 ALA A C 1
ATOM 3312 O O . ALA A 1 433 ? -8.477 -6.496 -13.117 1 97.06 433 ALA A O 1
ATOM 3313 N N . LEU A 1 434 ? -7.262 -7.508 -14.656 1 96.06 434 LEU A N 1
ATOM 3314 C CA . LEU A 1 434 ? -7.93 -6.812 -15.75 1 96.06 434 LEU A CA 1
ATOM 3315 C C . LEU A 1 434 ? -9.406 -7.203 -15.82 1 96.06 434 LEU A C 1
ATOM 3317 O O . LEU A 1 434 ? -10.266 -6.352 -16.031 1 96.06 434 LEU A O 1
ATOM 3321 N N . ALA A 1 435 ? -9.656 -8.461 -15.672 1 95.31 435 ALA A N 1
ATOM 3322 C CA . ALA A 1 435 ? -11.031 -8.961 -15.695 1 95.31 435 ALA A CA 1
ATOM 3323 C C . ALA A 1 435 ? -11.867 -8.312 -14.602 1 95.31 435 ALA A C 1
ATOM 3325 O O . ALA A 1 435 ? -13.062 -8.055 -14.789 1 95.31 435 ALA A O 1
ATOM 3326 N N . LEU A 1 436 ? -11.234 -8.109 -13.508 1 96.06 436 LEU A N 1
ATOM 3327 C CA . LEU A 1 436 ? -11.953 -7.488 -12.398 1 96.06 436 LEU A CA 1
ATOM 3328 C C . LEU A 1 436 ? -12.336 -6.051 -12.734 1 96.06 436 LEU A C 1
ATOM 3330 O O . LEU A 1 436 ? -13.43 -5.602 -12.406 1 96.06 436 LEU A O 1
ATOM 3334 N N . LEU A 1 437 ? -11.43 -5.309 -13.336 1 96.06 437 LEU A N 1
ATOM 3335 C CA . LEU A 1 437 ? -11.734 -3.945 -13.75 1 96.06 437 LEU A CA 1
ATOM 3336 C C . LEU A 1 437 ? -12.875 -3.93 -14.766 1 96.06 437 LEU A C 1
ATOM 3338 O O . LEU A 1 437 ? -13.758 -3.074 -14.703 1 96.06 437 LEU A O 1
ATOM 3342 N N . VAL A 1 438 ? -12.875 -4.871 -15.648 1 93.88 438 VAL A N 1
ATOM 3343 C CA . VAL A 1 438 ? -13.938 -4.965 -16.641 1 93.88 438 VAL A CA 1
ATOM 3344 C C . VAL A 1 438 ? -15.258 -5.293 -15.961 1 93.88 438 VAL A C 1
ATOM 3346 O O . VAL A 1 438 ? -16.297 -4.719 -16.297 1 93.88 438 VAL A O 1
ATOM 3349 N N . ARG A 1 439 ? -15.211 -6.16 -15.047 1 93.06 439 ARG A N 1
ATOM 3350 C CA . ARG A 1 439 ? -16.422 -6.555 -14.32 1 93.06 439 ARG A CA 1
ATOM 3351 C C . ARG A 1 439 ? -17.031 -5.359 -13.602 1 93.06 439 ARG A C 1
ATOM 3353 O O . ARG A 1 439 ? -18.266 -5.191 -13.609 1 93.06 439 ARG A O 1
ATOM 3360 N N . ARG A 1 440 ? -16.203 -4.555 -13.039 1 94.31 440 ARG A N 1
ATOM 3361 C CA . ARG A 1 440 ? -16.672 -3.451 -12.203 1 94.31 440 ARG A CA 1
ATOM 3362 C C . ARG A 1 440 ? -17.125 -2.273 -13.062 1 94.31 440 ARG A C 1
ATOM 3364 O O . ARG A 1 440 ? -18 -1.505 -12.656 1 94.31 440 ARG A O 1
ATOM 3371 N N . TYR A 1 441 ? -16.578 -2.053 -14.258 1 93.94 441 TYR A N 1
ATOM 3372 C CA . TYR A 1 441 ? -16.828 -0.809 -14.984 1 93.94 441 TYR A CA 1
ATOM 3373 C C . TYR A 1 441 ? -17.547 -1.073 -16.297 1 93.94 441 TYR A C 1
ATOM 3375 O O . TYR A 1 441 ? -17.922 -0.136 -17 1 93.94 441 TYR A O 1
ATOM 3383 N N . TYR A 1 442 ? -17.797 -2.297 -16.594 1 90.69 442 TYR A N 1
ATOM 3384 C CA . TYR A 1 442 ? -18.469 -2.596 -17.844 1 90.69 442 TYR A CA 1
ATOM 3385 C C . TYR A 1 442 ? -19.547 -3.66 -17.656 1 90.69 442 TYR A C 1
ATOM 3387 O O . TYR A 1 442 ? -19.266 -4.742 -17.125 1 90.69 442 TYR A O 1
ATOM 3395 N N . VAL A 1 443 ? -20.734 -3.287 -17.953 1 85.44 443 VAL A N 1
ATOM 3396 C CA . VAL A 1 443 ? -21.859 -4.211 -18.016 1 85.44 443 VAL A CA 1
ATOM 3397 C C . VAL A 1 443 ? -22.5 -4.137 -19.406 1 85.44 443 VAL A C 1
ATOM 3399 O O . VAL A 1 443 ? -22.891 -3.061 -19.859 1 85.44 443 VAL A O 1
ATOM 3402 N N . ARG A 1 444 ? -22.609 -5.277 -19.969 1 78.81 444 ARG A N 1
ATOM 3403 C CA . ARG A 1 444 ? -23.156 -5.332 -21.312 1 78.81 444 ARG A CA 1
ATOM 3404 C C . ARG A 1 444 ? -24.594 -4.801 -21.344 1 78.81 444 ARG A C 1
ATOM 3406 O O . ARG A 1 444 ? -25.422 -5.191 -20.516 1 78.81 444 ARG A O 1
ATOM 3413 N N . GLY A 1 445 ? -24.812 -3.945 -22.203 1 76 445 GLY A N 1
ATOM 3414 C CA . GLY A 1 445 ? -26.156 -3.43 -22.406 1 76 445 GLY A CA 1
ATOM 3415 C C . GLY A 1 445 ? -26.484 -2.258 -21.5 1 76 445 GLY A C 1
ATOM 3416 O O . GLY A 1 445 ? -27.453 -1.535 -21.734 1 76 445 GLY A O 1
ATOM 3417 N N . VAL A 1 446 ? -25.75 -2.041 -20.547 1 83.12 446 VAL A N 1
ATOM 3418 C CA . VAL A 1 446 ? -26.094 -1.016 -19.562 1 83.12 446 VAL A CA 1
ATOM 3419 C C . VAL A 1 446 ? -25.109 0.148 -19.672 1 83.12 446 VAL A C 1
ATOM 3421 O O . VAL A 1 446 ? -25.516 1.313 -19.656 1 83.12 446 VAL A O 1
ATOM 3424 N N . THR A 1 447 ? -23.906 -0.144 -19.859 1 87.94 447 THR A N 1
ATOM 3425 C CA . THR A 1 447 ? -22.875 0.893 -19.906 1 87.94 447 THR A CA 1
ATOM 3426 C C . THR A 1 447 ? -22.891 1.629 -21.234 1 87.94 447 THR A C 1
ATOM 3428 O O . THR A 1 447 ? -22.969 1.003 -22.297 1 87.94 447 THR A O 1
ATOM 3431 N N . SER A 1 448 ? -22.922 2.904 -21.25 1 89.75 448 SER A N 1
ATOM 3432 C CA . SER A 1 448 ? -22.953 3.73 -22.453 1 89.75 448 SER A CA 1
ATOM 3433 C C . SER A 1 448 ? -21.672 3.549 -23.266 1 89.75 448 SER A C 1
ATOM 3435 O O . SER A 1 448 ? -20.625 3.213 -22.719 1 89.75 448 SER A O 1
ATOM 3437 N N . LYS A 1 449 ? -21.812 3.713 -24.594 1 89.62 449 LYS A N 1
ATOM 3438 C CA . LYS A 1 449 ? -20.672 3.566 -25.484 1 89.62 449 LYS A CA 1
ATOM 3439 C C . LYS A 1 449 ? -19.562 4.559 -25.141 1 89.62 449 LYS A C 1
ATOM 3441 O O . LYS A 1 449 ? -18.391 4.242 -25.266 1 89.62 449 LYS A O 1
ATOM 3446 N N . PHE A 1 450 ? -19.953 5.664 -24.703 1 90.38 450 PHE A N 1
ATOM 3447 C CA . PHE A 1 450 ? -18.984 6.699 -24.359 1 90.38 450 PHE A CA 1
ATOM 3448 C C . PHE A 1 450 ? -18.203 6.305 -23.109 1 90.38 450 PHE A C 1
ATOM 3450 O O . PHE A 1 450 ? -16.984 6.535 -23.047 1 90.38 450 PHE A O 1
ATOM 3457 N N . ASP A 1 451 ? -18.828 5.727 -22.203 1 91.31 451 ASP A N 1
ATOM 3458 C CA . ASP A 1 451 ? -18.156 5.293 -20.984 1 91.31 451 ASP A CA 1
ATOM 3459 C C . ASP A 1 451 ? -17.25 4.105 -21.25 1 91.31 451 ASP A C 1
ATOM 3461 O O . ASP A 1 451 ? -16.188 3.982 -20.625 1 91.31 451 ASP A O 1
ATOM 3465 N N . VAL A 1 452 ? -17.688 3.311 -22.203 1 91.38 452 VAL A N 1
ATOM 3466 C CA . VAL A 1 452 ? -16.844 2.172 -22.578 1 91.38 452 VAL A CA 1
ATOM 3467 C C . VAL A 1 452 ? -15.578 2.664 -23.266 1 91.38 452 VAL A C 1
ATOM 3469 O O . VAL A 1 452 ? -14.484 2.154 -23 1 91.38 452 VAL A O 1
ATOM 3472 N N . MET A 1 453 ? -15.68 3.648 -24.109 1 92.31 453 MET A N 1
ATOM 3473 C CA . MET A 1 453 ? -14.523 4.191 -24.812 1 92.31 453 MET A CA 1
ATOM 3474 C C . MET A 1 453 ? -13.547 4.848 -23.844 1 92.31 453 MET A C 1
ATOM 3476 O O . MET A 1 453 ? -12.336 4.719 -23.984 1 92.31 453 MET A O 1
ATOM 3480 N N . LYS A 1 454 ? -14.109 5.602 -22.922 1 93.44 454 LYS A N 1
ATOM 3481 C CA . LYS A 1 454 ? -13.258 6.199 -21.906 1 93.44 454 LYS A CA 1
ATOM 3482 C C . LYS A 1 454 ? -12.531 5.129 -21.094 1 93.44 454 LYS A C 1
ATOM 3484 O O . LYS A 1 454 ? -11.328 5.242 -20.844 1 93.44 454 LYS A O 1
ATOM 3489 N N . PHE A 1 455 ? -13.328 4.113 -20.75 1 94.69 455 PHE A N 1
ATOM 3490 C CA . PHE A 1 455 ? -12.773 3.031 -19.938 1 94.69 455 PHE A CA 1
ATOM 3491 C C . PHE A 1 455 ? -11.641 2.33 -20.688 1 94.69 455 PHE A C 1
ATOM 3493 O O . PHE A 1 455 ? -10.562 2.123 -20.141 1 94.69 455 PHE A O 1
ATOM 3500 N N . VAL A 1 456 ? -11.836 2.027 -21.938 1 93.75 456 VAL A N 1
ATOM 3501 C CA . VAL A 1 456 ? -10.852 1.329 -22.75 1 93.75 456 VAL A CA 1
ATOM 3502 C C . VAL A 1 456 ? -9.633 2.223 -22.969 1 93.75 456 VAL A C 1
ATOM 3504 O O . VAL A 1 456 ? -8.492 1.744 -22.953 1 93.75 456 VAL A O 1
ATOM 3507 N N . GLY A 1 457 ? -9.875 3.459 -23.141 1 94.81 457 GLY A N 1
ATOM 3508 C CA . GLY A 1 457 ? -8.773 4.402 -23.297 1 94.81 457 GLY A CA 1
ATOM 3509 C C . GLY A 1 457 ? -7.863 4.449 -22.078 1 94.81 457 GLY A C 1
ATOM 3510 O O . GLY A 1 457 ? -6.641 4.43 -22.219 1 94.81 457 GLY A O 1
ATOM 3511 N N . PHE A 1 458 ? -8.438 4.492 -20.891 1 95.75 458 PHE A N 1
ATOM 3512 C CA . PHE A 1 458 ? -7.652 4.547 -19.656 1 95.75 458 PHE A CA 1
ATOM 3513 C C . PHE A 1 458 ? -6.941 3.225 -19.422 1 95.75 458 PHE A C 1
ATOM 3515 O O . PHE A 1 458 ? -5.824 3.201 -18.891 1 95.75 458 PHE A O 1
ATOM 3522 N N . ILE A 1 459 ? -7.594 2.078 -19.781 1 95.62 459 ILE A N 1
ATOM 3523 C CA . ILE A 1 459 ? -6.961 0.771 -19.641 1 95.62 459 ILE A CA 1
ATOM 3524 C C . ILE A 1 459 ? -5.734 0.691 -20.547 1 95.62 459 ILE A C 1
ATOM 3526 O O . ILE A 1 459 ? -4.711 0.113 -20.156 1 95.62 459 ILE A O 1
ATOM 3530 N N . PHE A 1 460 ? -5.848 1.279 -21.688 1 95.38 460 PHE A N 1
ATOM 3531 C CA . PHE A 1 460 ? -4.723 1.308 -22.625 1 95.38 460 PHE A CA 1
ATOM 3532 C C . PHE A 1 460 ? -3.559 2.096 -22.031 1 95.38 460 PHE A C 1
ATOM 3534 O O . PHE A 1 460 ? -2.395 1.736 -22.234 1 95.38 460 PHE A O 1
ATOM 3541 N N . LEU A 1 461 ? -3.906 3.146 -21.344 1 96 461 LEU A N 1
ATOM 3542 C CA . LEU A 1 461 ? -2.859 3.928 -20.703 1 96 461 LEU A CA 1
ATOM 3543 C C . LEU A 1 461 ? -2.189 3.119 -19.594 1 96 461 LEU A C 1
ATOM 3545 O O . LEU A 1 461 ? -0.966 3.154 -19.453 1 96 461 LEU A O 1
ATOM 3549 N N . ILE A 1 462 ? -2.986 2.393 -18.844 1 96.25 462 ILE A N 1
ATOM 3550 C CA . ILE A 1 462 ? -2.473 1.599 -17.734 1 96.25 462 ILE A CA 1
ATOM 3551 C C . ILE A 1 462 ? -1.59 0.474 -18.266 1 96.25 462 ILE A C 1
ATOM 3553 O O . ILE A 1 462 ? -0.451 0.307 -17.828 1 96.25 462 ILE A O 1
ATOM 3557 N N . LEU A 1 463 ? -2.059 -0.259 -19.281 1 95.44 463 LEU A N 1
ATOM 3558 C CA . LEU A 1 463 ? -1.305 -1.368 -19.844 1 95.44 463 LEU A CA 1
ATOM 3559 C C . LEU A 1 463 ? -0.082 -0.859 -20.609 1 95.44 463 LEU A C 1
ATOM 3561 O O . LEU A 1 463 ? 1.012 -1.411 -20.469 1 95.44 463 LEU A O 1
ATOM 3565 N N . GLY A 1 464 ? -0.325 0.189 -21.375 1 94.94 464 GLY A N 1
ATOM 3566 C CA . GLY A 1 464 ? 0.777 0.753 -22.141 1 94.94 464 GLY A CA 1
ATOM 3567 C C . GLY A 1 464 ? 1.91 1.258 -21.266 1 94.94 464 GLY A C 1
ATOM 3568 O O . GLY A 1 464 ? 3.082 1.015 -21.562 1 94.94 464 GLY A O 1
ATOM 3569 N N . SER A 1 465 ? 1.555 1.942 -20.219 1 96.12 465 SER A N 1
ATOM 3570 C CA . SER A 1 465 ? 2.576 2.469 -19.328 1 96.12 465 SER A CA 1
ATOM 3571 C C . SER A 1 465 ? 3.26 1.348 -18.547 1 96.12 465 SER A C 1
ATOM 3573 O O . SER A 1 465 ? 4.465 1.408 -18.297 1 96.12 465 SER A O 1
ATOM 3575 N N . SER A 1 466 ? 2.51 0.312 -18.172 1 95.38 466 SER A N 1
ATOM 3576 C CA . SER A 1 466 ? 3.092 -0.817 -17.453 1 95.38 466 SER A CA 1
ATOM 3577 C C . SER A 1 466 ? 4.074 -1.583 -18.328 1 95.38 466 SER A C 1
ATOM 3579 O O . SER A 1 466 ? 5.164 -1.944 -17.875 1 95.38 466 SER A O 1
ATOM 3581 N N . ILE A 1 467 ? 3.719 -1.79 -19.562 1 94.06 467 ILE A N 1
ATOM 3582 C CA . ILE A 1 467 ? 4.605 -2.451 -20.516 1 94.06 467 ILE A CA 1
ATOM 3583 C C . ILE A 1 467 ? 5.812 -1.564 -20.797 1 94.06 467 ILE A C 1
ATOM 3585 O O . ILE A 1 467 ? 6.941 -2.053 -20.891 1 94.06 467 ILE A O 1
ATOM 3589 N N . GLY A 1 468 ? 5.539 -0.283 -20.891 1 93.31 468 GLY A N 1
ATOM 3590 C CA . GLY A 1 468 ? 6.637 0.652 -21.078 1 93.31 468 GLY A CA 1
ATOM 3591 C C . GLY A 1 468 ? 7.652 0.623 -19.953 1 93.31 468 GLY A C 1
ATOM 3592 O O . GLY A 1 468 ? 8.859 0.684 -20.203 1 93.31 468 GLY A O 1
ATOM 3593 N N . CYS A 1 469 ? 7.18 0.525 -18.734 1 92.62 469 CYS A N 1
ATOM 3594 C CA . CYS A 1 469 ? 8.078 0.439 -17.594 1 92.62 469 CYS A CA 1
ATOM 3595 C C . CYS A 1 469 ? 8.922 -0.829 -17.656 1 92.62 469 CYS A C 1
ATOM 3597 O O . CYS A 1 469 ? 10.109 -0.806 -17.328 1 92.62 469 CYS A O 1
ATOM 3599 N N . SER A 1 470 ? 8.289 -1.876 -18.047 1 90.88 470 SER A N 1
ATOM 3600 C CA . SER A 1 470 ? 8.984 -3.152 -18.156 1 90.88 470 SER A CA 1
ATOM 3601 C C . SER A 1 470 ? 10.062 -3.102 -19.234 1 90.88 470 SER A C 1
ATOM 3603 O O . SER A 1 470 ? 11.188 -3.572 -19.016 1 90.88 470 SER A O 1
ATOM 3605 N N . ILE A 1 471 ? 9.773 -2.527 -20.344 1 90.06 471 ILE A N 1
ATOM 3606 C CA . ILE A 1 471 ? 10.727 -2.406 -21.438 1 90.06 471 ILE A CA 1
ATOM 3607 C C . ILE A 1 471 ? 11.867 -1.478 -21.031 1 90.06 471 ILE A C 1
ATOM 3609 O O . ILE A 1 471 ? 13.039 -1.769 -21.297 1 90.06 471 ILE A O 1
ATOM 3613 N N . TYR A 1 472 ? 11.523 -0.418 -20.375 1 90.56 472 TYR A N 1
ATOM 3614 C CA . TYR A 1 472 ? 12.539 0.531 -19.938 1 90.56 472 TYR A CA 1
ATOM 3615 C C . TYR A 1 472 ? 13.5 -0.123 -18.938 1 90.56 472 TYR A C 1
ATOM 3617 O O . TYR A 1 472 ? 14.703 0.122 -18.984 1 90.56 472 TYR A O 1
ATOM 3625 N N . TRP A 1 473 ? 13.016 -0.92 -18.062 1 88.56 473 TRP A N 1
ATOM 3626 C CA . TRP A 1 473 ? 13.836 -1.63 -17.094 1 88.56 473 TRP A CA 1
ATOM 3627 C C . TRP A 1 473 ? 14.797 -2.594 -17.797 1 88.56 473 TRP A C 1
ATOM 3629 O O . TRP A 1 473 ? 15.961 -2.711 -17.406 1 88.56 473 TRP A O 1
ATOM 3639 N N . SER A 1 474 ? 14.359 -3.23 -18.828 1 86 474 SER A N 1
ATOM 3640 C CA . SER A 1 474 ? 15.148 -4.246 -19.516 1 86 474 SER A CA 1
ATOM 3641 C C . SER A 1 474 ? 16.219 -3.611 -20.391 1 86 474 SER A C 1
ATOM 3643 O O . SER A 1 474 ? 17.297 -4.184 -20.578 1 86 474 SER A O 1
ATOM 3645 N N . GLN A 1 475 ? 16.016 -2.348 -20.812 1 86.5 475 GLN A N 1
ATOM 3646 C CA . GLN A 1 475 ? 16.891 -1.773 -21.828 1 86.5 475 GLN A CA 1
ATOM 3647 C C . GLN A 1 475 ? 17.844 -0.75 -21.203 1 86.5 475 GLN A C 1
ATOM 3649 O O . GLN A 1 475 ? 18.891 -0.439 -21.781 1 86.5 475 GLN A O 1
ATOM 3654 N N . THR A 1 476 ? 17.406 -0.193 -20.094 1 85.62 476 THR A N 1
ATOM 3655 C CA . THR A 1 476 ? 18.219 0.898 -19.562 1 85.62 476 THR A CA 1
ATOM 3656 C C . THR A 1 476 ? 18.406 0.753 -18.062 1 85.62 476 THR A C 1
ATOM 3658 O O . THR A 1 476 ? 17.656 0.014 -17.406 1 85.62 476 THR A O 1
ATOM 3661 N N . THR A 1 477 ? 19.422 1.415 -17.578 1 83.12 477 THR A N 1
ATOM 3662 C CA . THR A 1 477 ? 19.641 1.48 -16.141 1 83.12 477 THR A CA 1
ATOM 3663 C C . THR A 1 477 ? 19.266 2.855 -15.594 1 83.12 477 THR A C 1
ATOM 3665 O O . THR A 1 477 ? 19.438 3.123 -14.406 1 83.12 477 THR A O 1
ATOM 3668 N N . GLY A 1 478 ? 18.703 3.689 -16.438 1 81.31 478 GLY A N 1
ATOM 3669 C CA . GLY A 1 478 ? 18.344 5.039 -16.031 1 81.31 478 GLY A CA 1
ATOM 3670 C C . GLY A 1 478 ? 17.016 5.109 -15.289 1 81.31 478 GLY A C 1
ATOM 3671 O O . GLY A 1 478 ? 16.297 4.113 -15.203 1 81.31 478 GLY A O 1
ATOM 3672 N N . TRP A 1 479 ? 16.75 6.254 -14.695 1 81.81 479 TRP A N 1
ATOM 3673 C CA . TRP A 1 479 ? 15.547 6.402 -13.875 1 81.81 479 TRP A CA 1
ATOM 3674 C C . TRP A 1 479 ? 14.555 7.355 -14.531 1 81.81 479 TRP A C 1
ATOM 3676 O O . TRP A 1 479 ? 13.406 7.453 -14.102 1 81.81 479 TRP A O 1
ATOM 3686 N N . ILE A 1 480 ? 14.898 8.047 -15.586 1 82.81 480 ILE A N 1
ATOM 3687 C CA . ILE A 1 480 ? 14.109 9.125 -16.172 1 82.81 480 ILE A CA 1
ATOM 3688 C C . ILE A 1 480 ? 12.82 8.555 -16.766 1 82.81 480 ILE A C 1
ATOM 3690 O O . ILE A 1 480 ? 11.766 9.188 -16.703 1 82.81 480 ILE A O 1
ATOM 3694 N N . GLY A 1 481 ? 12.906 7.371 -17.422 1 84.88 481 GLY A N 1
ATOM 3695 C CA . GLY A 1 481 ? 11.727 6.781 -18.047 1 84.88 481 GLY A CA 1
ATOM 3696 C C . GLY A 1 481 ? 10.586 6.559 -17.062 1 84.88 481 GLY A C 1
ATOM 3697 O O . GLY A 1 481 ? 9.414 6.703 -17.438 1 84.88 481 GLY A O 1
ATOM 3698 N N . TYR A 1 482 ? 10.898 6.297 -15.789 1 87.56 482 TYR A N 1
ATOM 3699 C CA . TYR A 1 482 ? 9.875 6.039 -14.781 1 87.56 482 TYR A CA 1
ATOM 3700 C C . TYR A 1 482 ? 9.148 7.324 -14.406 1 87.56 482 TYR A C 1
ATOM 3702 O O . TYR A 1 482 ? 7.996 7.285 -13.961 1 87.56 482 TYR A O 1
ATOM 3710 N N . THR A 1 483 ? 9.789 8.484 -14.516 1 84.25 483 THR A N 1
ATOM 3711 C CA . THR A 1 483 ? 9.188 9.766 -14.164 1 84.25 483 THR A CA 1
ATOM 3712 C C . THR A 1 483 ? 8.094 10.141 -15.164 1 84.25 483 THR A C 1
ATOM 3714 O O . THR A 1 483 ? 7.254 11 -14.883 1 84.25 483 THR A O 1
ATOM 3717 N N . ILE A 1 484 ? 8.078 9.438 -16.234 1 87.12 484 ILE A N 1
ATOM 3718 C CA . ILE A 1 484 ? 7.055 9.695 -17.25 1 87.12 484 ILE A CA 1
ATOM 3719 C C . ILE A 1 484 ? 6 8.594 -17.219 1 87.12 484 ILE A C 1
ATOM 3721 O O . ILE A 1 484 ? 4.801 8.875 -17.172 1 87.12 484 ILE A O 1
ATOM 3725 N N . LEU A 1 485 ? 6.465 7.387 -17.188 1 92.38 485 LEU A N 1
ATOM 3726 C CA . LEU A 1 485 ? 5.578 6.242 -17.359 1 92.38 485 LEU A CA 1
ATOM 3727 C C . LEU A 1 485 ? 4.723 6.027 -16.109 1 92.38 485 LEU A C 1
ATOM 3729 O O . LEU A 1 485 ? 3.545 5.676 -16.219 1 92.38 485 LEU A O 1
ATOM 3733 N N . VAL A 1 486 ? 5.258 6.258 -14.938 1 92 486 VAL A N 1
ATOM 3734 C CA . VAL A 1 486 ? 4.512 6.039 -13.703 1 92 486 VAL A CA 1
ATOM 3735 C C . VAL A 1 486 ? 3.377 7.055 -13.602 1 92 486 VAL A C 1
ATOM 3737 O O . VAL A 1 486 ? 2.242 6.695 -13.273 1 92 486 VAL A O 1
ATOM 3740 N N . PRO A 1 487 ? 3.627 8.367 -13.953 1 91.56 487 PRO A N 1
ATOM 3741 C CA . PRO A 1 487 ? 2.52 9.328 -13.953 1 91.56 487 PRO A CA 1
ATOM 3742 C C . PRO A 1 487 ? 1.438 8.977 -14.977 1 91.56 487 PRO A C 1
ATOM 3744 O O . PRO A 1 487 ? 0.252 9.211 -14.727 1 91.56 487 PRO A O 1
ATOM 3747 N N . ILE A 1 488 ? 1.836 8.43 -16.047 1 93 488 ILE A N 1
ATOM 3748 C CA . ILE A 1 488 ? 0.855 8.016 -17.031 1 93 488 ILE A CA 1
ATOM 3749 C C . ILE A 1 488 ? -0.014 6.895 -16.469 1 93 488 ILE A C 1
ATOM 3751 O O . ILE A 1 488 ? -1.233 6.895 -16.656 1 93 488 ILE A O 1
ATOM 3755 N N . TRP A 1 489 ? 0.605 5.895 -15.844 1 94.81 489 TRP A N 1
ATOM 3756 C CA . TRP A 1 489 ? -0.138 4.84 -15.164 1 94.81 489 TRP A CA 1
ATOM 3757 C C . TRP A 1 489 ? -1.108 5.422 -14.141 1 94.81 489 TRP A C 1
ATOM 3759 O O . TRP A 1 489 ? -2.262 4.992 -14.055 1 94.81 489 TRP A O 1
ATOM 3769 N N . PHE A 1 490 ? -0.63 6.441 -13.398 1 93.44 490 PHE A N 1
ATOM 3770 C CA . PHE A 1 490 ? -1.458 7.074 -12.375 1 93.44 490 PHE A CA 1
ATOM 3771 C C . PHE A 1 490 ? -2.641 7.797 -13.008 1 93.44 490 PHE A C 1
ATOM 3773 O O . PHE A 1 490 ? -3.764 7.719 -12.508 1 93.44 490 PHE A O 1
ATOM 3780 N N . VAL A 1 491 ? -2.381 8.523 -14.07 1 92.56 491 VAL A N 1
ATOM 3781 C CA . VAL A 1 491 ? -3.438 9.25 -14.758 1 92.56 491 VAL A CA 1
ATOM 3782 C C . VAL A 1 491 ? -4.484 8.273 -15.289 1 92.56 491 VAL A C 1
ATOM 3784 O O . VAL A 1 491 ? -5.684 8.547 -15.234 1 92.56 491 VAL A O 1
ATOM 3787 N N . GLY A 1 492 ? -4.031 7.156 -15.789 1 94.31 492 GLY A N 1
ATOM 3788 C CA . GLY A 1 492 ? -4.969 6.137 -16.234 1 94.31 492 GLY A CA 1
ATOM 3789 C C . GLY A 1 492 ? -5.836 5.594 -15.117 1 94.31 492 GLY A C 1
ATOM 3790 O O . GLY A 1 492 ? -7.051 5.473 -15.266 1 94.31 492 GLY A O 1
ATOM 3791 N N . THR A 1 493 ? -5.234 5.305 -14.039 1 94.62 493 THR A N 1
ATOM 3792 C CA . THR A 1 493 ? -5.949 4.742 -12.891 1 94.62 493 THR A CA 1
ATOM 3793 C C . THR A 1 493 ? -6.895 5.773 -12.289 1 94.62 493 THR A C 1
ATOM 3795 O O . THR A 1 493 ? -8.062 5.48 -12.039 1 94.62 493 THR A O 1
ATOM 3798 N N . PHE A 1 494 ? -6.328 6.988 -12.055 1 91.31 494 PHE A N 1
ATOM 3799 C CA . PHE A 1 494 ? -7.148 8.047 -11.484 1 91.31 494 PHE A CA 1
ATOM 3800 C C . PHE A 1 494 ? -8.258 8.453 -12.445 1 91.31 494 PHE A C 1
ATOM 3802 O O . PHE A 1 494 ? -9.359 8.797 -12.016 1 91.31 494 PHE A O 1
ATOM 3809 N N . GLY A 1 495 ? -7.984 8.414 -13.727 1 91 495 GLY A N 1
ATOM 3810 C CA . GLY A 1 495 ? -8.992 8.703 -14.727 1 91 495 GLY A CA 1
ATOM 3811 C C . GLY A 1 495 ? -10.188 7.77 -14.664 1 91 495 GLY A C 1
ATOM 3812 O O . GLY A 1 495 ? -11.328 8.203 -14.797 1 91 495 GLY A O 1
ATOM 3813 N N . ILE A 1 496 ? -9.898 6.496 -14.484 1 93.25 496 ILE A N 1
ATOM 3814 C CA . ILE A 1 496 ? -10.992 5.543 -14.359 1 93.25 496 ILE A CA 1
ATOM 3815 C C . ILE A 1 496 ? -11.828 5.887 -13.125 1 93.25 496 ILE A C 1
ATOM 3817 O O . ILE A 1 496 ? -13.062 5.902 -13.188 1 93.25 496 ILE A O 1
ATOM 3821 N N . TRP A 1 497 ? -11.172 6.172 -12.047 1 88.12 497 TRP A N 1
ATOM 3822 C CA . TRP A 1 497 ? -11.844 6.438 -10.781 1 88.12 497 TRP A CA 1
ATOM 3823 C C . TRP A 1 497 ? -12.695 7.699 -10.875 1 88.12 497 TRP A C 1
ATOM 3825 O O . TRP A 1 497 ? -13.812 7.742 -10.352 1 88.12 497 TRP A O 1
ATOM 3835 N N . PHE A 1 498 ? -12.195 8.711 -11.594 1 84.62 498 PHE A N 1
ATOM 3836 C CA . PHE A 1 498 ? -12.836 10.023 -11.594 1 84.62 498 PHE A CA 1
ATOM 3837 C C . PHE A 1 498 ? -13.867 10.117 -12.711 1 84.62 498 PHE A C 1
ATOM 3839 O O . PHE A 1 498 ? -14.953 10.68 -12.516 1 84.62 498 PHE A O 1
ATOM 3846 N N . PHE A 1 499 ? -13.633 9.547 -13.906 1 87.31 499 PHE A N 1
ATOM 3847 C CA . PHE A 1 499 ? -14.461 9.844 -15.078 1 87.31 499 PHE A CA 1
ATOM 3848 C C . PHE A 1 499 ? -15.398 8.68 -15.375 1 87.31 499 PHE A C 1
ATOM 3850 O O . PHE A 1 499 ? -16.422 8.859 -16.047 1 87.31 499 PHE A O 1
ATOM 3857 N N . VAL A 1 500 ? -15.055 7.516 -14.961 1 90.81 500 VAL A N 1
ATOM 3858 C CA . VAL A 1 500 ? -15.867 6.359 -15.328 1 90.81 500 VAL A CA 1
ATOM 3859 C C . VAL A 1 500 ? -16.703 5.922 -14.133 1 90.81 500 VAL A C 1
ATOM 3861 O O . VAL A 1 500 ? -16.172 5.492 -13.109 1 90.81 500 VAL A O 1
ATOM 3864 N N . PRO A 1 501 ? -17.984 6.035 -14.258 1 88.06 501 PRO A N 1
ATOM 3865 C CA . PRO A 1 501 ? -18.844 5.594 -13.156 1 88.06 501 PRO A CA 1
ATOM 3866 C C . PRO A 1 501 ? -18.828 4.078 -12.969 1 88.06 501 PRO A C 1
ATOM 3868 O O . PRO A 1 501 ? -18.75 3.336 -13.953 1 88.06 501 PRO A O 1
ATOM 3871 N N . LEU A 1 502 ? -18.969 3.646 -11.781 1 88.75 502 LEU A N 1
ATOM 3872 C CA . LEU A 1 502 ? -19.016 2.223 -11.469 1 88.75 502 LEU A CA 1
ATOM 3873 C C . LEU A 1 502 ? -20.281 1.587 -12.023 1 88.75 502 LEU A C 1
ATOM 3875 O O . LEU A 1 502 ? -21.375 2.115 -11.844 1 88.75 502 LEU A O 1
ATOM 3879 N N . ALA A 1 503 ? -20.125 0.498 -12.719 1 88.56 503 ALA A N 1
ATOM 3880 C CA . ALA A 1 503 ? -21.266 -0.16 -13.359 1 88.56 503 ALA A CA 1
ATOM 3881 C C . ALA A 1 503 ? -21.828 -1.266 -12.477 1 88.56 503 ALA A C 1
ATOM 3883 O O . ALA A 1 503 ? -23.031 -1.532 -12.492 1 88.56 503 ALA A O 1
ATOM 3884 N N . LYS A 1 504 ? -20.906 -1.961 -11.805 1 89.19 504 LYS A N 1
ATOM 3885 C CA . LYS A 1 504 ? -21.344 -3.092 -10.984 1 89.19 504 LYS A CA 1
ATOM 3886 C C . LYS A 1 504 ? -20.688 -3.062 -9.617 1 89.19 504 LYS A C 1
ATOM 3888 O O . LYS A 1 504 ? -19.453 -3.025 -9.516 1 89.19 504 LYS A O 1
ATOM 3893 N N . LYS A 1 505 ? -21.5 -3.107 -8.578 1 86.88 505 LYS A N 1
ATOM 3894 C CA . LYS A 1 505 ? -21 -3.203 -7.207 1 86.88 505 LYS A CA 1
ATOM 3895 C C . LYS A 1 505 ? -21 -4.648 -6.719 1 86.88 505 LYS A C 1
ATOM 3897 O O . LYS A 1 505 ? -21.891 -5.43 -7.09 1 86.88 505 LYS A O 1
ATOM 3902 N N . PRO A 1 506 ? -19.969 -4.973 -5.973 1 89.06 506 PRO A N 1
ATOM 3903 C CA . PRO A 1 506 ? -19.984 -6.336 -5.434 1 89.06 506 PRO A CA 1
ATOM 3904 C C . PRO A 1 506 ? -21.156 -6.59 -4.496 1 89.06 506 PRO A C 1
ATOM 3906 O O . PRO A 1 506 ? -21.562 -5.699 -3.744 1 89.06 506 PRO A O 1
ATOM 3909 N N . LYS A 1 507 ? -21.672 -7.742 -4.539 1 85.62 507 LYS A N 1
ATOM 3910 C CA . LYS A 1 507 ? -22.859 -8.094 -3.762 1 85.62 507 LYS A CA 1
ATOM 3911 C C . LYS A 1 507 ? -22.484 -8.484 -2.334 1 85.62 507 LYS A C 1
ATOM 3913 O O . LYS A 1 507 ? -23.172 -8.102 -1.382 1 85.62 507 LYS A O 1
ATOM 3918 N N . ILE A 1 508 ? -21.422 -9.258 -2.182 1 87.94 508 ILE A N 1
ATOM 3919 C CA . ILE A 1 508 ? -21.094 -9.812 -0.874 1 87.94 508 ILE A CA 1
ATOM 3920 C C . ILE A 1 508 ? -19.781 -9.211 -0.372 1 87.94 508 ILE A C 1
ATOM 3922 O O . ILE A 1 508 ? -19.734 -8.625 0.71 1 87.94 508 ILE A O 1
ATOM 3926 N N . TRP A 1 509 ? -18.719 -9.359 -1.178 1 88.62 509 TRP A N 1
ATOM 3927 C CA . TRP A 1 509 ? -17.391 -8.867 -0.821 1 88.62 509 TRP A CA 1
ATOM 3928 C C . TRP A 1 509 ? -16.672 -8.297 -2.043 1 88.62 509 TRP A C 1
ATOM 3930 O O . TRP A 1 509 ? -16.734 -8.883 -3.127 1 88.62 509 TRP A O 1
ATOM 3940 N N . GLY A 1 510 ? -16.062 -7.137 -1.825 1 91 510 GLY A N 1
ATOM 3941 C CA . GLY A 1 510 ? -15.367 -6.539 -2.947 1 91 510 GLY A CA 1
ATOM 3942 C C . GLY A 1 510 ? -14 -5.996 -2.572 1 91 510 GLY A C 1
ATOM 3943 O O . GLY A 1 510 ? -13.781 -5.586 -1.429 1 91 510 GLY A O 1
ATOM 3944 N N . VAL A 1 511 ? -13.094 -5.984 -3.572 1 91.62 511 VAL A N 1
ATOM 3945 C CA . VAL A 1 511 ? -11.758 -5.41 -3.412 1 91.62 511 VAL A CA 1
ATOM 3946 C C . VAL A 1 511 ? -11.875 -3.943 -3.004 1 91.62 511 VAL A C 1
ATOM 3948 O O . VAL A 1 511 ? -12.68 -3.197 -3.568 1 91.62 511 VAL A O 1
ATOM 3951 N N . PRO A 1 512 ? -11.078 -3.609 -1.973 1 86.31 512 PRO A N 1
ATOM 3952 C CA . PRO A 1 512 ? -11.109 -2.205 -1.562 1 86.31 512 PRO A CA 1
ATOM 3953 C C . PRO A 1 512 ? -10.383 -1.286 -2.541 1 86.31 512 PRO A C 1
ATOM 3955 O O . PRO A 1 512 ? -9.523 -1.743 -3.299 1 86.31 512 PRO A O 1
ATOM 3958 N N . LEU A 1 513 ? -10.797 -0.046 -2.621 1 88.12 513 LEU A N 1
ATOM 3959 C CA . LEU A 1 513 ? -10.125 1.021 -3.35 1 88.12 513 LEU A CA 1
ATOM 3960 C C . LEU A 1 513 ? -10.047 0.7 -4.836 1 88.12 513 LEU A C 1
ATOM 3962 O O . LEU A 1 513 ? -8.977 0.821 -5.449 1 88.12 513 LEU A O 1
ATOM 3966 N N . VAL A 1 514 ? -11.062 0.172 -5.402 1 91.12 514 VAL A N 1
ATOM 3967 C CA . VAL A 1 514 ? -11.125 -0.041 -6.848 1 91.12 514 VAL A CA 1
ATOM 3968 C C . VAL A 1 514 ? -11.258 1.302 -7.562 1 91.12 514 VAL A C 1
ATOM 3970 O O . VAL A 1 514 ? -12.07 2.145 -7.164 1 91.12 514 VAL A O 1
ATOM 3973 N N . PRO A 1 515 ? -10.43 1.583 -8.539 1 93.81 515 PRO A N 1
ATOM 3974 C CA . PRO A 1 515 ? -9.617 0.696 -9.375 1 93.81 515 PRO A CA 1
ATOM 3975 C C . PRO A 1 515 ? -8.141 0.7 -8.984 1 93.81 515 PRO A C 1
ATOM 3977 O O . PRO A 1 515 ? -7.312 0.089 -9.664 1 93.81 515 PRO A O 1
ATOM 3980 N N . PHE A 1 516 ? -7.812 1.282 -7.914 1 91.81 516 PHE A N 1
ATOM 3981 C CA . PHE A 1 516 ? -6.41 1.502 -7.578 1 91.81 516 PHE A CA 1
ATOM 3982 C C . PHE A 1 516 ? -5.707 0.179 -7.301 1 91.81 516 PHE A C 1
ATOM 3984 O O . PHE A 1 516 ? -4.629 -0.08 -7.836 1 91.81 516 PHE A O 1
ATOM 3991 N N . LEU A 1 517 ? -6.34 -0.706 -6.559 1 93.75 517 LEU A N 1
ATOM 3992 C CA . LEU A 1 517 ? -5.684 -1.95 -6.176 1 93.75 517 LEU A CA 1
ATOM 3993 C C . LEU A 1 517 ? -5.531 -2.877 -7.379 1 93.75 517 LEU A C 1
ATOM 3995 O O . LEU A 1 517 ? -4.434 -3.357 -7.664 1 93.75 517 LEU A O 1
ATOM 3999 N N . PRO A 1 518 ? -6.59 -3.072 -8.164 1 96.38 518 PRO A N 1
ATOM 4000 C CA . PRO A 1 518 ? -6.406 -3.918 -9.352 1 96.38 518 PRO A CA 1
ATOM 4001 C C . PRO A 1 518 ? -5.43 -3.316 -10.359 1 96.38 518 PRO A C 1
ATOM 4003 O O . PRO A 1 518 ? -4.668 -4.047 -10.992 1 96.38 518 PRO A O 1
ATOM 4006 N N . SER A 1 519 ? -5.516 -2.021 -10.523 1 97 519 SER A N 1
ATOM 4007 C CA . SER A 1 519 ? -4.582 -1.362 -11.43 1 97 519 SER A CA 1
ATOM 4008 C C . SER A 1 519 ? -3.141 -1.534 -10.961 1 97 519 SER A C 1
ATOM 4010 O O . SER A 1 519 ? -2.24 -1.749 -11.773 1 97 519 SER A O 1
ATOM 4012 N N . THR A 1 520 ? -2.949 -1.424 -9.68 1 96.19 520 THR A N 1
ATOM 4013 C CA . THR A 1 520 ? -1.618 -1.637 -9.117 1 96.19 520 THR A CA 1
ATOM 4014 C C . THR A 1 520 ? -1.177 -3.084 -9.312 1 96.19 520 THR A C 1
ATOM 4016 O O . THR A 1 520 ? 0.002 -3.354 -9.547 1 96.19 520 THR A O 1
ATOM 4019 N N . SER A 1 521 ? -2.096 -4.012 -9.188 1 97.06 521 SER A N 1
ATOM 4020 C CA . SER A 1 521 ? -1.788 -5.414 -9.445 1 97.06 521 SER A CA 1
ATOM 4021 C C . SER A 1 521 ? -1.298 -5.621 -10.875 1 97.06 521 SER A C 1
ATOM 4023 O O . SER A 1 521 ? -0.278 -6.273 -11.102 1 97.06 521 SER A O 1
ATOM 4025 N N . ILE A 1 522 ? -1.973 -4.996 -11.812 1 97 522 ILE A N 1
ATOM 4026 C CA . ILE A 1 522 ? -1.578 -5.09 -13.211 1 97 522 ILE A CA 1
ATOM 4027 C C . ILE A 1 522 ? -0.195 -4.469 -13.398 1 97 522 ILE A C 1
ATOM 4029 O O . ILE A 1 522 ? 0.69 -5.082 -14 1 97 522 ILE A O 1
ATOM 4033 N N . GLY A 1 523 ? -0.014 -3.322 -12.859 1 96.62 523 GLY A N 1
ATOM 4034 C CA . GLY A 1 523 ? 1.243 -2.609 -13.031 1 96.62 523 GLY A CA 1
ATOM 4035 C C . GLY A 1 523 ? 2.436 -3.367 -12.477 1 96.62 523 GLY A C 1
ATOM 4036 O O . GLY A 1 523 ? 3.445 -3.533 -13.164 1 96.62 523 GLY A O 1
ATOM 4037 N N . ILE A 1 524 ? 2.289 -3.859 -11.242 1 95.56 524 ILE A N 1
ATOM 4038 C CA . ILE A 1 524 ? 3.396 -4.543 -10.586 1 95.56 524 ILE A CA 1
ATOM 4039 C C . ILE A 1 524 ? 3.641 -5.895 -11.258 1 95.56 524 ILE A C 1
ATOM 4041 O O . ILE A 1 524 ? 4.789 -6.285 -11.477 1 95.56 524 ILE A O 1
ATOM 4045 N N . ASN A 1 525 ? 2.584 -6.617 -11.617 1 95.94 525 ASN A N 1
ATOM 4046 C CA . ASN A 1 525 ? 2.738 -7.902 -12.289 1 95.94 525 ASN A CA 1
ATOM 4047 C C . ASN A 1 525 ? 3.428 -7.746 -13.641 1 95.94 525 ASN A C 1
ATOM 4049 O O . ASN A 1 525 ? 4.348 -8.5 -13.961 1 95.94 525 ASN A O 1
ATOM 4053 N N . VAL A 1 526 ? 3.014 -6.773 -14.367 1 94.38 526 VAL A N 1
ATOM 4054 C CA . VAL A 1 526 ? 3.602 -6.555 -15.688 1 94.38 526 VAL A CA 1
ATOM 4055 C C . VAL A 1 526 ? 5.043 -6.074 -15.539 1 94.38 526 VAL A C 1
ATOM 4057 O O . VAL A 1 526 ? 5.914 -6.449 -16.328 1 94.38 526 VAL A O 1
ATOM 4060 N N . PHE A 1 527 ? 5.312 -5.289 -14.5 1 93.12 527 PHE A N 1
ATOM 4061 C CA . PHE A 1 527 ? 6.672 -4.832 -14.25 1 93.12 527 PHE A CA 1
ATOM 4062 C C . PHE A 1 527 ? 7.586 -6.004 -13.914 1 93.12 527 PHE A C 1
ATOM 4064 O O . PHE A 1 527 ? 8.68 -6.125 -14.469 1 93.12 527 PHE A O 1
ATOM 4071 N N . LEU A 1 528 ? 7.109 -6.836 -13.047 1 91.81 528 LEU A N 1
ATOM 4072 C CA . LEU A 1 528 ? 7.918 -7.992 -12.664 1 91.81 528 LEU A CA 1
ATOM 4073 C C . LEU A 1 528 ? 8.117 -8.93 -13.852 1 91.81 528 LEU A C 1
ATOM 4075 O O . LEU A 1 528 ? 9.188 -9.531 -14 1 91.81 528 LEU A O 1
ATOM 4079 N N . LEU A 1 529 ? 7.086 -8.984 -14.664 1 91.62 529 LEU A N 1
ATOM 4080 C CA . LEU A 1 529 ? 7.176 -9.781 -15.883 1 91.62 529 LEU A CA 1
ATOM 4081 C C . LEU A 1 529 ? 8.328 -9.312 -16.75 1 91.62 529 LEU A C 1
ATOM 4083 O O . LEU A 1 529 ? 9.047 -10.133 -17.344 1 91.62 529 LEU A O 1
ATOM 4087 N N . GLY A 1 530 ? 8.594 -8.109 -16.781 1 88.38 530 GLY A N 1
ATOM 4088 C CA . GLY A 1 530 ? 9.625 -7.539 -17.641 1 88.38 530 GLY A CA 1
ATOM 4089 C C . GLY A 1 530 ? 11.023 -7.73 -17.094 1 88.38 530 GLY A C 1
ATOM 4090 O O . GLY A 1 530 ? 12.008 -7.562 -17.828 1 88.38 530 GLY A O 1
ATOM 4091 N N . THR A 1 531 ? 11.117 -8.102 -15.844 1 88.44 531 THR A N 1
ATOM 4092 C CA . THR A 1 531 ? 12.43 -8.258 -15.227 1 88.44 531 THR A CA 1
ATOM 4093 C C . THR A 1 531 ? 12.961 -9.672 -15.43 1 88.44 531 THR A C 1
ATOM 4095 O O . THR A 1 531 ? 14.125 -9.953 -15.133 1 88.44 531 THR A O 1
ATOM 4098 N N . LEU A 1 532 ? 12.133 -10.547 -16 1 88.69 532 LEU A N 1
ATOM 4099 C CA . LEU A 1 532 ? 12.539 -11.93 -16.203 1 88.69 532 LEU A CA 1
ATOM 4100 C C . LEU A 1 532 ? 13.398 -12.078 -17.438 1 88.69 532 LEU A C 1
ATOM 4102 O O . LEU A 1 532 ? 13.5 -11.148 -18.25 1 88.69 532 LEU A O 1
ATOM 4106 N N . ASP A 1 533 ? 14.055 -13.188 -17.562 1 86.56 533 ASP A N 1
ATOM 4107 C CA . ASP A 1 533 ? 15.055 -13.422 -18.594 1 86.56 533 ASP A CA 1
ATOM 4108 C C . ASP A 1 533 ? 14.406 -13.523 -19.984 1 86.56 533 ASP A C 1
ATOM 4110 O O . ASP A 1 533 ? 13.273 -14 -20.094 1 86.56 533 ASP A O 1
ATOM 4114 N N . LYS A 1 534 ? 15.102 -13.18 -20.969 1 86.75 534 LYS A N 1
ATOM 4115 C CA . LYS A 1 534 ? 14.625 -13.141 -22.344 1 86.75 534 LYS A CA 1
ATOM 4116 C C . LYS A 1 534 ? 14.273 -14.531 -22.844 1 86.75 534 LYS A C 1
ATOM 4118 O O . LYS A 1 534 ? 13.289 -14.711 -23.578 1 86.75 534 LYS A O 1
ATOM 4123 N N . LYS A 1 535 ? 15 -15.516 -22.484 1 88.81 535 LYS A N 1
ATOM 4124 C CA . LYS A 1 535 ? 14.766 -16.875 -22.938 1 88.81 535 LYS A CA 1
ATOM 4125 C C . LYS A 1 535 ? 13.414 -17.391 -22.453 1 88.81 535 LYS A C 1
ATOM 4127 O O . LYS A 1 535 ? 12.727 -18.125 -23.172 1 88.81 535 LYS A O 1
ATOM 4132 N N . SER A 1 536 ? 13.109 -17.031 -21.312 1 88.12 536 SER A N 1
ATOM 4133 C CA . SER A 1 536 ? 11.82 -17.453 -20.781 1 88.12 536 SER A CA 1
ATOM 4134 C C . SER A 1 536 ? 10.664 -16.812 -21.531 1 88.12 536 SER A C 1
ATOM 4136 O O . SER A 1 536 ? 9.625 -17.422 -21.75 1 88.12 536 SER A O 1
ATOM 4138 N N . PHE A 1 537 ? 10.859 -15.625 -21.984 1 88.44 537 PHE A N 1
ATOM 4139 C CA . PHE A 1 537 ? 9.844 -14.945 -22.781 1 88.44 537 PHE A CA 1
ATOM 4140 C C . PHE A 1 537 ? 9.648 -15.641 -24.125 1 88.44 537 PHE A C 1
ATOM 4142 O O . PHE A 1 537 ? 8.523 -15.734 -24.625 1 88.44 537 PHE A O 1
ATOM 4149 N N . GLU A 1 538 ? 10.727 -16.062 -24.641 1 90.69 538 GLU A N 1
ATOM 4150 C CA . GLU A 1 538 ? 10.656 -16.781 -25.906 1 90.69 538 GLU A CA 1
ATOM 4151 C C . GLU A 1 538 ? 9.875 -18.094 -25.766 1 90.69 538 GLU A C 1
ATOM 4153 O O . GLU A 1 538 ? 9.039 -18.422 -26.594 1 90.69 538 GLU A O 1
ATOM 4158 N N . ARG A 1 539 ? 10.18 -18.797 -24.766 1 90.31 539 ARG A N 1
ATOM 4159 C CA . ARG A 1 539 ? 9.477 -20.047 -24.516 1 90.31 539 ARG A CA 1
ATOM 4160 C C . ARG A 1 539 ? 7.992 -19.812 -24.281 1 90.31 539 ARG A C 1
ATOM 4162 O O . ARG A 1 539 ? 7.152 -20.562 -24.797 1 90.31 539 ARG A O 1
ATOM 4169 N N . PHE A 1 540 ? 7.742 -18.828 -23.484 1 90.81 540 PHE A N 1
ATOM 4170 C CA . PHE A 1 540 ? 6.352 -18.469 -23.219 1 90.81 540 PHE A CA 1
ATOM 4171 C C . PHE A 1 540 ? 5.652 -18.047 -24.5 1 90.81 540 PHE A C 1
ATOM 4173 O O . PHE A 1 540 ? 4.48 -18.375 -24.719 1 90.81 540 PHE A O 1
ATOM 4180 N N . GLY A 1 541 ? 6.355 -17.328 -25.312 1 90.06 541 GLY A N 1
ATOM 4181 C CA . GLY A 1 541 ? 5.805 -16.906 -26.594 1 90.06 541 GLY A CA 1
ATOM 4182 C C . GLY A 1 541 ? 5.492 -18.078 -27.516 1 90.06 541 GLY A C 1
ATOM 4183 O O . GLY A 1 541 ? 4.438 -18.094 -28.156 1 90.06 541 GLY A O 1
ATOM 4184 N N . VAL A 1 542 ? 6.328 -18.984 -27.562 1 91.25 542 VAL A N 1
ATOM 4185 C CA . VAL A 1 542 ? 6.121 -20.172 -28.391 1 91.25 542 VAL A CA 1
ATOM 4186 C C . VAL A 1 542 ? 4.914 -20.953 -27.891 1 91.25 542 VAL A C 1
ATOM 4188 O O . VAL A 1 542 ? 4.078 -21.391 -28.688 1 91.25 542 VAL A O 1
ATOM 4191 N N . TRP A 1 543 ? 4.812 -21.141 -26.609 1 90.69 543 TRP A N 1
ATOM 4192 C CA . TRP A 1 543 ? 3.674 -21.828 -26.031 1 90.69 543 TRP A CA 1
ATOM 4193 C C . TRP A 1 543 ? 2.369 -21.109 -26.344 1 90.69 543 TRP A C 1
ATOM 4195 O O . TRP A 1 543 ? 1.386 -21.75 -26.734 1 90.69 543 TRP A O 1
ATOM 4205 N N . THR A 1 544 ? 2.43 -19.891 -26.188 1 89.5 544 THR A N 1
ATOM 4206 C CA . THR A 1 544 ? 1.232 -19.094 -26.469 1 89.5 544 THR A CA 1
ATOM 4207 C C . THR A 1 544 ? 0.86 -19.172 -27.938 1 89.5 544 THR A C 1
ATOM 4209 O O . THR A 1 544 ? -0.321 -19.266 -28.281 1 89.5 544 THR A O 1
ATOM 4212 N N . ALA A 1 545 ? 1.865 -19.172 -28.781 1 89.5 545 ALA A N 1
ATOM 4213 C CA . ALA A 1 545 ? 1.618 -19.297 -30.219 1 89.5 545 ALA A CA 1
ATOM 4214 C C . ALA A 1 545 ? 0.975 -20.641 -30.562 1 89.5 545 ALA A C 1
ATOM 4216 O O . ALA A 1 545 ? 0.056 -20.703 -31.375 1 89.5 545 ALA A O 1
ATOM 4217 N N . ILE A 1 546 ? 1.399 -21.609 -29.938 1 89.31 546 ILE A N 1
ATOM 4218 C CA . ILE A 1 546 ? 0.835 -22.953 -30.141 1 89.31 546 ILE A CA 1
ATOM 4219 C C . ILE A 1 546 ? -0.62 -22.969 -29.688 1 89.31 546 ILE A C 1
ATOM 4221 O O . ILE A 1 546 ? -1.479 -23.547 -30.344 1 89.31 546 ILE A O 1
ATOM 4225 N N . LEU A 1 547 ? -0.886 -22.344 -28.625 1 85.88 547 LEU A N 1
ATOM 4226 C CA . LEU A 1 547 ? -2.244 -22.281 -28.094 1 85.88 547 LEU A CA 1
ATOM 4227 C C . LEU A 1 547 ? -3.164 -21.531 -29.062 1 85.88 547 LEU A C 1
ATOM 4229 O O . LEU A 1 547 ? -4.305 -21.953 -29.281 1 85.88 547 LEU A O 1
ATOM 4233 N N . VAL A 1 548 ? -2.641 -20.5 -29.578 1 85.19 548 VAL A N 1
ATOM 4234 C CA . VAL A 1 548 ? -3.441 -19.688 -30.484 1 85.19 548 VAL A CA 1
ATOM 4235 C C . VAL A 1 548 ? -3.732 -20.484 -31.766 1 85.19 548 VAL A C 1
ATOM 4237 O O . VAL A 1 548 ? -4.855 -20.453 -32.281 1 85.19 548 VAL A O 1
ATOM 4240 N N . VAL A 1 549 ? -2.77 -21.156 -32.25 1 84.88 549 VAL A N 1
ATOM 4241 C CA . VAL A 1 549 ? -2.949 -21.984 -33.469 1 84.88 549 VAL A CA 1
ATOM 4242 C C . VAL A 1 549 ? -3.961 -23.094 -33.156 1 84.88 549 VAL A C 1
ATOM 4244 O O . VAL A 1 549 ? -4.836 -23.359 -34 1 84.88 549 VAL A O 1
ATOM 4247 N N . TYR A 1 550 ? -3.873 -23.641 -32.094 1 82.69 550 TYR A N 1
ATOM 4248 C CA . TYR A 1 550 ? -4.82 -24.688 -31.688 1 82.69 550 TYR A CA 1
ATOM 4249 C C . TYR A 1 550 ? -6.23 -24.125 -31.578 1 82.69 550 TYR A C 1
ATOM 4251 O O . TYR A 1 550 ? -7.203 -24.766 -31.969 1 82.69 550 TYR A O 1
ATOM 4259 N N . TYR A 1 551 ? -6.285 -23.031 -31 1 81.19 551 TYR A N 1
ATOM 4260 C CA . TYR A 1 551 ? -7.598 -22.406 -30.844 1 81.19 551 TYR A CA 1
ATOM 4261 C C . TYR A 1 551 ? -8.219 -22.094 -32.188 1 81.19 551 TYR A C 1
ATOM 4263 O O . TYR A 1 551 ? -9.414 -22.328 -32.406 1 81.19 551 TYR A O 1
ATOM 4271 N N . LEU A 1 552 ? -7.391 -21.594 -33.094 1 79.81 552 LEU A N 1
ATOM 4272 C CA . LEU A 1 552 ? -7.891 -21.219 -34.406 1 79.81 552 LEU A CA 1
ATOM 4273 C C . LEU A 1 552 ? -8.266 -22.453 -35.219 1 79.81 552 LEU A C 1
ATOM 4275 O O . LEU A 1 552 ? -9.227 -22.406 -36 1 79.81 552 LEU A O 1
ATOM 4279 N N . LEU A 1 553 ? -7.645 -23.5 -34.906 1 78.12 553 LEU A N 1
ATOM 4280 C CA . LEU A 1 553 ? -7.875 -24.703 -35.719 1 78.12 553 LEU A CA 1
ATOM 4281 C C . LEU A 1 553 ? -8.969 -25.562 -35.094 1 78.12 553 LEU A C 1
ATOM 4283 O O . LEU A 1 553 ? -9.688 -26.266 -35.781 1 78.12 553 LEU A O 1
ATOM 4287 N N . VAL A 1 554 ? -9.078 -25.562 -33.844 1 75.38 554 VAL A N 1
ATOM 4288 C CA . VAL A 1 554 ? -9.984 -26.531 -33.219 1 75.38 554 VAL A CA 1
ATOM 4289 C C . VAL A 1 554 ? -10.945 -25.797 -32.281 1 75.38 554 VAL A C 1
ATOM 4291 O O . VAL A 1 554 ? -12.164 -25.984 -32.375 1 75.38 554 VAL A O 1
ATOM 4294 N N . GLY A 1 555 ? -10.43 -24.906 -31.531 1 72.88 555 GLY A N 1
ATOM 4295 C CA . GLY A 1 555 ? -11.188 -24.297 -30.453 1 72.88 555 GLY A CA 1
ATOM 4296 C C . GLY A 1 555 ? -12.375 -23.5 -30.938 1 72.88 555 GLY A C 1
ATOM 4297 O O . GLY A 1 555 ? -13.492 -23.641 -30.438 1 72.88 555 GLY A O 1
ATOM 4298 N N . VAL A 1 556 ? -12.141 -22.688 -31.891 1 74.56 556 VAL A N 1
ATOM 4299 C CA . VAL A 1 556 ? -13.18 -21.797 -32.406 1 74.56 556 VAL A CA 1
ATOM 4300 C C . VAL A 1 556 ? -14.312 -22.625 -33 1 74.56 556 VAL A C 1
ATOM 4302 O O . VAL A 1 556 ? -15.484 -22.281 -32.844 1 74.56 556 VAL A O 1
ATOM 4305 N N . HIS A 1 557 ? -13.992 -23.656 -33.625 1 75.69 557 HIS A N 1
ATOM 4306 C CA . HIS A 1 557 ? -14.992 -24.453 -34.344 1 75.69 557 HIS A CA 1
ATOM 4307 C C . HIS A 1 557 ? -15.789 -25.328 -33.375 1 75.69 557 HIS A C 1
ATOM 4309 O O . HIS A 1 557 ? -16.984 -25.531 -33.562 1 75.69 557 HIS A O 1
ATOM 4315 N N . ALA A 1 558 ? -15.141 -25.766 -32.438 1 71.19 558 ALA A N 1
ATOM 4316 C CA . ALA A 1 558 ? -15.844 -26.547 -31.438 1 71.19 558 ALA A CA 1
ATOM 4317 C C . ALA A 1 558 ? -16.812 -25.688 -30.641 1 71.19 558 ALA A C 1
ATOM 4319 O O . ALA A 1 558 ? -17.953 -26.078 -30.391 1 71.19 558 ALA A O 1
ATOM 4320 N N . SER A 1 559 ? -16.359 -24.562 -30.281 1 71.75 559 SER A N 1
ATOM 4321 C CA . SER A 1 559 ? -17.188 -23.641 -29.5 1 71.75 559 SER A CA 1
ATOM 4322 C C . SER A 1 559 ? -18.375 -23.141 -30.312 1 71.75 559 SER A C 1
ATOM 4324 O O . SER A 1 559 ? -19.484 -22.969 -29.797 1 71.75 559 SER A O 1
ATOM 4326 N N . TYR A 1 560 ? -18.094 -22.828 -31.516 1 70.12 560 TYR A N 1
ATOM 4327 C CA . TYR A 1 560 ? -19.141 -22.375 -32.406 1 70.12 560 TYR A CA 1
ATOM 4328 C C . TYR A 1 560 ? -20.219 -23.453 -32.562 1 70.12 560 TYR A C 1
ATOM 4330 O O . TYR A 1 560 ? -21.406 -23.141 -32.594 1 70.12 560 TYR A O 1
ATOM 4338 N N . ASP A 1 561 ? -19.797 -24.609 -32.719 1 68 561 ASP A N 1
ATOM 4339 C CA . ASP A 1 561 ? -20.734 -25.719 -32.906 1 68 561 ASP A CA 1
ATOM 4340 C C . ASP A 1 561 ? -21.609 -25.922 -31.672 1 68 561 ASP A C 1
ATOM 4342 O O . ASP A 1 561 ? -22.797 -26.203 -31.797 1 68 561 ASP A O 1
ATOM 4346 N N . ILE A 1 562 ? -21.016 -25.703 -30.641 1 68.5 562 ILE A N 1
ATOM 4347 C CA . ILE A 1 562 ? -21.75 -25.875 -29.391 1 68.5 562 ILE A CA 1
ATOM 4348 C C . ILE A 1 562 ? -22.766 -24.75 -29.219 1 68.5 562 ILE A C 1
ATOM 4350 O O . ILE A 1 562 ? -23.906 -24.969 -28.812 1 68.5 562 ILE A O 1
ATOM 4354 N N . ALA A 1 563 ? -22.297 -23.609 -29.469 1 68 563 ALA A N 1
ATOM 4355 C CA . ALA A 1 563 ? -23.203 -22.469 -29.375 1 68 563 ALA A CA 1
ATOM 4356 C C . ALA A 1 563 ? -24.375 -22.609 -30.344 1 68 563 ALA A C 1
ATOM 4358 O O . ALA A 1 563 ? -25.516 -22.281 -30 1 68 563 ALA A O 1
ATOM 4359 N N . LYS A 1 564 ? -24.047 -23.109 -31.5 1 66.75 564 LYS A N 1
ATOM 4360 C CA . LYS A 1 564 ? -25.094 -23.344 -32.5 1 66.75 564 LYS A CA 1
ATOM 4361 C C . LYS A 1 564 ? -26.062 -24.438 -32.031 1 66.75 564 LYS A C 1
ATOM 4363 O O . LYS A 1 564 ? -27.281 -24.297 -32.188 1 66.75 564 LYS A O 1
ATOM 4368 N N . ALA A 1 565 ? -25.453 -25.359 -31.422 1 65 565 ALA A N 1
ATOM 4369 C CA . ALA A 1 565 ? -26.281 -26.453 -30.922 1 65 565 ALA A CA 1
ATOM 4370 C C . ALA A 1 565 ? -27.172 -26 -29.781 1 65 565 ALA A C 1
ATOM 4372 O O . ALA A 1 565 ? -28.328 -26.422 -29.703 1 65 565 ALA A O 1
ATOM 4373 N N . GLN A 1 566 ? -26.609 -25.172 -28.938 1 65 566 GLN A N 1
ATOM 4374 C CA . GLN A 1 566 ? -27.375 -24.672 -27.812 1 65 566 GLN A CA 1
ATOM 4375 C C . GLN A 1 566 ? -28.5 -23.734 -28.281 1 65 566 GLN A C 1
ATOM 4377 O O . GLN A 1 566 ? -29.609 -23.766 -27.734 1 65 566 GLN A O 1
ATOM 4382 N N . LYS A 1 567 ? -28.188 -22.938 -29.234 1 64.94 567 LYS A N 1
ATOM 4383 C CA . LYS A 1 567 ? -29.219 -22.062 -29.797 1 64.94 567 LYS A CA 1
ATOM 4384 C C . LYS A 1 567 ? -30.328 -22.891 -30.453 1 64.94 567 LYS A C 1
ATOM 4386 O O . LYS A 1 567 ? -31.516 -22.531 -30.344 1 64.94 567 LYS A O 1
ATOM 4391 N N . GLU A 1 568 ? -29.953 -23.906 -31.125 1 60.34 568 GLU A N 1
ATOM 4392 C CA . GLU A 1 568 ? -30.922 -24.766 -31.766 1 60.34 568 GLU A CA 1
ATOM 4393 C C . GLU A 1 568 ? -31.797 -25.484 -30.734 1 60.34 568 GLU A C 1
ATOM 4395 O O . GLU A 1 568 ? -33 -25.641 -30.938 1 60.34 568 GLU A O 1
ATOM 4400 N N . LYS A 1 569 ? -31.203 -25.828 -29.672 1 61.88 569 LYS A N 1
ATOM 4401 C CA . LYS A 1 569 ? -31.953 -26.484 -28.609 1 61.88 569 LYS A CA 1
ATOM 4402 C C . LYS A 1 569 ? -32.906 -25.5 -27.922 1 61.88 569 LYS A C 1
ATOM 4404 O O . LYS A 1 569 ? -34.031 -25.859 -27.594 1 61.88 569 LYS A O 1
ATOM 4409 N N . GLU A 1 570 ? -32.438 -24.297 -27.656 1 62.53 570 GLU A N 1
ATOM 4410 C CA . GLU A 1 570 ? -33.312 -23.281 -27.062 1 62.53 570 GLU A CA 1
ATOM 4411 C C . GLU A 1 570 ? -34.469 -22.938 -27.969 1 62.53 570 GLU A C 1
ATOM 4413 O O . GLU A 1 570 ? -35.594 -22.703 -27.5 1 62.53 570 GLU A O 1
ATOM 4418 N N . LYS A 1 571 ? -34.188 -22.938 -29.234 1 58.75 571 LYS A N 1
ATOM 4419 C CA . LYS A 1 571 ? -35.281 -22.719 -30.188 1 58.75 571 LYS A CA 1
ATOM 4420 C C . LYS A 1 571 ? -36.281 -23.859 -30.172 1 58.75 571 LYS A C 1
ATOM 4422 O O . LYS A 1 571 ? -37.5 -23.641 -30.266 1 58.75 571 LYS A O 1
ATOM 4427 N N . LEU A 1 572 ? -35.781 -25 -30.047 1 58.22 572 LEU A N 1
ATOM 4428 C CA . LEU A 1 572 ? -36.625 -26.188 -30 1 58.22 572 LEU A CA 1
ATOM 4429 C C . LEU A 1 572 ? -37.438 -26.219 -28.719 1 58.22 572 LEU A C 1
ATOM 4431 O O . LEU A 1 572 ? -38.625 -26.578 -28.75 1 58.22 572 LEU A O 1
ATOM 4435 N N . GLU A 1 573 ? -36.812 -25.859 -27.656 1 61.84 573 GLU A N 1
ATOM 4436 C CA . GLU A 1 573 ? -37.531 -25.812 -26.391 1 61.84 573 GLU A CA 1
ATOM 4437 C C . GLU A 1 573 ? -38.594 -24.719 -26.391 1 61.84 573 GLU A C 1
ATOM 4439 O O . GLU A 1 573 ? -39.688 -24.906 -25.875 1 61.84 573 GLU A O 1
ATOM 4444 N N . THR A 1 574 ? -38.219 -23.562 -26.922 1 63 574 THR A N 1
ATOM 4445 C CA . THR A 1 574 ? -39.219 -22.5 -27.047 1 63 574 THR A CA 1
ATOM 4446 C C . THR A 1 574 ? -40.344 -22.906 -28 1 63 574 THR A C 1
ATOM 4448 O O . THR A 1 574 ? -41.5 -22.562 -27.766 1 63 574 THR A O 1
ATOM 4451 N N . LYS A 1 575 ? -39.969 -23.656 -29 1 60.59 575 LYS A N 1
ATOM 4452 C CA . LYS A 1 575 ? -40.969 -24.156 -29.938 1 60.59 575 LYS A CA 1
ATOM 4453 C C . LYS A 1 575 ? -41.844 -25.219 -29.281 1 60.59 575 LYS A C 1
ATOM 4455 O O . LYS A 1 575 ? -43.062 -25.25 -29.5 1 60.59 575 LYS A O 1
ATOM 4460 N N . ILE A 1 576 ? -41.281 -26.016 -28.562 1 61.22 576 ILE A N 1
ATOM 4461 C CA . ILE A 1 576 ? -42.031 -27.047 -27.844 1 61.22 576 ILE A CA 1
ATOM 4462 C C . ILE A 1 576 ? -42.938 -26.391 -26.812 1 61.22 576 ILE A C 1
ATOM 4464 O O . ILE A 1 576 ? -44.094 -26.812 -26.656 1 61.22 576 ILE A O 1
ATOM 4468 N N . GLU A 1 577 ? -42.375 -25.422 -26.094 1 63.56 577 GLU A N 1
ATOM 4469 C CA . GLU A 1 577 ? -43.219 -24.703 -25.125 1 63.56 577 GLU A CA 1
ATOM 4470 C C . GLU A 1 577 ? -44.344 -23.953 -25.812 1 63.56 577 GLU A C 1
ATOM 4472 O O . GLU A 1 577 ? -45.469 -23.938 -25.312 1 63.56 577 GLU A O 1
ATOM 4477 N N . SER A 1 578 ? -44 -23.438 -26.844 1 63.59 578 SER A N 1
ATOM 4478 C CA . SER A 1 578 ? -45.031 -22.75 -27.609 1 63.59 578 SER A CA 1
ATOM 4479 C C . SER A 1 578 ? -46.062 -23.75 -28.156 1 63.59 578 SER A C 1
ATOM 4481 O O . SER A 1 578 ? -47.25 -23.453 -28.188 1 63.59 578 SER A O 1
ATOM 4483 N N . LYS A 1 579 ? -45.656 -24.938 -28.562 1 62.25 579 LYS A N 1
ATOM 4484 C CA . LYS A 1 579 ? -46.562 -25.969 -29.047 1 62.25 579 LYS A CA 1
ATOM 4485 C C . LYS A 1 579 ? -47.375 -26.547 -27.906 1 62.25 579 LYS A C 1
ATOM 4487 O O . LYS A 1 579 ? -48.562 -26.844 -28.078 1 62.25 579 LYS A O 1
ATOM 4492 N N . MET A 1 580 ? -46.656 -26.625 -26.906 1 64.62 580 MET A N 1
ATOM 4493 C CA . MET A 1 580 ? -47.375 -27.109 -25.734 1 64.62 580 MET A CA 1
ATOM 4494 C C . MET A 1 580 ? -48.438 -26.094 -25.297 1 64.62 580 MET A C 1
ATOM 4496 O O . MET A 1 580 ? -49.562 -26.484 -24.922 1 64.62 580 MET A O 1
ATOM 4500 N N . ASP A 1 581 ? -48.094 -24.859 -25.344 1 63.78 581 ASP A N 1
ATOM 4501 C CA . ASP A 1 581 ? -49.062 -23.812 -25.047 1 63.78 581 ASP A CA 1
ATOM 4502 C C . ASP A 1 581 ? -50.188 -23.828 -26.062 1 63.78 581 ASP A C 1
ATOM 4504 O O . ASP A 1 581 ? -51.344 -23.594 -25.703 1 63.78 581 ASP A O 1
ATOM 4508 N N . GLU A 1 582 ? -49.781 -24.016 -27.25 1 62.19 582 GLU A N 1
ATOM 4509 C CA . GLU A 1 582 ? -50.812 -24.109 -28.281 1 62.19 582 GLU A CA 1
ATOM 4510 C C . GLU A 1 582 ? -51.688 -25.328 -28.078 1 62.19 582 GLU A C 1
ATOM 4512 O O . GLU A 1 582 ? -52.906 -25.266 -28.281 1 62.19 582 GLU A O 1
ATOM 4517 N N . GLU A 1 583 ? -51.031 -26.375 -27.734 1 58.88 583 GLU A N 1
ATOM 4518 C CA . GLU A 1 583 ? -51.781 -27.594 -27.5 1 58.88 583 GLU A CA 1
ATOM 4519 C C . GLU A 1 583 ? -52.656 -27.469 -26.25 1 58.88 583 GLU A C 1
ATOM 4521 O O . GLU A 1 583 ? -53.781 -27.969 -26.219 1 58.88 583 GLU A O 1
ATOM 4526 N N . ASN A 1 584 ? -52.125 -26.828 -25.297 1 59.22 584 ASN A N 1
ATOM 4527 C CA . ASN A 1 584 ? -52.906 -26.609 -24.078 1 59.22 584 ASN A CA 1
ATOM 4528 C C . ASN A 1 584 ? -53.969 -25.547 -24.297 1 59.22 584 ASN A C 1
ATOM 4530 O O . ASN A 1 584 ? -55 -25.531 -23.609 1 59.22 584 ASN A O 1
ATOM 4534 N N . GLY A 1 585 ? -53.719 -24.641 -25.062 1 54.91 585 GLY A N 1
ATOM 4535 C CA . GLY A 1 585 ? -54.75 -23.672 -25.406 1 54.91 585 GLY A CA 1
ATOM 4536 C C . GLY A 1 585 ? -55.875 -24.281 -26.188 1 54.91 585 GLY A C 1
ATOM 4537 O O . GLY A 1 585 ? -57 -23.781 -26.156 1 54.91 585 GLY A O 1
ATOM 4538 N N . VAL A 1 586 ? -55.562 -25.266 -27 1 54.22 586 VAL A N 1
ATOM 4539 C CA . VAL A 1 586 ? -56.625 -25.922 -27.75 1 54.22 586 VAL A CA 1
ATOM 4540 C C . VAL A 1 586 ? -57.469 -26.766 -26.812 1 54.22 586 VAL A C 1
ATOM 4542 O O . VAL A 1 586 ? -58.688 -26.906 -27.031 1 54.22 586 VAL A O 1
ATOM 4545 N N . SER A 1 587 ? -56.938 -27.328 -25.844 1 45.28 587 SER A N 1
ATOM 4546 C CA . SER A 1 587 ? -57.781 -28.156 -24.969 1 45.28 587 SER A CA 1
ATOM 4547 C C . SER A 1 587 ? -58.719 -27.281 -24.141 1 45.28 587 SER A C 1
ATOM 4549 O O . SER A 1 587 ? -59.75 -27.766 -23.672 1 45.28 587 SER A O 1
ATOM 4551 N N . LYS A 1 588 ? -58.312 -26 -23.891 1 51.47 588 LYS A N 1
ATOM 4552 C CA . LYS A 1 588 ? -59.25 -25.188 -23.125 1 51.47 588 LYS A CA 1
ATOM 4553 C C . LYS A 1 588 ? -60.438 -24.781 -23.984 1 51.47 588 LYS A C 1
ATOM 4555 O O . LYS A 1 588 ? -61.531 -24.5 -23.469 1 51.47 588 LYS A O 1
ATOM 4560 N N . ASN A 1 589 ? -60.375 -24.734 -25.297 1 44.72 589 ASN A N 1
ATOM 4561 C CA . ASN A 1 589 ? -61.531 -24.344 -26.078 1 44.72 589 ASN A CA 1
ATOM 4562 C C . ASN A 1 589 ? -62.438 -25.531 -26.359 1 44.72 589 ASN A C 1
ATOM 4564 O O . ASN A 1 589 ? -63.562 -25.359 -26.859 1 44.72 589 ASN A O 1
ATOM 4568 N N . GLU A 1 590 ? -61.969 -26.766 -26.266 1 44.94 590 GLU A N 1
ATOM 4569 C CA . GLU A 1 590 ? -62.906 -27.828 -26.594 1 44.94 590 GLU A CA 1
ATOM 4570 C C . GLU A 1 590 ? -63.875 -28.094 -25.453 1 44.94 590 GLU A C 1
ATOM 4572 O O . GLU A 1 590 ? -64.875 -28.766 -25.625 1 44.94 590 GLU A O 1
ATOM 4577 N N . ASN A 1 591 ? -63.5 -27.766 -24.219 1 43.44 591 ASN A N 1
ATOM 4578 C CA . ASN A 1 591 ? -64.438 -28.172 -23.203 1 43.44 591 ASN A CA 1
ATOM 4579 C C . ASN A 1 591 ? -65.625 -27.156 -23.094 1 43.44 591 ASN A C 1
ATOM 4581 O O . ASN A 1 591 ? -66.5 -27.312 -22.266 1 43.44 591 ASN A O 1
ATOM 4585 N N . HIS A 1 592 ? -65.438 -25.844 -23.625 1 40.69 592 HIS A N 1
ATOM 4586 C CA . HIS A 1 592 ? -66.562 -24.969 -23.484 1 40.69 592 HIS A CA 1
ATOM 4587 C C . HIS A 1 592 ? -67.562 -25.141 -24.656 1 40.69 592 HIS A C 1
ATOM 4589 O O . HIS A 1 592 ? -68.562 -24.422 -24.75 1 40.69 592 HIS A O 1
ATOM 4595 N N . THR A 1 593 ? -67.312 -26.094 -25.641 1 31.19 593 THR A N 1
ATOM 4596 C CA . THR A 1 593 ? -68.562 -26.328 -26.391 1 31.19 593 THR A CA 1
ATOM 4597 C C . THR A 1 593 ? -69.375 -27.391 -25.719 1 31.19 593 THR A C 1
ATOM 4599 O O . THR A 1 593 ? -68.875 -28.422 -25.281 1 31.19 593 THR A O 1
ATOM 4602 N N . MET B 1 1 ? -50 60.156 20.141 1 20.73 1 MET B N 1
ATOM 4603 C CA . MET B 1 1 ? -48.719 60.719 20.594 1 20.73 1 MET B CA 1
ATOM 4604 C C . MET B 1 1 ? -47.625 59.656 20.641 1 20.73 1 MET B C 1
ATOM 4606 O O . MET B 1 1 ? -47.938 58.469 20.469 1 20.73 1 MET B O 1
ATOM 4610 N N . GLU B 1 2 ? -46.75 59.438 21.812 1 21.8 2 GLU B N 1
ATOM 4611 C CA . GLU B 1 2 ? -45.375 59 22 1 21.8 2 GLU B CA 1
ATOM 4612 C C . GLU B 1 2 ? -45.312 57.469 22 1 21.8 2 GLU B C 1
ATOM 4614 O O . GLU B 1 2 ? -44.344 56.906 22.5 1 21.8 2 GLU B O 1
ATOM 4619 N N . GLU B 1 3 ? -46.281 56.625 21.641 1 21.38 3 GLU B N 1
ATOM 4620 C CA . GLU B 1 3 ? -46.375 55.219 22.047 1 21.38 3 GLU B CA 1
ATOM 4621 C C . GLU B 1 3 ? -45.219 54.406 21.453 1 21.38 3 GLU B C 1
ATOM 4623 O O . GLU B 1 3 ? -44.969 53.281 21.891 1 21.38 3 GLU B O 1
ATOM 4628 N N . ALA B 1 4 ? -44.906 54.594 20.094 1 24.55 4 ALA B N 1
ATOM 4629 C CA . ALA B 1 4 ? -44.5 53.594 19.109 1 24.55 4 ALA B CA 1
ATOM 4630 C C . ALA B 1 4 ? -43.031 53.188 19.328 1 24.55 4 ALA B C 1
ATOM 4632 O O . ALA B 1 4 ? -42.438 52.5 18.484 1 24.55 4 ALA B O 1
ATOM 4633 N N . ASN B 1 5 ? -42.344 54.062 20.094 1 24.12 5 ASN B N 1
ATOM 4634 C CA . ASN B 1 5 ? -40.906 54.062 19.859 1 24.12 5 ASN B CA 1
ATOM 4635 C C . ASN B 1 5 ? -40.25 52.75 20.297 1 24.12 5 ASN B C 1
ATOM 4637 O O . ASN B 1 5 ? -39.062 52.688 20.531 1 24.12 5 ASN B O 1
ATOM 4641 N N . GLY B 1 6 ? -41.031 51.781 20.938 1 26.3 6 GLY B N 1
ATOM 4642 C CA . GLY B 1 6 ? -40.406 50.844 21.844 1 26.3 6 GLY B CA 1
ATOM 4643 C C . GLY B 1 6 ? -39.5 49.844 21.125 1 26.3 6 GLY B C 1
ATOM 4644 O O . GLY B 1 6 ? -38.969 48.938 21.75 1 26.3 6 GLY B O 1
ATOM 4645 N N . ASN B 1 7 ? -39.719 49.531 19.781 1 26.48 7 ASN B N 1
ATOM 4646 C CA . ASN B 1 7 ? -39.312 48.25 19.219 1 26.48 7 ASN B CA 1
ATOM 4647 C C . ASN B 1 7 ? -37.781 48.188 19.047 1 26.48 7 ASN B C 1
ATOM 4649 O O . ASN B 1 7 ? -37.281 47.406 18.219 1 26.48 7 ASN B O 1
ATOM 4653 N N . SER B 1 8 ? -37 49.188 19.5 1 25.56 8 SER B N 1
ATOM 4654 C CA . SER B 1 8 ? -35.594 49.094 19.188 1 25.56 8 SER B CA 1
ATOM 4655 C C . SER B 1 8 ? -34.938 47.875 19.781 1 25.56 8 SER B C 1
ATOM 4657 O O . SER B 1 8 ? -34.156 47.938 20.734 1 25.56 8 SER B O 1
ATOM 4659 N N . ARG B 1 9 ? -35.75 46.719 20 1 30.67 9 ARG B N 1
ATOM 4660 C CA . ARG B 1 9 ? -35.062 45.594 20.641 1 30.67 9 ARG B CA 1
ATOM 4661 C C . ARG B 1 9 ? -33.812 45.219 19.844 1 30.67 9 ARG B C 1
ATOM 4663 O O . ARG B 1 9 ? -33.844 44.25 19.062 1 30.67 9 ARG B O 1
ATOM 4670 N N . LEU B 1 10 ? -33.219 46.094 19.109 1 27.05 10 LEU B N 1
ATOM 4671 C CA . LEU B 1 10 ? -32.094 45.844 18.203 1 27.05 10 LEU B CA 1
ATOM 4672 C C . LEU B 1 10 ? -30.953 45.156 18.922 1 27.05 10 LEU B C 1
ATOM 4674 O O . LEU B 1 10 ? -30.047 44.625 18.281 1 27.05 10 LEU B O 1
ATOM 4678 N N . GLY B 1 11 ? -30.531 45.594 20.188 1 30.33 11 GLY B N 1
ATOM 4679 C CA . GLY B 1 11 ? -29.25 45.219 20.719 1 30.33 11 GLY B CA 1
ATOM 4680 C C . GLY B 1 11 ? -29.141 43.719 21 1 30.33 11 GLY B C 1
ATOM 4681 O O . GLY B 1 11 ? -29 43.281 22.141 1 30.33 11 GLY B O 1
ATOM 4682 N N . GLU B 1 12 ? -29.828 42.812 20.484 1 34.28 12 GLU B N 1
ATOM 4683 C CA . GLU B 1 12 ? -29.75 41.375 20.75 1 34.28 12 GLU B CA 1
ATOM 4684 C C . GLU B 1 12 ? -28.312 40.875 20.688 1 34.28 12 GLU B C 1
ATOM 4686 O O . GLU B 1 12 ? -27.688 40.875 19.625 1 34.28 12 GLU B O 1
ATOM 4691 N N . GLY B 1 13 ? -27.391 41.062 21.797 1 33.12 13 GLY B N 1
ATOM 4692 C CA . GLY B 1 13 ? -26.031 40.875 22.297 1 33.12 13 GLY B CA 1
ATOM 4693 C C . GLY B 1 13 ? -25.469 39.5 21.969 1 33.12 13 GLY B C 1
ATOM 4694 O O . GLY B 1 13 ? -26.203 38.625 21.484 1 33.12 13 GLY B O 1
ATOM 4695 N N . ASN B 1 14 ? -23.984 39.344 22.25 1 39.84 14 ASN B N 1
ATOM 4696 C CA . ASN B 1 14 ? -23 38.25 22.281 1 39.84 14 ASN B CA 1
ATOM 4697 C C . ASN B 1 14 ? -23.516 37.062 23.062 1 39.84 14 ASN B C 1
ATOM 4699 O O . ASN B 1 14 ? -23.844 37.156 24.25 1 39.84 14 ASN B O 1
ATOM 4703 N N . VAL B 1 15 ? -24.25 36.312 22.609 1 42.16 15 VAL B N 1
ATOM 4704 C CA . VAL B 1 15 ? -24.781 35.156 23.328 1 42.16 15 VAL B CA 1
ATOM 4705 C C . VAL B 1 15 ? -23.641 34.281 23.859 1 42.16 15 VAL B C 1
ATOM 4707 O O . VAL B 1 15 ? -22.875 33.719 23.094 1 42.16 15 VAL B O 1
ATOM 4710 N N . VAL B 1 16 ? -22.906 34.719 24.906 1 46.31 16 VAL B N 1
ATOM 4711 C CA . VAL B 1 16 ? -21.969 33.875 25.641 1 46.31 16 VAL B CA 1
ATOM 4712 C C . VAL B 1 16 ? -22.734 32.75 26.312 1 46.31 16 VAL B C 1
ATOM 4714 O O . VAL B 1 16 ? -23.812 32.969 26.891 1 46.31 16 VAL B O 1
ATOM 4717 N N . PRO B 1 17 ? -22.625 31.531 25.984 1 47.06 17 PRO B N 1
ATOM 4718 C CA . PRO B 1 17 ? -23.219 30.531 26.875 1 47.06 17 PRO B CA 1
ATOM 4719 C C . PRO B 1 17 ? -23.016 30.875 28.359 1 47.06 17 PRO B C 1
ATOM 4721 O O . PRO B 1 17 ? -22.031 31.531 28.703 1 47.06 17 PRO B O 1
ATOM 4724 N N . ALA B 1 18 ? -24.047 30.797 29.25 1 45.53 18 ALA B N 1
ATOM 4725 C CA . ALA B 1 18 ? -24.016 31.125 30.672 1 45.53 18 ALA B CA 1
ATOM 4726 C C . ALA B 1 18 ? -22.797 30.516 31.344 1 45.53 18 ALA B C 1
ATOM 4728 O O . ALA B 1 18 ? -22.516 29.312 31.188 1 45.53 18 ALA B O 1
ATOM 4729 N N . PRO B 1 19 ? -21.797 31.328 31.781 1 51 19 PRO B N 1
ATOM 4730 C CA . PRO B 1 19 ? -20.625 30.844 32.5 1 51 19 PRO B CA 1
ATOM 4731 C C . PRO B 1 19 ? -20.969 29.875 33.625 1 51 19 PRO B C 1
ATOM 4733 O O . PRO B 1 19 ? -21.812 30.172 34.469 1 51 19 PRO B O 1
ATOM 4736 N N . ILE B 1 20 ? -20.906 28.656 33.406 1 52.44 20 ILE B N 1
ATOM 4737 C CA . ILE B 1 20 ? -21.016 27.766 34.562 1 52.44 20 ILE B CA 1
ATOM 4738 C C . ILE B 1 20 ? -19.984 28.156 35.625 1 52.44 20 ILE B C 1
ATOM 4740 O O . ILE B 1 20 ? -18.797 28.266 35.312 1 52.44 20 ILE B O 1
ATOM 4744 N N . LYS B 1 21 ? -20.438 28.672 36.719 1 58.12 21 LYS B N 1
ATOM 4745 C CA . LYS B 1 21 ? -19.562 29 37.844 1 58.12 21 LYS B CA 1
ATOM 4746 C C . LYS B 1 21 ? -18.672 27.828 38.219 1 58.12 21 LYS B C 1
ATOM 4748 O O . LYS B 1 21 ? -19.172 26.766 38.594 1 58.12 21 LYS B O 1
ATOM 4753 N N . LEU B 1 22 ? -17.359 27.844 37.812 1 64.19 22 LEU B N 1
ATOM 4754 C CA . LEU B 1 22 ? -16.391 26.828 38.219 1 64.19 22 LEU B CA 1
ATOM 4755 C C . LEU B 1 22 ? -16.031 26.953 39.688 1 64.19 22 LEU B C 1
ATOM 4757 O O . LEU B 1 22 ? -15.289 27.875 40.062 1 64.19 22 LEU B O 1
ATOM 4761 N N . GLU B 1 23 ? -16.656 26.125 40.5 1 68 23 GLU B N 1
ATOM 4762 C CA . GLU B 1 23 ? -16.516 26.172 41.938 1 68 23 GLU B CA 1
ATOM 4763 C C . GLU B 1 23 ? -15.047 26.141 42.344 1 68 23 GLU B C 1
ATOM 4765 O O . GLU B 1 23 ? -14.656 26.812 43.312 1 68 23 GLU B O 1
ATOM 4770 N N . SER B 1 24 ? -14.242 25.484 41.562 1 72.25 24 SER B N 1
ATOM 4771 C CA . SER B 1 24 ? -12.844 25.297 41.938 1 72.25 24 SER B CA 1
ATOM 4772 C C . SER B 1 24 ? -12.055 26.594 41.812 1 72.25 24 SER B C 1
ATOM 4774 O O . SER B 1 24 ? -11.039 26.781 42.469 1 72.25 24 SER B O 1
ATOM 4776 N N . PHE B 1 25 ? -12.617 27.562 41.031 1 71.56 25 PHE B N 1
ATOM 4777 C CA . PHE B 1 25 ? -11.844 28.766 40.75 1 71.56 25 PHE B CA 1
ATOM 4778 C C . PHE B 1 25 ? -12.469 29.984 41.406 1 71.56 25 PHE B C 1
ATOM 4780 O O . PHE B 1 25 ? -12.094 31.125 41.125 1 71.56 25 PHE B O 1
ATOM 4787 N N . GLU B 1 26 ? -13.469 29.781 42.188 1 67.62 26 GLU B N 1
ATOM 4788 C CA . GLU B 1 26 ? -14.18 30.875 42.844 1 67.62 26 GLU B CA 1
ATOM 4789 C C . GLU B 1 26 ? -13.289 31.562 43.875 1 67.62 26 GLU B C 1
ATOM 4791 O O . GLU B 1 26 ? -13.297 32.781 44 1 67.62 26 GLU B O 1
ATOM 4796 N N . ASN B 1 27 ? -12.586 30.75 44.719 1 70.88 27 ASN B N 1
ATOM 4797 C CA . ASN B 1 27 ? -11.68 31.266 45.75 1 70.88 27 ASN B CA 1
ATOM 4798 C C . ASN B 1 27 ? -10.359 30.5 45.781 1 70.88 27 ASN B C 1
ATOM 4800 O O . ASN B 1 27 ? -10.273 29.391 45.25 1 70.88 27 ASN B O 1
ATOM 4804 N N . ILE B 1 28 ? -9.312 31.219 46.219 1 74.38 28 ILE B N 1
ATOM 4805 C CA . ILE B 1 28 ? -7.965 30.656 46.281 1 74.38 28 ILE B CA 1
ATOM 4806 C C . ILE B 1 28 ? -7.977 29.406 47.156 1 74.38 28 ILE B C 1
ATOM 4808 O O . ILE B 1 28 ? -7.254 28.438 46.875 1 74.38 28 ILE B O 1
ATOM 4812 N N . THR B 1 29 ? -8.82 29.469 48.125 1 71.44 29 THR B N 1
ATOM 4813 C CA . THR B 1 29 ? -8.883 28.312 49.031 1 71.44 29 THR B CA 1
ATOM 4814 C C . THR B 1 29 ? -9.492 27.109 48.312 1 71.44 29 THR B C 1
ATOM 4816 O O . THR B 1 29 ? -9.023 25.984 48.5 1 71.44 29 THR B O 1
ATOM 4819 N N . ASN B 1 30 ? -10.461 27.359 47.531 1 72.19 30 ASN B N 1
ATOM 4820 C CA . ASN B 1 30 ? -11.086 26.281 46.781 1 72.19 30 ASN B CA 1
ATOM 4821 C C . ASN B 1 30 ? -10.148 25.703 45.719 1 72.19 30 ASN B C 1
ATOM 4823 O O . ASN B 1 30 ? -10.125 24.5 45.5 1 72.19 30 ASN B O 1
ATOM 4827 N N . TYR B 1 31 ? -9.438 26.609 45.219 1 76.88 31 TYR B N 1
ATOM 4828 C CA . TYR B 1 31 ? -8.477 26.172 44.219 1 76.88 31 TYR B CA 1
ATOM 4829 C C . TYR B 1 31 ? -7.379 25.312 44.844 1 76.88 31 TYR B C 1
ATOM 4831 O O . TYR B 1 31 ? -6.949 24.312 44.25 1 76.88 31 TYR B O 1
ATOM 4839 N N . GLY B 1 32 ? -6.961 25.781 46.031 1 73 32 GLY B N 1
ATOM 4840 C CA . GLY B 1 32 ? -5.984 24.984 46.75 1 73 32 GLY B CA 1
ATOM 4841 C C . GLY B 1 32 ? -6.477 23.594 47.094 1 73 32 GLY B C 1
ATOM 4842 O O . GLY B 1 32 ? -5.734 22.609 46.938 1 73 32 GLY B O 1
ATOM 4843 N N . ARG B 1 33 ? -7.652 23.516 47.5 1 70.25 33 ARG B N 1
ATOM 4844 C CA . ARG B 1 33 ? -8.242 22.219 47.812 1 70.25 33 ARG B CA 1
ATOM 4845 C C . ARG B 1 33 ? -8.375 21.359 46.562 1 70.25 33 ARG B C 1
ATOM 4847 O O . ARG B 1 33 ? -8.172 20.141 46.625 1 70.25 33 ARG B O 1
ATOM 4854 N N . ALA B 1 34 ? -8.734 22.016 45.531 1 75 34 ALA B N 1
ATOM 4855 C CA . ALA B 1 34 ? -8.867 21.312 44.281 1 75 34 ALA B CA 1
ATOM 4856 C C . ALA B 1 34 ? -7.523 20.734 43.812 1 75 34 ALA B C 1
ATOM 4858 O O . ALA B 1 34 ? -7.457 19.625 43.281 1 75 34 ALA B O 1
ATOM 4859 N N . LEU B 1 35 ? -6.535 21.469 44.125 1 74.81 35 LEU B N 1
ATOM 4860 C CA . LEU B 1 35 ? -5.195 21.047 43.719 1 74.81 35 LEU B CA 1
ATOM 4861 C C . LEU B 1 35 ? -4.754 19.828 44.531 1 74.81 35 LEU B C 1
ATOM 4863 O O . LEU B 1 35 ? -4.023 18.969 44.031 1 74.81 35 LEU B O 1
ATOM 4867 N N . LEU B 1 36 ? -5.203 19.828 45.781 1 70.56 36 LEU B N 1
ATOM 4868 C CA . LEU B 1 36 ? -4.852 18.719 46.656 1 70.56 36 LEU B CA 1
ATOM 4869 C C . LEU B 1 36 ? -5.52 17.422 46.188 1 70.56 36 LEU B C 1
ATOM 4871 O O . LEU B 1 36 ? -5 16.328 46.406 1 70.56 36 LEU B O 1
ATOM 4875 N N . ASN B 1 37 ? -6.543 17.578 45.438 1 70.06 37 ASN B N 1
ATOM 4876 C CA . ASN B 1 37 ? -7.273 16.422 44.938 1 70.06 37 ASN B CA 1
ATOM 4877 C C . ASN B 1 37 ? -6.969 16.125 43.469 1 70.06 37 ASN B C 1
ATOM 4879 O O . ASN B 1 37 ? -7.75 15.453 42.812 1 70.06 37 ASN B O 1
ATOM 4883 N N . THR B 1 38 ? -5.98 16.641 43.094 1 73.38 38 THR B N 1
ATOM 4884 C CA . THR B 1 38 ? -5.637 16.531 41.688 1 73.38 38 THR B CA 1
ATOM 4885 C C . THR B 1 38 ? -5.473 15.07 41.281 1 73.38 38 THR B C 1
ATOM 4887 O O . THR B 1 38 ? -5.961 14.656 40.219 1 73.38 38 THR B O 1
ATOM 4890 N N . PRO B 1 39 ? -4.781 14.273 42.125 1 71.25 39 PRO B N 1
ATOM 4891 C CA . PRO B 1 39 ? -4.594 12.891 41.688 1 71.25 39 PRO B CA 1
ATOM 4892 C C . PRO B 1 39 ? -5.914 12.141 41.531 1 71.25 39 PRO B C 1
ATOM 4894 O O . PRO B 1 39 ? -6.082 11.375 40.562 1 71.25 39 PRO B O 1
ATOM 4897 N N . LEU B 1 40 ? -6.828 12.328 42.375 1 68.69 40 LEU B N 1
ATOM 4898 C CA . LEU B 1 40 ? -8.117 11.656 42.281 1 68.69 40 LEU B CA 1
ATOM 4899 C C . LEU B 1 40 ? -8.93 12.164 41.094 1 68.69 40 LEU B C 1
ATOM 4901 O O . LEU B 1 40 ? -9.586 11.383 40.406 1 68.69 40 LEU B O 1
ATOM 4905 N N . ARG B 1 41 ? -8.836 13.375 40.906 1 71.62 41 ARG B N 1
ATOM 4906 C CA . ARG B 1 41 ? -9.586 13.977 39.812 1 71.62 41 ARG B CA 1
ATOM 4907 C C . ARG B 1 41 ? -8.992 13.578 38.469 1 71.62 41 ARG B C 1
ATOM 4909 O O . ARG B 1 41 ? -9.719 13.422 37.469 1 71.62 41 ARG B O 1
ATOM 4916 N N . LEU B 1 42 ? -7.734 13.406 38.562 1 71.31 42 LEU B N 1
ATOM 4917 C CA . LEU B 1 42 ? -7.043 12.984 37.344 1 71.31 42 LEU B CA 1
ATOM 4918 C C . LEU B 1 42 ? -7.441 11.57 36.969 1 71.31 42 LEU B C 1
ATOM 4920 O O . LEU B 1 42 ? -7.648 11.281 35.781 1 71.31 42 LEU B O 1
ATOM 4924 N N . LEU B 1 43 ? -7.48 10.758 37.875 1 68.19 43 LEU B N 1
ATOM 4925 C CA . LEU B 1 43 ? -7.855 9.367 37.625 1 68.19 43 LEU B CA 1
ATOM 4926 C C . LEU B 1 43 ? -9.273 9.281 37.062 1 68.19 43 LEU B C 1
ATOM 4928 O O . LEU B 1 43 ? -9.547 8.469 36.188 1 68.19 43 LEU B O 1
ATOM 4932 N N . ASP B 1 44 ? -10.133 10.102 37.531 1 64.25 44 ASP B N 1
ATOM 4933 C CA . ASP B 1 44 ? -11.516 10.133 37.062 1 64.25 44 ASP B CA 1
ATOM 4934 C C . ASP B 1 44 ? -11.617 10.672 35.656 1 64.25 44 ASP B C 1
ATOM 4936 O O . ASP B 1 44 ? -12.367 10.133 34.844 1 64.25 44 ASP B O 1
ATOM 4940 N N . ARG B 1 45 ? -10.852 11.648 35.438 1 65.5 45 ARG B N 1
ATOM 4941 C CA . ARG B 1 45 ? -11.023 12.375 34.188 1 65.5 45 ARG B CA 1
ATOM 4942 C C . ARG B 1 45 ? -10.242 11.719 33.062 1 65.5 45 ARG B C 1
ATOM 4944 O O . ARG B 1 45 ? -10.625 11.805 31.891 1 65.5 45 ARG B O 1
ATOM 4951 N N . VAL B 1 46 ? -9.195 11.078 33.469 1 61.34 46 VAL B N 1
ATOM 4952 C CA . VAL B 1 46 ? -8.344 10.461 32.469 1 61.34 46 VAL B CA 1
ATOM 4953 C C . VAL B 1 46 ? -9.102 9.336 31.766 1 61.34 46 VAL B C 1
ATOM 4955 O O . VAL B 1 46 ? -8.898 9.086 30.578 1 61.34 46 VAL B O 1
ATOM 4958 N N . THR B 1 47 ? -10.039 8.836 32.438 1 62.25 47 THR B N 1
ATOM 4959 C CA . THR B 1 47 ? -10.789 7.711 31.875 1 62.25 47 THR B CA 1
ATOM 4960 C C . THR B 1 47 ? -12.141 8.172 31.344 1 62.25 47 THR B C 1
ATOM 4962 O O . THR B 1 47 ? -12.898 7.371 30.781 1 62.25 47 THR B O 1
ATOM 4965 N N . ALA B 1 48 ? -12.414 9.516 31.578 1 66.62 48 ALA B N 1
ATOM 4966 C CA . ALA B 1 48 ? -13.727 9.992 31.156 1 66.62 48 ALA B CA 1
ATOM 4967 C C . ALA B 1 48 ? -13.805 10.133 29.641 1 66.62 48 ALA B C 1
ATOM 4969 O O . ALA B 1 48 ? -12.867 10.633 29 1 66.62 48 ALA B O 1
ATOM 4970 N N . ARG B 1 49 ? -14.789 9.445 29.031 1 67.69 49 ARG B N 1
ATOM 4971 C CA . ARG B 1 49 ? -15.008 9.508 27.594 1 67.69 49 ARG B CA 1
ATOM 4972 C C . ARG B 1 49 ? -16.344 10.18 27.266 1 67.69 49 ARG B C 1
ATOM 4974 O O . ARG B 1 49 ? -17.297 10.078 28.031 1 67.69 49 ARG B O 1
ATOM 4981 N N . SER B 1 50 ? -16.234 11 26.266 1 68.38 50 SER B N 1
ATOM 4982 C CA . SER B 1 50 ? -17.484 11.57 25.797 1 68.38 50 SER B CA 1
ATOM 4983 C C . SER B 1 50 ? -18.25 10.578 24.922 1 68.38 50 SER B C 1
ATOM 4985 O O . SER B 1 50 ? -17.688 9.57 24.484 1 68.38 50 SER B O 1
ATOM 4987 N N . ASN B 1 51 ? -19.484 10.758 24.859 1 70.75 51 ASN B N 1
ATOM 4988 C CA . ASN B 1 51 ? -20.328 9.914 24.016 1 70.75 51 ASN B CA 1
ATOM 4989 C C . ASN B 1 51 ? -20.609 10.562 22.672 1 70.75 51 ASN B C 1
ATOM 4991 O O . ASN B 1 51 ? -20.578 11.789 22.547 1 70.75 51 ASN B O 1
ATOM 4995 N N . ASP B 1 52 ? -20.703 9.781 21.688 1 71.19 52 ASP B N 1
ATOM 4996 C CA . ASP B 1 52 ? -21.031 10.242 20.344 1 71.19 52 ASP B CA 1
ATOM 4997 C C . ASP B 1 52 ? -22.203 11.219 20.359 1 71.19 52 ASP B C 1
ATOM 4999 O O . ASP B 1 52 ? -22.172 12.258 19.703 1 71.19 52 ASP B O 1
ATOM 5003 N N . GLU B 1 53 ? -23.125 10.938 21.188 1 68.38 53 GLU B N 1
ATOM 5004 C CA . GLU B 1 53 ? -24.359 11.719 21.219 1 68.38 53 GLU B CA 1
ATOM 5005 C C . GLU B 1 53 ? -24.125 13.109 21.797 1 68.38 53 GLU B C 1
ATOM 5007 O O . GLU B 1 53 ? -24.719 14.086 21.344 1 68.38 53 GLU B O 1
ATOM 5012 N N . VAL B 1 54 ? -23.281 13.18 22.719 1 64.38 54 VAL B N 1
ATOM 5013 C CA . VAL B 1 54 ? -22.984 14.461 23.359 1 64.38 54 VAL B CA 1
ATOM 5014 C C . VAL B 1 54 ? -22.312 15.391 22.344 1 64.38 54 VAL B C 1
ATOM 5016 O O . VAL B 1 54 ? -22.672 16.562 22.25 1 64.38 54 VAL B O 1
ATOM 5019 N N . GLU B 1 55 ? -21.469 14.852 21.641 1 67.38 55 GLU B N 1
ATOM 5020 C CA . GLU B 1 55 ? -20.719 15.68 20.688 1 67.38 55 GLU B CA 1
ATOM 5021 C C . GLU B 1 55 ? -21.594 16.047 19.5 1 67.38 55 GLU B C 1
ATOM 5023 O O . GLU B 1 55 ? -21.516 17.172 18.984 1 67.38 55 GLU B O 1
ATOM 5028 N N . LEU B 1 56 ? -22.453 15.117 19.125 1 68.12 56 LEU B N 1
ATOM 5029 C CA . LEU B 1 56 ? -23.266 15.297 17.922 1 68.12 56 LEU B CA 1
ATOM 5030 C C . LEU B 1 56 ? -24.453 16.219 18.203 1 68.12 56 LEU B C 1
ATOM 5032 O O . LEU B 1 56 ? -24.922 16.922 17.312 1 68.12 56 LEU B O 1
ATOM 5036 N N . VAL B 1 57 ? -24.891 16.188 19.422 1 66.06 57 VAL B N 1
ATOM 5037 C CA . VAL B 1 57 ? -26.141 16.875 19.719 1 66.06 57 VAL B CA 1
ATOM 5038 C C . VAL B 1 57 ? -25.859 18.047 20.672 1 66.06 57 VAL B C 1
ATOM 5040 O O . VAL B 1 57 ? -26.047 19.203 20.312 1 66.06 57 VAL B O 1
ATOM 5043 N N . ASP B 1 58 ? -25.266 17.766 21.812 1 61.47 58 ASP B N 1
ATOM 5044 C CA . ASP B 1 58 ? -25.188 18.766 22.875 1 61.47 58 ASP B CA 1
ATOM 5045 C C . ASP B 1 58 ? -24.188 19.859 22.516 1 61.47 58 ASP B C 1
ATOM 5047 O O . ASP B 1 58 ? -24.5 21.047 22.656 1 61.47 58 ASP B O 1
ATOM 5051 N N . VAL B 1 59 ? -23.125 19.5 22.062 1 60.19 59 VAL B N 1
ATOM 5052 C CA . VAL B 1 59 ? -22.062 20.469 21.781 1 60.19 59 VAL B CA 1
ATOM 5053 C C . VAL B 1 59 ? -22.453 21.297 20.562 1 60.19 59 VAL B C 1
ATOM 5055 O O . VAL B 1 59 ? -22.219 22.516 20.516 1 60.19 59 VAL B O 1
ATOM 5058 N N . LYS B 1 60 ? -23.094 20.641 19.625 1 63.31 60 LYS B N 1
ATOM 5059 C CA . LYS B 1 60 ? -23.562 21.328 18.422 1 63.31 60 LYS B CA 1
ATOM 5060 C C . LYS B 1 60 ? -24.641 22.359 18.766 1 63.31 60 LYS B C 1
ATOM 5062 O O . LYS B 1 60 ? -24.672 23.453 18.188 1 63.31 60 LYS B O 1
ATOM 5067 N N . LYS B 1 61 ? -25.484 21.969 19.609 1 57.34 61 LYS B N 1
ATOM 5068 C CA . LYS B 1 61 ? -26.594 22.828 20.016 1 57.34 61 LYS B CA 1
ATOM 5069 C C . LYS B 1 61 ? -26.078 24.078 20.719 1 57.34 61 LYS B C 1
ATOM 5071 O O . LYS B 1 61 ? -26.719 25.141 20.688 1 57.34 61 LYS B O 1
ATOM 5076 N N . ARG B 1 62 ? -24.984 23.859 21.312 1 54.5 62 ARG B N 1
ATOM 5077 C CA . ARG B 1 62 ? -24.406 25 22.016 1 54.5 62 ARG B CA 1
ATOM 5078 C C . ARG B 1 62 ? -23.953 26.078 21.047 1 54.5 62 ARG B C 1
ATOM 5080 O O . ARG B 1 62 ? -23.766 27.234 21.422 1 54.5 62 ARG B O 1
ATOM 5087 N N . SER B 1 63 ? -23.719 25.641 19.75 1 56.03 63 SER B N 1
ATOM 5088 C CA . SER B 1 63 ? -23.281 26.609 18.75 1 56.03 63 SER B CA 1
ATOM 5089 C C . SER B 1 63 ? -24.469 27.406 18.219 1 56.03 63 SER B C 1
ATOM 5091 O O . SER B 1 63 ? -24.297 28.422 17.547 1 56.03 63 SER B O 1
ATOM 5093 N N . GLN B 1 64 ? -25.594 27.625 18.812 1 48.91 64 GLN B N 1
ATOM 5094 C CA . GLN B 1 64 ? -26.828 28.328 18.5 1 48.91 64 GLN B CA 1
ATOM 5095 C C . GLN B 1 64 ? -27.031 28.438 17 1 48.91 64 GLN B C 1
ATOM 5097 O O . GLN B 1 64 ? -28.094 28.875 16.547 1 48.91 64 GLN B O 1
ATOM 5102 N N . HIS B 1 65 ? -26.094 28.172 16.094 1 51.25 65 HIS B N 1
ATOM 5103 C CA . HIS B 1 65 ? -26.344 28.328 14.664 1 51.25 65 HIS B CA 1
ATOM 5104 C C . HIS B 1 65 ? -25.969 27.062 13.906 1 51.25 65 HIS B C 1
ATOM 5106 O O . HIS B 1 65 ? -24.844 26.562 14.023 1 51.25 65 HIS B O 1
ATOM 5112 N N . GLU B 1 66 ? -27.031 26.406 13.484 1 58.09 66 GLU B N 1
ATOM 5113 C CA . GLU B 1 66 ? -26.844 25.219 12.648 1 58.09 66 GLU B CA 1
ATOM 5114 C C . GLU B 1 66 ? -26.172 25.594 11.328 1 58.09 66 GLU B C 1
ATOM 5116 O O . GLU B 1 66 ? -26.547 26.578 10.695 1 58.09 66 GLU B O 1
ATOM 5121 N N . MET B 1 67 ? -25.031 25.047 11.117 1 63.66 67 MET B N 1
ATOM 5122 C CA . MET B 1 67 ? -24.312 25.328 9.883 1 63.66 67 MET B CA 1
ATOM 5123 C C . MET B 1 67 ? -25.047 24.766 8.672 1 63.66 67 MET B C 1
ATOM 5125 O O . MET B 1 67 ? -25.625 23.688 8.742 1 63.66 67 MET B O 1
ATOM 5129 N N . LYS B 1 68 ? -25.297 25.562 7.625 1 67.5 68 LYS B N 1
ATOM 5130 C CA . LYS B 1 68 ? -25.984 25.141 6.402 1 67.5 68 LYS B CA 1
ATOM 5131 C C . LYS B 1 68 ? -25.141 24.125 5.633 1 67.5 68 LYS B C 1
ATOM 5133 O O . LYS B 1 68 ? -23.938 24.328 5.445 1 67.5 68 LYS B O 1
ATOM 5138 N N . LYS B 1 69 ? -25.75 23.016 5.297 1 81.06 69 LYS B N 1
ATOM 5139 C CA . LYS B 1 69 ? -25.109 21.969 4.512 1 81.06 69 LYS B CA 1
ATOM 5140 C C . LYS B 1 69 ? -25.047 22.344 3.033 1 81.06 69 LYS B C 1
ATOM 5142 O O . LYS B 1 69 ? -26 22.109 2.285 1 81.06 69 LYS B O 1
ATOM 5147 N N . THR B 1 70 ? -23.891 22.906 2.576 1 80.19 70 THR B N 1
ATOM 5148 C CA . THR B 1 70 ? -23.828 23.438 1.222 1 80.19 70 THR B CA 1
ATOM 5149 C C . THR B 1 70 ? -22.641 22.844 0.46 1 80.19 70 THR B C 1
ATOM 5151 O O . THR B 1 70 ? -22.547 22.969 -0.761 1 80.19 70 THR B O 1
ATOM 5154 N N . LEU B 1 71 ? -21.797 22.078 1.068 1 85.12 71 LEU B N 1
ATOM 5155 C CA . LEU B 1 71 ? -20.547 21.688 0.438 1 85.12 71 LEU B CA 1
ATOM 5156 C C . LEU B 1 71 ? -20.672 20.297 -0.191 1 85.12 71 LEU B C 1
ATOM 5158 O O . LEU B 1 71 ? -21.25 19.391 0.409 1 85.12 71 LEU B O 1
ATOM 5162 N N . SER B 1 72 ? -20.219 20.234 -1.401 1 88.56 72 SER B N 1
ATOM 5163 C CA . SER B 1 72 ? -20.188 18.969 -2.117 1 88.56 72 SER B CA 1
ATOM 5164 C C . SER B 1 72 ? -18.766 18.391 -2.152 1 88.56 72 SER B C 1
ATOM 5166 O O . SER B 1 72 ? -17.828 19.016 -1.676 1 88.56 72 SER B O 1
ATOM 5168 N N . TRP B 1 73 ? -18.719 17.172 -2.727 1 87.88 73 TRP B N 1
ATOM 5169 C CA . TRP B 1 73 ? -17.406 16.547 -2.844 1 87.88 73 TRP B CA 1
ATOM 5170 C C . TRP B 1 73 ? -16.469 17.422 -3.67 1 87.88 73 TRP B C 1
ATOM 5172 O O . TRP B 1 73 ? -15.258 17.453 -3.41 1 87.88 73 TRP B O 1
ATOM 5182 N N . TRP B 1 74 ? -16.938 18.094 -4.652 1 85.31 74 TRP B N 1
ATOM 5183 C CA . TRP B 1 74 ? -16.172 18.984 -5.52 1 85.31 74 TRP B CA 1
ATOM 5184 C C . TRP B 1 74 ? -15.602 20.141 -4.73 1 85.31 74 TRP B C 1
ATOM 5186 O O . TRP B 1 74 ? -14.422 20.484 -4.887 1 85.31 74 TRP B O 1
ATOM 5196 N N . ASP B 1 75 ? -16.375 20.656 -3.883 1 84.56 75 ASP B N 1
ATOM 5197 C CA . ASP B 1 75 ? -15.945 21.75 -3.029 1 84.56 75 ASP B CA 1
ATOM 5198 C C . ASP B 1 75 ? -14.875 21.281 -2.043 1 84.56 75 ASP B C 1
ATOM 5200 O O . ASP B 1 75 ? -13.906 22 -1.787 1 84.56 75 ASP B O 1
ATOM 5204 N N . LEU B 1 76 ? -15.047 20.141 -1.576 1 86.75 76 LEU B N 1
ATOM 5205 C CA . LEU B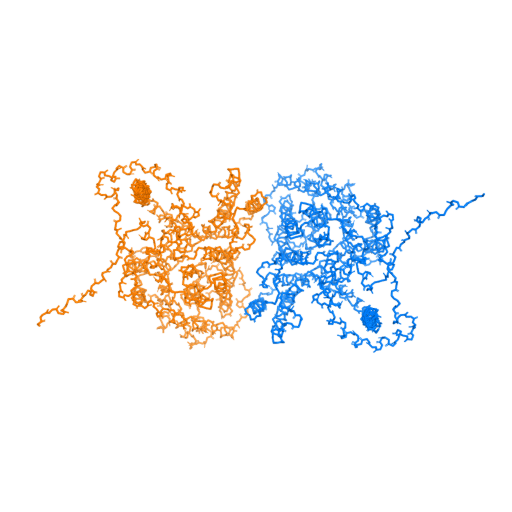 1 76 ? -14.125 19.625 -0.566 1 86.75 76 LEU B CA 1
ATOM 5206 C C . LEU B 1 76 ? -12.758 19.344 -1.169 1 86.75 76 LEU B C 1
ATOM 5208 O O . LEU B 1 76 ? -11.734 19.531 -0.508 1 86.75 76 LEU B O 1
ATOM 5212 N N . ILE B 1 77 ? -12.695 18.844 -2.387 1 87.56 77 ILE B N 1
ATOM 5213 C CA . ILE B 1 77 ? -11.422 18.594 -3.059 1 87.56 77 ILE B CA 1
ATOM 5214 C C . ILE B 1 77 ? -10.656 19.906 -3.209 1 87.56 77 ILE B C 1
ATOM 5216 O O . ILE B 1 77 ? -9.469 19.969 -2.883 1 87.56 77 ILE B O 1
ATOM 5220 N N . TRP B 1 78 ? -11.336 20.922 -3.607 1 83.69 78 TRP B N 1
ATOM 5221 C CA . TRP B 1 78 ? -10.688 22.219 -3.826 1 83.69 78 TRP B CA 1
ATOM 5222 C C . TRP B 1 78 ? -10.273 22.844 -2.502 1 83.69 78 TRP B C 1
ATOM 5224 O O . TRP B 1 78 ? -9.211 23.469 -2.408 1 83.69 78 TRP B O 1
ATOM 5234 N N . PHE B 1 79 ? -11.133 22.672 -1.584 1 81.06 79 PHE B N 1
ATOM 5235 C CA . PHE B 1 79 ? -10.805 23.188 -0.257 1 81.06 79 PHE B CA 1
ATOM 5236 C C . PHE B 1 79 ? -9.578 22.469 0.309 1 81.06 79 PHE B C 1
ATOM 5238 O O . PHE B 1 79 ? -8.711 23.094 0.913 1 81.06 79 PHE B O 1
ATOM 5245 N N . GLY B 1 80 ? -9.578 21.219 0.146 1 85.94 80 GLY B N 1
ATOM 5246 C CA . GLY B 1 80 ? -8.445 20.438 0.614 1 85.94 80 GLY B CA 1
ATOM 5247 C C . GLY B 1 80 ? -7.145 20.812 -0.076 1 85.94 80 GLY B C 1
ATOM 5248 O O . GLY B 1 80 ? -6.117 21 0.581 1 85.94 80 GLY B O 1
ATOM 5249 N N . MET B 1 81 ? -7.145 20.953 -1.335 1 88 81 MET B N 1
ATOM 5250 C CA . MET B 1 81 ? -5.945 21.312 -2.082 1 88 81 MET B CA 1
ATOM 5251 C C . MET B 1 81 ? -5.484 22.719 -1.715 1 88 81 MET B C 1
ATOM 5253 O O . MET B 1 81 ? -4.289 22.969 -1.573 1 88 81 MET B O 1
ATOM 5257 N N . GLY B 1 82 ? -6.484 23.641 -1.589 1 81.81 82 GLY B N 1
ATOM 5258 C CA . GLY B 1 82 ? -6.168 25.016 -1.207 1 81.81 82 GLY B CA 1
ATOM 5259 C C . GLY B 1 82 ? -5.578 25.125 0.188 1 81.81 82 GLY B C 1
ATOM 5260 O O . GLY B 1 82 ? -4.793 26.031 0.468 1 81.81 82 GLY B O 1
ATOM 5261 N N . SER B 1 83 ? -5.891 24.188 0.983 1 85.94 83 SER B N 1
ATOM 5262 C CA . SER B 1 83 ? -5.41 24.25 2.359 1 85.94 83 SER B CA 1
ATOM 5263 C C . SER B 1 83 ? -4.043 23.578 2.492 1 85.94 83 SER B C 1
ATOM 5265 O O . SER B 1 83 ? -3.328 23.812 3.469 1 85.94 83 SER B O 1
ATOM 5267 N N . VAL B 1 84 ? -3.676 22.812 1.512 1 90.5 84 VAL B N 1
ATOM 5268 C CA . VAL B 1 84 ? -2.492 21.984 1.677 1 90.5 84 VAL B CA 1
ATOM 5269 C C . VAL B 1 84 ? -1.352 22.516 0.817 1 90.5 84 VAL B C 1
ATOM 5271 O O . VAL B 1 84 ? -0.204 22.578 1.265 1 90.5 84 VAL B O 1
ATOM 5274 N N . ILE B 1 85 ? -1.652 22.969 -0.378 1 91.06 85 ILE B N 1
ATOM 5275 C CA . ILE B 1 85 ? -0.611 23.328 -1.338 1 91.06 85 ILE B CA 1
ATOM 5276 C C . ILE B 1 85 ? -0.128 24.75 -1.075 1 91.06 85 ILE B C 1
ATOM 5278 O O . ILE B 1 85 ? -0.855 25.719 -1.322 1 91.06 85 ILE B O 1
ATOM 5282 N N . GLY B 1 86 ? 1.043 24.922 -0.585 1 90.62 86 GLY B N 1
ATOM 5283 C CA . GLY B 1 86 ? 1.6 26.234 -0.285 1 90.62 86 GLY B CA 1
ATOM 5284 C C . GLY B 1 86 ? 3.109 26.219 -0.144 1 90.62 86 GLY B C 1
ATOM 5285 O O . GLY B 1 86 ? 3.82 25.797 -1.056 1 90.62 86 GLY B O 1
ATOM 5286 N N . SER B 1 87 ? 3.527 26.562 1.048 1 89.81 87 SER B N 1
ATOM 5287 C CA . SER B 1 87 ? 4.949 26.766 1.312 1 89.81 87 SER B CA 1
ATOM 5288 C C . SER B 1 87 ? 5.719 25.453 1.212 1 89.81 87 SER B C 1
ATOM 5290 O O . SER B 1 87 ? 6.898 25.438 0.848 1 89.81 87 SER B O 1
ATOM 5292 N N . GLY B 1 88 ? 5.137 24.406 1.503 1 91.81 88 GLY B N 1
ATOM 5293 C CA . GLY B 1 88 ? 5.828 23.125 1.494 1 91.81 88 GLY B CA 1
ATOM 5294 C C . GLY B 1 88 ? 6.414 22.766 0.14 1 91.81 88 GLY B C 1
ATOM 5295 O O . GLY B 1 88 ? 7.609 22.5 0.026 1 91.81 88 GLY B O 1
ATOM 5296 N N . ILE B 1 89 ? 5.66 22.875 -0.862 1 94.56 89 ILE B N 1
ATOM 5297 C CA . ILE B 1 89 ? 6.109 22.469 -2.191 1 94.56 89 ILE B CA 1
ATOM 5298 C C . ILE B 1 89 ? 6.969 23.578 -2.799 1 94.56 89 ILE B C 1
ATOM 5300 O O . ILE B 1 89 ? 7.945 23.297 -3.504 1 94.56 89 ILE B O 1
ATOM 5304 N N . PHE B 1 90 ? 6.766 24.844 -2.486 1 92.94 90 PHE B N 1
ATOM 5305 C CA . PHE B 1 90 ? 7.41 25.953 -3.186 1 92.94 90 PHE B CA 1
ATOM 5306 C C . PHE B 1 90 ? 8.734 26.312 -2.523 1 92.94 90 PHE B C 1
ATOM 5308 O O . PHE B 1 90 ? 9.656 26.781 -3.189 1 92.94 90 PHE B O 1
ATOM 5315 N N . VAL B 1 91 ? 8.828 26.125 -1.264 1 90.06 91 VAL B N 1
ATOM 5316 C CA . VAL B 1 91 ? 10.039 26.594 -0.605 1 90.06 91 VAL B CA 1
ATOM 5317 C C . VAL B 1 91 ? 10.812 25.406 -0.038 1 90.06 91 VAL B C 1
ATOM 5319 O O . VAL B 1 91 ? 11.984 25.219 -0.366 1 90.06 91 VAL B O 1
ATOM 5322 N N . LEU B 1 92 ? 10.172 24.547 0.682 1 92.5 92 LEU B N 1
ATOM 5323 C CA . LEU B 1 92 ? 10.875 23.469 1.358 1 92.5 92 LEU B CA 1
ATOM 5324 C C . LEU B 1 92 ? 11.438 22.469 0.351 1 92.5 92 LEU B C 1
ATOM 5326 O O . LEU B 1 92 ? 12.43 21.797 0.624 1 92.5 92 LEU B O 1
ATOM 5330 N N . THR B 1 93 ? 10.812 22.359 -0.8 1 95.5 93 THR B N 1
ATOM 5331 C CA . THR B 1 93 ? 11.328 21.469 -1.841 1 95.5 93 THR B CA 1
ATOM 5332 C C . THR B 1 93 ? 12.75 21.859 -2.227 1 95.5 93 THR B C 1
ATOM 5334 O O . THR B 1 93 ? 13.617 21 -2.365 1 95.5 93 THR B O 1
ATOM 5337 N N . GLY B 1 94 ? 12.961 23.172 -2.383 1 94.06 94 GLY B N 1
ATOM 5338 C CA . GLY B 1 94 ? 14.289 23.641 -2.742 1 94.06 94 GLY B CA 1
ATOM 5339 C C . GLY B 1 94 ? 15.336 23.344 -1.684 1 94.06 94 GLY B C 1
ATOM 5340 O O . GLY B 1 94 ? 16.438 22.891 -2.002 1 94.06 94 GLY B O 1
ATOM 5341 N N . LEU B 1 95 ? 14.945 23.562 -0.511 1 92.25 95 LEU B N 1
ATOM 5342 C CA . LEU B 1 95 ? 15.844 23.328 0.614 1 92.25 95 LEU B CA 1
ATOM 5343 C C . LEU B 1 95 ? 16.219 21.859 0.7 1 92.25 95 LEU B C 1
ATOM 5345 O O . LEU B 1 95 ? 17.406 21.531 0.839 1 92.25 95 LEU B O 1
ATOM 5349 N N . GLU B 1 96 ? 15.258 20.938 0.564 1 94.81 96 GLU B N 1
ATOM 5350 C CA . GLU B 1 96 ? 15.492 19.5 0.717 1 94.81 96 GLU B CA 1
ATOM 5351 C C . GLU B 1 96 ? 16.219 18.938 -0.496 1 94.81 96 GLU B C 1
ATOM 5353 O O . GLU B 1 96 ? 17.078 18.062 -0.356 1 94.81 96 GLU B O 1
ATOM 5358 N N . VAL B 1 97 ? 15.883 19.422 -1.688 1 96.69 97 VAL B N 1
ATOM 5359 C CA . VAL B 1 97 ? 16.531 18.938 -2.9 1 96.69 97 VAL B CA 1
ATOM 5360 C C . VAL B 1 97 ? 18.016 19.281 -2.865 1 96.69 97 VAL B C 1
ATOM 5362 O O . VAL B 1 97 ? 18.875 18.438 -3.158 1 96.69 97 VAL B O 1
ATOM 5365 N N . ARG B 1 98 ? 18.328 20.469 -2.424 1 95.25 98 ARG B N 1
ATOM 5366 C CA . ARG B 1 98 ? 19.703 20.953 -2.471 1 95.25 98 ARG B CA 1
ATOM 5367 C C . ARG B 1 98 ? 20.547 20.312 -1.38 1 95.25 98 ARG B C 1
ATOM 5369 O O . ARG B 1 98 ? 21.688 19.906 -1.634 1 95.25 98 ARG B O 1
ATOM 5376 N N . ASP B 1 99 ? 19.938 20.078 -0.211 1 94.06 99 ASP B N 1
ATOM 5377 C CA . ASP B 1 99 ? 20.797 19.812 0.933 1 94.06 99 ASP B CA 1
ATOM 5378 C C . ASP B 1 99 ? 20.578 18.406 1.466 1 94.06 99 ASP B C 1
ATOM 5380 O O . ASP B 1 99 ? 21.422 17.859 2.189 1 94.06 99 ASP B O 1
ATOM 5384 N N . THR B 1 100 ? 19.469 17.75 1.079 1 94.31 100 THR B N 1
ATOM 5385 C CA . THR B 1 100 ? 19.156 16.562 1.879 1 94.31 100 THR B CA 1
ATOM 5386 C C . THR B 1 100 ? 18.875 15.367 0.983 1 94.31 100 THR B C 1
ATOM 5388 O O . THR B 1 100 ? 19.141 14.227 1.37 1 94.31 100 THR B O 1
ATOM 5391 N N . VAL B 1 101 ? 18.328 15.492 -0.231 1 95.75 101 VAL B N 1
ATOM 5392 C CA . VAL B 1 101 ? 17.812 14.289 -0.878 1 95.75 101 VAL B CA 1
ATOM 5393 C C . VAL B 1 101 ? 18.188 14.297 -2.359 1 95.75 101 VAL B C 1
ATOM 5395 O O . VAL B 1 101 ? 18.359 13.234 -2.967 1 95.75 101 VAL B O 1
ATOM 5398 N N . GLY B 1 102 ? 18.359 15.469 -3.004 1 95.94 102 GLY B N 1
ATOM 5399 C CA . GLY B 1 102 ? 18.641 15.523 -4.43 1 95.94 102 GLY B CA 1
ATOM 5400 C C . GLY B 1 102 ? 17.453 15.109 -5.285 1 95.94 102 GLY B C 1
ATOM 5401 O O . GLY B 1 102 ? 16.312 15.375 -4.934 1 95.94 102 GLY B O 1
ATOM 5402 N N . PRO B 1 103 ? 17.688 14.508 -6.457 1 94.62 103 PRO B N 1
ATOM 5403 C CA . PRO B 1 103 ? 16.625 14.172 -7.398 1 94.62 103 PRO B CA 1
ATOM 5404 C C . PRO B 1 103 ? 15.664 13.117 -6.848 1 94.62 103 PRO B C 1
ATOM 5406 O O . PRO B 1 103 ? 14.539 12.977 -7.34 1 94.62 103 PRO B O 1
ATOM 5409 N N . ALA B 1 104 ? 16.078 12.422 -5.805 1 94.56 104 ALA B N 1
ATOM 5410 C CA . ALA B 1 104 ? 15.227 11.391 -5.211 1 94.56 104 ALA B CA 1
ATOM 5411 C C . ALA B 1 104 ? 14.117 12.016 -4.363 1 94.56 104 ALA B C 1
ATOM 5413 O O . ALA B 1 104 ? 13.406 11.312 -3.639 1 94.56 104 ALA B O 1
ATOM 5414 N N . VAL B 1 105 ? 13.875 13.328 -4.449 1 96.81 105 VAL B N 1
ATOM 5415 C CA . VAL B 1 105 ? 12.844 14.039 -3.697 1 96.81 105 VAL B CA 1
ATOM 5416 C C . VAL B 1 105 ? 11.469 13.492 -4.059 1 96.81 105 VAL B C 1
ATOM 5418 O O . VAL B 1 105 ? 10.555 13.5 -3.229 1 96.81 105 VAL B O 1
ATOM 5421 N N . VAL B 1 106 ? 11.367 12.938 -5.281 1 95.5 106 VAL B N 1
ATOM 5422 C CA . VAL B 1 106 ? 10.102 12.359 -5.723 1 95.5 106 VAL B CA 1
ATOM 5423 C C . VAL B 1 106 ? 9.711 11.211 -4.805 1 95.5 106 VAL B C 1
ATOM 5425 O O . VAL B 1 106 ? 8.539 11.047 -4.465 1 95.5 106 VAL B O 1
ATOM 5428 N N . ILE B 1 107 ? 10.68 10.422 -4.363 1 93.81 107 ILE B N 1
ATOM 5429 C CA . ILE B 1 107 ? 10.414 9.305 -3.469 1 93.81 107 ILE B CA 1
ATOM 5430 C C . ILE B 1 107 ? 10.062 9.82 -2.078 1 93.81 107 ILE B C 1
ATOM 5432 O O . ILE B 1 107 ? 9.211 9.25 -1.392 1 93.81 107 ILE B O 1
ATOM 5436 N N . SER B 1 108 ? 10.688 10.898 -1.669 1 96.75 108 SER B N 1
ATOM 5437 C CA . SER B 1 108 ? 10.352 11.516 -0.386 1 96.75 108 SER B CA 1
ATOM 5438 C C . SER B 1 108 ? 8.906 11.984 -0.354 1 96.75 108 SER B C 1
ATOM 5440 O O . SER B 1 108 ? 8.188 11.734 0.619 1 96.75 108 SER B O 1
ATOM 5442 N N . TYR B 1 109 ? 8.492 12.625 -1.45 1 97.19 109 TYR B N 1
ATOM 5443 C CA . TYR B 1 109 ? 7.113 13.086 -1.529 1 97.19 109 TYR B CA 1
ATOM 5444 C C . TYR B 1 109 ? 6.148 11.914 -1.579 1 97.19 109 TYR B C 1
ATOM 5446 O O . TYR B 1 109 ? 5.047 11.977 -1.024 1 97.19 109 TYR B O 1
ATOM 5454 N N . ALA B 1 110 ? 6.574 10.875 -2.227 1 94.44 110 ALA B N 1
ATOM 5455 C CA . ALA B 1 110 ? 5.723 9.695 -2.293 1 94.44 110 ALA B CA 1
ATOM 5456 C C . ALA B 1 110 ? 5.555 9.062 -0.915 1 94.44 110 ALA B C 1
ATOM 5458 O O . ALA B 1 110 ? 4.449 8.664 -0.539 1 94.44 110 ALA B O 1
ATOM 5459 N N . VAL B 1 111 ? 6.609 8.961 -0.182 1 94.56 111 VAL B N 1
ATOM 5460 C CA . VAL B 1 111 ? 6.578 8.375 1.152 1 94.56 111 VAL B CA 1
ATOM 5461 C C . VAL B 1 111 ? 5.746 9.25 2.084 1 94.56 111 VAL B C 1
ATOM 5463 O O . VAL B 1 111 ? 4.902 8.75 2.83 1 94.56 111 VAL B O 1
ATOM 5466 N N . SER B 1 112 ? 5.992 10.508 2.047 1 95.88 112 SER B N 1
ATOM 5467 C CA . SER B 1 112 ? 5.215 11.445 2.846 1 95.88 112 SER B CA 1
ATOM 5468 C C . SER B 1 112 ? 3.74 11.406 2.457 1 95.88 112 SER B C 1
ATOM 5470 O O . SER B 1 112 ? 2.863 11.477 3.322 1 95.88 112 SER B O 1
ATOM 5472 N N . GLY B 1 113 ? 3.566 11.398 1.164 1 95.81 113 GLY B N 1
ATOM 5473 C CA . GLY B 1 113 ? 2.199 11.32 0.678 1 95.81 113 GLY B CA 1
ATOM 5474 C C . GLY B 1 113 ? 1.478 10.062 1.122 1 95.81 113 GLY B C 1
ATOM 5475 O O . GLY B 1 113 ? 0.288 10.102 1.44 1 95.81 113 GLY B O 1
ATOM 5476 N N . LEU B 1 114 ? 2.176 8.984 1.113 1 94.38 114 LEU B N 1
ATOM 5477 C CA . LEU B 1 114 ? 1.598 7.742 1.608 1 94.38 114 LEU B CA 1
ATOM 5478 C C . LEU B 1 114 ? 1.236 7.859 3.086 1 94.38 114 LEU B C 1
ATOM 5480 O O . LEU B 1 114 ? 0.166 7.414 3.504 1 94.38 114 LEU B O 1
ATOM 5484 N N . SER B 1 115 ? 2.113 8.383 3.844 1 95.38 115 SER B N 1
ATOM 5485 C CA . SER B 1 115 ? 1.843 8.602 5.262 1 95.38 115 SER B CA 1
ATOM 5486 C C . SER B 1 115 ? 0.609 9.477 5.457 1 95.38 115 SER B C 1
ATOM 5488 O O . SER B 1 115 ? -0.264 9.156 6.266 1 95.38 115 SER B O 1
ATOM 5490 N N . ALA B 1 116 ? 0.562 10.523 4.723 1 96 116 ALA B N 1
ATOM 5491 C CA . ALA B 1 116 ? -0.578 11.438 4.797 1 96 116 ALA B CA 1
ATOM 5492 C C . ALA B 1 116 ? -1.866 10.742 4.375 1 96 116 ALA B C 1
ATOM 5494 O O . ALA B 1 116 ? -2.914 10.922 5 1 96 116 ALA B O 1
ATOM 5495 N N . MET B 1 117 ? -1.746 9.961 3.332 1 95.31 117 MET B N 1
ATOM 5496 C CA . MET B 1 117 ? -2.922 9.258 2.824 1 95.31 117 MET B CA 1
ATOM 5497 C C . MET B 1 117 ? -3.463 8.281 3.861 1 95.31 117 MET B C 1
ATOM 5499 O O . MET B 1 117 ? -4.676 8.164 4.031 1 95.31 117 MET B O 1
ATOM 5503 N N . LEU B 1 118 ? -2.6 7.566 4.477 1 96.12 118 LEU B N 1
ATOM 5504 C CA . LEU B 1 118 ? -3.021 6.641 5.52 1 96.12 118 LEU B CA 1
ATOM 5505 C C . LEU B 1 118 ? -3.736 7.375 6.648 1 96.12 118 LEU B C 1
ATOM 5507 O O . LEU B 1 118 ? -4.73 6.883 7.188 1 96.12 118 LEU B O 1
ATOM 5511 N N . SER B 1 119 ? -3.264 8.531 6.988 1 95.62 119 SER B N 1
ATOM 5512 C CA . SER B 1 119 ? -3.912 9.352 8.008 1 95.62 119 SER B CA 1
ATOM 5513 C C . SER B 1 119 ? -5.262 9.875 7.52 1 95.62 119 SER B C 1
ATOM 5515 O O . SER B 1 119 ? -6.215 9.961 8.297 1 95.62 119 SER B O 1
ATOM 5517 N N . VAL B 1 120 ? -5.277 10.242 6.266 1 95.38 120 VAL B N 1
ATOM 5518 C CA . VAL B 1 120 ? -6.512 10.742 5.676 1 95.38 120 VAL B CA 1
ATOM 5519 C C . VAL B 1 120 ? -7.594 9.664 5.746 1 95.38 120 VAL B C 1
ATOM 5521 O O . VAL B 1 120 ? -8.766 9.961 5.992 1 95.38 120 VAL B O 1
ATOM 5524 N N . PHE B 1 121 ? -7.238 8.422 5.539 1 94.56 121 PHE B N 1
ATOM 5525 C CA . PHE B 1 121 ? -8.195 7.332 5.664 1 94.56 121 PHE B CA 1
ATOM 5526 C C . PHE B 1 121 ? -8.805 7.301 7.062 1 94.56 121 PHE B C 1
ATOM 5528 O O . PHE B 1 121 ? -10.023 7.16 7.211 1 94.56 121 PHE B O 1
ATOM 5535 N N . CYS B 1 122 ? -8.023 7.453 8.047 1 95.06 122 CYS B N 1
ATOM 5536 C CA . CYS B 1 122 ? -8.508 7.438 9.422 1 95.06 122 CYS B CA 1
ATOM 5537 C C . CYS B 1 122 ? -9.414 8.633 9.695 1 95.06 122 CYS B C 1
ATOM 5539 O O . CYS B 1 122 ? -10.484 8.492 10.281 1 95.06 122 CYS B O 1
ATOM 5541 N N . TYR B 1 123 ? -8.961 9.805 9.234 1 93.88 123 TYR B N 1
ATOM 5542 C CA . TYR B 1 123 ? -9.758 11.016 9.406 1 93.88 123 TYR B CA 1
ATOM 5543 C C . TYR B 1 123 ? -11.102 10.891 8.695 1 93.88 123 TYR B C 1
ATOM 5545 O O . TYR B 1 123 ? -12.117 11.398 9.172 1 93.88 123 TYR B O 1
ATOM 5553 N N . THR B 1 124 ? -11.078 10.242 7.57 1 93.62 124 THR B N 1
ATOM 5554 C CA . THR B 1 124 ? -12.281 10.125 6.758 1 93.62 124 THR B CA 1
ATOM 5555 C C . THR B 1 124 ? -13.359 9.336 7.5 1 93.62 124 THR B C 1
ATOM 5557 O O . THR B 1 124 ? -14.523 9.727 7.516 1 93.62 124 THR B O 1
ATOM 5560 N N . GLU B 1 125 ? -12.977 8.227 8.062 1 94.44 125 GLU B N 1
ATOM 5561 C CA . GLU B 1 125 ? -13.961 7.457 8.828 1 94.44 125 GLU B CA 1
ATOM 5562 C C . GLU B 1 125 ? -14.547 8.289 9.969 1 94.44 125 GLU B C 1
ATOM 5564 O O . GLU B 1 125 ? -15.758 8.289 10.172 1 94.44 125 GLU B O 1
ATOM 5569 N N . PHE B 1 126 ? -13.758 9.008 10.695 1 93.31 126 PHE B N 1
ATOM 5570 C CA . PHE B 1 126 ? -14.227 9.82 11.805 1 93.31 126 PHE B CA 1
ATOM 5571 C C . PHE B 1 126 ? -15.125 10.953 11.312 1 93.31 126 PHE B C 1
ATOM 5573 O O . PHE B 1 126 ? -16.156 11.242 11.914 1 93.31 126 PHE B O 1
ATOM 5580 N N . ALA B 1 127 ? -14.711 11.57 10.273 1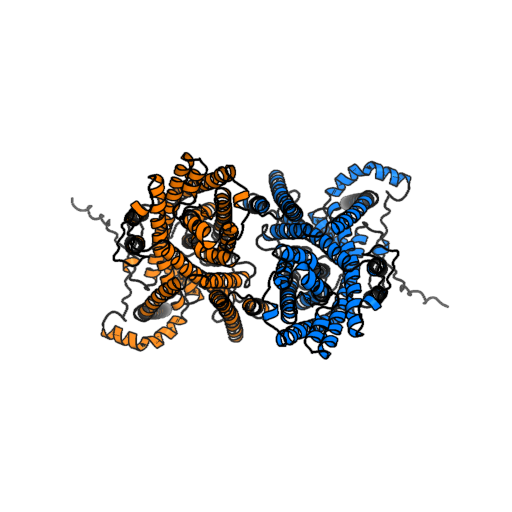 91.69 127 ALA B N 1
ATOM 5581 C CA . ALA B 1 127 ? -15.461 12.711 9.75 1 91.69 127 ALA B CA 1
ATOM 5582 C C . ALA B 1 127 ? -16.844 12.289 9.258 1 91.69 127 ALA B C 1
ATOM 5584 O O . ALA B 1 127 ? -17.797 13.062 9.344 1 91.69 127 ALA B O 1
ATOM 5585 N N . VAL B 1 128 ? -16.922 11.07 8.727 1 91.56 128 VAL B N 1
ATOM 5586 C CA . VAL B 1 128 ? -18.203 10.578 8.227 1 91.56 128 VAL B CA 1
ATOM 5587 C C . VAL B 1 128 ? -19.078 10.125 9.398 1 91.56 128 VAL B C 1
ATOM 5589 O O . VAL B 1 128 ? -20.281 10.406 9.422 1 91.56 128 VAL B O 1
ATOM 5592 N N . GLU B 1 129 ? -18.469 9.477 10.344 1 91.12 129 GLU B N 1
ATOM 5593 C CA . GLU B 1 129 ? -19.219 8.883 11.445 1 91.12 129 GLU B CA 1
ATOM 5594 C C . GLU B 1 129 ? -19.578 9.938 12.5 1 91.12 129 GLU B C 1
ATOM 5596 O O . GLU B 1 129 ? -20.609 9.836 13.164 1 91.12 129 GLU B O 1
ATOM 5601 N N . ILE B 1 130 ? -18.672 10.898 12.688 1 87.62 130 ILE B N 1
ATOM 5602 C CA . ILE B 1 130 ? -18.859 11.977 13.648 1 87.62 130 ILE B CA 1
ATOM 5603 C C . ILE B 1 130 ? -18.672 13.328 12.953 1 87.62 130 ILE B C 1
ATOM 5605 O O . ILE B 1 130 ? -17.688 14.023 13.203 1 87.62 130 ILE B O 1
ATOM 5609 N N . PRO B 1 131 ? -19.672 13.633 12.18 1 86.25 131 PRO B N 1
ATOM 5610 C CA . PRO B 1 131 ? -19.547 14.883 11.422 1 86.25 131 PRO B CA 1
ATOM 5611 C C . PRO B 1 131 ? -19.75 16.125 12.289 1 86.25 131 PRO B C 1
ATOM 5613 O O . PRO B 1 131 ? -20.797 16.766 12.195 1 86.25 131 PRO B O 1
ATOM 5616 N N . VAL B 1 132 ? -18.781 16.469 13.102 1 79.06 132 VAL B N 1
ATOM 5617 C CA . VAL B 1 132 ? -18.828 17.625 13.977 1 79.06 132 VAL B CA 1
ATOM 5618 C C . VAL B 1 132 ? -17.719 18.609 13.609 1 79.06 132 VAL B C 1
ATOM 5620 O O . VAL B 1 132 ? -16.734 18.219 12.969 1 79.06 132 VAL B O 1
ATOM 5623 N N . ALA B 1 133 ? -17.797 19.812 14.031 1 74.88 133 ALA B N 1
ATOM 5624 C CA . ALA B 1 133 ? -16.844 20.859 13.703 1 74.88 133 ALA B CA 1
ATOM 5625 C C . ALA B 1 133 ? -15.57 20.719 14.523 1 74.88 133 ALA B C 1
ATOM 5627 O O . ALA B 1 133 ? -14.531 21.281 14.164 1 74.88 133 ALA B O 1
ATOM 5628 N N . GLY B 1 134 ? -15.5 20.016 15.539 1 76.88 134 GLY B N 1
ATOM 5629 C CA . GLY B 1 134 ? -14.344 19.891 16.422 1 76.88 134 GLY B CA 1
ATOM 5630 C C . GLY B 1 134 ? -13.234 19.047 15.82 1 76.88 134 GLY B C 1
ATOM 5631 O O . GLY B 1 134 ? -12.117 19.016 16.344 1 76.88 134 GLY B O 1
ATOM 5632 N N . GLY B 1 135 ? -13.461 18.312 14.758 1 84 135 GLY B N 1
ATOM 5633 C CA . GLY B 1 135 ? -12.445 17.531 14.062 1 84 135 GLY B CA 1
ATOM 5634 C C . GLY B 1 135 ? -11.758 16.516 14.953 1 84 135 GLY B C 1
ATOM 5635 O O . GLY B 1 135 ? -12.414 15.781 15.688 1 84 135 GLY B O 1
ATOM 5636 N N . SER B 1 136 ? -10.406 16.578 14.938 1 87.31 136 SER B N 1
ATOM 5637 C CA . SER B 1 136 ? -9.609 15.578 15.656 1 87.31 136 SER B CA 1
ATOM 5638 C C . SER B 1 136 ? -9.781 15.719 17.156 1 87.31 136 SER B C 1
ATOM 5640 O O . SER B 1 136 ? -9.695 14.734 17.891 1 87.31 136 SER B O 1
ATOM 5642 N N . PHE B 1 137 ? -10.078 16.938 17.641 1 86.12 137 PHE B N 1
ATOM 5643 C CA . PHE B 1 137 ? -10.305 17.125 19.062 1 86.12 137 PHE B CA 1
ATOM 5644 C C . PHE B 1 137 ? -11.516 16.328 19.531 1 86.12 137 PHE B C 1
ATOM 5646 O O . PHE B 1 137 ? -11.445 15.625 20.547 1 86.12 137 PHE B O 1
ATOM 5653 N N . ALA B 1 138 ? -12.539 16.406 18.844 1 85.94 138 ALA B N 1
ATOM 5654 C CA . ALA B 1 138 ? -13.766 15.68 19.188 1 85.94 138 ALA B CA 1
ATOM 5655 C C . ALA B 1 138 ? -13.562 14.172 19.078 1 85.94 138 ALA B C 1
ATOM 5657 O O . ALA B 1 138 ? -14.047 13.414 19.922 1 85.94 138 ALA B O 1
ATOM 5658 N N . TYR B 1 139 ? -12.836 13.781 18.031 1 90.81 139 TYR B N 1
ATOM 5659 C CA . TYR B 1 139 ? -12.578 12.359 17.828 1 90.81 139 TYR B CA 1
ATOM 5660 C C . TYR B 1 139 ? -11.828 11.766 19.016 1 90.81 139 TYR B C 1
ATOM 5662 O O . TYR B 1 139 ? -12.195 10.703 19.531 1 90.81 139 TYR B O 1
ATOM 5670 N N . LEU B 1 140 ? -10.82 12.492 19.406 1 91 140 LEU B N 1
ATOM 5671 C CA . LEU B 1 140 ? -9.938 12 20.469 1 91 140 LEU B CA 1
ATOM 5672 C C . LEU B 1 140 ? -10.633 12.062 21.828 1 91 140 LEU B C 1
ATOM 5674 O O . LEU B 1 140 ? -10.398 11.211 22.688 1 91 140 LEU B O 1
ATOM 5678 N N . ARG B 1 141 ? -11.469 13.031 22 1 86.69 141 ARG B N 1
ATOM 5679 C CA . ARG B 1 141 ? -12.211 13.148 23.25 1 86.69 141 ARG B CA 1
ATOM 5680 C C . ARG B 1 141 ? -13.18 11.977 23.422 1 86.69 141 ARG B C 1
ATOM 5682 O O . ARG B 1 141 ? -13.344 11.461 24.531 1 86.69 141 ARG B O 1
ATOM 5689 N N . ILE B 1 142 ? -13.734 11.523 22.391 1 86.56 142 ILE B N 1
ATOM 5690 C CA . ILE B 1 142 ? -14.719 10.445 22.406 1 86.56 142 ILE B CA 1
ATOM 5691 C C . ILE B 1 142 ? -14.008 9.109 22.609 1 86.56 142 ILE B C 1
ATOM 5693 O O . ILE B 1 142 ? -14.453 8.273 23.406 1 86.56 142 ILE B O 1
ATOM 5697 N N . GLU B 1 143 ? -12.898 8.953 21.922 1 90 143 GLU B N 1
ATOM 5698 C CA . GLU B 1 143 ? -12.336 7.613 21.844 1 90 143 GLU B CA 1
ATOM 5699 C C . GLU B 1 143 ? -11.242 7.41 22.891 1 90 143 GLU B C 1
ATOM 5701 O O . GLU B 1 143 ? -11.055 6.297 23.391 1 90 143 GLU B O 1
ATOM 5706 N N . LEU B 1 144 ? -10.469 8.469 23.156 1 89.5 144 LEU B N 1
ATOM 5707 C CA . LEU B 1 144 ? -9.32 8.281 24.031 1 89.5 144 LEU B CA 1
ATOM 5708 C C . LEU B 1 144 ? -9.531 8.992 25.359 1 89.5 144 LEU B C 1
ATOM 5710 O O . LEU B 1 144 ? -8.797 8.75 26.328 1 89.5 144 LEU B O 1
ATOM 5714 N N . GLY B 1 145 ? -10.477 9.852 25.422 1 85.38 145 GLY B N 1
ATOM 5715 C CA . GLY B 1 145 ? -10.781 10.492 26.688 1 85.38 145 GLY B CA 1
ATOM 5716 C C . GLY B 1 145 ? -10.375 11.961 26.734 1 85.38 145 GLY B C 1
ATOM 5717 O O . GLY B 1 145 ? -9.828 12.484 25.75 1 85.38 145 GLY B O 1
ATOM 5718 N N . GLU B 1 146 ? -10.594 12.578 27.859 1 82.88 146 GLU B N 1
ATOM 5719 C CA . GLU B 1 146 ? -10.43 14.023 28 1 82.88 146 GLU B CA 1
ATOM 5720 C C . GLU B 1 146 ? -8.953 14.406 28.062 1 82.88 146 GLU B C 1
ATOM 5722 O O . GLU B 1 146 ? -8.555 15.438 27.531 1 82.88 146 GLU B O 1
ATOM 5727 N N . PHE B 1 147 ? -8.172 13.625 28.672 1 83.12 147 PHE B N 1
ATOM 5728 C CA . PHE B 1 147 ? -6.754 13.938 28.797 1 83.12 147 PHE B CA 1
ATOM 5729 C C . PHE B 1 147 ? -6.074 13.922 27.422 1 83.12 147 PHE B C 1
ATOM 5731 O O . PHE B 1 147 ? -5.348 14.852 27.078 1 83.12 147 PHE B O 1
ATOM 5738 N N . ALA B 1 148 ? -6.293 12.859 26.734 1 86.31 148 ALA B N 1
ATOM 5739 C CA . ALA B 1 148 ? -5.707 12.75 25.391 1 86.31 148 ALA B CA 1
ATOM 5740 C C . ALA B 1 148 ? -6.199 13.875 24.484 1 86.31 148 ALA B C 1
ATOM 5742 O O . ALA B 1 148 ? -5.438 14.406 23.672 1 86.31 148 ALA B O 1
ATOM 5743 N N . ALA B 1 149 ? -7.422 14.211 24.703 1 86.31 149 ALA B N 1
ATOM 5744 C CA . ALA B 1 149 ? -8.008 15.281 23.906 1 86.31 149 ALA B CA 1
ATOM 5745 C C . ALA B 1 149 ? -7.363 16.625 24.234 1 86.31 149 ALA B C 1
ATOM 5747 O O . ALA B 1 149 ? -7.18 17.469 23.359 1 86.31 149 ALA B O 1
ATOM 5748 N N . PHE B 1 150 ? -7.055 16.781 25.484 1 84.94 150 PHE B N 1
ATOM 5749 C CA . PHE B 1 150 ? -6.422 18.031 25.906 1 84.94 150 PHE B CA 1
ATOM 5750 C C . PHE B 1 150 ? -5.023 18.141 25.312 1 84.94 150 PHE B C 1
ATOM 5752 O O . PHE B 1 150 ? -4.648 19.203 24.797 1 84.94 150 PHE B O 1
ATOM 5759 N N . ILE B 1 151 ? -4.297 17.125 25.359 1 86.75 151 ILE B N 1
ATOM 5760 C CA . ILE B 1 151 ? -2.959 17.109 24.781 1 86.75 151 ILE B CA 1
ATOM 5761 C C . ILE B 1 151 ? -3.045 17.359 23.281 1 86.75 151 ILE B C 1
ATOM 5763 O O . ILE B 1 151 ? -2.244 18.109 22.719 1 86.75 151 ILE B O 1
ATOM 5767 N N . ALA B 1 152 ? -3.951 16.75 22.719 1 87 152 ALA B N 1
ATOM 5768 C CA . ALA B 1 152 ? -4.148 16.906 21.281 1 87 152 ALA B CA 1
ATOM 5769 C C . ALA B 1 152 ? -4.531 18.344 20.938 1 87 152 ALA B C 1
ATOM 5771 O O . ALA B 1 152 ? -4.09 18.875 19.922 1 87 152 ALA B O 1
ATOM 5772 N N . SER B 1 153 ? -5.41 18.891 21.781 1 85.94 153 SER B N 1
ATOM 5773 C CA . SER B 1 153 ? -5.84 20.25 21.547 1 85.94 153 SER B CA 1
ATOM 5774 C C . SER B 1 153 ? -4.656 21.219 21.547 1 85.94 153 SER B C 1
ATOM 5776 O O . SER B 1 153 ? -4.566 22.109 20.703 1 85.94 153 SER B O 1
ATOM 5778 N N . GLY B 1 154 ? -3.811 21.062 22.516 1 87.5 154 GLY B N 1
ATOM 5779 C CA . GLY B 1 154 ? -2.609 21.875 22.562 1 87.5 154 GLY B CA 1
ATOM 5780 C C . GLY B 1 154 ? -1.743 21.719 21.328 1 87.5 154 GLY B C 1
ATOM 5781 O O . GLY B 1 154 ? -1.19 22.703 20.812 1 87.5 154 GLY B O 1
ATOM 5782 N N . ASN B 1 155 ? -1.655 20.562 20.875 1 89.81 155 ASN B N 1
ATOM 5783 C CA . ASN B 1 155 ? -0.838 20.297 19.703 1 89.81 155 ASN B CA 1
ATOM 5784 C C . ASN B 1 155 ? -1.5 20.812 18.422 1 89.81 155 ASN B C 1
ATOM 5786 O O . ASN B 1 155 ? -0.814 21.234 17.484 1 89.81 155 ASN B O 1
ATOM 5790 N N . ILE B 1 156 ? -2.787 20.766 18.391 1 88.19 156 ILE B N 1
ATOM 5791 C CA . ILE B 1 156 ? -3.512 21.328 17.25 1 88.19 156 ILE B CA 1
ATOM 5792 C C . ILE B 1 156 ? -3.256 22.828 17.156 1 88.19 156 ILE B C 1
ATOM 5794 O O . ILE B 1 156 ? -2.955 23.359 16.094 1 88.19 156 ILE B O 1
ATOM 5798 N N . ILE B 1 157 ? -3.322 23.422 18.281 1 87.88 157 ILE B N 1
ATOM 5799 C CA . ILE B 1 157 ? -3.088 24.859 18.344 1 87.88 157 ILE B CA 1
ATOM 5800 C C . ILE B 1 157 ? -1.661 25.172 17.891 1 87.88 157 ILE B C 1
ATOM 5802 O O . ILE B 1 157 ? -1.438 26.078 17.094 1 87.88 157 ILE B O 1
ATOM 5806 N N . LEU B 1 158 ? -0.793 24.422 18.406 1 89.75 158 LEU B N 1
ATOM 5807 C CA . LEU B 1 158 ? 0.602 24.594 18.016 1 89.75 158 LEU B CA 1
ATOM 5808 C C . LEU B 1 158 ? 0.771 24.406 16.5 1 89.75 158 LEU B C 1
ATOM 5810 O O . LEU B 1 158 ? 1.488 25.172 15.859 1 89.75 158 LEU B O 1
ATOM 5814 N N . GLU B 1 159 ? 0.197 23.422 16.031 1 90.31 159 GLU B N 1
ATOM 5815 C CA . GLU B 1 159 ? 0.271 23.109 14.609 1 90.31 159 GLU B CA 1
ATOM 5816 C C . GLU B 1 159 ? -0.209 24.281 13.75 1 90.31 159 GLU B C 1
ATOM 5818 O O . GLU B 1 159 ? 0.44 24.641 12.773 1 90.31 159 GLU B O 1
ATOM 5823 N N . TYR B 1 160 ? -1.235 24.875 14.133 1 89.25 160 TYR B N 1
ATOM 5824 C CA . TYR B 1 160 ? -1.813 25.953 13.336 1 89.25 160 TYR B CA 1
ATOM 5825 C C . TYR B 1 160 ? -0.993 27.234 13.469 1 89.25 160 TYR B C 1
ATOM 5827 O O . TYR B 1 160 ? -0.82 27.969 12.5 1 89.25 160 TYR B O 1
ATOM 5835 N N . ILE B 1 161 ? -0.49 27.469 14.656 1 92.75 161 ILE B N 1
ATOM 5836 C CA . ILE B 1 161 ? 0.347 28.656 14.875 1 92.75 161 ILE B CA 1
ATOM 5837 C C . ILE B 1 161 ? 1.629 28.531 14.055 1 92.75 161 ILE B C 1
ATOM 5839 O O . ILE B 1 161 ? 1.978 29.438 13.297 1 92.75 161 ILE B O 1
ATOM 5843 N N . ILE B 1 162 ? 2.236 27.438 14.195 1 94.19 162 ILE B N 1
ATOM 5844 C CA . ILE B 1 162 ? 3.512 27.203 13.523 1 94.19 162 ILE B CA 1
ATOM 5845 C C . ILE B 1 162 ? 3.297 27.125 12.016 1 94.19 162 ILE B C 1
ATOM 5847 O O . ILE B 1 162 ? 4.105 27.641 11.242 1 94.19 162 ILE B O 1
ATOM 5851 N N . GLY B 1 163 ? 2.258 26.453 11.609 1 93.75 163 GLY B N 1
ATOM 5852 C CA . GLY B 1 163 ? 1.949 26.359 10.188 1 93.75 163 GLY B CA 1
ATOM 5853 C C . GLY B 1 163 ? 1.739 27.719 9.547 1 93.75 163 GLY B C 1
ATOM 5854 O O . GLY B 1 163 ? 2.301 28 8.484 1 93.75 163 GLY B O 1
ATOM 5855 N N . GLY B 1 164 ? 0.973 28.531 10.195 1 94.25 164 GLY B N 1
ATOM 5856 C CA . GLY B 1 164 ? 0.76 29.891 9.695 1 94.25 164 GLY B CA 1
ATOM 5857 C C . GLY B 1 164 ? 2.033 30.703 9.648 1 94.25 164 GLY B C 1
ATOM 5858 O O . GLY B 1 164 ? 2.258 31.453 8.688 1 94.25 164 GLY B O 1
ATOM 5859 N N . ALA B 1 165 ? 2.809 30.578 10.633 1 95.75 165 ALA B N 1
ATOM 5860 C CA . ALA B 1 165 ? 4.07 31.312 10.695 1 95.75 165 ALA B CA 1
ATOM 5861 C C . ALA B 1 165 ? 5.008 30.875 9.57 1 95.75 165 ALA B C 1
ATOM 5863 O O . ALA B 1 165 ? 5.629 31.719 8.922 1 95.75 165 ALA B O 1
ATOM 5864 N N . ALA B 1 166 ? 5.062 29.625 9.359 1 94.5 166 ALA B N 1
ATOM 5865 C CA . ALA B 1 166 ? 5.957 29.094 8.336 1 94.5 166 ALA B CA 1
ATOM 5866 C C . ALA B 1 166 ? 5.527 29.547 6.945 1 94.5 166 ALA B C 1
ATOM 5868 O O . ALA B 1 166 ? 6.367 29.938 6.129 1 94.5 166 ALA B O 1
ATOM 5869 N N . VAL B 1 167 ? 4.277 29.516 6.676 1 95.06 167 VAL B N 1
ATOM 5870 C CA . VAL B 1 167 ? 3.768 29.891 5.363 1 95.06 167 VAL B CA 1
ATOM 5871 C C . VAL B 1 167 ? 3.977 31.375 5.137 1 95.06 167 VAL B C 1
ATOM 5873 O O . VAL B 1 167 ? 4.32 31.812 4.031 1 95.06 167 VAL B O 1
ATOM 5876 N N . SER B 1 168 ? 3.805 32.156 6.164 1 95.44 168 SER B N 1
ATOM 5877 C CA . SER B 1 168 ? 3.99 33.594 6.027 1 95.44 168 SER B CA 1
ATOM 5878 C C . SER B 1 168 ? 5.453 33.938 5.781 1 95.44 168 SER B C 1
ATOM 5880 O O . SER B 1 168 ? 5.762 34.875 5.023 1 95.44 168 SER B O 1
ATOM 5882 N N . ARG B 1 169 ? 6.305 33.219 6.395 1 93.81 169 ARG B N 1
ATOM 5883 C CA . ARG B 1 169 ? 7.727 33.438 6.152 1 93.81 169 ARG B CA 1
ATOM 5884 C C . ARG B 1 169 ? 8.109 33.062 4.727 1 93.81 169 ARG B C 1
ATOM 5886 O O . ARG B 1 169 ? 8.961 33.719 4.113 1 93.81 169 ARG B O 1
ATOM 5893 N N . SER B 1 170 ? 7.566 32.031 4.312 1 92.81 170 SER B N 1
ATOM 5894 C CA . SER B 1 170 ? 7.781 31.594 2.934 1 92.81 170 SER B CA 1
ATOM 5895 C C . SER B 1 170 ? 7.246 32.625 1.946 1 92.81 170 SER B C 1
ATOM 5897 O O . SER B 1 170 ? 7.816 32.812 0.871 1 92.81 170 SER B O 1
ATOM 5899 N N . TRP B 1 171 ? 6.164 33.219 2.359 1 94.31 171 TRP B N 1
ATOM 5900 C CA . TRP B 1 171 ? 5.574 34.281 1.547 1 94.31 171 TRP B CA 1
ATOM 5901 C C . TRP B 1 171 ? 6.59 35.406 1.276 1 94.31 171 TRP B C 1
ATOM 5903 O O . TRP B 1 171 ? 6.691 35.906 0.152 1 94.31 171 TRP B O 1
ATOM 5913 N N . THR B 1 172 ? 7.379 35.75 2.24 1 92.81 172 THR B N 1
ATOM 5914 C CA . THR B 1 172 ? 8.391 36.781 2.127 1 92.81 172 THR B CA 1
ATOM 5915 C C . THR B 1 172 ? 9.461 36.406 1.11 1 92.81 172 THR B C 1
ATOM 5917 O O . THR B 1 172 ? 9.906 37.25 0.324 1 92.81 172 THR B O 1
ATOM 5920 N N . SER B 1 173 ? 9.867 35.188 1.118 1 89.38 173 SER B N 1
ATOM 5921 C CA . SER B 1 173 ? 10.906 34.719 0.212 1 89.38 173 SER B CA 1
ATOM 5922 C C . SER B 1 173 ? 10.477 34.875 -1.245 1 89.38 173 SER B C 1
ATOM 5924 O O . SER B 1 173 ? 11.266 35.312 -2.084 1 89.38 173 SER B O 1
ATOM 5926 N N . TYR B 1 174 ? 9.289 34.469 -1.57 1 90.56 174 TYR B N 1
ATOM 5927 C CA . TYR B 1 174 ? 8.812 34.562 -2.945 1 90.56 174 TYR B CA 1
ATOM 5928 C C . TYR B 1 174 ? 8.5 36 -3.326 1 90.56 174 TYR B C 1
ATOM 5930 O O . TYR B 1 174 ? 8.641 36.375 -4.488 1 90.56 174 TYR B O 1
ATOM 5938 N N . PHE B 1 175 ? 8.047 36.781 -2.316 1 92.94 175 PHE B N 1
ATOM 5939 C CA . PHE B 1 175 ? 7.84 38.188 -2.57 1 92.94 175 PHE B CA 1
ATOM 5940 C C . PHE B 1 175 ? 9.156 38.875 -2.934 1 92.94 175 PHE B C 1
ATOM 5942 O O . PHE B 1 175 ? 9.188 39.719 -3.818 1 92.94 175 PHE B O 1
ATOM 5949 N N . ALA B 1 176 ? 10.211 38.5 -2.307 1 90.62 176 ALA B N 1
ATOM 5950 C CA . ALA B 1 176 ? 11.539 39.031 -2.605 1 90.62 176 ALA B CA 1
ATOM 5951 C C . ALA B 1 176 ? 11.945 38.719 -4.043 1 90.62 176 ALA B C 1
ATOM 5953 O O . ALA B 1 176 ? 12.57 39.531 -4.711 1 90.62 176 ALA B O 1
ATOM 5954 N N . THR B 1 177 ? 11.617 37.531 -4.438 1 87.19 177 THR B N 1
ATOM 5955 C CA . THR B 1 177 ? 11.953 37.156 -5.801 1 87.19 177 THR B CA 1
ATOM 5956 C C . THR B 1 177 ? 11.195 38 -6.816 1 87.19 177 THR B C 1
ATOM 5958 O O . THR B 1 177 ? 11.719 38.312 -7.879 1 87.19 177 THR B O 1
ATOM 5961 N N . LEU B 1 178 ? 9.953 38.281 -6.535 1 89.25 178 LEU B N 1
ATOM 5962 C CA . LEU B 1 178 ? 9.164 39.125 -7.414 1 89.25 178 LEU B CA 1
ATOM 5963 C C . LEU B 1 178 ? 9.797 40.5 -7.555 1 89.25 178 LEU B C 1
ATOM 5965 O O . LEU B 1 178 ? 9.719 41.125 -8.617 1 89.25 178 LEU B O 1
ATOM 5969 N N . CYS B 1 179 ? 10.453 40.875 -6.48 1 90.56 179 CYS B N 1
ATOM 5970 C CA . CYS B 1 179 ? 11.117 42.188 -6.477 1 90.56 179 CYS B CA 1
ATOM 5971 C C . CYS B 1 179 ? 12.555 42.062 -6.977 1 90.56 179 CYS B C 1
ATOM 5973 O O . CYS B 1 179 ? 13.312 43.031 -6.941 1 90.56 179 CYS B O 1
ATOM 5975 N N . ASN B 1 180 ? 12.93 40.906 -7.426 1 89.31 180 ASN B N 1
ATOM 5976 C CA . ASN B 1 180 ? 14.266 40.625 -7.938 1 89.31 180 ASN B CA 1
ATOM 5977 C C . ASN B 1 180 ? 15.336 40.906 -6.887 1 89.31 180 ASN B C 1
ATOM 5979 O O . ASN B 1 180 ? 16.375 41.5 -7.195 1 89.31 180 ASN B O 1
ATOM 5983 N N . GLN B 1 181 ? 14.914 40.656 -5.633 1 87.31 181 GLN B N 1
ATOM 5984 C CA . GLN B 1 181 ? 15.852 40.812 -4.527 1 87.31 181 GLN B CA 1
ATOM 5985 C C . GLN B 1 181 ? 16.047 39.5 -3.768 1 87.31 181 GLN B C 1
ATOM 5987 O O . GLN B 1 181 ? 15.25 38.562 -3.914 1 87.31 181 GLN B O 1
ATOM 5992 N N . SER B 1 182 ? 17.109 39.531 -3.078 1 84.5 182 SER B N 1
ATOM 5993 C CA . SER B 1 182 ? 17.344 38.375 -2.234 1 84.5 182 SER B CA 1
ATOM 5994 C C . SER B 1 182 ? 16.453 38.375 -1.005 1 84.5 182 SER B C 1
ATOM 5996 O O . SER B 1 182 ? 16.047 39.438 -0.538 1 84.5 182 SER B O 1
ATOM 5998 N N . SER B 1 183 ? 15.984 37.281 -0.569 1 82.38 183 SER B N 1
ATOM 5999 C CA . SER B 1 183 ? 15.086 37.156 0.572 1 82.38 183 SER B CA 1
ATOM 6000 C C . SER B 1 183 ? 15.68 37.781 1.82 1 82.38 183 SER B C 1
ATOM 6002 O O . SER B 1 183 ? 14.938 38.281 2.686 1 82.38 183 SER B O 1
ATOM 6004 N N . ASP B 1 184 ? 16.953 37.875 1.908 1 80.44 184 ASP B N 1
ATOM 6005 C CA . ASP B 1 184 ? 17.641 38.406 3.088 1 80.44 184 ASP B CA 1
ATOM 6006 C C . ASP B 1 184 ? 17.453 39.906 3.223 1 80.44 184 ASP B C 1
ATOM 6008 O O . ASP B 1 184 ? 17.594 40.469 4.312 1 80.44 184 ASP B O 1
ATOM 6012 N N . LYS B 1 185 ? 17.125 40.5 2.174 1 83.12 185 LYS B N 1
ATOM 6013 C CA . LYS B 1 185 ? 16.953 41.969 2.197 1 83.12 185 LYS B CA 1
ATOM 6014 C C . LYS B 1 185 ? 15.656 42.344 2.895 1 83.12 185 LYS B C 1
ATOM 6016 O O . LYS B 1 185 ? 15.516 43.5 3.363 1 83.12 185 LYS B O 1
ATOM 6021 N N . PHE B 1 186 ? 14.797 41.531 2.955 1 86.56 186 PHE B N 1
ATOM 6022 C CA . PHE B 1 186 ? 13.492 41.875 3.512 1 86.56 186 PHE B CA 1
ATOM 6023 C C . PHE B 1 186 ? 13.398 41.406 4.969 1 86.56 186 PHE B C 1
ATOM 6025 O O . PHE B 1 186 ? 12.344 41.531 5.59 1 86.56 186 PHE B O 1
ATOM 6032 N N . VAL B 1 187 ? 14.492 40.875 5.457 1 86.56 187 VAL B N 1
ATOM 6033 C CA . VAL B 1 187 ? 14.539 40.469 6.855 1 86.56 187 VAL B CA 1
ATOM 6034 C C . VAL B 1 187 ? 15.523 41.344 7.625 1 86.56 187 VAL B C 1
ATOM 6036 O O . VAL B 1 187 ? 16.5 41.844 7.055 1 86.56 187 VAL B O 1
ATOM 6039 N N . ILE B 1 188 ? 15.203 41.594 8.867 1 87.12 188 ILE B N 1
ATOM 6040 C CA . ILE B 1 188 ? 16.078 42.344 9.742 1 87.12 188 ILE B CA 1
ATOM 6041 C C . ILE B 1 188 ? 16.922 41.406 10.602 1 87.12 188 ILE B C 1
ATOM 6043 O O . ILE B 1 188 ? 16.391 40.625 11.383 1 87.12 188 ILE B O 1
ATOM 6047 N N . VAL B 1 189 ? 18.203 41.469 10.359 1 87.44 189 VAL B N 1
ATOM 6048 C CA . VAL B 1 189 ? 19.094 40.562 11.094 1 87.44 189 VAL B CA 1
ATOM 6049 C C . VAL B 1 189 ? 19.406 41.156 12.469 1 87.44 189 VAL B C 1
ATOM 6051 O O . VAL B 1 189 ? 19.953 42.25 12.578 1 87.44 189 VAL B O 1
ATOM 6054 N N . ALA B 1 190 ? 18.859 40.469 13.391 1 86.25 190 ALA B N 1
ATOM 6055 C CA . ALA B 1 190 ? 19.203 40.844 14.766 1 86.25 190 ALA B CA 1
ATOM 6056 C C . ALA B 1 190 ? 20.359 40 15.281 1 86.25 190 ALA B C 1
ATOM 6058 O O . ALA B 1 190 ? 20.156 38.844 15.742 1 86.25 190 ALA B O 1
ATOM 6059 N N . HIS B 1 191 ? 21.5 40.5 15.367 1 83.62 191 HIS B N 1
ATOM 6060 C CA . HIS B 1 191 ? 22.734 39.75 15.688 1 83.62 191 HIS B CA 1
ATOM 6061 C C . HIS B 1 191 ? 22.734 39.312 17.141 1 83.62 191 HIS B C 1
ATOM 6063 O O . HIS B 1 191 ? 23.484 38.406 17.516 1 83.62 191 HIS B O 1
ATOM 6069 N N . SER B 1 192 ? 21.859 39.844 17.922 1 81.94 192 SER B N 1
ATOM 6070 C CA . SER B 1 192 ? 21.844 39.531 19.344 1 81.94 192 SER B CA 1
ATOM 6071 C C . SER B 1 192 ? 21.062 38.25 19.625 1 81.94 192 SER B C 1
ATOM 6073 O O . SER B 1 192 ? 21.203 37.656 20.688 1 81.94 192 SER B O 1
ATOM 6075 N N . LEU B 1 193 ? 20.422 37.844 18.688 1 83.38 193 LEU B N 1
ATOM 6076 C CA . LEU B 1 193 ? 19.578 36.688 18.906 1 83.38 193 LEU B CA 1
ATOM 6077 C C . LEU B 1 193 ? 20.219 35.438 18.328 1 83.38 193 LEU B C 1
ATOM 6079 O O . LEU B 1 193 ? 21.172 35.531 17.547 1 83.38 193 LEU B O 1
ATOM 6083 N N . SER B 1 194 ? 19.828 34.25 18.812 1 83.88 194 SER B N 1
ATOM 6084 C CA . SER B 1 194 ? 20.391 33 18.359 1 83.88 194 SER B CA 1
ATOM 6085 C C . SER B 1 194 ? 20.172 32.781 16.875 1 83.88 194 SER B C 1
ATOM 6087 O O . SER B 1 194 ? 19.281 33.375 16.281 1 83.88 194 SER B O 1
ATOM 6089 N N . HIS B 1 195 ? 20.984 32.062 16.141 1 80.44 195 HIS B N 1
ATOM 6090 C CA . HIS B 1 195 ? 21.047 31.859 14.703 1 80.44 195 HIS B CA 1
ATOM 6091 C C . HIS B 1 195 ? 19.688 31.453 14.133 1 80.44 195 HIS B C 1
ATOM 6093 O O . HIS B 1 195 ? 19.281 31.953 13.078 1 80.44 195 HIS B O 1
ATOM 6099 N N . ASP B 1 196 ? 18.875 30.734 14.711 1 84.12 196 ASP B N 1
ATOM 6100 C CA . ASP B 1 196 ? 17.594 30.281 14.18 1 84.12 196 ASP B CA 1
ATOM 6101 C C . ASP B 1 196 ? 16.453 31.234 14.555 1 84.12 196 ASP B C 1
ATOM 6103 O O . ASP B 1 196 ? 15.328 31.078 14.102 1 84.12 196 ASP B O 1
ATOM 6107 N N . TYR B 1 197 ? 16.797 32.438 15.164 1 83.69 197 TYR B N 1
ATOM 6108 C CA . TYR B 1 197 ? 15.789 33.375 15.633 1 83.69 197 TYR B CA 1
ATOM 6109 C C . TYR B 1 197 ? 16.203 34.812 15.352 1 83.69 197 TYR B C 1
ATOM 6111 O O . TYR B 1 197 ? 15.562 35.75 15.828 1 83.69 197 TYR B O 1
ATOM 6119 N N . ASN B 1 198 ? 17.234 34.969 14.555 1 84.75 198 ASN B N 1
ATOM 6120 C CA . ASN B 1 198 ? 17.859 36.281 14.414 1 84.75 198 ASN B CA 1
ATOM 6121 C C . ASN B 1 198 ? 17.359 37 13.156 1 84.75 198 ASN B C 1
ATOM 6123 O O . ASN B 1 198 ? 17.734 38.125 12.906 1 84.75 198 ASN B O 1
ATOM 6127 N N . LYS B 1 199 ? 16.594 36.344 12.406 1 88.19 199 LYS B N 1
ATOM 6128 C CA . LYS B 1 199 ? 16.109 37 11.195 1 88.19 199 LYS B CA 1
ATOM 6129 C C . LYS B 1 199 ? 14.656 37.469 11.367 1 88.19 199 LYS B C 1
ATOM 6131 O O . LYS B 1 199 ? 13.727 36.656 11.156 1 88.19 199 LYS B O 1
ATOM 6136 N N . LEU B 1 200 ? 14.508 38.719 11.703 1 91.75 200 LEU B N 1
ATOM 6137 C CA . LEU B 1 200 ? 13.18 39.281 11.922 1 91.75 200 LEU B CA 1
ATOM 6138 C C . LEU B 1 200 ? 12.484 39.562 10.594 1 91.75 200 LEU B C 1
ATOM 6140 O O . LEU B 1 200 ? 13.062 40.188 9.711 1 91.75 200 LEU B O 1
ATOM 6144 N N . ASP B 1 201 ? 11.258 39.062 10.398 1 94.38 201 ASP B N 1
ATOM 6145 C CA . ASP B 1 201 ? 10.539 39.156 9.133 1 94.38 201 ASP B CA 1
ATOM 6146 C C . ASP B 1 201 ? 9.266 40 9.289 1 94.38 201 ASP B C 1
ATOM 6148 O O . ASP B 1 201 ? 8.18 39.438 9.492 1 94.38 201 ASP B O 1
ATOM 6152 N N . PRO B 1 202 ? 9.305 41.281 9.094 1 93.81 202 PRO B N 1
ATOM 6153 C CA . PRO B 1 202 ? 8.125 42.125 9.227 1 93.81 202 PRO B CA 1
ATOM 6154 C C . PRO B 1 202 ? 7.086 41.875 8.133 1 93.81 202 PRO B C 1
ATOM 6156 O O . PRO B 1 202 ? 5.895 42.094 8.352 1 93.81 202 PRO B O 1
ATOM 6159 N N . ILE B 1 203 ? 7.512 41.469 7.027 1 95.06 203 ILE B N 1
ATOM 6160 C CA . ILE B 1 203 ? 6.59 41.188 5.93 1 95.06 203 ILE B CA 1
ATOM 6161 C C . ILE B 1 203 ? 5.684 40.031 6.293 1 95.06 203 ILE B C 1
ATOM 6163 O O . ILE B 1 203 ? 4.488 40.031 5.977 1 95.06 203 ILE B O 1
ATOM 6167 N N . ALA B 1 204 ? 6.254 39.031 6.871 1 96 204 ALA B N 1
ATOM 6168 C CA . ALA B 1 204 ? 5.453 37.906 7.316 1 96 204 ALA B CA 1
ATOM 6169 C C . ALA B 1 204 ? 4.332 38.344 8.25 1 96 204 ALA B C 1
ATOM 6171 O O . ALA B 1 204 ? 3.197 37.875 8.133 1 96 204 ALA B O 1
ATOM 6172 N N . VAL B 1 205 ? 4.641 39.281 9.148 1 95.94 205 VAL B N 1
ATOM 6173 C CA . VAL B 1 205 ? 3.656 39.812 10.094 1 95.94 205 VAL B CA 1
ATOM 6174 C C . VAL B 1 205 ? 2.58 40.594 9.344 1 95.94 205 VAL B C 1
ATOM 6176 O O . VAL B 1 205 ? 1.396 40.5 9.672 1 95.94 205 VAL B O 1
ATOM 6179 N N . PHE B 1 206 ? 3.002 41.281 8.438 1 96 206 PHE B N 1
ATOM 6180 C CA . PHE B 1 206 ? 2.07 42.062 7.652 1 96 206 PHE B CA 1
ATOM 6181 C C . PHE B 1 206 ? 1.094 41.188 6.895 1 96 206 PHE B C 1
ATOM 6183 O O . PHE B 1 206 ? -0.11 41.438 6.879 1 96 206 PHE B O 1
ATOM 6190 N N . VAL B 1 207 ? 1.594 40.219 6.227 1 95.5 207 VAL B N 1
ATOM 6191 C CA . VAL B 1 207 ? 0.75 39.312 5.453 1 95.5 207 VAL B CA 1
ATOM 6192 C C . VAL B 1 207 ? -0.236 38.594 6.383 1 95.5 207 VAL B C 1
ATOM 6194 O O . VAL B 1 207 ? -1.405 38.406 6.035 1 95.5 207 VAL B O 1
ATOM 6197 N N . LEU B 1 208 ? 0.245 38.188 7.527 1 96.5 208 LEU B N 1
ATOM 6198 C CA . LEU B 1 208 ? -0.627 37.562 8.516 1 96.5 208 LEU B CA 1
ATOM 6199 C C . LEU B 1 208 ? -1.732 38.5 8.945 1 96.5 208 LEU B C 1
ATOM 6201 O O . LEU B 1 208 ? -2.9 38.125 9.031 1 96.5 208 LEU B O 1
ATOM 6205 N N . ALA B 1 209 ? -1.333 39.719 9.227 1 95.81 209 ALA B N 1
ATOM 6206 C CA . ALA B 1 209 ? -2.312 40.719 9.648 1 95.81 209 ALA B CA 1
ATOM 6207 C C . ALA B 1 209 ? -3.375 40.938 8.57 1 95.81 209 ALA B C 1
ATOM 6209 O O . ALA B 1 209 ? -4.566 41.031 8.875 1 95.81 209 ALA B O 1
ATOM 6210 N N . ALA B 1 210 ? -2.949 40.969 7.406 1 94.25 210 ALA B N 1
ATOM 6211 C CA . ALA B 1 210 ? -3.865 41.219 6.293 1 94.25 210 ALA B CA 1
ATOM 6212 C C . ALA B 1 210 ? -4.812 40.031 6.109 1 94.25 210 ALA B C 1
ATOM 6214 O O . ALA B 1 210 ? -6.023 40.219 5.957 1 94.25 210 ALA B O 1
ATOM 6215 N N . THR B 1 211 ? -4.309 38.875 6.109 1 91.56 211 THR B N 1
ATOM 6216 C CA . THR B 1 211 ? -5.105 37.688 5.863 1 91.56 211 THR B CA 1
ATOM 6217 C C . THR B 1 211 ? -6.055 37.406 7.027 1 91.56 211 THR B C 1
ATOM 6219 O O . THR B 1 211 ? -7.199 37 6.82 1 91.56 211 THR B O 1
ATOM 6222 N N . TYR B 1 212 ? -5.559 37.562 8.227 1 92.12 212 TYR B N 1
ATOM 6223 C CA . TYR B 1 212 ? -6.406 37.344 9.391 1 92.12 212 TYR B CA 1
ATOM 6224 C C . TYR B 1 212 ? -7.539 38.375 9.453 1 92.12 212 TYR B C 1
ATOM 6226 O O . TYR B 1 212 ? -8.656 38.031 9.852 1 92.12 212 TYR B O 1
ATOM 6234 N N . THR B 1 213 ? -7.215 39.594 9.117 1 89.75 213 THR B N 1
ATOM 6235 C CA . THR B 1 213 ? -8.266 40.625 9.062 1 89.75 213 THR B CA 1
ATOM 6236 C C . THR B 1 213 ? -9.312 40.25 8.016 1 89.75 213 THR B C 1
ATOM 6238 O O . THR B 1 213 ? -10.508 40.438 8.242 1 89.75 213 THR B O 1
ATOM 6241 N N . PHE B 1 214 ? -8.836 39.781 6.961 1 85.5 214 PHE B N 1
ATOM 6242 C CA . PHE B 1 214 ? -9.75 39.344 5.918 1 85.5 214 PHE B CA 1
ATOM 6243 C C . PHE B 1 214 ? -10.602 38.156 6.41 1 85.5 214 PHE B C 1
ATOM 6245 O O . PHE B 1 214 ? -11.773 38.062 6.055 1 85.5 214 PHE B O 1
ATOM 6252 N N . ALA B 1 215 ? -10.07 37.25 7.121 1 82.88 215 ALA B N 1
ATOM 6253 C CA . ALA B 1 215 ? -10.773 36.094 7.641 1 82.88 215 ALA B CA 1
ATOM 6254 C C . ALA B 1 215 ? -11.883 36.5 8.602 1 82.88 215 ALA B C 1
ATOM 6256 O O . ALA B 1 215 ? -12.922 35.844 8.688 1 82.88 215 ALA B O 1
ATOM 6257 N N . VAL B 1 216 ? -11.703 37.531 9.336 1 82.44 216 VAL B N 1
ATOM 6258 C CA . VAL B 1 216 ? -12.68 38.031 10.297 1 82.44 216 VAL B CA 1
ATOM 6259 C C . VAL B 1 216 ? -13.883 38.625 9.57 1 82.44 216 VAL B C 1
ATOM 6261 O O . VAL B 1 216 ? -15.023 38.469 10 1 82.44 216 VAL B O 1
ATOM 6264 N N . PHE B 1 217 ? -13.648 39.188 8.43 1 77.69 217 PHE B N 1
ATOM 6265 C CA . PHE B 1 217 ? -14.727 39.875 7.754 1 77.69 217 PHE B CA 1
ATOM 6266 C C . PHE B 1 217 ? -15.383 39 6.707 1 77.69 217 PHE B C 1
ATOM 6268 O O . PHE B 1 217 ? -16.5 39.281 6.254 1 77.69 217 PHE B O 1
ATOM 6275 N N . SER B 1 218 ? -14.82 37.875 6.113 1 61.88 218 SER B N 1
ATOM 6276 C CA . SER B 1 218 ? -15.312 37.219 4.902 1 61.88 218 SER B CA 1
ATOM 6277 C C . SER B 1 218 ? -15.805 35.812 5.203 1 61.88 218 SER B C 1
ATOM 6279 O O . SER B 1 218 ? -15.211 34.812 4.75 1 61.88 218 SER B O 1
ATOM 6281 N N . THR B 1 219 ? -16.5 35.375 6.043 1 54.56 219 THR B N 1
ATOM 6282 C CA . THR B 1 219 ? -16.812 33.969 6.191 1 54.56 219 THR B CA 1
ATOM 6283 C C . THR B 1 219 ? -17.469 33.406 4.93 1 54.56 219 THR B C 1
ATOM 6285 O O . THR B 1 219 ? -17.078 32.344 4.43 1 54.56 219 THR B O 1
ATOM 6288 N N . LYS B 1 220 ? -18.656 33.906 4.504 1 52.09 220 LYS B N 1
ATOM 6289 C CA . LYS B 1 220 ? -19.406 33.344 3.389 1 52.09 220 LYS B CA 1
ATOM 6290 C C . LYS B 1 220 ? -18.609 33.406 2.096 1 52.09 220 LYS B C 1
ATOM 6292 O O . LYS B 1 220 ? -18.672 32.469 1.285 1 52.09 220 LYS B O 1
ATOM 6297 N N . GLY B 1 221 ? -17.906 34.375 1.921 1 50.94 221 GLY B N 1
ATOM 6298 C CA . GLY B 1 221 ? -17.156 34.688 0.709 1 50.94 221 GLY B CA 1
ATOM 6299 C C . GLY B 1 221 ? -15.898 33.844 0.572 1 50.94 221 GLY B C 1
ATOM 6300 O O . GLY B 1 221 ? -15.328 33.75 -0.518 1 50.94 221 GLY B O 1
ATOM 6301 N N . SER B 1 222 ? -15.602 33.125 1.654 1 56.88 222 SER B N 1
ATOM 6302 C CA . SER B 1 222 ? -14.328 32.438 1.709 1 56.88 222 SER B CA 1
ATOM 6303 C C . SER B 1 222 ? -14.336 31.188 0.826 1 56.88 222 SER B C 1
ATOM 6305 O O . SER B 1 222 ? -13.344 30.875 0.165 1 56.88 222 SER B O 1
ATOM 6307 N N . SER B 1 223 ? -15.617 30.734 0.547 1 61.09 223 SER B N 1
ATOM 6308 C CA . SER B 1 223 ? -15.656 29.484 -0.216 1 61.09 223 SER B CA 1
ATOM 6309 C C . SER B 1 223 ? -15.453 29.75 -1.705 1 61.09 223 SER B C 1
ATOM 6311 O O . SER B 1 223 ? -14.695 29.031 -2.367 1 61.09 223 SER B O 1
ATOM 6313 N N . ARG B 1 224 ? -16.125 30.812 -2.232 1 64.88 224 ARG B N 1
ATOM 6314 C CA . ARG B 1 224 ? -16 31.109 -3.658 1 64.88 224 ARG B CA 1
ATOM 6315 C C . ARG B 1 224 ? -14.602 31.609 -3.998 1 64.88 224 ARG B C 1
ATOM 6317 O O . ARG B 1 224 ? -14.031 31.234 -5.027 1 64.88 224 ARG B O 1
ATOM 6324 N N . LEU B 1 225 ? -14.141 32.438 -3.092 1 66.94 225 LEU B N 1
ATOM 6325 C CA . LEU B 1 225 ? -12.797 32.969 -3.305 1 66.94 225 LEU B CA 1
ATOM 6326 C C . LEU B 1 225 ? -11.758 31.844 -3.221 1 66.94 225 LEU B C 1
ATOM 6328 O O . LEU B 1 225 ? -10.797 31.828 -3.994 1 66.94 225 LEU B O 1
ATOM 6332 N N . ASN B 1 226 ? -12.156 31 -2.375 1 67.06 226 ASN B N 1
ATOM 6333 C CA . ASN B 1 226 ? -11.227 29.875 -2.232 1 67.06 226 ASN B CA 1
ATOM 6334 C C . ASN B 1 226 ? -11.258 28.969 -3.457 1 67.06 226 ASN B C 1
ATOM 6336 O O . ASN B 1 226 ? -10.219 28.453 -3.873 1 67.06 226 ASN B O 1
ATOM 6340 N N . TYR B 1 227 ? -12.438 28.891 -3.996 1 70.62 227 TYR B N 1
ATOM 6341 C CA . TYR B 1 227 ? -12.586 28.078 -5.195 1 70.62 227 TYR B CA 1
ATOM 6342 C C . TYR B 1 227 ? -11.797 28.672 -6.359 1 70.62 227 TYR B C 1
ATOM 6344 O O . TYR B 1 227 ? -11.055 27.953 -7.035 1 70.62 227 TYR B O 1
ATOM 6352 N N . ILE B 1 228 ? -11.875 29.859 -6.559 1 75.81 228 ILE B N 1
ATOM 6353 C CA . ILE B 1 228 ? -11.211 30.531 -7.668 1 75.81 228 ILE B CA 1
ATOM 6354 C C . ILE B 1 228 ? -9.703 30.531 -7.445 1 75.81 228 ILE B C 1
ATOM 6356 O O . ILE B 1 228 ? -8.93 30.281 -8.375 1 75.81 228 ILE B O 1
ATOM 6360 N N . ALA B 1 229 ? -9.391 30.781 -6.238 1 77.44 229 ALA B N 1
ATOM 6361 C CA . ALA B 1 229 ? -7.973 30.797 -5.895 1 77.44 229 ALA B CA 1
ATOM 6362 C C . ALA B 1 229 ? -7.344 29.422 -6.086 1 77.44 229 ALA B C 1
ATOM 6364 O O . ALA B 1 229 ? -6.211 29.312 -6.562 1 77.44 229 ALA B O 1
ATOM 6365 N N . SER B 1 230 ? -8.148 28.438 -5.777 1 78.25 230 SER B N 1
ATOM 6366 C CA . SER B 1 230 ? -7.617 27.094 -5.871 1 78.25 230 SER B CA 1
ATOM 6367 C C . SER B 1 230 ? -7.461 26.656 -7.328 1 78.25 230 SER B C 1
ATOM 6369 O O . SER B 1 230 ? -6.473 26.016 -7.688 1 78.25 230 SER B O 1
ATOM 6371 N N . ILE B 1 231 ? -8.352 27.016 -8.148 1 81.12 231 ILE B N 1
ATOM 6372 C CA . ILE B 1 231 ? -8.281 26.672 -9.57 1 81.12 231 ILE B CA 1
ATOM 6373 C C . ILE B 1 231 ? -7.105 27.391 -10.219 1 81.12 231 ILE B C 1
ATOM 6375 O O . ILE B 1 231 ? -6.371 26.797 -11.016 1 81.12 231 ILE B O 1
ATOM 6379 N N . SER B 1 232 ? -7.055 28.641 -9.852 1 86.75 232 SER B N 1
ATOM 6380 C CA . SER B 1 232 ? -5.938 29.422 -10.383 1 86.75 232 SER B CA 1
ATOM 6381 C C . SER B 1 232 ? -4.602 28.828 -9.953 1 86.75 232 SER B C 1
ATOM 6383 O O . SER B 1 232 ? -3.658 28.766 -10.742 1 86.75 232 SER B O 1
ATOM 6385 N N . HIS B 1 233 ? -4.609 28.438 -8.773 1 88 233 HIS B N 1
ATOM 6386 C CA . HIS B 1 233 ? -3.395 27.828 -8.25 1 88 233 HIS B CA 1
ATOM 6387 C C . HIS B 1 233 ? -3.047 26.547 -9.008 1 88 233 HIS B C 1
ATOM 6389 O O . HIS B 1 233 ? -1.877 26.312 -9.312 1 88 233 HIS B O 1
ATOM 6395 N N . LEU B 1 234 ? -4.008 25.766 -9.328 1 87.56 234 LEU B N 1
ATOM 6396 C CA . LEU B 1 234 ? -3.781 24.531 -10.055 1 87.56 234 LEU B CA 1
ATOM 6397 C C . LEU B 1 234 ? -3.258 24.797 -11.461 1 87.56 234 LEU B C 1
ATOM 6399 O O . LEU B 1 234 ? -2.408 24.062 -11.969 1 87.56 234 LEU B O 1
ATOM 6403 N N . ILE B 1 235 ? -3.756 25.812 -12.031 1 90.5 235 ILE B N 1
ATOM 6404 C CA . ILE B 1 235 ? -3.316 26.188 -13.367 1 90.5 235 ILE B CA 1
ATOM 6405 C C . ILE B 1 235 ? -1.84 26.578 -13.336 1 90.5 235 ILE B C 1
ATOM 6407 O O . ILE B 1 235 ? -1.072 26.203 -14.227 1 90.5 235 ILE B O 1
ATOM 6411 N N . ILE B 1 236 ? -1.518 27.266 -12.359 1 91.88 236 ILE B N 1
ATOM 6412 C CA . ILE B 1 236 ? -0.129 27.703 -12.219 1 91.88 236 ILE B CA 1
ATOM 6413 C C . ILE B 1 236 ? 0.766 26.484 -12.008 1 91.88 236 ILE B C 1
ATOM 6415 O O . ILE B 1 236 ? 1.858 26.391 -12.57 1 91.88 236 ILE B O 1
ATOM 6419 N N . LEU B 1 237 ? 0.313 25.578 -11.211 1 94.31 237 LEU B N 1
ATOM 6420 C CA . LEU B 1 237 ? 1.089 24.359 -10.969 1 94.31 237 LEU B CA 1
ATOM 6421 C C . LEU B 1 237 ? 1.264 23.562 -12.25 1 94.31 237 LEU B C 1
ATOM 6423 O O . LEU B 1 237 ? 2.354 23.062 -12.531 1 94.31 237 LEU B O 1
ATOM 6427 N N . MET B 1 238 ? 0.232 23.469 -13.023 1 93.38 238 MET B N 1
ATOM 6428 C CA . MET B 1 238 ? 0.309 22.781 -14.305 1 93.38 238 MET B CA 1
ATOM 6429 C C . MET B 1 238 ? 1.267 23.5 -15.25 1 93.38 238 MET B C 1
ATOM 6431 O O . MET B 1 238 ? 1.997 22.859 -16.016 1 93.38 238 MET B O 1
ATOM 6435 N N . PHE B 1 239 ? 1.222 24.797 -15.219 1 94.75 239 PHE B N 1
ATOM 6436 C CA . PHE B 1 239 ? 2.143 25.594 -16.016 1 94.75 239 PHE B CA 1
ATOM 6437 C C . PHE B 1 239 ? 3.59 25.266 -15.656 1 94.75 239 PHE B C 1
ATOM 6439 O O . PHE B 1 239 ? 4.426 25.078 -16.547 1 94.75 239 PHE B O 1
ATOM 6446 N N . ILE B 1 240 ? 3.857 25.203 -14.391 1 95.12 240 ILE B N 1
ATOM 6447 C CA . ILE B 1 240 ? 5.211 24.922 -13.922 1 95.12 240 ILE B CA 1
ATOM 6448 C C . ILE B 1 240 ? 5.664 23.562 -14.414 1 95.12 240 ILE B C 1
ATOM 6450 O O . ILE B 1 240 ? 6.789 23.406 -14.891 1 95.12 240 ILE B O 1
ATOM 6454 N N . ILE B 1 241 ? 4.777 22.578 -14.336 1 94.56 241 ILE B N 1
ATOM 6455 C CA . ILE B 1 241 ? 5.109 21.219 -14.719 1 94.56 241 ILE B CA 1
ATOM 6456 C C . ILE B 1 241 ? 5.352 21.156 -16.234 1 94.56 241 ILE B C 1
ATOM 6458 O O . ILE B 1 241 ? 6.391 20.656 -16.672 1 94.56 241 ILE B O 1
ATOM 6462 N N . VAL B 1 242 ? 4.496 21.75 -17.031 1 93.38 242 VAL B N 1
ATOM 6463 C CA . VAL B 1 242 ? 4.578 21.656 -18.484 1 93.38 242 VAL B CA 1
ATOM 6464 C C . VAL B 1 242 ? 5.75 22.5 -18.984 1 93.38 242 VAL B C 1
ATOM 6466 O O . VAL B 1 242 ? 6.582 22.016 -19.75 1 93.38 242 VAL B O 1
ATOM 6469 N N . ALA B 1 243 ? 5.844 23.719 -18.578 1 94.12 243 ALA B N 1
ATOM 6470 C CA . ALA B 1 243 ? 6.922 24.609 -19 1 94.12 243 ALA B CA 1
ATOM 6471 C C . ALA B 1 243 ? 8.273 24.125 -18.469 1 94.12 243 ALA B C 1
ATOM 6473 O O . ALA B 1 243 ? 9.289 24.219 -19.172 1 94.12 243 ALA B O 1
ATOM 6474 N N . GLY B 1 244 ? 8.25 23.672 -17.266 1 94.12 244 GLY B N 1
ATOM 6475 C CA . GLY B 1 244 ? 9.492 23.156 -16.703 1 94.12 244 GLY B CA 1
ATOM 6476 C C . GLY B 1 244 ? 10.016 21.938 -17.422 1 94.12 244 GLY B C 1
ATOM 6477 O O . GLY B 1 244 ? 11.219 21.828 -17.672 1 94.12 244 GLY B O 1
ATOM 6478 N N . LEU B 1 245 ? 9.125 21.047 -17.766 1 91.88 245 LEU B N 1
ATOM 6479 C CA . LEU B 1 245 ? 9.523 19.812 -18.453 1 91.88 245 LEU B CA 1
ATOM 6480 C C . LEU B 1 245 ? 10.008 20.109 -19.859 1 91.88 245 LEU B C 1
ATOM 6482 O O . LEU B 1 245 ? 10.781 19.344 -20.438 1 91.88 245 LEU B O 1
ATOM 6486 N N . SER B 1 246 ? 9.57 21.219 -20.5 1 91.94 246 SER B N 1
ATOM 6487 C CA . SER B 1 246 ? 10.047 21.609 -21.812 1 91.94 246 SER B CA 1
ATOM 6488 C C . SER B 1 246 ? 11.523 22.016 -21.766 1 91.94 246 SER B C 1
ATOM 6490 O O . SER B 1 246 ? 12.203 22.016 -22.797 1 91.94 246 SER B O 1
ATOM 6492 N N . LYS B 1 247 ? 12.031 22.312 -20.594 1 93 247 LYS B N 1
ATOM 6493 C CA . LYS B 1 247 ? 13.43 22.672 -20.406 1 93 247 LYS B CA 1
ATOM 6494 C C . LYS B 1 247 ? 14.18 21.609 -19.625 1 93 247 LYS B C 1
ATOM 6496 O O . LYS B 1 247 ? 15.164 21.906 -18.938 1 93 247 LYS B O 1
ATOM 6501 N N . ALA B 1 248 ? 13.688 20.391 -19.766 1 92.12 248 ALA B N 1
ATOM 6502 C CA . ALA B 1 248 ? 14.25 19.281 -19 1 92.12 248 ALA B CA 1
ATOM 6503 C C . ALA B 1 248 ? 15.578 18.828 -19.594 1 92.12 248 ALA B C 1
ATOM 6505 O O . ALA B 1 248 ? 15.734 18.797 -20.828 1 92.12 248 ALA B O 1
ATOM 6506 N N . ASP B 1 249 ? 16.547 18.578 -18.75 1 92.38 249 ASP B N 1
ATOM 6507 C CA . ASP B 1 249 ? 17.828 17.969 -19.094 1 92.38 249 ASP B CA 1
ATOM 6508 C C . ASP B 1 249 ? 18.031 16.641 -18.375 1 92.38 249 ASP B C 1
ATOM 6510 O O . ASP B 1 249 ? 18.219 16.609 -17.156 1 92.38 249 ASP B O 1
ATOM 6514 N N . ALA B 1 250 ? 18.094 15.578 -19.078 1 88.5 250 ALA B N 1
ATOM 6515 C CA . ALA B 1 250 ? 18.156 14.219 -18.547 1 88.5 250 ALA B CA 1
ATOM 6516 C C . ALA B 1 250 ? 19.422 14.016 -17.719 1 88.5 250 ALA B C 1
ATOM 6518 O O . ALA B 1 250 ? 19.453 13.18 -16.797 1 88.5 250 ALA B O 1
ATOM 6519 N N . GLU B 1 251 ? 20.422 14.703 -17.969 1 90.06 251 GLU B N 1
ATOM 6520 C CA . GLU B 1 251 ? 21.688 14.562 -17.25 1 90.06 251 GLU B CA 1
ATOM 6521 C C . GLU B 1 251 ? 21.547 14.961 -15.789 1 90.06 251 GLU B C 1
ATOM 6523 O O . GLU B 1 251 ? 22.281 14.461 -14.93 1 90.06 251 GLU B O 1
ATOM 6528 N N . ASN B 1 252 ? 20.562 15.852 -15.547 1 92.5 252 ASN B N 1
ATOM 6529 C CA . ASN B 1 252 ? 20.344 16.312 -14.172 1 92.5 252 ASN B CA 1
ATOM 6530 C C . ASN B 1 252 ? 19.781 15.188 -13.297 1 92.5 252 ASN B C 1
ATOM 6532 O O . ASN B 1 252 ? 19.812 15.289 -12.07 1 92.5 252 ASN B O 1
ATOM 6536 N N . TYR B 1 253 ? 19.344 14.109 -13.961 1 89.88 253 TYR B N 1
ATOM 6537 C CA . TYR B 1 253 ? 18.719 13.008 -13.234 1 89.88 253 TYR B CA 1
ATOM 6538 C C . TYR B 1 253 ? 19.656 11.805 -13.172 1 89.88 253 TYR B C 1
ATOM 6540 O O . TYR B 1 253 ? 19.25 10.727 -12.727 1 89.88 253 TYR B O 1
ATOM 6548 N N . SER B 1 254 ? 20.922 11.906 -13.531 1 86 254 SER B N 1
ATOM 6549 C CA . SER B 1 254 ? 21.891 10.82 -13.586 1 86 254 SER B CA 1
ATOM 6550 C C . SER B 1 254 ? 22.266 10.344 -12.188 1 86 254 SER B C 1
ATOM 6552 O O . SER B 1 254 ? 22.359 9.141 -11.945 1 86 254 SER B O 1
ATOM 6554 N N . ASP B 1 255 ? 22.516 11.352 -11.297 1 88.25 255 ASP B N 1
ATOM 6555 C CA . ASP B 1 255 ? 22.766 11.008 -9.898 1 88.25 255 ASP B CA 1
ATOM 6556 C C . ASP B 1 255 ? 21.484 11.078 -9.078 1 88.25 255 ASP B C 1
ATOM 6558 O O . ASP B 1 255 ? 21.188 12.102 -8.453 1 88.25 255 ASP B O 1
ATOM 6562 N N . PHE B 1 256 ? 20.797 10.023 -9.008 1 88.31 256 PHE B N 1
ATOM 6563 C CA . PHE B 1 256 ? 19.438 10 -8.484 1 88.31 256 PHE B CA 1
ATOM 6564 C C . PHE B 1 256 ? 19.438 10.055 -6.957 1 88.31 256 PHE B C 1
ATOM 6566 O O . PHE B 1 256 ? 18.562 10.664 -6.348 1 88.31 256 PHE B O 1
ATOM 6573 N N . THR B 1 257 ? 20.422 9.391 -6.293 1 89.19 257 THR B N 1
ATOM 6574 C CA . THR B 1 257 ? 20.469 9.352 -4.836 1 89.19 257 THR B CA 1
ATOM 6575 C C . THR B 1 257 ? 21.828 9.797 -4.32 1 89.19 257 THR B C 1
ATOM 6577 O O . THR B 1 257 ? 22.547 9.016 -3.684 1 89.19 257 THR B O 1
ATOM 6580 N N . PRO B 1 258 ? 22.078 11.047 -4.492 1 90.06 258 PRO B N 1
ATOM 6581 C CA . PRO B 1 258 ? 23.391 11.523 -4.047 1 90.06 258 PRO B CA 1
ATOM 6582 C C . PRO B 1 258 ? 23.562 11.445 -2.533 1 90.06 258 PRO B C 1
ATOM 6584 O O . PRO B 1 258 ? 24.688 11.336 -2.045 1 90.06 258 PRO B O 1
ATOM 6587 N N . PHE B 1 259 ? 22.453 11.469 -1.758 1 91.5 259 PHE B N 1
ATOM 6588 C CA . PHE B 1 259 ? 22.531 11.477 -0.302 1 91.5 259 PHE B CA 1
ATOM 6589 C C . PHE B 1 259 ? 22.078 10.141 0.275 1 91.5 259 PHE B C 1
ATOM 6591 O O . PHE B 1 259 ? 21.828 10.031 1.477 1 91.5 259 PHE B O 1
ATOM 6598 N N . GLY B 1 260 ? 21.906 9.203 -0.559 1 85.81 260 GLY B N 1
ATOM 6599 C CA . GLY B 1 260 ? 21.578 7.852 -0.121 1 85.81 260 GLY B CA 1
ATOM 6600 C C . GLY B 1 260 ? 20.156 7.699 0.355 1 85.81 260 GLY B C 1
ATOM 6601 O O . GLY B 1 260 ? 19.344 8.625 0.22 1 85.81 260 GLY B O 1
ATOM 6602 N N . THR B 1 261 ? 19.875 6.543 0.932 1 85.75 261 THR B N 1
ATOM 6603 C CA . THR B 1 261 ? 18.531 6.207 1.4 1 85.75 261 THR B CA 1
ATOM 6604 C C . THR B 1 261 ? 18.188 7.016 2.645 1 85.75 261 THR B C 1
ATOM 6606 O O . THR B 1 261 ? 17.016 7.328 2.873 1 85.75 261 THR B O 1
ATOM 6609 N N . ARG B 1 262 ? 19.125 7.352 3.41 1 88.81 262 ARG B N 1
ATOM 6610 C CA . ARG B 1 262 ? 18.875 8.117 4.629 1 88.81 262 ARG B CA 1
ATOM 6611 C C . ARG B 1 262 ? 18.359 9.516 4.305 1 88.81 262 ARG B C 1
ATOM 6613 O O . ARG B 1 262 ? 17.484 10.031 4.996 1 88.81 262 ARG B O 1
ATOM 6620 N N . GLY B 1 263 ? 18.906 10.086 3.246 1 92.19 263 GLY B N 1
ATOM 6621 C CA . GLY B 1 263 ? 18.422 11.391 2.82 1 92.19 263 GLY B CA 1
ATOM 6622 C C . GLY B 1 263 ? 16.969 11.375 2.383 1 92.19 263 GLY B C 1
ATOM 6623 O O . GLY B 1 263 ? 16.25 12.344 2.6 1 92.19 263 GLY B O 1
ATOM 6624 N N . ILE B 1 264 ? 16.547 10.305 1.833 1 93.25 264 ILE B N 1
ATOM 6625 C CA . ILE B 1 264 ? 15.188 10.172 1.324 1 93.25 264 ILE B CA 1
ATOM 6626 C C . ILE B 1 264 ? 14.195 10.219 2.486 1 93.25 264 ILE B C 1
ATOM 6628 O O . ILE B 1 264 ? 13.227 10.977 2.449 1 93.25 264 ILE B O 1
ATOM 6632 N N . PHE B 1 265 ? 14.461 9.523 3.57 1 91.44 265 PHE B N 1
ATOM 6633 C CA . PHE B 1 265 ? 13.508 9.438 4.672 1 91.44 265 PHE B CA 1
ATOM 6634 C C . PHE B 1 265 ? 13.602 10.672 5.562 1 91.44 265 PHE B C 1
ATOM 6636 O O . PHE B 1 265 ? 12.602 11.117 6.125 1 91.44 265 PHE B O 1
ATOM 6643 N N . GLN B 1 266 ? 14.773 11.234 5.672 1 91.69 266 GLN B N 1
ATOM 6644 C CA . GLN B 1 266 ? 14.906 12.5 6.391 1 91.69 266 GLN B CA 1
ATOM 6645 C C . GLN B 1 266 ? 14.125 13.609 5.695 1 91.69 266 GLN B C 1
ATOM 6647 O O . GLN B 1 266 ? 13.406 14.375 6.348 1 91.69 266 GLN B O 1
ATOM 6652 N N . SER B 1 267 ? 14.297 13.641 4.418 1 95 267 SER B N 1
ATOM 6653 C CA . SER B 1 267 ? 13.562 14.633 3.637 1 95 267 SER B CA 1
ATOM 6654 C C . SER B 1 267 ? 12.062 14.375 3.686 1 95 267 SER B C 1
ATOM 6656 O O . SER B 1 267 ? 11.266 15.32 3.74 1 95 267 SER B O 1
ATOM 6658 N N . ALA B 1 268 ? 11.656 13.125 3.67 1 95.56 268 ALA B N 1
ATOM 6659 C CA . ALA B 1 268 ? 10.242 12.789 3.744 1 95.56 268 ALA B CA 1
ATOM 6660 C C . ALA B 1 268 ? 9.617 13.312 5.035 1 95.56 268 ALA B C 1
ATOM 6662 O O . ALA B 1 268 ? 8.484 13.812 5.027 1 95.56 268 ALA B O 1
ATOM 6663 N N . ALA B 1 269 ? 10.336 13.211 6.102 1 93.62 269 ALA B N 1
ATOM 6664 C CA . ALA B 1 269 ? 9.82 13.672 7.387 1 93.62 269 ALA B CA 1
ATOM 6665 C C . ALA B 1 269 ? 9.617 15.188 7.387 1 93.62 269 ALA B C 1
ATOM 6667 O O . ALA B 1 269 ? 8.594 15.68 7.867 1 93.62 269 ALA B O 1
ATOM 6668 N N . VAL B 1 270 ? 10.547 15.891 6.809 1 92.19 270 VAL B N 1
ATOM 6669 C CA . VAL B 1 270 ? 10.461 17.344 6.762 1 92.19 270 VAL B CA 1
ATOM 6670 C C . VAL B 1 270 ? 9.375 17.766 5.781 1 92.19 270 VAL B C 1
ATOM 6672 O O . VAL B 1 270 ? 8.578 18.672 6.074 1 92.19 270 VAL B O 1
ATOM 6675 N N . LEU B 1 271 ? 9.328 17.047 4.664 1 95.06 271 LEU B N 1
ATOM 6676 C CA . LEU B 1 271 ? 8.391 17.422 3.607 1 95.06 271 LEU B CA 1
ATOM 6677 C C . LEU B 1 271 ? 6.969 17 3.969 1 95.06 271 LEU B C 1
ATOM 6679 O O . LEU B 1 271 ? 6.016 17.391 3.285 1 95.06 271 LEU B O 1
ATOM 6683 N N . PHE B 1 272 ? 6.859 16.312 5.027 1 94.5 272 PHE B N 1
ATOM 6684 C CA . PHE B 1 272 ? 5.512 16.031 5.516 1 94.5 272 PHE B CA 1
ATOM 6685 C C . PHE B 1 272 ? 4.766 17.328 5.805 1 94.5 272 PHE B C 1
ATOM 6687 O O . PHE B 1 272 ? 3.539 17.391 5.68 1 94.5 272 PHE B O 1
ATOM 6694 N N . PHE B 1 273 ? 5.527 18.328 6.094 1 92.75 273 PHE B N 1
ATOM 6695 C CA . PHE B 1 273 ? 5.027 19.688 6.25 1 92.75 273 PHE B CA 1
ATOM 6696 C C . PHE B 1 273 ? 4.09 20.047 5.109 1 92.75 273 PHE B C 1
ATOM 6698 O O . PHE B 1 273 ? 3.055 20.688 5.328 1 92.75 273 PHE B O 1
ATOM 6705 N N . ALA B 1 274 ? 4.398 19.609 3.961 1 94.88 274 ALA B N 1
ATOM 6706 C CA . ALA B 1 274 ? 3.68 20.016 2.756 1 94.88 274 ALA B CA 1
ATOM 6707 C C . ALA B 1 274 ? 2.295 19.375 2.703 1 94.88 274 ALA B C 1
ATOM 6709 O O . ALA B 1 274 ? 1.425 19.828 1.954 1 94.88 274 ALA B O 1
ATOM 6710 N N . TYR B 1 275 ? 2.117 18.375 3.457 1 94.5 275 TYR B N 1
ATOM 6711 C CA . TYR B 1 275 ? 0.854 17.656 3.398 1 94.5 275 TYR B CA 1
ATOM 6712 C C . TYR B 1 275 ? -0.063 18.062 4.547 1 94.5 275 TYR B C 1
ATOM 6714 O O . TYR B 1 275 ? -1.185 17.562 4.66 1 94.5 275 TYR B O 1
ATOM 6722 N N . VAL B 1 276 ? 0.336 18.938 5.352 1 90.94 276 VAL B N 1
ATOM 6723 C CA . VAL B 1 276 ? -0.45 19.359 6.508 1 90.94 276 VAL B CA 1
ATOM 6724 C C . VAL B 1 276 ? -1.558 20.312 6.059 1 90.94 276 VAL B C 1
ATOM 6726 O O . VAL B 1 276 ? -1.345 21.156 5.184 1 90.94 276 VAL B O 1
ATOM 6729 N N . GLY B 1 277 ? -2.723 20.141 6.605 1 87.62 277 GLY B N 1
ATOM 6730 C CA . GLY B 1 277 ? -3.801 21.078 6.32 1 87.62 277 GLY B CA 1
ATOM 6731 C C . GLY B 1 277 ? -5.105 20.391 5.957 1 87.62 277 GLY B C 1
ATOM 6732 O O . GLY B 1 277 ? -6.172 21 5.996 1 87.62 277 GLY B O 1
ATOM 6733 N N . PHE B 1 278 ? -5.035 19.094 5.664 1 86.81 278 PHE B N 1
ATOM 6734 C CA . PHE B 1 278 ? -6.246 18.406 5.219 1 86.81 278 PHE B CA 1
ATOM 6735 C C . PHE B 1 278 ? -7.234 18.25 6.371 1 86.81 278 PHE B C 1
ATOM 6737 O O . PHE B 1 278 ? -8.43 18.062 6.148 1 86.81 278 PHE B O 1
ATOM 6744 N N . ASP B 1 279 ? -6.758 18.25 7.535 1 83.25 279 ASP B N 1
ATOM 6745 C CA . ASP B 1 279 ? -7.629 18.062 8.695 1 83.25 279 ASP B CA 1
ATOM 6746 C C . ASP B 1 279 ? -8.586 19.234 8.859 1 83.25 279 ASP B C 1
ATOM 6748 O O . ASP B 1 279 ? -9.617 19.109 9.523 1 83.25 279 ASP B O 1
ATOM 6752 N N . ALA B 1 280 ? -8.195 20.375 8.281 1 79.5 280 ALA B N 1
ATOM 6753 C CA . ALA B 1 280 ? -9.141 21.5 8.273 1 79.5 280 ALA B CA 1
ATOM 6754 C C . ALA B 1 280 ? -10.422 21.141 7.527 1 79.5 280 ALA B C 1
ATOM 6756 O O . ALA B 1 280 ? -11.5 21.625 7.867 1 79.5 280 ALA B O 1
ATOM 6757 N N . VAL B 1 281 ? -10.305 20.234 6.562 1 79.44 281 VAL B N 1
ATOM 6758 C CA . VAL B 1 281 ? -11.461 19.812 5.773 1 79.44 281 VAL B CA 1
ATOM 6759 C C . VAL B 1 281 ? -12.406 18.984 6.648 1 79.44 281 VAL B C 1
ATOM 6761 O O . VAL B 1 281 ? -13.625 19.047 6.469 1 79.44 281 VAL B O 1
ATOM 6764 N N . SER B 1 282 ? -11.859 18.312 7.598 1 81.06 282 SER B N 1
ATOM 6765 C CA . SER B 1 282 ? -12.688 17.484 8.477 1 81.06 282 SER B CA 1
ATOM 6766 C C . SER B 1 282 ? -13.586 18.344 9.359 1 81.06 282 SER B C 1
ATOM 6768 O O . SER B 1 282 ? -14.648 17.891 9.797 1 81.06 282 SER B O 1
ATOM 6770 N N . THR B 1 283 ? -13.188 19.609 9.617 1 77.75 283 THR B N 1
ATOM 6771 C CA . THR B 1 283 ? -14 20.516 10.422 1 77.75 283 THR B CA 1
ATOM 6772 C C . THR B 1 283 ? -15.211 21 9.633 1 77.75 283 THR B C 1
ATOM 6774 O O . THR B 1 283 ? -16.141 21.594 10.203 1 77.75 283 THR B O 1
ATOM 6777 N N . MET B 1 284 ? -15.203 20.703 8.375 1 78.5 284 MET B N 1
ATOM 6778 C CA . MET B 1 284 ? -16.297 21.141 7.516 1 78.5 284 MET B CA 1
ATOM 6779 C C . MET B 1 284 ? -17.328 20.031 7.34 1 78.5 284 MET B C 1
ATOM 6781 O O . MET B 1 284 ? -18.234 20.141 6.5 1 78.5 284 MET B O 1
ATOM 6785 N N . ALA B 1 285 ? -17.172 19.047 8.055 1 81.38 285 ALA B N 1
ATOM 6786 C CA . ALA B 1 285 ? -18.047 17.875 7.922 1 81.38 285 ALA B CA 1
ATOM 6787 C C . ALA B 1 285 ? -19.5 18.25 8.18 1 81.38 285 ALA B C 1
ATOM 6789 O O . ALA B 1 285 ? -20.422 17.734 7.523 1 81.38 285 ALA B O 1
ATOM 6790 N N . GLU B 1 286 ? -19.719 19.219 9.094 1 78.19 286 GLU B N 1
ATOM 6791 C CA . GLU B 1 286 ? -21.062 19.625 9.453 1 78.19 286 GLU B CA 1
ATOM 6792 C C . GLU B 1 286 ? -21.734 20.375 8.305 1 78.19 286 GLU B C 1
ATOM 6794 O O . GLU B 1 286 ? -22.969 20.406 8.203 1 78.19 286 GLU B O 1
ATOM 6799 N N . GLU B 1 287 ? -20.969 20.891 7.477 1 80.88 287 GLU B N 1
ATOM 6800 C CA . GLU B 1 287 ? -21.484 21.703 6.375 1 80.88 287 GLU B CA 1
ATOM 6801 C C . GLU B 1 287 ? -21.562 20.891 5.086 1 80.88 287 GLU B C 1
ATOM 6803 O O . GLU B 1 287 ? -21.953 21.406 4.039 1 80.88 287 GLU B O 1
ATOM 6808 N N . THR B 1 288 ? -21.281 19.656 5.098 1 87.38 288 THR B N 1
ATOM 6809 C CA . THR B 1 288 ? -21.25 18.812 3.91 1 87.38 288 THR B CA 1
ATOM 6810 C C . THR B 1 288 ? -22.609 18.188 3.639 1 87.38 288 THR B C 1
ATOM 6812 O O . THR B 1 288 ? -23.281 17.719 4.562 1 87.38 288 THR B O 1
ATOM 6815 N N . LYS B 1 289 ? -23.062 18.203 2.445 1 89 289 LYS B N 1
ATOM 6816 C CA . LYS B 1 289 ? -24.391 17.734 2.035 1 89 289 LYS B CA 1
ATOM 6817 C C . LYS B 1 289 ? -24.562 16.25 2.332 1 89 289 LYS B C 1
ATOM 6819 O O . LYS B 1 289 ? -25.516 15.859 3.02 1 89 289 LYS B O 1
ATOM 6824 N N . ASN B 1 290 ? -23.719 15.484 1.768 1 90.94 290 ASN B N 1
ATOM 6825 C CA . ASN B 1 290 ? -23.719 14.039 1.982 1 90.94 290 ASN B CA 1
ATOM 6826 C C . ASN B 1 290 ? -22.375 13.547 2.516 1 90.94 290 ASN B C 1
ATOM 6828 O O . ASN B 1 290 ? -21.562 13.031 1.759 1 90.94 290 ASN B O 1
ATOM 6832 N N . PRO B 1 291 ? -22.297 13.602 3.777 1 89.12 291 PRO B N 1
ATOM 6833 C CA . PRO B 1 291 ? -21 13.25 4.375 1 89.12 291 PRO B CA 1
ATOM 6834 C C . PRO B 1 291 ? -20.531 11.852 3.99 1 89.12 291 PRO B C 1
ATOM 6836 O O . PRO B 1 291 ? -19.344 11.633 3.777 1 89.12 291 PRO B O 1
ATOM 6839 N N . GLY B 1 292 ? -21.406 10.93 3.885 1 90 292 GLY B N 1
ATOM 6840 C CA . GLY B 1 292 ? -21.047 9.555 3.582 1 90 292 GLY B CA 1
ATOM 6841 C C . GLY B 1 292 ? -20.359 9.398 2.234 1 90 292 GLY B C 1
ATOM 6842 O O . GLY B 1 292 ? -19.453 8.578 2.084 1 90 292 GLY B O 1
ATOM 6843 N N . LYS B 1 293 ? -20.734 10.148 1.362 1 88.5 293 LYS B N 1
ATOM 6844 C CA . LYS B 1 293 ? -20.203 10.039 0.007 1 88.5 293 LYS B CA 1
ATOM 6845 C C . LYS B 1 293 ? -19.219 11.172 -0.286 1 88.5 293 LYS B C 1
ATOM 6847 O O . LYS B 1 293 ? -18.156 10.938 -0.86 1 88.5 293 LYS B O 1
ATOM 6852 N N . ASP B 1 294 ? -19.484 12.328 0.099 1 91.62 294 ASP B N 1
ATOM 6853 C CA . ASP B 1 294 ? -18.75 13.523 -0.309 1 91.62 294 ASP B CA 1
ATOM 6854 C C . ASP B 1 294 ? -17.438 13.641 0.448 1 91.62 294 ASP B C 1
ATOM 6856 O O . ASP B 1 294 ? -16.422 14.031 -0.127 1 91.62 294 ASP B O 1
ATOM 6860 N N . ILE B 1 295 ? -17.375 13.281 1.681 1 91.56 295 ILE B N 1
ATOM 6861 C CA . ILE B 1 295 ? -16.188 13.461 2.5 1 91.56 295 ILE B CA 1
ATOM 6862 C C . ILE B 1 295 ? -15.086 12.508 2.033 1 91.56 295 ILE B C 1
ATOM 6864 O O . ILE B 1 295 ? -13.953 12.93 1.8 1 91.56 295 ILE B O 1
ATOM 6868 N N . PRO B 1 296 ? -15.445 11.227 1.837 1 91 296 PRO B N 1
ATOM 6869 C CA . PRO B 1 296 ? -14.391 10.32 1.372 1 91 296 PRO B CA 1
ATOM 6870 C C . PRO B 1 296 ? -13.812 10.734 0.021 1 91 296 PRO B C 1
ATOM 6872 O O . PRO B 1 296 ? -12.586 10.734 -0.155 1 91 296 PRO B O 1
ATOM 6875 N N . ILE B 1 297 ? -14.625 11.109 -0.895 1 89.62 297 ILE B N 1
ATOM 6876 C CA . ILE B 1 297 ? -14.172 11.516 -2.221 1 89.62 297 ILE B CA 1
ATOM 6877 C C . ILE B 1 297 ? -13.359 12.805 -2.115 1 89.62 297 ILE B C 1
ATOM 6879 O O . ILE B 1 297 ? -12.344 12.961 -2.793 1 89.62 297 ILE B O 1
ATOM 6883 N N . GLY B 1 298 ? -13.828 13.648 -1.278 1 89.81 298 GLY B N 1
ATOM 6884 C CA . GLY B 1 298 ? -13.156 14.93 -1.112 1 89.81 298 GLY B CA 1
ATOM 6885 C C . GLY B 1 298 ? -11.781 14.805 -0.49 1 89.81 298 GLY B C 1
ATOM 6886 O O . GLY B 1 298 ? -10.797 15.312 -1.035 1 89.81 298 GLY B O 1
ATOM 6887 N N . LEU B 1 299 ? -11.68 14.117 0.583 1 91.62 299 LEU B N 1
ATOM 6888 C CA . LEU B 1 299 ? -10.43 14.016 1.331 1 91.62 299 LEU B CA 1
ATOM 6889 C C . LEU B 1 299 ? -9.43 13.125 0.598 1 91.62 299 LEU B C 1
ATOM 6891 O O . LEU B 1 299 ? -8.289 13.531 0.36 1 91.62 299 LEU B O 1
ATOM 6895 N N . ILE B 1 300 ? -9.859 11.984 0.205 1 90.19 300 ILE B N 1
ATOM 6896 C CA . ILE B 1 300 ? -8.977 11.031 -0.461 1 90.19 300 ILE B CA 1
ATOM 6897 C C . ILE B 1 300 ? -8.594 11.562 -1.84 1 90.19 300 ILE B C 1
ATOM 6899 O O . ILE B 1 300 ? -7.426 11.484 -2.242 1 90.19 300 ILE B O 1
ATOM 6903 N N . GLY B 1 301 ? -9.555 12.125 -2.514 1 90.06 301 GLY B N 1
ATOM 6904 C CA . GLY B 1 301 ? -9.289 12.703 -3.822 1 90.06 301 GLY B CA 1
ATOM 6905 C C . GLY B 1 301 ? -8.297 13.852 -3.775 1 90.06 301 GLY B C 1
ATOM 6906 O O . GLY B 1 301 ? -7.379 13.922 -4.594 1 90.06 301 GLY B O 1
ATOM 6907 N N . SER B 1 302 ? -8.484 14.711 -2.838 1 91.06 302 SER B N 1
ATOM 6908 C CA . SER B 1 302 ? -7.598 15.859 -2.713 1 91.06 302 SER B CA 1
ATOM 6909 C C . SER B 1 302 ? -6.172 15.43 -2.389 1 91.06 302 SER B C 1
ATOM 6911 O O . SER B 1 302 ? -5.211 15.953 -2.957 1 91.06 302 SER B O 1
ATOM 6913 N N . MET B 1 303 ? -6.035 14.461 -1.523 1 93.88 303 MET B N 1
ATOM 6914 C CA . MET B 1 303 ? -4.707 14.016 -1.114 1 93.88 303 MET B CA 1
ATOM 6915 C C . MET B 1 303 ? -4.012 13.273 -2.25 1 93.88 303 MET B C 1
ATOM 6917 O O . MET B 1 303 ? -2.801 13.414 -2.441 1 93.88 303 MET B O 1
ATOM 6921 N N . THR B 1 304 ? -4.742 12.492 -2.973 1 92.25 304 THR B N 1
ATOM 6922 C CA . THR B 1 304 ? -4.188 11.758 -4.105 1 92.25 304 THR B CA 1
ATOM 6923 C C . THR B 1 304 ? -3.682 12.719 -5.176 1 92.25 304 THR B C 1
ATOM 6925 O O . THR B 1 304 ? -2.561 12.57 -5.672 1 92.25 304 THR B O 1
ATOM 6928 N N . LEU B 1 305 ? -4.457 13.695 -5.473 1 91.25 305 LEU B N 1
ATOM 6929 C CA . LEU B 1 305 ? -4.086 14.672 -6.492 1 91.25 305 LEU B CA 1
ATOM 6930 C C . LEU B 1 305 ? -2.904 15.516 -6.035 1 91.25 305 LEU B C 1
ATOM 6932 O O . LEU B 1 305 ? -1.992 15.797 -6.816 1 91.25 305 LEU B O 1
ATOM 6936 N N . THR B 1 306 ? -2.984 15.891 -4.797 1 93.94 306 THR B N 1
ATOM 6937 C CA . THR B 1 306 ? -1.899 16.688 -4.246 1 93.94 306 THR B CA 1
ATOM 6938 C C . THR B 1 306 ? -0.581 15.922 -4.285 1 93.94 306 THR B C 1
ATOM 6940 O O . THR B 1 306 ? 0.45 16.469 -4.684 1 93.94 306 THR B O 1
ATOM 6943 N N . THR B 1 307 ? -0.648 14.695 -3.9 1 95.5 307 THR B N 1
ATOM 6944 C CA . THR B 1 307 ? 0.561 13.883 -3.91 1 95.5 307 THR B CA 1
ATOM 6945 C C . THR B 1 307 ? 1.107 13.742 -5.328 1 95.5 307 THR B C 1
ATOM 6947 O O . THR B 1 307 ? 2.318 13.828 -5.543 1 95.5 307 THR B O 1
ATOM 6950 N N . PHE B 1 308 ? 0.273 13.523 -6.25 1 93.75 308 PHE B N 1
ATOM 6951 C CA . PHE B 1 308 ? 0.682 13.398 -7.645 1 93.75 308 PHE B CA 1
ATOM 6952 C C . PHE B 1 308 ? 1.347 14.68 -8.133 1 93.75 308 PHE B C 1
ATOM 6954 O O . PHE B 1 308 ? 2.41 14.641 -8.75 1 93.75 308 PHE B O 1
ATOM 6961 N N . ILE B 1 309 ? 0.746 15.758 -7.82 1 94.44 309 ILE B N 1
ATOM 6962 C CA . ILE B 1 309 ? 1.261 17.062 -8.242 1 94.44 309 ILE B CA 1
ATOM 6963 C C . ILE B 1 309 ? 2.613 17.312 -7.586 1 94.44 309 ILE B C 1
ATOM 6965 O O . ILE B 1 309 ? 3.555 17.766 -8.242 1 94.44 309 ILE B O 1
ATOM 6969 N N . TYR B 1 310 ? 2.738 17.016 -6.305 1 96.62 310 TYR B N 1
ATOM 6970 C CA . TYR B 1 310 ? 3.994 17.234 -5.59 1 96.62 310 TYR B CA 1
ATOM 6971 C C . TYR B 1 310 ? 5.113 16.391 -6.207 1 96.62 310 TYR B C 1
ATOM 6973 O O . TYR B 1 310 ? 6.23 16.891 -6.395 1 96.62 310 TYR B O 1
ATOM 6981 N N . CYS B 1 311 ? 4.777 15.125 -6.531 1 95.56 311 CYS B N 1
ATOM 6982 C CA . CYS B 1 311 ? 5.773 14.273 -7.168 1 95.56 311 CYS B CA 1
ATOM 6983 C C . CYS B 1 311 ? 6.191 14.844 -8.516 1 95.56 311 CYS B C 1
ATOM 6985 O O . CYS B 1 311 ? 7.383 14.914 -8.82 1 95.56 311 CYS B O 1
ATOM 6987 N N . MET B 1 312 ? 5.238 15.32 -9.305 1 95.5 312 MET B N 1
ATOM 6988 C CA . MET B 1 312 ? 5.531 15.875 -10.617 1 95.5 312 MET B CA 1
ATOM 6989 C C . MET B 1 312 ? 6.348 17.156 -10.5 1 95.5 312 MET B C 1
ATOM 6991 O O . MET B 1 312 ? 7.258 17.406 -11.297 1 95.5 312 MET B O 1
ATOM 6995 N N . MET B 1 313 ? 6.008 17.938 -9.523 1 96.44 313 MET B N 1
ATOM 6996 C CA . MET B 1 313 ? 6.75 19.172 -9.289 1 96.44 313 MET B CA 1
ATOM 6997 C C . MET B 1 313 ? 8.195 18.875 -8.891 1 96.44 313 MET B C 1
ATOM 6999 O O . MET B 1 313 ? 9.117 19.531 -9.375 1 96.44 313 MET B O 1
ATOM 7003 N N . GLY B 1 314 ? 8.375 17.875 -8.016 1 96.12 314 GLY B N 1
ATOM 7004 C CA . GLY B 1 314 ? 9.719 17.484 -7.629 1 96.12 314 GLY B CA 1
ATOM 7005 C C . GLY B 1 314 ? 10.555 17 -8.805 1 96.12 314 GLY B C 1
ATOM 7006 O O . GLY B 1 314 ? 11.711 17.406 -8.953 1 96.12 314 GLY B O 1
ATOM 7007 N N . VAL B 1 315 ? 9.945 16.203 -9.672 1 94.94 315 VAL B N 1
ATOM 7008 C CA . VAL B 1 315 ? 10.625 15.695 -10.852 1 94.94 315 VAL B CA 1
ATOM 7009 C C . VAL B 1 315 ? 10.984 16.859 -11.789 1 94.94 315 VAL B C 1
ATOM 7011 O O . VAL B 1 315 ? 12.094 16.922 -12.312 1 94.94 315 VAL B O 1
ATOM 7014 N N . THR B 1 316 ? 10.055 17.75 -11.984 1 95.38 316 THR B N 1
ATOM 7015 C CA . THR B 1 316 ? 10.242 18.891 -12.883 1 95.38 316 THR B CA 1
ATOM 7016 C C . THR B 1 316 ? 11.398 19.766 -12.414 1 95.38 316 THR B C 1
ATOM 7018 O O . THR B 1 316 ? 12.258 20.141 -13.211 1 95.38 316 THR B O 1
ATOM 7021 N N . LEU B 1 317 ? 11.484 20.047 -11.141 1 96.44 317 LEU B N 1
ATOM 7022 C CA . LEU B 1 317 ? 12.539 20.891 -10.594 1 96.44 317 LEU B CA 1
ATOM 7023 C C . LEU B 1 317 ? 13.914 20.25 -10.805 1 96.44 317 LEU B C 1
ATOM 7025 O O . LEU B 1 317 ? 14.852 20.922 -11.227 1 96.44 317 LEU B O 1
ATOM 7029 N N . CYS B 1 318 ? 14 18.953 -10.57 1 95.62 318 CYS B N 1
ATOM 7030 C CA . CYS B 1 318 ? 15.273 18.25 -10.633 1 95.62 318 CYS B CA 1
ATOM 7031 C C . CYS B 1 318 ? 15.703 18.031 -12.078 1 95.62 318 CYS B C 1
ATOM 7033 O O . CYS B 1 318 ? 16.891 17.781 -12.344 1 95.62 318 CYS B O 1
ATOM 7035 N N . LEU B 1 319 ? 14.742 18.062 -13.008 1 94.06 319 LEU B N 1
ATOM 7036 C CA . LEU B 1 319 ? 15.094 17.922 -14.414 1 94.06 319 LEU B CA 1
ATOM 7037 C C . LEU B 1 319 ? 15.484 19.281 -15.008 1 94.06 319 LEU B C 1
ATOM 7039 O O . LEU B 1 319 ? 16.219 19.344 -15.992 1 94.06 319 LEU B O 1
ATOM 7043 N N . MET B 1 320 ? 15 20.344 -14.422 1 94.44 320 MET B N 1
ATOM 7044 C CA . MET B 1 320 ? 15.305 21.688 -14.914 1 94.44 320 MET B CA 1
ATOM 7045 C C . MET B 1 320 ? 16.719 22.109 -14.523 1 94.44 320 MET B C 1
ATOM 7047 O O . MET B 1 320 ? 17.406 22.766 -15.305 1 94.44 320 MET B O 1
ATOM 7051 N N . GLN B 1 321 ? 17.109 21.703 -13.273 1 94.75 321 GLN B N 1
ATOM 7052 C CA . GLN B 1 321 ? 18.406 22.125 -12.758 1 94.75 321 GLN B CA 1
ATOM 7053 C C . GLN B 1 321 ? 19.062 21.016 -11.945 1 94.75 321 GLN B C 1
ATOM 7055 O O . GLN B 1 321 ? 18.375 20.188 -11.352 1 94.75 321 GLN B O 1
ATOM 7060 N N . LYS B 1 322 ? 20.359 21.141 -11.961 1 95.25 322 LYS B N 1
ATOM 7061 C CA . LYS B 1 322 ? 21.094 20.25 -11.07 1 95.25 322 LYS B CA 1
ATOM 7062 C C . LYS B 1 322 ? 20.75 20.516 -9.609 1 95.25 322 LYS B C 1
ATOM 7064 O O . LYS B 1 322 ? 20.609 21.672 -9.203 1 95.25 322 LYS B O 1
ATOM 7069 N N . TYR B 1 323 ? 20.625 19.5 -8.828 1 95.62 323 TYR B N 1
ATOM 7070 C CA . TYR B 1 323 ? 20.125 19.609 -7.461 1 95.62 323 TYR B CA 1
ATOM 7071 C C . TYR B 1 323 ? 21 20.562 -6.652 1 95.62 323 TYR B C 1
ATOM 7073 O O . TYR B 1 323 ? 20.5 21.281 -5.77 1 95.62 323 TYR B O 1
ATOM 7081 N N . SER B 1 324 ? 22.328 20.688 -6.941 1 94.69 324 SER B N 1
ATOM 7082 C CA . SER B 1 324 ? 23.25 21.531 -6.191 1 94.69 324 SER B CA 1
ATOM 7083 C C . SER B 1 324 ? 23.031 23 -6.492 1 94.69 324 SER B C 1
ATOM 7085 O O . SER B 1 324 ? 23.422 23.875 -5.707 1 94.69 324 SER B O 1
ATOM 7087 N N . ASN B 1 325 ? 22.312 23.344 -7.566 1 94.5 325 ASN B N 1
ATOM 7088 C CA . ASN B 1 325 ? 22.125 24.734 -7.992 1 94.5 325 ASN B CA 1
ATOM 7089 C C . ASN B 1 325 ? 20.719 25.234 -7.668 1 94.5 325 ASN B C 1
ATOM 7091 O O . ASN B 1 325 ? 20.391 26.391 -7.957 1 94.5 325 ASN B O 1
ATOM 7095 N N . VAL B 1 326 ? 19.984 24.406 -7.051 1 94.81 326 VAL B N 1
ATOM 7096 C CA . VAL B 1 326 ? 18.609 24.797 -6.73 1 94.81 326 VAL B CA 1
ATOM 7097 C C . VAL B 1 326 ? 18.609 25.812 -5.586 1 94.81 326 VAL B C 1
ATOM 7099 O O . VAL B 1 326 ? 19.328 25.641 -4.602 1 94.81 326 VAL B O 1
ATOM 7102 N N . ASP B 1 327 ? 17.859 26.828 -5.785 1 92.19 327 ASP B N 1
ATOM 7103 C CA . ASP B 1 327 ? 17.75 27.859 -4.758 1 92.19 327 ASP B CA 1
ATOM 7104 C C . ASP B 1 327 ? 16.953 27.359 -3.555 1 92.19 327 ASP B C 1
ATOM 7106 O O . ASP B 1 327 ? 15.898 26.75 -3.717 1 92.19 327 ASP B O 1
ATOM 7110 N N . LYS B 1 328 ? 17.312 27.734 -2.377 1 89.62 328 LYS B N 1
ATOM 7111 C CA . LYS B 1 328 ? 16.703 27.219 -1.152 1 89.62 328 LYS B CA 1
ATOM 7112 C C . LYS B 1 328 ? 15.461 28.016 -0.78 1 89.62 328 LYS B C 1
ATOM 7114 O O . LYS B 1 328 ? 14.586 27.516 -0.059 1 89.62 328 LYS B O 1
ATOM 7119 N N . ASP B 1 329 ? 15.367 29.219 -1.297 1 87.56 329 ASP B N 1
ATOM 7120 C CA . ASP B 1 329 ? 14.312 30.109 -0.829 1 87.56 329 ASP B CA 1
ATOM 7121 C C . ASP B 1 329 ? 13.18 30.203 -1.851 1 87.56 329 ASP B C 1
ATOM 7123 O O . ASP B 1 329 ? 12.016 30.406 -1.484 1 87.56 329 ASP B O 1
ATOM 7127 N N . ALA B 1 330 ? 13.578 30.156 -3.09 1 90.31 330 ALA B N 1
ATOM 7128 C CA . ALA B 1 330 ? 12.594 30.25 -4.168 1 90.31 330 ALA B CA 1
ATOM 7129 C C . ALA B 1 330 ? 12.938 29.281 -5.305 1 90.31 330 ALA B C 1
ATOM 7131 O O . ALA B 1 330 ? 13.211 29.719 -6.426 1 90.31 330 ALA B O 1
ATOM 7132 N N . ALA B 1 331 ? 12.703 28.109 -5.059 1 91.31 331 ALA B N 1
ATOM 7133 C CA . ALA B 1 331 ? 13.234 27.031 -5.883 1 91.31 331 ALA B CA 1
ATOM 7134 C C . ALA B 1 331 ? 12.672 27.094 -7.301 1 91.31 331 ALA B C 1
ATOM 7136 O O . ALA B 1 331 ? 13.43 27.125 -8.273 1 91.31 331 ALA B O 1
ATOM 7137 N N . PHE B 1 332 ? 11.406 27.25 -7.48 1 94.12 332 PHE B N 1
ATOM 7138 C CA . PHE B 1 332 ? 10.789 27.125 -8.797 1 94.12 332 PHE B CA 1
ATOM 7139 C C . PHE B 1 332 ? 10.961 28.406 -9.602 1 94.12 332 PHE B C 1
ATOM 7141 O O . PHE B 1 332 ? 11.273 28.359 -10.789 1 94.12 332 PHE B O 1
ATOM 7148 N N . SER B 1 333 ? 10.781 29.531 -8.938 1 92.06 333 SER B N 1
ATOM 7149 C CA . SER B 1 333 ? 10.914 30.797 -9.648 1 92.06 333 SER B CA 1
ATOM 7150 C C . SER B 1 333 ? 12.336 30.984 -10.172 1 92.06 333 SER B C 1
ATOM 7152 O O . SER B 1 333 ? 12.531 31.344 -11.336 1 92.06 333 SER B O 1
ATOM 7154 N N . VAL B 1 334 ? 13.32 30.719 -9.375 1 91.56 334 VAL B N 1
ATOM 7155 C CA . VAL B 1 334 ? 14.719 30.906 -9.742 1 91.56 334 VAL B CA 1
ATOM 7156 C C . VAL B 1 334 ? 15.133 29.844 -10.766 1 91.56 334 VAL B C 1
ATOM 7158 O O . VAL B 1 334 ? 15.961 30.109 -11.641 1 91.56 334 VAL B O 1
ATOM 7161 N N . ALA B 1 335 ? 14.539 28.719 -10.625 1 94.19 335 ALA B N 1
ATOM 7162 C CA . ALA B 1 335 ? 14.844 27.656 -11.578 1 94.19 335 ALA B CA 1
ATOM 7163 C C . ALA B 1 335 ? 14.461 28.062 -13 1 94.19 335 ALA B C 1
ATOM 7165 O O . ALA B 1 335 ? 15.18 27.766 -13.953 1 94.19 335 ALA B O 1
ATOM 7166 N N . PHE B 1 336 ? 13.344 28.75 -13.148 1 94.12 336 PHE B N 1
ATOM 7167 C CA . PHE B 1 336 ? 12.914 29.188 -14.469 1 94.12 336 PHE B CA 1
ATOM 7168 C C . PHE B 1 336 ? 13.836 30.281 -15 1 94.12 336 PHE B C 1
ATOM 7170 O O . PHE B 1 336 ? 14.125 30.328 -16.203 1 94.12 336 PHE B O 1
ATOM 7177 N N . GLU B 1 337 ? 14.305 31.094 -14.117 1 91.88 337 GLU B N 1
ATOM 7178 C CA . GLU B 1 337 ? 15.281 32.094 -14.523 1 91.88 337 GLU B CA 1
ATOM 7179 C C . GLU B 1 337 ? 16.594 31.453 -14.969 1 91.88 337 GLU B C 1
ATOM 7181 O O . GLU B 1 337 ? 17.188 31.859 -15.969 1 91.88 337 GLU B O 1
ATOM 7186 N N . ALA B 1 338 ? 16.984 30.469 -14.297 1 92.5 338 ALA B N 1
ATOM 7187 C CA . ALA B 1 338 ? 18.25 29.797 -14.562 1 92.5 338 ALA B CA 1
ATOM 7188 C C . ALA B 1 338 ? 18.203 29.078 -15.914 1 92.5 338 ALA B C 1
ATOM 7190 O O . ALA B 1 338 ? 19.234 28.922 -16.578 1 92.5 338 ALA B O 1
ATOM 7191 N N . VAL B 1 339 ? 17.031 28.672 -16.328 1 93.56 339 VAL B N 1
ATOM 7192 C CA . VAL B 1 339 ? 16.938 27.938 -17.578 1 93.56 339 VAL B CA 1
ATOM 7193 C C . VAL B 1 339 ? 16.609 28.906 -18.719 1 93.56 339 VAL B C 1
ATOM 7195 O O . VAL B 1 339 ? 16.344 28.484 -19.844 1 93.56 339 VAL B O 1
ATOM 7198 N N . GLY B 1 340 ? 16.453 30.203 -18.469 1 90.94 340 GLY B N 1
ATOM 7199 C CA . GLY B 1 340 ? 16.344 31.219 -19.5 1 90.94 340 GLY B CA 1
ATOM 7200 C C . GLY B 1 340 ? 14.93 31.734 -19.688 1 90.94 340 GLY B C 1
ATOM 7201 O O . GLY B 1 340 ? 14.641 32.438 -20.656 1 90.94 340 GLY B O 1
ATOM 7202 N N . LEU B 1 341 ? 14.055 31.406 -18.844 1 92.62 341 LEU B N 1
ATOM 7203 C CA . LEU B 1 341 ? 12.68 31.891 -18.938 1 92.62 341 LEU B CA 1
ATOM 7204 C C . LEU B 1 341 ? 12.391 32.906 -17.828 1 92.62 341 LEU B C 1
ATOM 7206 O O . LEU B 1 341 ? 11.602 32.625 -16.922 1 92.62 341 LEU B O 1
ATOM 7210 N N . LYS B 1 342 ? 12.836 34.031 -17.953 1 91.38 342 LYS B N 1
ATOM 7211 C CA . LYS B 1 342 ? 12.711 35.094 -16.953 1 91.38 342 LYS B CA 1
ATOM 7212 C C . LYS B 1 342 ? 11.25 35.469 -16.75 1 91.38 342 LYS B C 1
ATOM 7214 O O . LYS B 1 342 ? 10.836 35.781 -15.625 1 91.38 342 LYS B O 1
ATOM 7219 N N . TRP B 1 343 ? 10.5 35.469 -17.828 1 92.06 343 TRP B N 1
ATOM 7220 C CA . TRP B 1 343 ? 9.094 35.844 -17.703 1 92.06 343 TRP B CA 1
ATOM 7221 C C . TRP B 1 343 ? 8.328 34.844 -16.859 1 92.06 343 TRP B C 1
ATOM 7223 O O . TRP B 1 343 ? 7.379 35.188 -16.156 1 92.06 343 TRP B O 1
ATOM 7233 N N . ALA B 1 344 ? 8.68 33.594 -16.953 1 93.56 344 ALA B N 1
ATOM 7234 C CA . ALA B 1 344 ? 8.016 32.562 -16.188 1 93.56 344 ALA B CA 1
ATOM 7235 C C . ALA B 1 344 ? 8.297 32.688 -14.695 1 93.56 344 ALA B C 1
ATOM 7237 O O . ALA B 1 344 ? 7.48 32.281 -13.859 1 93.56 344 ALA B O 1
ATOM 7238 N N . LYS B 1 345 ? 9.43 33.281 -14.383 1 93.12 345 LYS B N 1
ATOM 7239 C CA . LYS B 1 345 ? 9.789 33.531 -12.992 1 93.12 345 LYS B CA 1
ATOM 7240 C C . LYS B 1 345 ? 8.703 34.344 -12.281 1 93.12 345 LYS B C 1
ATOM 7242 O O . LYS B 1 345 ? 8.312 34 -11.156 1 93.12 345 LYS B O 1
ATOM 7247 N N . TYR B 1 346 ? 8.156 35.281 -12.945 1 92.94 346 TYR B N 1
ATOM 7248 C CA . TYR B 1 346 ? 7.148 36.156 -12.352 1 92.94 346 TYR B CA 1
ATOM 7249 C C . TYR B 1 346 ? 5.809 35.438 -12.227 1 92.94 346 TYR B C 1
ATOM 7251 O O . TYR B 1 346 ? 5.098 35.625 -11.234 1 92.94 346 TYR B O 1
ATOM 7259 N N . ILE B 1 347 ? 5.461 34.656 -13.141 1 93.38 347 ILE B N 1
ATOM 7260 C CA . ILE B 1 347 ? 4.211 33.906 -13.094 1 93.38 347 ILE B CA 1
ATOM 7261 C C . ILE B 1 347 ? 4.25 32.906 -11.938 1 93.38 347 ILE B C 1
ATOM 7263 O O . ILE B 1 347 ? 3.279 32.812 -11.18 1 93.38 347 ILE B O 1
ATOM 7267 N N . VAL B 1 348 ? 5.367 32.281 -11.836 1 93.75 348 VAL B N 1
ATOM 7268 C CA . VAL B 1 348 ? 5.535 31.297 -10.789 1 93.75 348 VAL B CA 1
ATOM 7269 C C . VAL B 1 348 ? 5.523 31.953 -9.414 1 93.75 348 VAL B C 1
ATOM 7271 O O . VAL B 1 348 ? 4.902 31.453 -8.477 1 93.75 348 VAL B O 1
ATOM 7274 N N . ALA B 1 349 ? 6.168 33.094 -9.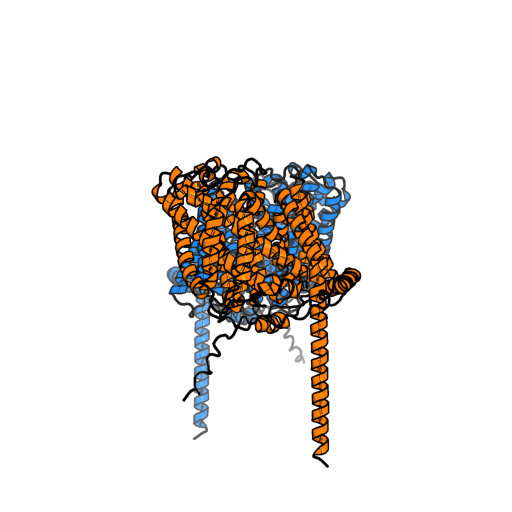312 1 93.38 349 ALA B N 1
ATOM 7275 C CA . ALA B 1 349 ? 6.219 33.812 -8.039 1 93.38 349 ALA B CA 1
ATOM 7276 C C . ALA B 1 349 ? 4.828 34.25 -7.617 1 93.38 349 ALA B C 1
ATOM 7278 O O . ALA B 1 349 ? 4.449 34.125 -6.453 1 93.38 349 ALA B O 1
ATOM 7279 N N . ILE B 1 350 ? 4.039 34.75 -8.492 1 92.44 350 ILE B N 1
ATOM 7280 C CA . ILE B 1 350 ? 2.684 35.219 -8.203 1 92.44 350 ILE B CA 1
ATOM 7281 C C . ILE B 1 350 ? 1.811 34 -7.809 1 92.44 350 ILE B C 1
ATOM 7283 O O . ILE B 1 350 ? 0.998 34.125 -6.887 1 92.44 350 ILE B O 1
ATOM 7287 N N . GLY B 1 351 ? 1.98 33 -8.555 1 91.19 351 GLY B N 1
ATOM 7288 C CA . GLY B 1 351 ? 1.24 31.797 -8.227 1 91.19 351 GLY B CA 1
ATOM 7289 C C . GLY B 1 351 ? 1.555 31.266 -6.836 1 91.19 351 GLY B C 1
ATOM 7290 O O . GLY B 1 351 ? 0.654 30.844 -6.105 1 91.19 351 GLY B O 1
ATOM 7291 N N . ALA B 1 352 ? 2.826 31.219 -6.508 1 92.38 352 ALA B N 1
ATOM 7292 C CA . ALA B 1 352 ? 3.244 30.766 -5.184 1 92.38 352 ALA B CA 1
ATOM 7293 C C . ALA B 1 352 ? 2.652 31.656 -4.09 1 92.38 352 ALA B C 1
ATOM 7295 O O . ALA B 1 352 ? 2.172 31.156 -3.07 1 92.38 352 ALA B O 1
ATOM 7296 N N . LEU B 1 353 ? 2.684 32.938 -4.305 1 93.56 353 LEU B N 1
ATOM 7297 C CA . LEU B 1 353 ? 2.152 33.906 -3.334 1 93.56 353 LEU B CA 1
ATOM 7298 C C . LEU B 1 353 ? 0.649 33.719 -3.154 1 93.56 353 LEU B C 1
ATOM 7300 O O . LEU B 1 353 ? 0.145 33.75 -2.029 1 93.56 353 LEU B O 1
ATOM 7304 N N . GLN B 1 354 ? 0.003 33.5 -4.191 1 91.12 354 GLN B N 1
ATOM 7305 C CA . GLN B 1 354 ? -1.435 33.281 -4.129 1 91.12 354 GLN B CA 1
ATOM 7306 C C . GLN B 1 354 ? -1.744 31.984 -3.361 1 91.12 354 GLN B C 1
ATOM 7308 O O . GLN B 1 354 ? -2.66 31.953 -2.537 1 91.12 354 GLN B O 1
ATOM 7313 N N . GLY B 1 355 ? -1.051 30.969 -3.715 1 89.06 355 GLY B N 1
ATOM 7314 C CA . GLY B 1 355 ? -1.245 29.703 -3.014 1 89.06 355 GLY B CA 1
ATOM 7315 C C . GLY B 1 355 ? -0.978 29.812 -1.522 1 89.06 355 GLY B C 1
ATOM 7316 O O . GLY B 1 355 ? -1.752 29.297 -0.712 1 89.06 355 GLY B O 1
ATOM 7317 N N . MET B 1 356 ? 0.046 30.469 -1.137 1 92.81 356 MET B N 1
ATOM 7318 C CA . MET B 1 356 ? 0.411 30.609 0.27 1 92.81 356 MET B CA 1
ATOM 7319 C C . MET B 1 356 ? -0.601 31.484 1.012 1 92.81 356 MET B C 1
ATOM 7321 O O . MET B 1 356 ? -0.91 31.219 2.176 1 92.81 356 MET B O 1
ATOM 7325 N N . THR B 1 357 ? -1.081 32.438 0.324 1 91 357 THR B N 1
ATOM 7326 C CA . THR B 1 357 ? -2.117 33.281 0.92 1 91 357 THR B CA 1
ATOM 7327 C C . THR B 1 357 ? -3.377 32.469 1.2 1 91 357 THR B C 1
ATOM 7329 O O . THR B 1 357 ? -4.008 32.625 2.248 1 91 357 THR B O 1
ATOM 7332 N N . SER B 1 358 ? -3.67 31.625 0.265 1 86.88 358 SER B N 1
ATOM 7333 C CA . SER B 1 358 ? -4.828 30.75 0.445 1 86.88 358 SER B CA 1
ATOM 7334 C C . SER B 1 358 ? -4.648 29.828 1.646 1 86.88 358 SER B C 1
ATOM 7336 O O . SER B 1 358 ? -5.594 29.594 2.404 1 86.88 358 SER B O 1
ATOM 7338 N N . VAL B 1 359 ? -3.537 29.297 1.823 1 89.38 359 VAL B N 1
ATOM 7339 C CA . VAL B 1 359 ? -3.246 28.391 2.928 1 89.38 359 VAL B CA 1
ATOM 7340 C C . VAL B 1 359 ? -3.398 29.125 4.258 1 89.38 359 VAL B C 1
ATOM 7342 O O . VAL B 1 359 ? -3.98 28.594 5.207 1 89.38 359 VAL B O 1
ATOM 7345 N N . ILE B 1 360 ? -2.91 30.391 4.312 1 90.44 360 ILE B N 1
ATOM 7346 C CA . ILE B 1 360 ? -2.996 31.172 5.539 1 90.44 360 ILE B CA 1
ATOM 7347 C C . ILE B 1 360 ? -4.461 31.484 5.852 1 90.44 360 ILE B C 1
ATOM 7349 O O . ILE B 1 360 ? -4.883 31.406 7.008 1 90.44 360 ILE B O 1
ATOM 7353 N N . LEU B 1 361 ? -5.184 31.75 4.859 1 85.5 361 LEU B N 1
ATOM 7354 C CA . LEU B 1 361 ? -6.586 32.094 5.043 1 85.5 361 LEU B CA 1
ATOM 7355 C C . LEU B 1 361 ? -7.379 30.906 5.562 1 85.5 361 LEU B C 1
ATOM 7357 O O . LEU B 1 361 ? -8.133 31.031 6.535 1 85.5 361 LEU B O 1
ATOM 7361 N N . VAL B 1 362 ? -7.234 29.812 4.895 1 80.94 362 VAL B N 1
ATOM 7362 C CA . VAL B 1 362 ? -7.953 28.625 5.305 1 80.94 362 VAL B CA 1
ATOM 7363 C C . VAL B 1 362 ? -7.504 28.203 6.703 1 80.94 362 VAL B C 1
ATOM 7365 O O . VAL B 1 362 ? -8.32 27.766 7.52 1 80.94 362 VAL B O 1
ATOM 7368 N N . GLY B 1 363 ? -6.242 28.312 6.949 1 85.19 363 GLY B N 1
ATOM 7369 C CA . GLY B 1 363 ? -5.723 28.016 8.273 1 85.19 363 GLY B CA 1
ATOM 7370 C C . GLY B 1 363 ? -6.305 28.906 9.359 1 85.19 363 GLY B C 1
ATOM 7371 O O . GLY B 1 363 ? -6.602 28.438 10.461 1 85.19 363 GLY B O 1
ATOM 7372 N N . ALA B 1 364 ? -6.473 30.109 9.031 1 85.69 364 ALA B N 1
ATOM 7373 C CA . ALA B 1 364 ? -7.031 31.062 9.992 1 85.69 364 ALA B CA 1
ATOM 7374 C C . ALA B 1 364 ? -8.477 30.719 10.336 1 85.69 364 ALA B C 1
ATOM 7376 O O . ALA B 1 364 ? -8.875 30.781 11.5 1 85.69 364 ALA B O 1
ATOM 7377 N N . VAL B 1 365 ? -9.156 30.297 9.352 1 78.5 365 VAL B N 1
ATOM 7378 C CA . VAL B 1 365 ? -10.555 29.922 9.555 1 78.5 365 VAL B CA 1
ATOM 7379 C C . VAL B 1 365 ? -10.633 28.641 10.391 1 78.5 365 VAL B C 1
ATOM 7381 O O . VAL B 1 365 ? -11.414 28.562 11.336 1 78.5 365 VAL B O 1
ATOM 7384 N N . GLY B 1 366 ? -9.859 27.719 10.008 1 78 366 GLY B N 1
ATOM 7385 C CA . GLY B 1 366 ? -9.852 26.453 10.734 1 78 366 GLY B CA 1
ATOM 7386 C C . GLY B 1 366 ? -9.422 26.609 12.18 1 78 366 GLY B C 1
ATOM 7387 O O . GLY B 1 366 ? -10.008 25.984 13.07 1 78 366 GLY B O 1
ATOM 7388 N N . GLN B 1 367 ? -8.461 27.391 12.398 1 83.25 367 GLN B N 1
ATOM 7389 C CA . GLN B 1 367 ? -7.938 27.578 13.742 1 83.25 367 GLN B CA 1
ATOM 7390 C C . GLN B 1 367 ? -8.969 28.25 14.641 1 83.25 367 GLN B C 1
ATOM 7392 O O . GLN B 1 367 ? -9.062 27.953 15.828 1 83.25 367 GLN B O 1
ATOM 7397 N N . ALA B 1 368 ? -9.664 29.156 14.086 1 79.5 368 ALA B N 1
ATOM 7398 C CA . ALA B 1 368 ? -10.688 29.859 14.867 1 79.5 368 ALA B CA 1
ATOM 7399 C C . ALA B 1 368 ? -11.805 28.906 15.273 1 79.5 368 ALA B C 1
ATOM 7401 O O . ALA B 1 368 ? -12.305 28.953 16.406 1 79.5 368 ALA B O 1
ATOM 7402 N N . ARG B 1 369 ? -12.094 28.031 14.398 1 74.38 369 ARG B N 1
ATOM 7403 C CA . ARG B 1 369 ? -13.133 27.047 14.695 1 74.38 369 ARG B CA 1
ATOM 7404 C C . ARG B 1 369 ? -12.672 26.062 15.766 1 74.38 369 ARG B C 1
ATOM 7406 O O . ARG B 1 369 ? -13.43 25.719 16.672 1 74.38 369 ARG B O 1
ATOM 7413 N N . TYR B 1 370 ? -11.453 25.641 15.656 1 81.06 370 TYR B N 1
ATOM 7414 C CA . TYR B 1 370 ? -10.898 24.734 16.656 1 81.06 370 TYR B CA 1
ATOM 7415 C C . TYR B 1 370 ? -10.891 25.391 18.031 1 81.06 370 TYR B C 1
ATOM 7417 O O . TYR B 1 370 ? -11.312 24.781 19.016 1 81.06 370 TYR B O 1
ATOM 7425 N N . LEU B 1 371 ? -10.43 26.625 18.047 1 82.75 371 LEU B N 1
ATOM 7426 C CA . LEU B 1 371 ? -10.289 27.312 19.312 1 82.75 371 LEU B CA 1
ATOM 7427 C C . LEU B 1 371 ? -11.656 27.578 19.938 1 82.75 371 LEU B C 1
ATOM 7429 O O . LEU B 1 371 ? -11.82 27.469 21.156 1 82.75 371 LEU B O 1
ATOM 7433 N N . THR B 1 372 ? -12.594 27.859 19.141 1 78.44 372 THR B N 1
ATOM 7434 C CA . THR B 1 372 ? -13.945 28.125 19.641 1 78.44 372 THR B CA 1
ATOM 7435 C C . THR B 1 372 ? -14.562 26.844 20.203 1 78.44 372 THR B C 1
ATOM 7437 O O . THR B 1 372 ? -15.195 26.875 21.266 1 78.44 372 THR B O 1
ATOM 7440 N N . HIS B 1 373 ? -14.344 25.812 19.469 1 77.06 373 HIS B N 1
ATOM 7441 C CA . HIS B 1 373 ? -14.875 24.531 19.938 1 77.06 373 HIS B CA 1
ATOM 7442 C C . HIS B 1 373 ? -14.219 24.125 21.25 1 77.06 373 HIS B C 1
ATOM 7444 O O . HIS B 1 373 ? -14.883 23.594 22.141 1 77.06 373 HIS B O 1
ATOM 7450 N N . MET B 1 374 ? -13 24.281 21.328 1 80.69 374 MET B N 1
ATOM 7451 C CA . MET B 1 374 ? -12.273 23.922 22.547 1 80.69 374 MET B CA 1
ATOM 7452 C C . MET B 1 374 ? -12.711 24.797 23.719 1 80.69 374 MET B C 1
ATOM 7454 O O . MET B 1 374 ? -12.82 24.328 24.844 1 80.69 374 MET B O 1
ATOM 7458 N N . ALA B 1 375 ? -13.008 26 23.422 1 78.94 375 ALA B N 1
ATOM 7459 C CA . ALA B 1 375 ? -13.445 26.938 24.453 1 78.94 375 ALA B CA 1
ATOM 7460 C C . ALA B 1 375 ? -14.844 26.594 24.938 1 78.94 375 ALA B C 1
ATOM 7462 O O . ALA B 1 375 ? -15.172 26.828 26.109 1 78.94 375 ALA B O 1
ATOM 7463 N N . ARG B 1 376 ? -15.578 26.016 24.078 1 75.12 376 ARG B N 1
ATOM 7464 C CA . ARG B 1 376 ? -16.938 25.625 24.438 1 75.12 376 ARG B CA 1
ATOM 7465 C C . ARG B 1 376 ? -16.922 24.438 25.406 1 75.12 376 ARG B C 1
ATOM 7467 O O . ARG B 1 376 ? -17.906 24.219 26.125 1 75.12 376 ARG B O 1
ATOM 7474 N N . THR B 1 377 ? -15.891 23.672 25.328 1 73 377 THR B N 1
ATOM 7475 C CA . THR B 1 377 ? -15.797 22.531 26.234 1 73 377 THR B CA 1
ATOM 7476 C C . THR B 1 377 ? -15.148 22.953 27.547 1 73 377 THR B C 1
ATOM 7478 O O . THR B 1 377 ? -14.898 22.109 28.422 1 73 377 THR B O 1
ATOM 7481 N N . HIS B 1 378 ? -14.922 24.281 27.75 1 68.44 378 HIS B N 1
ATOM 7482 C CA . HIS B 1 378 ? -14.453 24.906 28.984 1 68.44 378 HIS B CA 1
ATOM 7483 C C . HIS B 1 378 ? -13.016 24.484 29.297 1 68.44 378 HIS B C 1
ATOM 7485 O O . HIS B 1 378 ? -12.617 24.469 30.469 1 68.44 378 HIS B O 1
ATOM 7491 N N . LEU B 1 379 ? -12.406 24.031 28.391 1 71.75 379 LEU B N 1
ATOM 7492 C CA . LEU B 1 379 ? -10.984 23.766 28.562 1 71.75 379 LEU B CA 1
ATOM 7493 C C . LEU B 1 379 ? -10.164 25.047 28.422 1 71.75 379 LEU B C 1
ATOM 7495 O O . LEU B 1 379 ? -9.039 25.125 28.938 1 71.75 379 LEU B O 1
ATOM 7499 N N . LEU B 1 380 ? -10.75 26 27.734 1 76.75 380 LEU B N 1
ATOM 7500 C CA . LEU B 1 380 ? -10.156 27.312 27.547 1 76.75 380 LEU B CA 1
ATOM 7501 C C . LEU B 1 380 ? -11.094 28.406 28.031 1 76.75 380 LEU B C 1
ATOM 7503 O O . LEU B 1 380 ? -12.289 28.172 28.25 1 76.75 380 LEU B O 1
ATOM 7507 N N . PRO B 1 381 ? -10.508 29.562 28.219 1 77.06 381 PRO B N 1
ATOM 7508 C CA . PRO B 1 381 ? -11.375 30.656 28.688 1 77.06 381 PRO B CA 1
ATOM 7509 C C . PRO B 1 381 ? -12.578 30.891 27.781 1 77.06 381 PRO B C 1
ATOM 7511 O O . PRO B 1 381 ? -12.461 30.797 26.562 1 77.06 381 PRO B O 1
ATOM 7514 N N . SER B 1 382 ? -13.656 31.188 28.375 1 78.06 382 SER B N 1
ATOM 7515 C CA . SER B 1 382 ? -14.945 31.281 27.703 1 78.06 382 SER B CA 1
ATOM 7516 C C . SER B 1 382 ? -14.984 32.5 26.75 1 78.06 382 SER B C 1
ATOM 7518 O O . SER B 1 382 ? -15.789 32.531 25.828 1 78.06 382 SER B O 1
ATOM 7520 N N . TRP B 1 383 ? -14.07 33.438 27.047 1 81.56 383 TRP B N 1
ATOM 7521 C CA . TRP B 1 383 ? -14.086 34.625 26.188 1 81.56 383 TRP B CA 1
ATOM 7522 C C . TRP B 1 383 ? -13.656 34.281 24.766 1 81.56 383 TRP B C 1
ATOM 7524 O O . TRP B 1 383 ? -13.984 35 23.828 1 81.56 383 TRP B O 1
ATOM 7534 N N . LEU B 1 384 ? -13.008 33.188 24.594 1 84.25 384 LEU B N 1
ATOM 7535 C CA . LEU B 1 384 ? -12.555 32.75 23.281 1 84.25 384 LEU B CA 1
ATOM 7536 C C . LEU B 1 384 ? -13.68 32.094 22.516 1 84.25 384 LEU B C 1
ATOM 7538 O O . LEU B 1 384 ? -13.586 31.922 21.297 1 84.25 384 LEU B O 1
ATOM 7542 N N . ALA B 1 385 ? -14.742 31.75 23.156 1 80.06 385 ALA B N 1
ATOM 7543 C CA . ALA B 1 385 ? -15.867 31.078 22.531 1 80.06 385 ALA B CA 1
ATOM 7544 C C . ALA B 1 385 ? -16.875 32.094 21.969 1 80.06 385 ALA B C 1
ATOM 7546 O O . ALA B 1 385 ? -17.797 31.703 21.234 1 80.06 385 ALA B O 1
ATOM 7547 N N . ARG B 1 386 ? -16.609 33.344 22.156 1 77.25 386 ARG B N 1
ATOM 7548 C CA . ARG B 1 386 ? -17.562 34.375 21.766 1 77.25 386 ARG B CA 1
ATOM 7549 C C . ARG B 1 386 ? -17.531 34.594 20.25 1 77.25 386 ARG B C 1
ATOM 7551 O O . ARG B 1 386 ? -16.453 34.75 19.672 1 77.25 386 ARG B O 1
ATOM 7558 N N . VAL B 1 387 ? -18.703 34.5 19.656 1 79.81 387 VAL B N 1
ATOM 7559 C CA . VAL B 1 387 ? -18.844 34.75 18.219 1 79.81 387 VAL B CA 1
ATOM 7560 C C . VAL B 1 387 ? -19.469 36.125 18 1 79.81 387 VAL B C 1
ATOM 7562 O O . VAL B 1 387 ? -20.469 36.469 18.641 1 79.81 387 VAL B O 1
ATOM 7565 N N . ASN B 1 388 ? -18.781 36.844 17.203 1 77.88 388 ASN B N 1
ATOM 7566 C CA . ASN B 1 388 ? -19.297 38.188 16.906 1 77.88 388 ASN B CA 1
ATOM 7567 C C . ASN B 1 388 ? -20.609 38.125 16.141 1 77.88 388 ASN B C 1
ATOM 7569 O O . ASN B 1 388 ? -20.766 37.312 15.211 1 77.88 388 ASN B O 1
ATOM 7573 N N . GLU B 1 389 ? -21.547 38.875 16.422 1 72.38 389 GLU B N 1
ATOM 7574 C CA . GLU B 1 389 ? -22.891 38.844 15.852 1 72.38 389 GLU B CA 1
ATOM 7575 C C . GLU B 1 389 ? -22.906 39.406 14.43 1 72.38 389 GLU B C 1
ATOM 7577 O O . GLU B 1 389 ? -23.703 38.969 13.594 1 72.38 389 GLU B O 1
ATOM 7582 N N . LYS B 1 390 ? -22.078 40.312 14.258 1 71.62 390 LYS B N 1
ATOM 7583 C CA . LYS B 1 390 ? -22.062 41 12.969 1 71.62 390 LYS B CA 1
ATOM 7584 C C . LYS B 1 390 ? -21.359 40.125 11.914 1 71.62 390 LYS B C 1
ATOM 7586 O O . LYS B 1 390 ? -21.891 39.938 10.82 1 71.62 390 LYS B O 1
ATOM 7591 N N . THR B 1 391 ? -20.203 39.688 12.297 1 73.69 391 THR B N 1
ATOM 7592 C CA . THR B 1 391 ? -19.391 38.969 11.328 1 73.69 391 THR B CA 1
ATOM 7593 C C . THR B 1 391 ? -19.641 37.469 11.445 1 73.69 391 THR B C 1
ATOM 7595 O O . THR B 1 391 ? -19.266 36.688 10.547 1 73.69 391 THR B O 1
ATOM 7598 N N . LYS B 1 392 ? -20.297 37.094 12.516 1 73.75 392 LYS B N 1
ATOM 7599 C CA . LYS B 1 392 ? -20.578 35.688 12.797 1 73.75 392 LYS B CA 1
ATOM 7600 C C . LYS B 1 392 ? -19.297 34.844 12.844 1 73.75 392 LYS B C 1
ATOM 7602 O O . LYS B 1 392 ? -19.281 33.719 12.367 1 73.75 392 LYS B O 1
ATOM 7607 N N . THR B 1 393 ? -18.234 35.531 13.188 1 77.62 393 THR B N 1
ATOM 7608 C CA . THR B 1 393 ? -16.953 34.875 13.32 1 77.62 393 THR B CA 1
ATOM 7609 C C . THR B 1 393 ? -16.375 35.094 14.719 1 77.62 393 THR B C 1
ATOM 7611 O O . THR B 1 393 ? -16.703 36.062 15.383 1 77.62 393 THR B O 1
ATOM 7614 N N . PRO B 1 394 ? -15.648 34.125 15.148 1 83.44 394 PRO B N 1
ATOM 7615 C CA . PRO B 1 394 ? -14.992 34.312 16.453 1 83.44 394 PRO B CA 1
ATOM 7616 C C . PRO B 1 394 ? -13.812 35.25 16.391 1 83.44 394 PRO B C 1
ATOM 7618 O O . PRO B 1 394 ? -12.656 34.844 16.297 1 83.44 394 PRO B O 1
ATOM 7621 N N . VAL B 1 395 ? -14.055 36.469 16.625 1 85.62 395 VAL B N 1
ATOM 7622 C CA . VAL B 1 395 ? -13.07 37.531 16.438 1 85.62 395 VAL B CA 1
ATOM 7623 C C . VAL B 1 395 ? -11.992 37.438 17.516 1 85.62 395 VAL B C 1
ATOM 7625 O O . VAL B 1 395 ? -10.805 37.594 17.219 1 85.62 395 VAL B O 1
ATOM 7628 N N . ASN B 1 396 ? -12.406 37.156 18.75 1 87.88 396 ASN B N 1
ATOM 7629 C CA . ASN B 1 396 ? -11.445 37.062 19.844 1 87.88 396 ASN B CA 1
ATOM 7630 C C . ASN B 1 396 ? -10.477 35.906 19.641 1 87.88 396 ASN B C 1
ATOM 7632 O O . ASN B 1 396 ? -9.273 36.062 19.859 1 87.88 396 ASN B O 1
ATOM 7636 N N . ALA B 1 397 ? -11.047 34.812 19.297 1 87 397 ALA B N 1
ATOM 7637 C CA . ALA B 1 397 ? -10.211 33.656 19.031 1 87 397 ALA B CA 1
ATOM 7638 C C . ALA B 1 397 ? -9.258 33.906 17.875 1 87 397 ALA B C 1
ATOM 7640 O O . ALA B 1 397 ? -8.086 33.531 17.938 1 87 397 ALA B O 1
ATOM 7641 N N . THR B 1 398 ? -9.688 34.531 16.844 1 89.5 398 THR B N 1
ATOM 7642 C CA . THR B 1 398 ? -8.875 34.844 15.672 1 89.5 398 THR B CA 1
ATOM 7643 C C . THR B 1 398 ? -7.746 35.812 16.031 1 89.5 398 THR B C 1
ATOM 7645 O O . THR B 1 398 ? -6.613 35.625 15.57 1 89.5 398 THR B O 1
ATOM 7648 N N . PHE B 1 399 ? -8.086 36.75 16.797 1 90.62 399 PHE B N 1
ATOM 7649 C CA . PHE B 1 399 ? -7.102 37.75 17.172 1 90.62 399 PHE B CA 1
ATOM 7650 C C . PHE B 1 399 ? -6.02 37.156 18.062 1 90.62 399 PHE B C 1
ATOM 7652 O O . PHE B 1 399 ? -4.836 37.438 17.891 1 90.62 399 PHE B O 1
ATOM 7659 N N . ALA B 1 400 ? -6.422 36.375 19 1 90 400 ALA B N 1
ATOM 7660 C CA . ALA B 1 400 ? -5.453 35.688 19.859 1 90 400 ALA B CA 1
ATOM 7661 C C . ALA B 1 400 ? -4.508 34.812 19.062 1 90 400 ALA B C 1
ATOM 7663 O O . ALA B 1 400 ? -3.297 34.812 19.297 1 90 400 ALA B O 1
ATOM 7664 N N . MET B 1 401 ? -5.059 34.125 18.141 1 91.5 401 MET B N 1
ATOM 7665 C CA . MET B 1 401 ? -4.25 33.25 17.297 1 91.5 401 MET B CA 1
ATOM 7666 C C . MET B 1 401 ? -3.336 34.062 16.391 1 91.5 401 MET B C 1
ATOM 7668 O O . MET B 1 401 ? -2.215 33.656 16.094 1 91.5 401 MET B O 1
ATOM 7672 N N . PHE B 1 402 ? -3.83 35.188 15.922 1 94.38 402 PHE B N 1
ATOM 7673 C CA . PHE B 1 402 ? -3.033 36.062 15.078 1 94.38 402 PHE B CA 1
ATOM 7674 C C . PHE B 1 402 ? -1.789 36.531 15.82 1 94.38 402 PHE B C 1
ATOM 7676 O O . PHE B 1 402 ? -0.679 36.469 15.289 1 94.38 402 PHE B O 1
ATOM 7683 N N . ILE B 1 403 ? -1.992 36.969 17 1 94.94 403 ILE B N 1
ATOM 7684 C CA . ILE B 1 403 ? -0.885 37.531 17.781 1 94.94 403 ILE B CA 1
ATOM 7685 C C . ILE B 1 403 ? 0.159 36.438 18.016 1 94.94 403 ILE B C 1
ATOM 7687 O O . ILE B 1 403 ? 1.357 36.656 17.828 1 94.94 403 ILE B O 1
ATOM 7691 N N . ALA B 1 404 ? -0.294 35.281 18.406 1 93.81 404 ALA B N 1
ATOM 7692 C CA . ALA B 1 404 ? 0.624 34.188 18.656 1 93.81 404 ALA B CA 1
ATOM 7693 C C . ALA B 1 404 ? 1.387 33.812 17.391 1 93.81 404 ALA B C 1
ATOM 7695 O O . ALA B 1 404 ? 2.602 33.594 17.438 1 93.81 404 ALA B O 1
ATOM 7696 N N . THR B 1 405 ? 0.716 33.688 16.266 1 96.19 405 THR B N 1
ATOM 7697 C CA . THR B 1 405 ? 1.328 33.312 14.992 1 96.19 405 THR B CA 1
ATOM 7698 C C . THR B 1 405 ? 2.312 34.406 14.531 1 96.19 405 THR B C 1
ATOM 7700 O O . THR B 1 405 ? 3.385 34.062 14.016 1 96.19 405 THR B O 1
ATOM 7703 N N . ALA B 1 406 ? 1.931 35.625 14.766 1 96.56 406 ALA B N 1
ATOM 7704 C CA . ALA B 1 406 ? 2.762 36.75 14.336 1 96.56 406 ALA B CA 1
ATOM 7705 C C . ALA B 1 406 ? 4.078 36.812 15.109 1 96.56 406 ALA B C 1
ATOM 7707 O O . ALA B 1 406 ? 5.133 37.094 14.539 1 96.56 406 ALA B O 1
ATOM 7708 N N . ILE B 1 407 ? 4.023 36.531 16.312 1 95.38 407 ILE B N 1
ATOM 7709 C CA . ILE B 1 407 ? 5.227 36.531 17.141 1 95.38 407 ILE B CA 1
ATOM 7710 C C . ILE B 1 407 ? 6.172 35.438 16.672 1 95.38 407 ILE B C 1
ATOM 7712 O O . ILE B 1 407 ? 7.371 35.656 16.516 1 95.38 407 ILE B O 1
ATOM 7716 N N . VAL B 1 408 ? 5.645 34.281 16.469 1 94.81 408 VAL B N 1
ATOM 7717 C CA . VAL B 1 408 ? 6.457 33.156 16.047 1 94.81 408 VAL B CA 1
ATOM 7718 C C . VAL B 1 408 ? 7.023 33.406 14.648 1 94.81 408 VAL B C 1
ATOM 7720 O O . VAL B 1 408 ? 8.188 33.125 14.383 1 94.81 408 VAL B O 1
ATOM 7723 N N . ALA B 1 409 ? 6.215 33.938 13.781 1 95.81 409 ALA B N 1
ATOM 7724 C CA . ALA B 1 409 ? 6.633 34.188 12.406 1 95.81 409 ALA B CA 1
ATOM 7725 C C . ALA B 1 409 ? 7.727 35.281 12.367 1 95.81 409 ALA B C 1
ATOM 7727 O O . ALA B 1 409 ? 8.602 35.25 11.5 1 95.81 409 ALA B O 1
ATOM 7728 N N . PHE B 1 410 ? 7.652 36.188 13.297 1 94.75 410 PHE B N 1
ATOM 7729 C CA . PHE B 1 410 ? 8.578 37.312 13.312 1 94.75 410 PHE B CA 1
ATOM 7730 C C . PHE B 1 410 ? 9.992 36.844 13.648 1 94.75 410 PHE B C 1
ATOM 7732 O O . PHE B 1 410 ? 10.961 37.344 13.07 1 94.75 410 PHE B O 1
ATOM 7739 N N . PHE B 1 411 ? 10.188 35.812 14.43 1 92.38 411 PHE B N 1
ATOM 7740 C CA . PHE B 1 411 ? 11.508 35.5 14.977 1 92.38 411 PHE B CA 1
ATOM 7741 C C . PHE B 1 411 ? 12.039 34.188 14.43 1 92.38 411 PHE B C 1
ATOM 7743 O O . PHE B 1 411 ? 13.25 34 14.297 1 92.38 411 PHE B O 1
ATOM 7750 N N . THR B 1 412 ? 11.273 33.25 14.133 1 91.69 412 THR B N 1
ATOM 7751 C CA . THR B 1 412 ? 11.703 31.875 13.977 1 91.69 412 THR B CA 1
ATOM 7752 C C . THR B 1 412 ? 11.977 31.562 12.508 1 91.69 412 THR B C 1
ATOM 7754 O O . THR B 1 412 ? 11.219 31.969 11.625 1 91.69 412 THR B O 1
ATOM 7757 N N . SER B 1 413 ? 13.031 30.844 12.258 1 91.06 413 SER B N 1
ATOM 7758 C CA . SER B 1 413 ? 13.406 30.469 10.898 1 91.06 413 SER B CA 1
ATOM 7759 C C . SER B 1 413 ? 12.477 29.391 10.344 1 91.06 413 SER B C 1
ATOM 7761 O O . SER B 1 413 ? 11.844 28.656 11.109 1 91.06 413 SER B O 1
ATOM 7763 N N . LEU B 1 414 ? 12.469 29.281 9.047 1 89.44 414 LEU B N 1
ATOM 7764 C CA . LEU B 1 414 ? 11.57 28.359 8.359 1 89.44 414 LEU B CA 1
ATOM 7765 C C . LEU B 1 414 ? 11.961 26.906 8.641 1 89.44 414 LEU B C 1
ATOM 7767 O O . LEU B 1 414 ? 11.094 26.047 8.781 1 89.44 414 LEU B O 1
ATOM 7771 N N . ASP B 1 415 ? 13.188 26.625 8.742 1 88.25 415 ASP B N 1
ATOM 7772 C CA . ASP B 1 415 ? 13.664 25.266 8.984 1 88.25 415 ASP B CA 1
ATOM 7773 C C . ASP B 1 415 ? 13.164 24.75 10.336 1 88.25 415 ASP B C 1
ATOM 7775 O O . ASP B 1 415 ? 12.688 23.609 10.422 1 88.25 415 ASP B O 1
ATOM 7779 N N . VAL B 1 416 ? 13.211 25.609 11.289 1 90 416 VAL B N 1
ATOM 7780 C CA . VAL B 1 416 ? 12.766 25.25 12.625 1 90 416 VAL B CA 1
ATOM 7781 C C . VAL B 1 416 ? 11.25 25.047 12.633 1 90 416 VAL B C 1
ATOM 7783 O O . VAL B 1 416 ? 10.742 24.078 13.219 1 90 416 VAL B O 1
ATOM 7786 N N . LEU B 1 417 ? 10.602 25.922 11.969 1 92.56 417 LEU B N 1
ATOM 7787 C CA . LEU B 1 417 ? 9.141 25.859 11.922 1 92.56 417 LEU B CA 1
ATOM 7788 C C . LEU B 1 417 ? 8.68 24.594 11.203 1 92.56 417 LEU B C 1
ATOM 7790 O O . LEU B 1 417 ? 7.742 23.938 11.656 1 92.56 417 LEU B O 1
ATOM 7794 N N . ALA B 1 418 ? 9.336 24.281 10.141 1 91.81 418 ALA B N 1
ATOM 7795 C CA . ALA B 1 418 ? 8.945 23.109 9.344 1 91.81 418 ALA B CA 1
ATOM 7796 C C . ALA B 1 418 ? 9.109 21.828 10.148 1 91.81 418 ALA B C 1
ATOM 7798 O O . ALA B 1 418 ? 8.234 20.969 10.141 1 91.81 418 ALA B O 1
ATOM 7799 N N . ASN B 1 419 ? 10.148 21.703 10.867 1 91.5 419 ASN B N 1
ATOM 7800 C CA . ASN B 1 419 ? 10.414 20.516 11.68 1 91.5 419 ASN B CA 1
ATOM 7801 C C . ASN B 1 419 ? 9.422 20.391 12.836 1 91.5 419 ASN B C 1
ATOM 7803 O O . ASN B 1 419 ? 8.898 19.312 13.109 1 91.5 419 ASN B O 1
ATOM 7807 N N . LEU B 1 420 ? 9.18 21.516 13.461 1 91 420 LEU B N 1
ATOM 7808 C CA . LEU B 1 420 ? 8.273 21.516 14.609 1 91 420 LEU B CA 1
ATOM 7809 C C . LEU B 1 420 ? 6.848 21.203 14.172 1 91 420 LEU B C 1
ATOM 7811 O O . LEU B 1 420 ? 6.125 20.484 14.875 1 91 420 LEU B O 1
ATOM 7815 N N . LEU B 1 421 ? 6.484 21.734 13.086 1 93.31 421 LEU B N 1
ATOM 7816 C CA . LEU B 1 421 ? 5.152 21.453 12.562 1 93.31 421 LEU B CA 1
ATOM 7817 C C . LEU B 1 421 ? 5 19.969 12.227 1 93.31 421 LEU B C 1
ATOM 7819 O O . LEU B 1 421 ? 3.969 19.375 12.523 1 93.31 421 LEU B O 1
ATOM 7823 N N . SER B 1 422 ? 6.016 19.453 11.633 1 93.12 422 SER B N 1
ATOM 7824 C CA . SER B 1 422 ? 5.957 18.047 11.227 1 93.12 422 SER B CA 1
ATOM 7825 C C . SER B 1 422 ? 5.875 17.125 12.445 1 93.12 422 SER B C 1
ATOM 7827 O O . SER B 1 422 ? 5.113 16.156 12.445 1 93.12 422 SER B O 1
ATOM 7829 N N . ILE B 1 423 ? 6.578 17.453 13.484 1 91.88 423 ILE B N 1
ATOM 7830 C CA . ILE B 1 423 ? 6.559 16.625 14.688 1 91.88 423 ILE B CA 1
ATOM 7831 C C . ILE B 1 423 ? 5.164 16.656 15.305 1 91.88 423 ILE B C 1
ATOM 7833 O O . ILE B 1 423 ? 4.605 15.609 15.656 1 91.88 423 ILE B O 1
ATOM 7837 N N . SER B 1 424 ? 4.668 17.797 15.43 1 91.69 424 SER B N 1
ATOM 7838 C CA . SER B 1 424 ? 3.363 17.969 16.062 1 91.69 424 SER B CA 1
ATOM 7839 C C . SER B 1 424 ? 2.27 17.266 15.258 1 91.69 424 SER B C 1
ATOM 7841 O O . SER B 1 424 ? 1.42 16.578 15.836 1 91.69 424 SER B O 1
ATOM 7843 N N . THR B 1 425 ? 2.326 17.391 14.008 1 93.19 425 THR B N 1
ATOM 7844 C CA . THR B 1 425 ? 1.284 16.828 13.156 1 93.19 425 THR B CA 1
ATOM 7845 C C . THR B 1 425 ? 1.39 15.305 13.094 1 93.19 425 THR B C 1
ATOM 7847 O O . THR B 1 425 ? 0.377 14.609 13.156 1 93.19 425 THR B O 1
ATOM 7850 N N . LEU B 1 426 ? 2.627 14.828 12.906 1 94.19 426 LEU B N 1
ATOM 7851 C CA . LEU B 1 426 ? 2.82 13.383 12.867 1 94.19 426 LEU B CA 1
ATOM 7852 C C . LEU B 1 426 ? 2.352 12.734 14.164 1 94.19 426 LEU B C 1
ATOM 7854 O O . LEU B 1 426 ? 1.766 11.656 14.148 1 94.19 426 LEU B O 1
ATOM 7858 N N . PHE B 1 427 ? 2.584 13.438 15.234 1 93.06 427 PHE B N 1
ATOM 7859 C CA . PHE B 1 427 ? 2.119 12.945 16.531 1 93.06 427 PHE B CA 1
ATOM 7860 C C . PHE B 1 427 ? 0.598 12.898 16.578 1 93.06 427 PHE B C 1
ATOM 7862 O O . PHE B 1 427 ? 0.013 11.891 16.984 1 93.06 427 PHE B O 1
ATOM 7869 N N . LEU B 1 428 ? -0.014 13.93 16.172 1 93.38 428 LEU B N 1
ATOM 7870 C CA . LEU B 1 428 ? -1.471 14.016 16.172 1 93.38 428 LEU B CA 1
ATOM 7871 C C . LEU B 1 428 ? -2.082 12.953 15.266 1 93.38 428 LEU B C 1
ATOM 7873 O O . LEU B 1 428 ? -3.072 12.312 15.633 1 93.38 428 LEU B O 1
ATOM 7877 N N . PHE B 1 429 ? -1.48 12.781 14.117 1 94.88 429 PHE B N 1
ATOM 7878 C CA . PHE B 1 429 ? -2.004 11.812 13.172 1 94.88 429 PHE B CA 1
ATOM 7879 C C . PHE B 1 429 ? -1.854 10.391 13.711 1 94.88 429 PHE B C 1
ATOM 7881 O O . PHE B 1 429 ? -2.699 9.531 13.453 1 94.88 429 PHE B O 1
ATOM 7888 N N . SER B 1 430 ? -0.797 10.156 14.43 1 95.56 430 SER B N 1
ATOM 7889 C CA . SER B 1 430 ? -0.632 8.859 15.07 1 95.56 430 SER B CA 1
ATOM 7890 C C . SER B 1 430 ? -1.71 8.617 16.125 1 95.56 430 SER B C 1
ATOM 7892 O O . SER B 1 430 ? -2.223 7.508 16.266 1 95.56 430 SER B O 1
ATOM 7894 N N . LEU B 1 431 ? -2.094 9.664 16.844 1 94.69 431 LEU B N 1
ATOM 7895 C CA . LEU B 1 431 ? -3.123 9.555 17.875 1 94.69 431 LEU B CA 1
ATOM 7896 C C . LEU B 1 431 ? -4.484 9.273 17.25 1 94.69 431 LEU B C 1
ATOM 7898 O O . LEU B 1 431 ? -5.277 8.508 17.797 1 94.69 431 LEU B O 1
ATOM 7902 N N . VAL B 1 432 ? -4.707 9.922 16.188 1 95.25 432 VAL B N 1
ATOM 7903 C CA . VAL B 1 432 ? -5.988 9.719 15.516 1 95.25 432 VAL B CA 1
ATOM 7904 C C . VAL B 1 432 ? -6.086 8.281 15.008 1 95.25 432 VAL B C 1
ATOM 7906 O O . VAL B 1 432 ? -7.145 7.652 15.109 1 95.25 432 VAL B O 1
ATOM 7909 N N . ALA B 1 433 ? -5 7.789 14.469 1 97 433 ALA B N 1
ATOM 7910 C CA . ALA B 1 433 ? -4.977 6.395 14.023 1 97 433 ALA B CA 1
ATOM 7911 C C . ALA B 1 433 ? -5.188 5.445 15.203 1 97 433 ALA B C 1
ATOM 7913 O O . ALA B 1 433 ? -5.906 4.449 15.078 1 97 433 ALA B O 1
ATOM 7914 N N . LEU B 1 434 ? -4.586 5.758 16.266 1 96.06 434 LEU B N 1
ATOM 7915 C CA . LEU B 1 434 ? -4.77 4.961 17.484 1 96.06 434 LEU B CA 1
ATOM 7916 C C . LEU B 1 434 ? -6.219 5.016 17.953 1 96.06 434 LEU B C 1
ATOM 7918 O O . LEU B 1 434 ? -6.785 3.996 18.359 1 96.06 434 LEU B O 1
ATOM 7922 N N . ALA B 1 435 ? -6.781 6.172 17.922 1 95.31 435 ALA B N 1
ATOM 7923 C CA . ALA B 1 435 ? -8.172 6.355 18.312 1 95.31 435 ALA B CA 1
ATOM 7924 C C . ALA B 1 435 ? -9.109 5.508 17.453 1 95.31 435 ALA B C 1
ATOM 7926 O O . ALA B 1 435 ? -10.117 4.996 17.938 1 95.31 435 ALA B O 1
ATOM 7927 N N . LEU B 1 436 ? -8.75 5.418 16.219 1 96.06 436 LEU B N 1
ATOM 7928 C CA . LEU B 1 436 ? -9.578 4.625 15.328 1 96.06 436 LEU B CA 1
ATOM 7929 C C . LEU B 1 436 ? -9.531 3.146 15.703 1 96.06 436 LEU B C 1
ATOM 7931 O O . LEU B 1 436 ? -10.547 2.453 15.664 1 96.06 436 LEU B O 1
ATOM 7935 N N . LEU B 1 437 ? -8.352 2.639 16.016 1 96.06 437 LEU B N 1
ATOM 7936 C CA . LEU B 1 437 ? -8.227 1.253 16.453 1 96.06 437 LEU B CA 1
ATOM 7937 C C . LEU B 1 437 ? -9.023 1.015 17.734 1 96.06 437 LEU B C 1
ATOM 7939 O O . LEU B 1 437 ? -9.68 -0.018 17.875 1 96.06 437 LEU B O 1
ATOM 7943 N N . VAL B 1 438 ? -9 1.953 18.625 1 93.81 438 VAL B N 1
ATOM 7944 C CA . VAL B 1 438 ? -9.758 1.838 19.875 1 93.81 438 VAL B CA 1
ATOM 7945 C C . VAL B 1 438 ? -11.25 1.843 19.562 1 93.81 438 VAL B C 1
ATOM 7947 O O . VAL B 1 438 ? -12.008 1.061 20.141 1 93.81 438 VAL B O 1
ATOM 7950 N N . ARG B 1 439 ? -11.641 2.676 18.703 1 93 439 ARG B N 1
ATOM 7951 C CA . ARG B 1 439 ? -13.055 2.768 18.328 1 93 439 ARG B CA 1
ATOM 7952 C C . ARG B 1 439 ? -13.555 1.445 17.766 1 93 439 ARG B C 1
ATOM 7954 O O . ARG B 1 439 ? -14.664 1.012 18.078 1 93 439 ARG B O 1
ATOM 7961 N N . ARG B 1 440 ? -12.75 0.828 16.969 1 94.31 440 ARG B N 1
ATOM 7962 C CA . ARG B 1 440 ? -13.164 -0.376 16.25 1 94.31 440 ARG B CA 1
ATOM 7963 C C . ARG B 1 440 ? -13.102 -1.6 17.172 1 94.31 440 ARG B C 1
ATOM 7965 O O . ARG B 1 440 ? -13.852 -2.559 16.984 1 94.31 440 ARG B O 1
ATOM 7972 N N . TYR B 1 441 ? -12.219 -1.656 18.172 1 93.94 441 TYR B N 1
ATOM 7973 C CA . TYR B 1 441 ? -11.977 -2.902 18.891 1 93.94 441 TYR B CA 1
ATOM 7974 C C . TYR B 1 441 ? -12.367 -2.768 20.359 1 93.94 441 TYR B C 1
ATOM 7976 O O . TYR B 1 441 ? -12.328 -3.746 21.109 1 93.94 441 TYR B O 1
ATOM 7984 N N . TYR B 1 442 ? -12.812 -1.626 20.75 1 90.75 442 TYR B N 1
ATOM 7985 C CA . TYR B 1 442 ? -13.18 -1.448 22.156 1 90.75 442 TYR B CA 1
ATOM 7986 C C . TYR B 1 442 ? -14.477 -0.662 22.281 1 90.75 442 TYR B C 1
ATOM 7988 O O . TYR B 1 442 ? -14.602 0.439 21.75 1 90.75 442 TYR B O 1
ATOM 7996 N N . VAL B 1 443 ? -15.414 -1.277 22.875 1 85.31 443 VAL B N 1
ATOM 7997 C CA . VAL B 1 443 ? -16.656 -0.631 23.266 1 85.31 443 VAL B CA 1
ATOM 7998 C C . VAL B 1 443 ? -16.891 -0.808 24.766 1 85.31 443 VAL B C 1
ATOM 8000 O O . VAL B 1 443 ? -16.891 -1.933 25.266 1 85.31 443 VAL B O 1
ATOM 8003 N N . ARG B 1 444 ? -17.094 0.3 25.375 1 78.94 444 ARG B N 1
ATOM 8004 C CA . ARG B 1 444 ? -17.281 0.271 26.812 1 78.94 444 ARG B CA 1
ATOM 8005 C C . ARG B 1 444 ? -18.484 -0.569 27.203 1 78.94 444 ARG B C 1
ATOM 8007 O O . ARG B 1 444 ? -19.578 -0.399 26.641 1 78.94 444 ARG B O 1
ATOM 8014 N N . GLY B 1 445 ? -18.281 -1.429 28.078 1 76.12 445 GLY B N 1
ATOM 8015 C CA . GLY B 1 445 ? -19.375 -2.229 28.594 1 76.12 445 GLY B CA 1
ATOM 8016 C C . GLY B 1 445 ? -19.656 -3.471 27.781 1 76.12 445 GLY B C 1
ATOM 8017 O O . GLY B 1 445 ? -20.344 -4.383 28.234 1 76.12 445 GLY B O 1
ATOM 8018 N N . VAL B 1 446 ? -19.156 -3.547 26.656 1 83.19 446 VAL B N 1
ATOM 8019 C CA . VAL B 1 446 ? -19.516 -4.652 25.781 1 83.19 446 VAL B CA 1
ATOM 8020 C C . VAL B 1 446 ? -18.297 -5.559 25.578 1 83.19 446 VAL B C 1
ATOM 8022 O O . VAL B 1 446 ? -18.422 -6.785 25.625 1 83.19 446 VAL B O 1
ATOM 8025 N N . THR B 1 447 ? -17.172 -4.992 25.453 1 88 447 THR B N 1
ATOM 8026 C CA . THR B 1 447 ? -15.977 -5.77 25.188 1 88 447 THR B CA 1
ATOM 8027 C C . THR B 1 447 ? -15.477 -6.449 26.453 1 88 447 THR B C 1
ATOM 8029 O O . THR B 1 447 ? -15.406 -5.828 27.516 1 88 447 THR B O 1
ATOM 8032 N N . SER B 1 448 ? -15.219 -7.695 26.422 1 89.62 448 SER B N 1
ATOM 8033 C CA . SER B 1 448 ? -14.742 -8.469 27.562 1 89.62 448 SER B CA 1
ATOM 8034 C C . SER B 1 448 ? -13.375 -7.977 28.031 1 89.62 448 SER B C 1
ATOM 8036 O O . SER B 1 448 ? -12.602 -7.438 27.234 1 89.62 448 SER B O 1
ATOM 8038 N N . LYS B 1 449 ? -13.109 -8.133 29.344 1 89.44 449 LYS B N 1
ATOM 8039 C CA . LYS B 1 449 ? -11.836 -7.707 29.922 1 89.44 449 LYS B CA 1
ATOM 8040 C C . LYS B 1 449 ? -10.664 -8.438 29.266 1 89.44 449 LYS B C 1
ATOM 8042 O O . LYS B 1 449 ? -9.594 -7.855 29.078 1 89.44 449 LYS B O 1
ATOM 8047 N N . PHE B 1 450 ? -10.898 -9.617 28.891 1 90.19 450 PHE B N 1
ATOM 8048 C CA . PHE B 1 450 ? -9.852 -10.414 28.281 1 90.19 450 PHE B CA 1
ATOM 8049 C C . PHE B 1 450 ? -9.523 -9.898 26.875 1 90.19 450 PHE B C 1
ATOM 8051 O O . PHE B 1 450 ? -8.352 -9.859 26.484 1 90.19 450 PHE B O 1
ATOM 8058 N N . ASP B 1 451 ? -10.492 -9.5 26.188 1 91.19 451 ASP B N 1
ATOM 8059 C CA . ASP B 1 451 ? -10.281 -8.977 24.844 1 91.19 451 ASP B CA 1
ATOM 8060 C C . ASP B 1 451 ? -9.617 -7.602 24.891 1 91.19 451 ASP B C 1
ATOM 8062 O O . ASP B 1 451 ? -8.812 -7.266 24.031 1 91.19 451 ASP B O 1
ATOM 8066 N N . VAL B 1 452 ? -9.945 -6.902 25.969 1 91.25 452 VAL B N 1
ATOM 8067 C CA . VAL B 1 452 ? -9.32 -5.594 26.125 1 91.25 452 VAL B CA 1
ATOM 8068 C C . VAL B 1 452 ? -7.832 -5.766 26.438 1 91.25 452 VAL B C 1
ATOM 8070 O O . VAL B 1 452 ? -6.992 -5.035 25.922 1 91.25 452 VAL B O 1
ATOM 8073 N N . MET B 1 453 ? -7.488 -6.723 27.25 1 92.12 453 MET B N 1
ATOM 8074 C CA . MET B 1 453 ? -6.094 -6.973 27.609 1 92.12 453 MET B CA 1
ATOM 8075 C C . MET B 1 453 ? -5.289 -7.422 26.391 1 92.12 453 MET B C 1
ATOM 8077 O O . MET B 1 453 ? -4.141 -7.016 26.219 1 92.12 453 MET B O 1
ATOM 8081 N N . LYS B 1 454 ? -5.883 -8.312 25.641 1 93.38 454 LYS B N 1
ATOM 8082 C CA . LYS B 1 454 ? -5.215 -8.734 24.406 1 93.38 454 LYS B CA 1
ATOM 8083 C C . LYS B 1 454 ? -4.98 -7.551 23.469 1 93.38 454 LYS B C 1
ATOM 8085 O O . LYS B 1 454 ? -3.895 -7.398 22.922 1 93.38 454 LYS B O 1
ATOM 8090 N N . PHE B 1 455 ? -6.059 -6.746 23.359 1 94.56 455 PHE B N 1
ATOM 8091 C CA . PHE B 1 455 ? -5.992 -5.594 22.484 1 94.56 455 PHE B CA 1
ATOM 8092 C C . PHE B 1 455 ? -4.895 -4.629 22.922 1 94.56 455 PHE B C 1
ATOM 8094 O O . PHE B 1 455 ? -4.07 -4.199 22.109 1 94.56 455 PHE B O 1
ATOM 8101 N N . VAL B 1 456 ? -4.816 -4.344 24.188 1 93.69 456 VAL B N 1
ATOM 8102 C CA . VAL B 1 456 ? -3.836 -3.416 24.734 1 93.69 456 VAL B CA 1
ATOM 8103 C C . VAL B 1 456 ? -2.434 -4.004 24.594 1 93.69 456 VAL B C 1
ATOM 8105 O O . VAL B 1 456 ? -1.478 -3.281 24.312 1 93.69 456 VAL B O 1
ATOM 8108 N N . GLY B 1 457 ? -2.338 -5.262 24.797 1 94.56 457 GLY B N 1
ATOM 8109 C CA . GLY B 1 457 ? -1.057 -5.926 24.609 1 94.56 457 GLY B CA 1
ATOM 8110 C C . GLY B 1 457 ? -0.515 -5.801 23.203 1 94.56 457 GLY B C 1
ATOM 8111 O O . GLY B 1 457 ? 0.665 -5.5 23 1 94.56 457 GLY B O 1
ATOM 8112 N N . PHE B 1 458 ? -1.348 -6.008 22.203 1 95.62 458 PHE B N 1
ATOM 8113 C CA . PHE B 1 458 ? -0.924 -5.922 20.812 1 95.62 458 PHE B CA 1
ATOM 8114 C C . PHE B 1 458 ? -0.622 -4.477 20.438 1 95.62 458 PHE B C 1
ATOM 8116 O O . PHE B 1 458 ? 0.279 -4.219 19.625 1 95.62 458 PHE B O 1
ATOM 8123 N N . ILE B 1 459 ? -1.393 -3.502 21 1 95.69 459 ILE B N 1
ATOM 8124 C CA . ILE B 1 459 ? -1.131 -2.092 20.734 1 95.69 459 ILE B CA 1
ATOM 8125 C C . ILE B 1 459 ? 0.242 -1.709 21.281 1 95.69 459 ILE B C 1
ATOM 8127 O O . ILE B 1 459 ? 0.97 -0.93 20.656 1 95.69 459 ILE B O 1
ATOM 8131 N N . PHE B 1 460 ? 0.567 -2.275 22.406 1 95.31 460 PHE B N 1
ATOM 8132 C CA . PHE B 1 460 ? 1.874 -2.021 23 1 95.31 460 PHE B CA 1
ATOM 8133 C C . PHE B 1 460 ? 2.988 -2.545 22.094 1 95.31 460 PHE B C 1
ATOM 8135 O O . PHE B 1 460 ? 4.051 -1.927 22 1 95.31 460 PHE B O 1
ATOM 8142 N N . LEU B 1 461 ? 2.723 -3.66 21.5 1 95.94 461 LEU B N 1
ATOM 8143 C CA . LEU B 1 461 ? 3.705 -4.207 20.562 1 95.94 461 LEU B CA 1
ATOM 8144 C C . LEU B 1 461 ? 3.861 -3.301 19.344 1 95.94 461 LEU B C 1
ATOM 8146 O O . LEU B 1 461 ? 4.98 -3.062 18.891 1 95.94 461 LEU B O 1
ATOM 8150 N N . ILE B 1 462 ? 2.76 -2.803 18.859 1 96.19 462 ILE B N 1
ATOM 8151 C CA . ILE B 1 462 ? 2.771 -1.947 17.672 1 96.19 462 ILE B CA 1
ATOM 8152 C C . ILE B 1 462 ? 3.488 -0.637 18 1 96.19 462 ILE B C 1
ATOM 8154 O O . ILE B 1 462 ? 4.402 -0.231 17.266 1 96.19 462 ILE B O 1
ATOM 8158 N N . LEU B 1 463 ? 3.139 0.004 19.125 1 95.44 463 LEU B N 1
ATOM 8159 C CA . LEU B 1 463 ? 3.748 1.271 19.516 1 95.44 463 LEU B CA 1
ATOM 8160 C C . LEU B 1 463 ? 5.211 1.072 19.906 1 95.44 463 LEU B C 1
ATOM 8162 O O . LEU B 1 463 ? 6.074 1.851 19.5 1 95.44 463 LEU B O 1
ATOM 8166 N N . GLY B 1 464 ? 5.426 0.019 20.672 1 94.88 464 GLY B N 1
ATOM 8167 C CA . GLY B 1 464 ? 6.789 -0.26 21.094 1 94.88 464 GLY B CA 1
ATOM 8168 C C . GLY B 1 464 ? 7.734 -0.524 19.938 1 94.88 464 GLY B C 1
ATOM 8169 O O . GLY B 1 464 ? 8.859 -0.019 19.922 1 94.88 464 GLY B O 1
ATOM 8170 N N . SER B 1 465 ? 7.285 -1.304 19.016 1 96.06 465 SER B N 1
ATOM 8171 C CA . SER B 1 465 ? 8.117 -1.615 17.859 1 96.06 465 SER B CA 1
ATOM 8172 C C . SER B 1 465 ? 8.305 -0.393 16.969 1 96.06 465 SER B C 1
ATOM 8174 O O . SER B 1 465 ? 9.383 -0.191 16.391 1 96.06 465 SER B O 1
ATOM 8176 N N . SER B 1 466 ? 7.273 0.432 16.828 1 95.31 466 SER B N 1
ATOM 8177 C CA . SER B 1 466 ? 7.379 1.641 16.016 1 95.31 466 SER B CA 1
ATOM 8178 C C . SER B 1 466 ? 8.367 2.633 16.625 1 95.31 466 SER B C 1
ATOM 8180 O O . SER B 1 466 ? 9.188 3.213 15.922 1 95.31 466 SER B O 1
ATOM 8182 N N . ILE B 1 467 ? 8.297 2.803 17.922 1 94 467 ILE B N 1
ATOM 8183 C CA . ILE B 1 467 ? 9.234 3.674 18.625 1 94 467 ILE B CA 1
ATOM 8184 C C . ILE B 1 467 ? 10.641 3.086 18.547 1 94 467 ILE B C 1
ATOM 8186 O O . ILE B 1 467 ? 11.617 3.818 18.359 1 94 467 ILE B O 1
ATOM 8190 N N . GLY B 1 468 ? 10.695 1.781 18.672 1 93.19 468 GLY B N 1
ATOM 8191 C CA . GLY B 1 468 ? 11.984 1.119 18.547 1 93.19 468 GLY B CA 1
ATOM 8192 C C . GLY B 1 468 ? 12.641 1.341 17.188 1 93.19 468 GLY B C 1
ATOM 8193 O O . GLY B 1 468 ? 13.852 1.56 17.109 1 93.19 468 GLY B O 1
ATOM 8194 N N . CYS B 1 469 ? 11.852 1.29 16.141 1 92.5 469 CYS B N 1
ATOM 8195 C CA . CYS B 1 469 ? 12.375 1.542 14.805 1 92.5 469 CYS B CA 1
ATOM 8196 C C . CYS B 1 469 ? 12.898 2.967 14.68 1 92.5 469 CYS B C 1
ATOM 8198 O O . CYS B 1 469 ? 13.938 3.201 14.055 1 92.5 469 CYS B O 1
ATOM 8200 N N . SER B 1 470 ? 12.18 3.863 15.273 1 90.81 470 SER B N 1
ATOM 8201 C CA . SER B 1 470 ? 12.578 5.266 15.234 1 90.81 470 SER B CA 1
ATOM 8202 C C . SER B 1 470 ? 13.883 5.488 15.984 1 90.81 470 SER B C 1
ATOM 8204 O O . SER B 1 470 ? 14.773 6.191 15.492 1 90.81 470 SER B O 1
ATOM 8206 N N . ILE B 1 471 ? 14.031 4.898 17.094 1 90.12 471 ILE B N 1
ATOM 8207 C CA . ILE B 1 471 ? 15.242 5.023 17.906 1 90.12 471 ILE B CA 1
ATOM 8208 C C . ILE B 1 471 ? 16.406 4.363 17.172 1 90.12 471 ILE B C 1
ATOM 8210 O O . ILE B 1 471 ? 17.516 4.918 17.125 1 90.12 471 ILE B O 1
ATOM 8214 N N . TYR B 1 472 ? 16.156 3.24 16.609 1 90.44 472 TYR B N 1
ATOM 8215 C CA . TYR B 1 472 ? 17.203 2.529 15.875 1 90.44 472 TYR B CA 1
ATOM 8216 C C . TYR B 1 472 ? 17.688 3.35 14.688 1 90.44 472 TYR B C 1
ATOM 8218 O O . TYR B 1 472 ? 18.891 3.379 14.398 1 90.44 472 TYR B O 1
ATOM 8226 N N . TRP B 1 473 ? 16.828 3.986 13.992 1 88.5 473 TRP B N 1
ATOM 8227 C CA . TRP B 1 473 ? 17.188 4.836 12.859 1 88.5 473 TRP B CA 1
ATOM 8228 C C . TRP B 1 473 ? 18.047 6.008 13.305 1 88.5 473 TRP B C 1
ATOM 8230 O O . TRP B 1 473 ? 19.016 6.367 12.625 1 88.5 473 TRP B O 1
ATOM 8240 N N . SER B 1 474 ? 17.766 6.566 14.453 1 85.94 474 SER B N 1
ATOM 8241 C CA . SER B 1 474 ? 18.469 7.75 14.938 1 85.94 474 SER B CA 1
ATOM 8242 C C . SER B 1 474 ? 19.844 7.398 15.477 1 85.94 474 SER B C 1
ATOM 8244 O O . SER B 1 474 ? 20.781 8.203 15.383 1 85.94 474 SER B O 1
ATOM 8246 N N . GLN B 1 475 ? 20.062 6.133 15.891 1 86.38 475 GLN B N 1
ATOM 8247 C CA . GLN B 1 475 ? 21.281 5.801 16.609 1 86.38 475 GLN B CA 1
ATOM 8248 C C . GLN B 1 475 ? 22.234 4.996 15.734 1 86.38 475 GLN B C 1
ATOM 8250 O O . GLN B 1 475 ? 23.438 4.953 15.992 1 86.38 475 GLN B O 1
ATOM 8255 N N . THR B 1 476 ? 21.656 4.316 14.766 1 85.69 476 THR B N 1
ATOM 8256 C CA . THR B 1 476 ? 22.531 3.42 14.008 1 85.69 476 THR B CA 1
ATOM 8257 C C . THR B 1 476 ? 22.266 3.553 12.516 1 85.69 476 THR B C 1
ATOM 8259 O O . THR B 1 476 ? 21.234 4.09 12.102 1 85.69 476 THR B O 1
ATOM 8262 N N . THR B 1 477 ? 23.234 3.115 11.75 1 82.94 477 THR B N 1
ATOM 8263 C CA . THR B 1 477 ? 23.078 3.059 10.305 1 82.94 477 THR B CA 1
ATOM 8264 C C . THR B 1 477 ? 22.891 1.617 9.836 1 82.94 477 THR B C 1
ATOM 8266 O O . THR B 1 477 ? 22.797 1.355 8.633 1 82.94 477 THR B O 1
ATOM 8269 N N . GLY B 1 478 ? 22.766 0.71 10.781 1 81.12 478 GLY B N 1
ATOM 8270 C CA . GLY B 1 478 ? 22.625 -0.695 10.43 1 81.12 478 GLY B CA 1
ATOM 8271 C C . GLY B 1 478 ? 21.203 -1.082 10.07 1 81.12 478 GLY B C 1
ATOM 8272 O O . GLY B 1 478 ? 20.281 -0.271 10.195 1 81.12 478 GLY B O 1
ATOM 8273 N N . TRP B 1 479 ? 21.047 -2.283 9.539 1 81.5 479 TRP B N 1
ATOM 8274 C CA . TRP B 1 479 ? 19.734 -2.719 9.055 1 81.5 479 TRP B CA 1
ATOM 8275 C C . TRP B 1 479 ? 19.188 -3.846 9.922 1 81.5 479 TRP B C 1
ATOM 8277 O O . TRP B 1 479 ? 18.016 -4.203 9.812 1 81.5 479 TRP B O 1
ATOM 8287 N N . ILE B 1 480 ? 19.938 -4.414 10.836 1 82.5 480 ILE B N 1
ATOM 8288 C CA . ILE B 1 480 ? 19.594 -5.617 11.578 1 82.5 480 ILE B CA 1
ATOM 8289 C C . ILE B 1 480 ? 18.422 -5.328 12.508 1 82.5 480 ILE B C 1
ATOM 8291 O O . ILE B 1 480 ? 17.547 -6.176 12.695 1 82.5 480 ILE B O 1
ATOM 8295 N N . GLY B 1 481 ? 18.406 -4.137 13.148 1 84.75 481 GLY B N 1
ATOM 8296 C CA . GLY B 1 481 ? 17.328 -3.801 14.07 1 84.75 481 GLY B CA 1
ATOM 8297 C C . GLY B 1 481 ? 15.961 -3.867 13.445 1 84.75 481 GLY B C 1
ATOM 8298 O O . GLY B 1 481 ? 14.984 -4.254 14.094 1 84.75 481 GLY B O 1
ATOM 8299 N N . TYR B 1 482 ? 15.859 -3.588 12.125 1 87.44 482 TYR B N 1
ATOM 8300 C CA . TYR B 1 482 ? 14.57 -3.594 11.438 1 87.44 482 TYR B CA 1
ATOM 8301 C C . TYR B 1 482 ? 14.07 -5.02 11.227 1 87.44 482 TYR B C 1
ATOM 8303 O O . TYR B 1 482 ? 12.867 -5.25 11.109 1 87.44 482 TYR B O 1
ATOM 8311 N N . THR B 1 483 ? 14.961 -5.996 11.117 1 83.88 483 THR B N 1
ATOM 8312 C CA . THR B 1 483 ? 14.594 -7.391 10.906 1 83.88 483 THR B CA 1
ATOM 8313 C C . THR B 1 483 ? 13.922 -7.969 12.141 1 83.88 483 THR B C 1
ATOM 8315 O O . THR B 1 483 ? 13.242 -8.992 12.07 1 83.88 483 THR B O 1
ATOM 8318 N N . ILE B 1 484 ? 14.031 -7.254 13.203 1 86.69 484 ILE B N 1
ATOM 8319 C CA . ILE B 1 484 ? 13.398 -7.707 14.438 1 86.69 484 ILE B CA 1
ATOM 8320 C C . ILE B 1 484 ? 12.156 -6.867 14.719 1 86.69 484 ILE B C 1
ATOM 8322 O O . ILE B 1 484 ? 11.086 -7.414 14.992 1 86.69 484 ILE B O 1
ATOM 8326 N N . LEU B 1 485 ? 12.305 -5.598 14.609 1 92.19 485 LEU B N 1
ATOM 8327 C CA . LEU B 1 485 ? 11.258 -4.68 15.039 1 92.19 485 LEU B CA 1
ATOM 8328 C C . LEU B 1 485 ? 10.078 -4.699 14.078 1 92.19 485 LEU B C 1
ATOM 8330 O O . LEU B 1 485 ? 8.922 -4.617 14.5 1 92.19 485 LEU B O 1
ATOM 8334 N N . VAL B 1 486 ? 10.32 -4.832 12.805 1 91.94 486 VAL B N 1
ATOM 8335 C CA . VAL B 1 486 ? 9.242 -4.824 11.82 1 91.94 486 VAL B CA 1
ATOM 8336 C C . VAL B 1 486 ? 8.383 -6.074 11.992 1 91.94 486 VAL B C 1
ATOM 8338 O O . VAL B 1 486 ? 7.148 -5.988 11.992 1 91.94 486 VAL B O 1
ATOM 8341 N N . PRO B 1 487 ? 9 -7.285 12.234 1 91.44 487 PRO B N 1
ATOM 8342 C CA . PRO B 1 487 ? 8.18 -8.461 12.5 1 91.44 487 PRO B CA 1
ATOM 8343 C C . PRO B 1 487 ? 7.355 -8.336 13.773 1 91.44 487 PRO B C 1
ATOM 8345 O O . PRO B 1 487 ? 6.23 -8.836 13.852 1 91.44 487 PRO B O 1
ATOM 8348 N N . ILE B 1 488 ? 7.895 -7.68 14.711 1 92.94 488 ILE B N 1
ATOM 8349 C CA . ILE B 1 488 ? 7.145 -7.461 15.945 1 92.94 488 ILE B CA 1
ATOM 8350 C C . ILE B 1 488 ? 5.926 -6.582 15.664 1 92.94 488 ILE B C 1
ATOM 8352 O O . ILE B 1 488 ? 4.832 -6.848 16.172 1 92.94 488 ILE B O 1
ATOM 8356 N N . TRP B 1 489 ? 6.113 -5.492 14.914 1 94.75 489 TRP B N 1
ATOM 8357 C CA . TRP B 1 489 ? 5 -4.652 14.484 1 94.75 489 TRP B CA 1
ATOM 8358 C C . TRP B 1 489 ? 3.953 -5.473 13.742 1 94.75 489 TRP B C 1
ATOM 8360 O O . TRP B 1 489 ? 2.752 -5.316 13.977 1 94.75 489 TRP B O 1
ATOM 8370 N N . PHE B 1 490 ? 4.43 -6.383 12.867 1 93.38 490 PHE B N 1
ATOM 8371 C CA . PHE B 1 490 ? 3.527 -7.215 12.086 1 93.38 490 PHE B CA 1
ATOM 8372 C C . PHE B 1 490 ? 2.75 -8.164 12.984 1 93.38 490 PHE B C 1
ATOM 8374 O O . PHE B 1 490 ? 1.548 -8.367 12.805 1 93.38 490 PHE B O 1
ATOM 8381 N N . VAL B 1 491 ? 3.443 -8.773 13.922 1 92.38 491 VAL B N 1
ATOM 8382 C CA . VAL B 1 491 ? 2.799 -9.703 14.844 1 92.38 491 VAL B CA 1
ATOM 8383 C C . VAL B 1 491 ? 1.737 -8.969 15.664 1 92.38 491 VAL B C 1
ATOM 8385 O O . VAL B 1 491 ? 0.659 -9.508 15.914 1 92.38 491 VAL B O 1
ATOM 8388 N N . GLY B 1 492 ? 2.039 -7.766 16.062 1 94.25 492 GLY B N 1
ATOM 8389 C CA . GLY B 1 492 ? 1.047 -6.973 16.766 1 94.25 492 GLY B CA 1
ATOM 8390 C C . GLY B 1 492 ? -0.185 -6.676 15.93 1 94.25 492 GLY B C 1
ATOM 8391 O O . GLY B 1 492 ? -1.312 -6.824 16.406 1 94.25 492 GLY B O 1
ATOM 8392 N N . THR B 1 493 ? 0.035 -6.285 14.742 1 94.62 493 THR B N 1
ATOM 8393 C CA . THR B 1 493 ? -1.062 -5.934 13.852 1 94.62 493 THR B CA 1
ATOM 8394 C C . THR B 1 493 ? -1.878 -7.172 13.484 1 94.62 493 THR B C 1
ATOM 8396 O O . THR B 1 493 ? -3.109 -7.152 13.555 1 94.62 493 THR B O 1
ATOM 8399 N N . PHE B 1 494 ? -1.138 -8.227 13.062 1 91.12 494 PHE B N 1
ATOM 8400 C CA . PHE B 1 494 ? -1.82 -9.461 12.695 1 91.12 494 PHE B CA 1
ATOM 8401 C C . PHE B 1 494 ? -2.52 -10.078 13.906 1 91.12 494 PHE B C 1
ATOM 8403 O O . PHE B 1 494 ? -3.586 -10.68 13.773 1 91.12 494 PHE B O 1
ATOM 8410 N N . GLY B 1 495 ? -1.927 -9.945 15.07 1 90.94 495 GLY B N 1
ATOM 8411 C CA . GLY B 1 495 ? -2.545 -10.43 16.297 1 90.94 495 GLY B CA 1
ATOM 8412 C C . GLY B 1 495 ? -3.889 -9.781 16.578 1 90.94 495 GLY B C 1
ATOM 8413 O O . GLY B 1 495 ? -4.832 -10.461 17 1 90.94 495 GLY B O 1
ATOM 8414 N N . ILE B 1 496 ? -3.955 -8.484 16.375 1 93.19 496 ILE B N 1
ATOM 8415 C CA . ILE B 1 496 ? -5.23 -7.801 16.562 1 93.19 496 ILE B CA 1
ATOM 8416 C C . ILE B 1 496 ? -6.266 -8.359 15.586 1 93.19 496 ILE B C 1
ATOM 8418 O O . ILE B 1 496 ? -7.398 -8.656 15.977 1 93.19 496 ILE B O 1
ATOM 8422 N N . TRP B 1 497 ? -5.867 -8.531 14.359 1 88.06 497 TRP B N 1
ATOM 8423 C CA . TRP B 1 497 ? -6.777 -8.977 13.312 1 88.06 497 TRP B CA 1
ATOM 8424 C C . TRP B 1 497 ? -7.266 -10.391 13.578 1 88.06 497 TRP B C 1
ATOM 8426 O O . TRP B 1 497 ? -8.438 -10.703 13.367 1 88.06 497 TRP B O 1
ATOM 8436 N N . PHE B 1 498 ? -6.387 -11.242 14.102 1 84.06 498 PHE B N 1
ATOM 8437 C CA . PHE B 1 498 ? -6.688 -12.656 14.234 1 84.06 498 PHE B CA 1
ATOM 8438 C C . PHE B 1 498 ? -7.344 -12.953 15.578 1 84.06 498 PHE B C 1
ATOM 8440 O O . PHE B 1 498 ? -8.281 -13.75 15.656 1 84.06 498 PHE B O 1
ATOM 8447 N N . PHE B 1 499 ? -6.926 -12.312 16.688 1 87.06 499 PHE B N 1
ATOM 8448 C CA . PHE B 1 499 ? -7.324 -12.75 18.031 1 87.06 499 PHE B CA 1
ATOM 8449 C C . PHE B 1 499 ? -8.391 -11.82 18.594 1 87.06 499 PHE B C 1
ATOM 8451 O O . PHE B 1 499 ? -9.133 -12.211 19.5 1 87.06 499 PHE B O 1
ATOM 8458 N N . VAL B 1 500 ? -8.438 -10.625 18.141 1 90.69 500 VAL B N 1
ATOM 8459 C CA . VAL B 1 500 ? -9.367 -9.664 18.75 1 90.69 500 VAL B CA 1
ATOM 8460 C C . VAL B 1 500 ? -10.57 -9.461 17.828 1 90.69 500 VAL B C 1
ATOM 8462 O O . VAL B 1 500 ? -10.43 -8.953 16.719 1 90.69 500 VAL B O 1
ATOM 8465 N N . PRO B 1 501 ? -11.711 -9.859 18.297 1 88 501 PRO B N 1
ATOM 8466 C CA . PRO B 1 501 ? -12.898 -9.656 17.469 1 88 501 PRO B CA 1
ATOM 8467 C C . PRO B 1 501 ? -13.289 -8.18 17.344 1 88 501 PRO B C 1
ATOM 8469 O O . PRO B 1 501 ? -13.109 -7.41 18.281 1 88 501 PRO B O 1
ATOM 8472 N N . LEU B 1 502 ? -13.812 -7.828 16.234 1 88.75 502 LEU B N 1
ATOM 8473 C CA . LEU B 1 502 ? -14.266 -6.461 15.992 1 88.75 502 LEU B CA 1
ATOM 8474 C C . LEU B 1 502 ? -15.453 -6.113 16.891 1 88.75 502 LEU B C 1
ATOM 8476 O O . LEU B 1 502 ? -16.406 -6.883 16.984 1 88.75 502 LEU B O 1
ATOM 8480 N N . ALA B 1 503 ? -15.375 -4.996 17.547 1 88.56 503 ALA B N 1
ATOM 8481 C CA . ALA B 1 503 ? -16.422 -4.594 18.484 1 88.56 503 ALA B CA 1
ATOM 8482 C C . ALA B 1 503 ? -17.422 -3.664 17.812 1 88.56 503 ALA B C 1
ATOM 8484 O O . ALA B 1 503 ? -18.609 -3.67 18.172 1 88.56 503 ALA B O 1
ATOM 8485 N N . LYS B 1 504 ? -16.906 -2.791 16.953 1 89.12 504 LYS B N 1
ATOM 8486 C CA . LYS B 1 504 ? -17.766 -1.809 16.328 1 89.12 504 LYS B CA 1
ATOM 8487 C C . LYS B 1 504 ? -17.5 -1.73 14.82 1 89.12 504 LYS B C 1
ATOM 8489 O O . LYS B 1 504 ? -16.375 -1.51 14.398 1 89.12 504 LYS B O 1
ATOM 8494 N N . LYS B 1 505 ? -18.562 -1.9 14.031 1 86.88 505 LYS B N 1
ATOM 8495 C CA . LYS B 1 505 ? -18.469 -1.738 12.578 1 86.88 505 LYS B CA 1
ATOM 8496 C C . LYS B 1 505 ? -18.938 -0.347 12.156 1 86.88 505 LYS B C 1
ATOM 8498 O O . LYS B 1 505 ? -19.828 0.23 12.773 1 86.88 505 LYS B O 1
ATOM 8503 N N . PRO B 1 506 ? -18.234 0.172 11.18 1 89.06 506 PRO B N 1
ATOM 8504 C CA . PRO B 1 506 ? -18.688 1.479 10.695 1 89.06 506 PRO B CA 1
ATOM 8505 C C . PRO B 1 506 ? -20.094 1.436 10.109 1 89.06 506 PRO B C 1
ATOM 8507 O O . PRO B 1 506 ? -20.469 0.451 9.469 1 89.06 506 PRO B O 1
ATOM 8510 N N . LYS B 1 507 ? -20.828 2.445 10.32 1 85.31 507 LYS B N 1
ATOM 8511 C CA . LYS B 1 507 ? -22.219 2.498 9.891 1 85.31 507 LYS B CA 1
ATOM 8512 C C . LYS B 1 507 ? -22.328 2.918 8.43 1 85.31 507 LYS B C 1
ATOM 8514 O O . LYS B 1 507 ? -23.125 2.357 7.676 1 85.31 507 LYS B O 1
ATOM 8519 N N . ILE B 1 508 ? -21.547 3.902 8.023 1 87.94 508 ILE B N 1
ATOM 8520 C CA . ILE B 1 508 ? -21.719 4.48 6.691 1 87.94 508 ILE B CA 1
ATOM 8521 C C . ILE B 1 508 ? -20.484 4.176 5.844 1 87.94 508 ILE B C 1
ATOM 8523 O O . ILE B 1 508 ? -20.578 3.578 4.773 1 87.94 508 ILE B O 1
ATOM 8527 N N . TRP B 1 509 ? -19.297 4.578 6.344 1 88.5 509 TRP B N 1
ATOM 8528 C CA . TRP B 1 509 ? -18.031 4.387 5.637 1 88.5 509 TRP B CA 1
ATOM 8529 C C . TRP B 1 509 ? -16.922 4.035 6.609 1 88.5 509 TRP B C 1
ATOM 8531 O O . TRP B 1 509 ? -16.812 4.629 7.684 1 88.5 509 TRP B O 1
ATOM 8541 N N . GLY B 1 510 ? -16.141 3.027 6.199 1 90.94 510 GLY B N 1
ATOM 8542 C CA . GLY B 1 510 ? -15.055 2.637 7.078 1 90.94 510 GLY B CA 1
ATOM 8543 C C . GLY B 1 510 ? -13.75 2.404 6.34 1 90.94 510 GLY B C 1
ATOM 8544 O O . GLY B 1 510 ? -13.75 2.027 5.164 1 90.94 510 GLY B O 1
ATOM 8545 N N . VAL B 1 511 ? -12.641 2.625 7.074 1 91.62 511 VAL B N 1
ATOM 8546 C CA . VAL B 1 511 ? -11.305 2.359 6.551 1 91.62 511 VAL B CA 1
ATOM 8547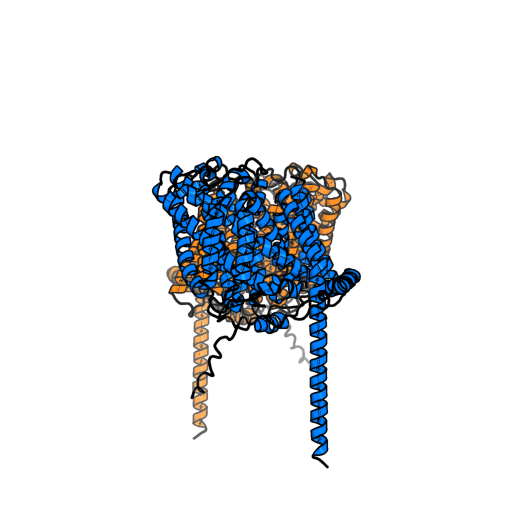 C C . VAL B 1 511 ? -11.188 0.892 6.148 1 91.62 511 VAL B C 1
ATOM 8549 O O . VAL B 1 511 ? -11.625 0.003 6.883 1 91.62 511 VAL B O 1
ATOM 8552 N N . PRO B 1 512 ? -10.641 0.711 4.922 1 86.38 512 PRO B N 1
ATOM 8553 C CA . PRO B 1 512 ? -10.469 -0.68 4.496 1 86.38 512 PRO B CA 1
ATOM 8554 C C . PRO B 1 512 ? -9.312 -1.378 5.223 1 86.38 512 PRO B C 1
ATOM 8556 O O . PRO B 1 512 ? -8.414 -0.714 5.738 1 86.38 512 PRO B O 1
ATOM 8559 N N . LEU B 1 513 ? -9.422 -2.684 5.379 1 88.19 513 LEU B N 1
ATOM 8560 C CA . LEU B 1 513 ? -8.352 -3.547 5.867 1 88.19 513 LEU B CA 1
ATOM 8561 C C . LEU B 1 513 ? -7.957 -3.17 7.293 1 88.19 513 LEU B C 1
ATOM 8563 O O . LEU B 1 513 ? -6.773 -3.027 7.598 1 88.19 513 LEU B O 1
ATOM 8567 N N . VAL B 1 514 ? -8.875 -2.867 8.133 1 91 514 VAL B N 1
ATOM 8568 C CA . VAL B 1 514 ? -8.602 -2.633 9.547 1 91 514 VAL B CA 1
ATOM 8569 C C . VAL B 1 514 ? -8.25 -3.949 10.227 1 91 514 VAL B C 1
ATOM 8571 O O . VAL B 1 514 ? -8.922 -4.961 10.031 1 91 514 VAL B O 1
ATOM 8574 N N . PRO B 1 515 ? -7.137 -4.008 10.93 1 93.88 515 PRO B N 1
ATOM 8575 C CA . PRO B 1 515 ? -6.355 -2.932 11.547 1 93.88 515 PRO B CA 1
ATOM 8576 C C . PRO B 1 515 ? -5.078 -2.615 10.773 1 93.88 515 PRO B C 1
ATOM 8578 O O . PRO B 1 515 ? -4.262 -1.812 11.234 1 93.88 515 PRO B O 1
ATOM 8581 N N . PHE B 1 516 ? -4.918 -3.137 9.648 1 91.75 516 PHE B N 1
ATOM 8582 C CA . PHE B 1 516 ? -3.641 -3.047 8.945 1 91.75 516 PHE B CA 1
ATOM 8583 C C . PHE B 1 516 ? -3.352 -1.608 8.531 1 91.75 516 PHE B C 1
ATOM 8585 O O . PHE B 1 516 ? -2.256 -1.098 8.773 1 91.75 516 PHE B O 1
ATOM 8592 N N . LEU B 1 517 ? -4.34 -0.917 8.008 1 93.75 517 LEU B N 1
ATOM 8593 C CA . LEU B 1 517 ? -4.102 0.431 7.504 1 93.75 517 LEU B CA 1
ATOM 8594 C C . LEU B 1 517 ? -3.852 1.403 8.648 1 93.75 517 LEU B C 1
ATOM 8596 O O . LEU B 1 517 ? -2.854 2.129 8.648 1 93.75 517 LEU B O 1
ATOM 8600 N N . PRO B 1 518 ? -4.676 1.388 9.703 1 96.38 518 PRO B N 1
ATOM 8601 C CA . PRO B 1 518 ? -4.379 2.287 10.82 1 96.38 518 PRO B CA 1
ATOM 8602 C C . PRO B 1 518 ? -3.062 1.95 11.516 1 96.38 518 PRO B C 1
ATOM 8604 O O . PRO B 1 518 ? -2.342 2.852 11.953 1 96.38 518 PRO B O 1
ATOM 8607 N N . SER B 1 519 ? -2.809 0.674 11.656 1 97 519 SER B N 1
ATOM 8608 C CA . SER B 1 519 ? -1.546 0.27 12.258 1 97 519 SER B CA 1
ATOM 8609 C C . SER B 1 519 ? -0.356 0.747 11.438 1 97 519 SER B C 1
ATOM 8611 O O . SER B 1 519 ? 0.657 1.181 11.984 1 97 519 SER B O 1
ATOM 8613 N N . THR B 1 520 ? -0.489 0.644 10.141 1 96.12 520 THR B N 1
ATOM 8614 C CA . THR B 1 520 ? 0.563 1.135 9.258 1 96.12 520 THR B CA 1
ATOM 8615 C C . THR B 1 520 ? 0.7 2.65 9.375 1 96.12 520 THR B C 1
ATOM 8617 O O . THR B 1 520 ? 1.808 3.188 9.297 1 96.12 520 THR B O 1
ATOM 8620 N N . SER B 1 521 ? -0.403 3.34 9.523 1 97.06 521 SER B N 1
ATOM 8621 C CA . SER B 1 521 ? -0.366 4.781 9.734 1 97.06 521 SER B CA 1
ATOM 8622 C C . SER B 1 521 ? 0.425 5.137 10.992 1 97.06 521 SER B C 1
ATOM 8624 O O . SER B 1 521 ? 1.291 6.016 10.961 1 97.06 521 SER B O 1
ATOM 8626 N N . ILE B 1 522 ? 0.179 4.406 12.047 1 97 522 ILE B N 1
ATOM 8627 C CA . ILE B 1 522 ? 0.899 4.629 13.297 1 97 522 ILE B CA 1
ATOM 8628 C C . ILE B 1 522 ? 2.385 4.344 13.094 1 97 522 ILE B C 1
ATOM 8630 O O . ILE B 1 522 ? 3.236 5.156 13.461 1 97 522 ILE B O 1
ATOM 8634 N N . GLY B 1 523 ? 2.668 3.248 12.492 1 96.56 523 GLY B N 1
ATOM 8635 C CA . GLY B 1 523 ? 4.051 2.842 12.305 1 96.56 523 GLY B CA 1
ATOM 8636 C C . GLY B 1 523 ? 4.855 3.83 11.477 1 96.56 523 GLY B C 1
ATOM 8637 O O . GLY B 1 523 ? 5.945 4.238 11.883 1 96.56 523 GLY B O 1
ATOM 8638 N N . ILE B 1 524 ? 4.281 4.238 10.336 1 95.5 524 ILE B N 1
ATOM 8639 C CA . ILE B 1 524 ? 4.996 5.133 9.438 1 95.5 524 ILE B CA 1
ATOM 8640 C C . ILE B 1 524 ? 5.102 6.52 10.062 1 95.5 524 ILE B C 1
ATOM 8642 O O . ILE B 1 524 ? 6.148 7.168 9.984 1 95.5 524 ILE B O 1
ATOM 8646 N N . ASN B 1 525 ? 4.047 7 10.719 1 95.94 525 ASN B N 1
ATOM 8647 C CA . ASN B 1 525 ? 4.086 8.305 11.359 1 95.94 525 ASN B CA 1
ATOM 8648 C C . ASN B 1 525 ? 5.121 8.352 12.484 1 95.94 525 ASN B C 1
ATOM 8650 O O . ASN B 1 525 ? 5.902 9.305 12.57 1 95.94 525 ASN B O 1
ATOM 8654 N N . VAL B 1 526 ? 5.137 7.336 13.25 1 94.38 526 VAL B N 1
ATOM 8655 C CA . VAL B 1 526 ? 6.086 7.289 14.359 1 94.38 526 VAL B CA 1
ATOM 8656 C C . VAL B 1 526 ? 7.508 7.141 13.82 1 94.38 526 VAL B C 1
ATOM 8658 O O . VAL B 1 526 ? 8.445 7.719 14.367 1 94.38 526 VAL B O 1
ATOM 8661 N N . PHE B 1 527 ? 7.66 6.398 12.727 1 93.06 527 PHE B N 1
ATOM 8662 C CA . PHE B 1 527 ? 8.977 6.25 12.117 1 93.06 527 PHE B CA 1
ATOM 8663 C C . PHE B 1 527 ? 9.484 7.586 11.586 1 93.06 527 PHE B C 1
ATOM 8665 O O . PHE B 1 527 ? 10.633 7.965 11.836 1 93.06 527 PHE B O 1
ATOM 8672 N N . LEU B 1 528 ? 8.625 8.266 10.898 1 91.69 528 LEU B N 1
ATOM 8673 C CA . LEU B 1 528 ? 9.023 9.555 10.352 1 91.69 528 LEU B CA 1
ATOM 8674 C C . LEU B 1 528 ? 9.312 10.547 11.469 1 91.69 528 LEU B C 1
ATOM 8676 O O . LEU B 1 528 ? 10.227 11.375 11.352 1 91.69 528 LEU B O 1
ATOM 8680 N N . LEU B 1 529 ? 8.547 10.414 12.539 1 91.56 529 LEU B N 1
ATOM 8681 C CA . LEU B 1 529 ? 8.773 11.242 13.711 1 91.56 529 LEU B CA 1
ATOM 8682 C C . LEU B 1 529 ? 10.195 11.07 14.234 1 91.56 529 LEU B C 1
ATOM 8684 O O . LEU B 1 529 ? 10.844 12.047 14.633 1 91.56 529 LEU B O 1
ATOM 8688 N N . GLY B 1 530 ? 10.719 9.953 14.148 1 88.31 530 GLY B N 1
ATOM 8689 C CA . GLY B 1 530 ? 12.039 9.656 14.688 1 88.31 530 GLY B CA 1
ATOM 8690 C C . GLY B 1 530 ? 13.164 10.141 13.797 1 88.31 530 GLY B C 1
ATOM 8691 O O . GLY B 1 530 ? 14.32 10.219 14.234 1 88.31 530 GLY B O 1
ATOM 8692 N N . THR B 1 531 ? 12.844 10.484 12.578 1 88.31 531 THR B N 1
ATOM 8693 C CA . THR B 1 531 ? 13.867 10.914 11.633 1 88.31 531 THR B CA 1
ATOM 8694 C C . THR B 1 531 ? 14.109 12.414 11.734 1 88.31 531 THR B C 1
ATOM 8696 O O . THR B 1 531 ? 15.062 12.938 11.148 1 88.31 531 THR B O 1
ATOM 8699 N N . LEU B 1 532 ? 13.289 13.094 12.531 1 88.56 532 LEU B N 1
ATOM 8700 C CA . LEU B 1 532 ? 13.414 14.547 12.656 1 88.56 532 LEU B CA 1
ATOM 8701 C C . LEU B 1 532 ? 14.516 14.914 13.641 1 88.56 532 LEU B C 1
ATOM 8703 O O . LEU B 1 532 ? 15.039 14.055 14.352 1 88.56 532 LEU B O 1
ATOM 8707 N N . ASP B 1 533 ? 14.914 16.141 13.609 1 86.38 533 ASP B N 1
ATOM 8708 C CA . ASP B 1 533 ? 16.078 16.625 14.352 1 86.38 533 ASP B CA 1
ATOM 8709 C C . ASP B 1 533 ? 15.797 16.625 15.859 1 86.38 533 ASP B C 1
ATOM 8711 O O . ASP B 1 533 ? 14.664 16.844 16.281 1 86.38 533 ASP B O 1
ATOM 8715 N N . LYS B 1 534 ? 16.797 16.469 16.609 1 86.62 534 LYS B N 1
ATOM 8716 C CA . LYS B 1 534 ? 16.719 16.359 18.062 1 86.62 534 LYS B CA 1
ATOM 8717 C C . LYS B 1 534 ? 16.203 17.656 18.688 1 86.62 534 LYS B C 1
ATOM 8719 O O . LYS B 1 534 ? 15.438 17.625 19.656 1 86.62 534 LYS B O 1
ATOM 8724 N N . LYS B 1 535 ? 16.578 18.766 18.172 1 88.75 535 LYS B N 1
ATOM 8725 C CA . LYS B 1 535 ? 16.172 20.062 18.719 1 88.75 535 LYS B CA 1
ATOM 8726 C C . LYS B 1 535 ? 14.664 20.25 18.625 1 88.75 535 LYS B C 1
ATOM 8728 O O . LYS B 1 535 ? 14.055 20.828 19.531 1 88.75 535 LYS B O 1
ATOM 8733 N N . SER B 1 536 ? 14.156 19.781 17.594 1 87.88 536 SER B N 1
ATOM 8734 C CA . SER B 1 536 ? 12.711 19.906 17.438 1 87.88 536 SER B CA 1
ATOM 8735 C C . SER B 1 536 ? 11.969 19.031 18.453 1 87.88 536 SER B C 1
ATOM 8737 O O . SER B 1 536 ? 10.906 19.406 18.953 1 87.88 536 SER B O 1
ATOM 8739 N N . PHE B 1 537 ? 12.531 17.938 18.797 1 88.12 537 PHE B N 1
ATOM 8740 C CA . PHE B 1 537 ? 11.938 17.062 19.812 1 88.12 537 PHE B CA 1
ATOM 8741 C C . PHE B 1 537 ? 11.961 17.75 21.172 1 88.12 537 PHE B C 1
ATOM 8743 O O . PHE B 1 537 ? 11.023 17.594 21.969 1 88.12 537 PHE B O 1
ATOM 8750 N N . GLU B 1 538 ? 13.008 18.406 21.406 1 90.56 538 GLU B N 1
ATOM 8751 C CA . GLU B 1 538 ? 13.117 19.125 22.672 1 90.56 538 GLU B CA 1
ATOM 8752 C C . GLU B 1 538 ? 12.062 20.234 22.766 1 90.56 538 GLU B C 1
ATOM 8754 O O . GLU B 1 538 ? 11.43 20.391 23.812 1 90.56 538 GLU B O 1
ATOM 8759 N N . ARG B 1 539 ? 11.922 20.953 21.75 1 90.25 539 ARG B N 1
ATOM 8760 C CA . ARG B 1 539 ? 10.914 22.016 21.734 1 90.25 539 ARG B CA 1
ATOM 8761 C C . ARG B 1 539 ? 9.516 21.438 21.906 1 90.25 539 ARG B C 1
ATOM 8763 O O . ARG B 1 539 ? 8.695 22 22.641 1 90.25 539 ARG B O 1
ATOM 8770 N N . PHE B 1 540 ? 9.289 20.406 21.172 1 90.69 540 PHE B N 1
ATOM 8771 C CA . PHE B 1 540 ? 7.992 19.734 21.266 1 90.69 540 PHE B CA 1
ATOM 8772 C C . PHE B 1 540 ? 7.773 19.203 22.688 1 90.69 540 PHE B C 1
ATOM 8774 O O . PHE B 1 540 ? 6.66 19.266 23.203 1 90.69 540 PHE B O 1
ATOM 8781 N N . GLY B 1 541 ? 8.812 18.688 23.25 1 90.06 541 GLY B N 1
ATOM 8782 C CA . GLY B 1 541 ? 8.727 18.188 24.609 1 90.06 541 GLY B CA 1
ATOM 8783 C C . GLY B 1 541 ? 8.422 19.281 25.625 1 90.06 541 GLY B C 1
ATOM 8784 O O . GLY B 1 541 ? 7.598 19.094 26.531 1 90.06 541 GLY B O 1
ATOM 8785 N N . VAL B 1 542 ? 9.008 20.359 25.469 1 91.25 542 VAL B N 1
ATOM 8786 C CA . VAL B 1 542 ? 8.773 21.5 26.359 1 91.25 542 VAL B CA 1
ATOM 8787 C C . VAL B 1 542 ? 7.332 21.984 26.219 1 91.25 542 VAL B C 1
ATOM 8789 O O . VAL B 1 542 ? 6.656 22.234 27.219 1 91.25 542 VAL B O 1
ATOM 8792 N N . TRP B 1 543 ? 6.852 22.094 25.031 1 90.69 543 TRP B N 1
ATOM 8793 C CA . TRP B 1 543 ? 5.473 22.5 24.781 1 90.69 543 TRP B CA 1
ATOM 8794 C C . TRP B 1 543 ? 4.496 21.516 25.422 1 90.69 543 TRP B C 1
ATOM 8796 O O . TRP B 1 543 ? 3.535 21.922 26.078 1 90.69 543 TRP B O 1
ATOM 8806 N N . THR B 1 544 ? 4.793 20.328 25.219 1 89.44 544 THR B N 1
ATOM 8807 C CA . THR B 1 544 ? 3.916 19.297 25.766 1 89.44 544 THR B CA 1
ATOM 8808 C C . THR B 1 544 ? 3.941 19.344 27.297 1 89.44 544 THR B C 1
ATOM 8810 O O . THR B 1 544 ? 2.906 19.172 27.938 1 89.44 544 THR B O 1
ATOM 8813 N N . ALA B 1 545 ? 5.105 19.578 27.844 1 89.5 545 ALA B N 1
ATOM 8814 C CA . ALA B 1 545 ? 5.227 19.688 29.297 1 89.5 545 ALA B CA 1
ATOM 8815 C C . ALA B 1 545 ? 4.41 20.875 29.828 1 89.5 545 ALA B C 1
ATOM 8817 O O . ALA B 1 545 ? 3.75 20.75 30.859 1 89.5 545 ALA B O 1
ATOM 8818 N N . ILE B 1 546 ? 4.43 21.906 29.156 1 89.19 546 ILE B N 1
ATOM 8819 C CA . ILE B 1 546 ? 3.66 23.078 29.547 1 89.19 546 ILE B CA 1
ATOM 8820 C C . ILE B 1 546 ? 2.168 22.75 29.484 1 89.19 546 ILE B C 1
ATOM 8822 O O . ILE B 1 546 ? 1.406 23.156 30.359 1 89.19 546 ILE B O 1
ATOM 8826 N N . LEU B 1 547 ? 1.775 22.062 28.5 1 85.69 547 LEU B N 1
ATOM 8827 C CA . LEU B 1 547 ? 0.376 21.672 28.344 1 85.69 547 LEU B CA 1
ATOM 8828 C C . LEU B 1 547 ? -0.068 20.781 29.5 1 85.69 547 LEU B C 1
ATOM 8830 O O . LEU B 1 547 ? -1.171 20.938 30.031 1 85.69 547 LEU B O 1
ATOM 8834 N N . VAL B 1 548 ? 0.797 19.891 29.828 1 85.06 548 VAL B N 1
ATOM 8835 C CA . VAL B 1 548 ? 0.466 18.953 30.891 1 85.06 548 VAL B CA 1
ATOM 8836 C C . VAL B 1 548 ? 0.349 19.703 32.219 1 85.06 548 VAL B C 1
ATOM 8838 O O . VAL B 1 548 ? -0.565 19.438 33 1 85.06 548 VAL B O 1
ATOM 8841 N N . VAL B 1 549 ? 1.24 20.578 32.469 1 84.75 549 VAL B N 1
ATOM 8842 C CA . VAL B 1 549 ? 1.2 21.375 33.688 1 84.75 549 VAL B CA 1
ATOM 8843 C C . VAL B 1 549 ? -0.072 22.219 33.719 1 84.75 549 VAL B C 1
ATOM 8845 O O . VAL B 1 549 ? -0.737 22.312 34.75 1 84.75 549 VAL B O 1
ATOM 8848 N N . TYR B 1 550 ? -0.411 22.75 32.656 1 82.44 550 TYR B N 1
ATOM 8849 C CA . TYR B 1 550 ? -1.634 23.531 32.562 1 82.44 550 TYR B CA 1
ATOM 8850 C C . TYR B 1 550 ? -2.863 22.672 32.812 1 82.44 550 TYR B C 1
ATOM 8852 O O . TYR B 1 550 ? -3.814 23.094 33.469 1 82.44 550 TYR B O 1
ATOM 8860 N N . TYR B 1 551 ? -2.824 21.562 32.25 1 81 551 TYR B N 1
ATOM 8861 C CA . TYR B 1 551 ? -3.953 20.656 32.406 1 81 551 TYR B CA 1
ATOM 8862 C C . TYR B 1 551 ? -4.105 20.266 33.875 1 81 551 TYR B C 1
ATOM 8864 O O . TYR B 1 551 ? -5.223 20.234 34.406 1 81 551 TYR B O 1
ATOM 8872 N N . LEU B 1 552 ? -2.984 19.984 34.5 1 79.44 552 LEU B N 1
ATOM 8873 C CA . LEU B 1 552 ? -3.02 19.547 35.875 1 79.44 552 LEU B CA 1
ATOM 8874 C C . LEU B 1 552 ? -3.438 20.688 36.812 1 79.44 552 LEU B C 1
ATOM 8876 O O . LEU B 1 552 ? -4.117 20.469 37.812 1 79.44 552 LEU B O 1
ATOM 8880 N N . LEU B 1 553 ? -3.148 21.844 36.375 1 78 553 LEU B N 1
ATOM 8881 C CA . LEU B 1 553 ? -3.426 22.984 37.25 1 78 553 LEU B CA 1
ATOM 8882 C C . LEU B 1 553 ? -4.809 23.562 36.969 1 78 553 LEU B C 1
ATOM 8884 O O . LEU B 1 553 ? -5.457 24.109 37.844 1 78 553 LEU B O 1
ATOM 8888 N N . VAL B 1 554 ? -5.25 23.516 35.781 1 75 554 VAL B N 1
ATOM 8889 C CA . VAL B 1 554 ? -6.48 24.219 35.438 1 75 554 VAL B CA 1
ATOM 8890 C C . VAL B 1 554 ? -7.465 23.266 34.781 1 75 554 VAL B C 1
ATOM 8892 O O . VAL B 1 554 ? -8.625 23.188 35.188 1 75 554 VAL B O 1
ATOM 8895 N N . GLY B 1 555 ? -6.992 22.484 33.906 1 72.31 555 GLY B N 1
ATOM 8896 C CA . GLY B 1 555 ? -7.855 21.688 33.062 1 72.31 555 GLY B CA 1
ATOM 8897 C C . GLY B 1 555 ? -8.656 20.656 33.812 1 72.31 555 GLY B C 1
ATOM 8898 O O . GLY B 1 555 ? -9.867 20.531 33.625 1 72.31 555 GLY B O 1
ATOM 8899 N N . VAL B 1 556 ? -8 19.953 34.656 1 74.44 556 VAL B N 1
ATOM 8900 C CA . VAL B 1 556 ? -8.648 18.875 35.375 1 74.44 556 VAL B CA 1
ATOM 8901 C C . VAL B 1 556 ? -9.727 19.438 36.281 1 74.44 556 VAL B C 1
ATOM 8903 O O . VAL B 1 556 ? -10.805 18.844 36.438 1 74.44 556 VAL B O 1
ATOM 8906 N N . HIS B 1 557 ? -9.5 20.531 36.812 1 75.38 557 HIS B N 1
ATOM 8907 C CA . HIS B 1 557 ? -10.422 21.109 37.812 1 75.38 557 HIS B CA 1
ATOM 8908 C C . HIS B 1 557 ? -11.617 21.75 37.094 1 75.38 557 HIS B C 1
ATOM 8910 O O . HIS B 1 557 ? -12.742 21.703 37.625 1 75.38 557 HIS B O 1
ATOM 8916 N N . ALA B 1 558 ? -11.359 22.297 36.062 1 70.81 558 ALA B N 1
ATOM 8917 C CA . ALA B 1 558 ? -12.461 22.891 35.281 1 70.81 558 ALA B CA 1
ATOM 8918 C C . ALA B 1 558 ? -13.391 21.797 34.75 1 70.81 558 ALA B C 1
ATOM 8920 O O . ALA B 1 558 ? -14.617 21.938 34.844 1 70.81 558 ALA B O 1
ATOM 8921 N N . SER B 1 559 ? -12.805 20.797 34.25 1 71.38 559 SER B N 1
ATOM 8922 C CA . SER B 1 559 ? -13.586 19.688 33.688 1 71.38 559 SER B CA 1
ATOM 8923 C C . SER B 1 559 ? -14.367 18.953 34.781 1 71.38 559 SER B C 1
ATOM 8925 O O . SER B 1 559 ? -15.508 18.531 34.562 1 71.38 559 SER B O 1
ATOM 8927 N N . TYR B 1 560 ? -13.719 18.766 35.844 1 69.88 560 TYR B N 1
ATOM 8928 C CA . TYR B 1 560 ? -14.367 18.109 36.969 1 69.88 560 TYR B CA 1
ATOM 8929 C C . TYR B 1 560 ? -15.562 18.906 37.469 1 69.88 560 TYR B C 1
ATOM 8931 O O . TYR B 1 560 ? -16.609 18.344 37.781 1 69.88 560 TYR B O 1
ATOM 8939 N N . ASP B 1 561 ? -15.391 20.156 37.5 1 67.56 561 ASP B N 1
ATOM 8940 C CA . ASP B 1 561 ? -16.453 21.031 38 1 67.56 561 ASP B CA 1
ATOM 8941 C C . ASP B 1 561 ? -17.656 21 37.031 1 67.56 561 ASP B C 1
ATOM 8943 O O . ASP B 1 561 ? -18.812 21.016 37.5 1 67.56 561 ASP B O 1
ATOM 8947 N N . ILE B 1 562 ? -17.328 20.875 35.875 1 67.88 562 ILE B N 1
ATOM 8948 C CA . ILE B 1 562 ? -18.391 20.844 34.875 1 67.88 562 ILE B CA 1
ATOM 8949 C C . ILE B 1 562 ? -19.141 19.516 34.938 1 67.88 562 ILE B C 1
ATOM 8951 O O . ILE B 1 562 ? -20.359 19.469 34.875 1 67.88 562 ILE B O 1
ATOM 8955 N N . ALA B 1 563 ? -18.391 18.516 35 1 67.94 563 ALA B N 1
ATOM 8956 C CA . ALA B 1 563 ? -19 17.203 35.125 1 67.94 563 ALA B CA 1
ATOM 8957 C C . ALA B 1 563 ? -19.875 17.109 36.375 1 67.94 563 ALA B C 1
ATOM 8959 O O . ALA B 1 563 ? -20.969 16.516 36.344 1 67.94 563 ALA B O 1
ATOM 8960 N N . LYS B 1 564 ? -19.375 17.688 37.406 1 66.56 564 LYS B N 1
ATOM 8961 C CA . LYS B 1 564 ? -20.141 17.703 38.656 1 66.56 564 LYS B CA 1
ATOM 8962 C C . LYS B 1 564 ? -21.406 18.547 38.5 1 66.56 564 LYS B C 1
ATOM 8964 O O . LYS B 1 564 ? -22.484 18.141 38.969 1 66.56 564 LYS B O 1
ATOM 8969 N N . ALA B 1 565 ? -21.219 19.578 37.781 1 64.5 565 ALA B N 1
ATOM 8970 C CA . ALA B 1 565 ? -22.359 20.453 37.594 1 64.5 565 ALA B CA 1
ATOM 8971 C C . ALA B 1 565 ? -23.406 19.781 36.719 1 64.5 565 ALA B C 1
ATOM 8973 O O . ALA B 1 565 ? -24.609 19.938 36.938 1 64.5 565 ALA B O 1
ATOM 8974 N N . GLN B 1 566 ? -22.922 19.078 35.719 1 64.69 566 GLN B N 1
ATOM 8975 C CA . GLN B 1 566 ? -23.828 18.375 34.812 1 64.69 566 GLN B CA 1
ATOM 8976 C C . GLN B 1 566 ? -24.547 17.234 35.531 1 64.69 566 GLN B C 1
ATOM 8978 O O . GLN B 1 566 ? -25.734 17 35.312 1 64.69 566 GLN B O 1
ATOM 8983 N N . LYS B 1 567 ? -23.828 16.531 36.344 1 64.81 567 LYS B N 1
ATOM 8984 C CA . LYS B 1 567 ? -24.438 15.477 37.125 1 64.81 567 LYS B CA 1
ATOM 8985 C C . LYS B 1 567 ? -25.484 16.047 38.094 1 64.81 567 LYS B C 1
ATOM 8987 O O . LYS B 1 567 ? -26.547 15.43 38.281 1 64.81 567 LYS B O 1
ATOM 8992 N N . GLU B 1 568 ? -25.188 17.141 38.656 1 60.62 568 GLU B N 1
ATOM 8993 C CA . GLU B 1 568 ? -26.125 17.781 39.562 1 60.62 568 GLU B CA 1
ATOM 8994 C C . GLU B 1 568 ? -27.375 18.25 38.844 1 60.62 568 GLU B C 1
ATOM 8996 O O . GLU B 1 568 ? -28.484 18.141 39.344 1 60.62 568 GLU B O 1
ATOM 9001 N N . LYS B 1 569 ? -27.188 18.719 37.656 1 61.72 569 LYS B N 1
ATOM 9002 C CA . LYS B 1 569 ? -28.312 19.141 36.844 1 61.72 569 LYS B CA 1
ATOM 9003 C C . LYS B 1 569 ? -29.172 17.953 36.406 1 61.72 569 LYS B C 1
ATOM 9005 O O . LYS B 1 569 ? -30.406 18.047 36.406 1 61.72 569 LYS B O 1
ATOM 9010 N N . GLU B 1 570 ? -28.531 16.906 36 1 62.47 570 GLU B N 1
ATOM 9011 C CA . GLU B 1 570 ? -29.266 15.703 35.625 1 62.47 570 GLU B CA 1
ATOM 9012 C C . GLU B 1 570 ? -30.047 15.133 36.812 1 62.47 570 GLU B C 1
ATOM 9014 O O . GLU B 1 570 ? -31.172 14.664 36.656 1 62.47 570 GLU B O 1
ATOM 9019 N N . LYS B 1 571 ? -29.422 15.156 37.938 1 59.03 571 LYS B N 1
ATOM 9020 C CA . LYS B 1 571 ? -30.109 14.719 39.125 1 59.03 571 LYS B CA 1
ATOM 9021 C C . LYS B 1 571 ? -31.312 15.609 39.438 1 59.03 571 LYS B C 1
ATOM 9023 O O . LYS B 1 571 ? -32.375 15.125 39.844 1 59.03 571 LYS B O 1
ATOM 9028 N N . LEU B 1 572 ? -31.109 16.875 39.219 1 59 572 LEU B N 1
ATOM 9029 C CA . LEU B 1 572 ? -32.188 17.828 39.469 1 59 572 LEU B CA 1
ATOM 9030 C C . LEU B 1 572 ? -33.312 17.641 38.438 1 59 572 LEU B C 1
ATOM 9032 O O . LEU B 1 572 ? -34.5 17.719 38.781 1 59 572 LEU B O 1
ATOM 9036 N N . GLU B 1 573 ? -32.938 17.391 37.25 1 61.03 573 GLU B N 1
ATOM 9037 C CA . GLU B 1 573 ? -33.938 17.172 36.219 1 61.03 573 GLU B CA 1
ATOM 9038 C C . GLU B 1 573 ? -34.688 15.859 36.438 1 61.03 573 GLU B C 1
ATOM 9040 O O . GLU B 1 573 ? -35.906 15.789 36.25 1 61.03 573 GLU B O 1
ATOM 9045 N N . THR B 1 574 ? -33.969 14.852 36.844 1 62.31 574 THR B N 1
ATOM 9046 C CA . THR B 1 574 ? -34.625 13.594 37.188 1 62.31 574 THR B CA 1
ATOM 9047 C C . THR B 1 574 ? -35.531 13.758 38.406 1 62.31 574 THR B C 1
ATOM 9049 O O . THR B 1 574 ? -36.594 13.156 38.469 1 62.31 574 THR B O 1
ATOM 9052 N N . LYS B 1 575 ? -35.062 14.602 39.25 1 59.22 575 LYS B N 1
ATOM 9053 C CA . LYS B 1 575 ? -35.875 14.891 40.438 1 59.22 575 LYS B CA 1
ATOM 9054 C C . LYS B 1 575 ? -37.094 15.719 40.094 1 59.22 575 LYS B C 1
ATOM 9056 O O . LYS B 1 575 ? -38.188 15.484 40.625 1 59.22 575 LYS B O 1
ATOM 9061 N N . ILE B 1 576 ? -36.938 16.594 39.281 1 60.22 576 ILE B N 1
ATOM 9062 C CA . ILE B 1 576 ? -38.062 17.406 38.844 1 60.22 576 ILE B CA 1
ATOM 9063 C C . ILE B 1 576 ? -39.031 16.547 38.062 1 60.22 576 ILE B C 1
ATOM 9065 O O . ILE B 1 576 ? -40.25 16.688 38.219 1 60.22 576 ILE B O 1
ATOM 9069 N N . GLU B 1 577 ? -38.5 15.695 37.188 1 62.81 577 GLU B N 1
ATOM 9070 C CA . GLU B 1 577 ? -39.375 14.789 36.469 1 62.81 577 GLU B CA 1
ATOM 9071 C C . GLU B 1 577 ? -40.094 13.828 37.406 1 62.81 577 GLU B C 1
ATOM 9073 O O . GLU B 1 577 ? -41.281 13.547 37.219 1 62.81 577 GLU B O 1
ATOM 9078 N N . SER B 1 578 ? -39.375 13.422 38.281 1 63.31 578 SER B N 1
ATOM 9079 C CA . SER B 1 578 ? -40 12.539 39.25 1 63.31 578 SER B CA 1
ATOM 9080 C C . SER B 1 578 ? -41.031 13.289 40.094 1 63.31 578 SER B C 1
ATOM 9082 O O . SER B 1 578 ? -42.062 12.742 40.438 1 63.31 578 SER B O 1
ATOM 9084 N N . LYS B 1 579 ? -40.781 14.555 40.406 1 61.53 579 LYS B N 1
ATOM 9085 C CA . LYS B 1 579 ? -41.75 15.367 41.156 1 61.53 579 LYS B CA 1
ATOM 9086 C C . LYS B 1 579 ? -42.969 15.727 40.312 1 61.53 579 LYS B C 1
ATOM 9088 O O . LYS B 1 579 ? -44.094 15.758 40.781 1 61.53 579 LYS B O 1
ATOM 9093 N N . MET B 1 580 ? -42.562 15.938 39.125 1 63.41 580 MET B N 1
ATOM 9094 C CA . MET B 1 580 ? -43.656 16.219 38.219 1 63.41 580 MET B CA 1
ATOM 9095 C C . MET B 1 580 ? -44.531 15 38.031 1 63.41 580 MET B C 1
ATOM 9097 O O . MET B 1 580 ? -45.781 15.117 37.969 1 63.41 580 MET B O 1
ATOM 9101 N N . ASP B 1 581 ? -43.938 13.875 37.938 1 62.84 581 ASP B N 1
ATOM 9102 C CA . ASP B 1 581 ? -44.688 12.633 37.875 1 62.84 581 ASP B CA 1
ATOM 9103 C C . ASP B 1 581 ? -45.5 12.422 39.156 1 62.84 581 ASP B C 1
ATOM 9105 O O . ASP B 1 581 ? -46.625 11.93 39.125 1 62.84 581 ASP B O 1
ATOM 9109 N N . GLU B 1 582 ? -44.844 12.727 40.188 1 61.44 582 GLU B N 1
ATOM 9110 C CA . GLU B 1 582 ? -45.562 12.617 41.469 1 61.44 582 GLU B CA 1
ATOM 9111 C C . GLU B 1 582 ? -46.719 13.617 41.562 1 61.44 582 GLU B C 1
ATOM 9113 O O . GLU B 1 582 ? -47.781 13.297 42.062 1 61.44 582 GLU B O 1
ATOM 9118 N N . GLU B 1 583 ? -46.406 14.773 41.062 1 58.16 583 GLU B N 1
ATOM 9119 C CA . GLU B 1 583 ? -47.438 15.797 41.094 1 58.16 583 GLU B CA 1
ATOM 9120 C C . GLU B 1 583 ? -48.562 15.469 40.094 1 58.16 583 GLU B C 1
ATOM 9122 O O . GLU B 1 583 ? -49.75 15.719 40.375 1 58.16 583 GLU B O 1
ATOM 9127 N N . ASN B 1 584 ? -48.156 14.938 39 1 58.06 584 ASN B N 1
ATOM 9128 C CA . ASN B 1 584 ? -49.188 14.531 38 1 58.06 584 ASN B CA 1
ATOM 9129 C C . ASN B 1 584 ? -49.906 13.266 38.438 1 58.06 584 ASN B C 1
ATOM 9131 O O . ASN B 1 584 ? -51.031 13.016 38.031 1 58.06 584 ASN B O 1
ATOM 9135 N N . GLY B 1 585 ? -49.25 12.422 39.094 1 53.44 585 GLY B N 1
ATOM 9136 C CA . GLY B 1 585 ? -49.938 11.273 39.688 1 53.44 585 GLY B CA 1
ATOM 9137 C C . GLY B 1 585 ? -50.938 11.648 40.75 1 53.44 585 GLY B C 1
ATOM 9138 O O . GLY B 1 585 ? -51.875 10.891 41.031 1 53.44 585 GLY B O 1
ATOM 9139 N N . VAL B 1 586 ? -50.656 12.711 41.438 1 53.31 586 VAL B N 1
ATOM 9140 C CA . VAL B 1 586 ? -51.594 13.156 42.469 1 53.31 586 VAL B CA 1
ATOM 9141 C C . VAL B 1 586 ? -52.812 13.758 41.812 1 53.31 586 VAL B C 1
ATOM 9143 O O . VAL B 1 586 ? -53.938 13.633 42.312 1 53.31 586 VAL B O 1
ATOM 9146 N N . SER B 1 587 ? -52.656 14.406 40.719 1 44.59 587 SER B N 1
ATOM 9147 C CA . SER B 1 587 ? -53.844 15.008 40.094 1 44.59 587 SER B CA 1
ATOM 9148 C C . SER B 1 587 ? -54.781 13.945 39.531 1 44.59 587 SER B C 1
ATOM 9150 O O . SER B 1 587 ? -55.969 14.188 39.344 1 44.59 587 SER B O 1
ATOM 9152 N N . LYS B 1 588 ? -54.188 12.797 39.094 1 50.34 588 LYS B N 1
ATOM 9153 C CA . LYS B 1 588 ? -55.094 11.789 38.594 1 50.34 588 LYS B CA 1
ATOM 9154 C C . LYS B 1 588 ? -55.938 11.164 39.719 1 50.34 588 LYS B C 1
ATOM 9156 O O . LYS B 1 588 ? -57 10.641 39.469 1 50.34 588 LYS B O 1
ATOM 9161 N N . ASN B 1 589 ? -55.469 11.148 40.938 1 44.22 589 ASN B N 1
ATOM 9162 C CA . ASN B 1 589 ? -56.281 10.531 41.969 1 44.22 589 ASN B CA 1
ATOM 9163 C C . ASN B 1 589 ? -57.344 11.5 42.5 1 44.22 589 ASN B C 1
ATOM 9165 O O . ASN B 1 589 ? -58.219 11.117 43.281 1 44.22 589 ASN B O 1
ATOM 9169 N N . GLU B 1 590 ? -57.156 12.82 42.312 1 44.16 590 GLU B N 1
ATOM 9170 C CA . GLU B 1 590 ? -58.188 13.664 42.906 1 44.16 590 GLU B CA 1
ATOM 9171 C C . GLU B 1 590 ? -59.469 13.695 42.031 1 44.16 590 GLU B C 1
ATOM 9173 O O . GLU B 1 590 ? -60.5 14.141 42.5 1 44.16 590 GLU B O 1
ATOM 9178 N N . ASN B 1 591 ? -59.344 13.461 40.719 1 42.88 591 ASN B N 1
ATOM 9179 C CA . ASN B 1 591 ? -60.594 13.625 40 1 42.88 591 ASN B CA 1
ATOM 9180 C C . ASN B 1 591 ? -61.469 12.391 40.125 1 42.88 591 ASN B C 1
ATOM 9182 O O . ASN B 1 591 ? -62.562 12.336 39.531 1 42.88 591 ASN B O 1
ATOM 9186 N N . HIS B 1 592 ? -60.875 11.18 40.531 1 40.12 592 HIS B N 1
ATOM 9187 C CA . HIS B 1 592 ? -61.812 10.07 40.656 1 40.12 592 HIS B CA 1
ATOM 9188 C C . HIS B 1 592 ? -62.5 10.062 42 1 40.12 592 HIS B C 1
ATOM 9190 O O . HIS B 1 592 ? -63.25 9.133 42.344 1 40.12 592 HIS B O 1
ATOM 9196 N N . THR B 1 593 ? -62.219 11.055 42.938 1 30.81 593 THR B N 1
ATOM 9197 C CA . THR B 1 593 ? -63.281 11.039 43.938 1 30.81 593 THR B CA 1
ATOM 9198 C C . THR B 1 593 ? -64.5 11.867 43.5 1 30.81 593 THR B C 1
ATOM 9200 O O . THR B 1 593 ? -64.312 12.977 43 1 30.81 593 THR B O 1
#

Sequence (1186 aa):
MEEANGNSRLGEGNVVPAPIKLESFENITNYGRALLNTPLRLLDRVTARSNDEVELVDVKKRSQHEMKKTLSWWDLIWFGMGSVIGSGIFVLTGLEVRDTVGPAVVISYAVSGLSAMLSVFCYTEFAVEIPVAGGSFAYLRIELGEFAAFIASGNIILEYIIGGAAVSRSWTSYFATLCNQSSDKFVIVAHSLSHDYNKLDPIAVFVLAATYTFAVFSTKGSSRLNYIASISHLIILMFIIVAGLSKADAENYSDFTPFGTRGIFQSAAVLFFAYVGFDAVSTMAEETKNPGKDIPIGLIGSMTLTTFIYCMMGVTLCLMQKYSNVDKDAAFSVAFEAVGLKWAKYIVAIGALQGMTSVILVGAVGQARYLTHMARTHLLPSWLARVNEKTKTPVNATFAMFIATAIVAFFTSLDVLANLLSISTLFLFSLVALALLVRRYYVRGVTSKFDVMKFVGFIFLILGSSIGCSIYWSQTTGWIGYTILVPIWFVGTFGIWFFVPLAKKPKIWGVPLVPFLPSTSIGINVFLLGTLDKKSFERFGVWTAILVVYYLLVGVHASYDIAKAQKEKEKLETKIESKMDEENGVSKNENHTMEEANGNSRLGEGNVVPAPIKLESFENITNYGRALLNTPLRLLDRVTARSNDEVELVDVKKRSQHEMKKTLSWWDLIWFGMGSVIGSGIFVLTGLEVRDTVGPAVVISYAVSGLSAMLSVFCYTEFAVEIPVAGGSFAYLRIELGEFAAFIASGNIILEYIIGGAAVSRSWTSYFATLCNQSSDKFVIVAHSLSHDYNKLDPIAVFVLAATYTFAVFSTKGSSRLNYIASISHLIILMFIIVAGLSKADAENYSDFTPFGTRGIFQSAAVLFFAYVGFDAVSTMAEETKNPGKDIPIGLIGSMTLTTFIYCMMGVTLCLMQKYSNVDKDAAFSVAFEAVGLKWAKYIVAIGALQGMTSVILVGAVGQARYLTHMARTHLLPSWLARVNEKTKTPVNATFAMFIATAIVAFFTSLDVLANLLSISTLFLFSLVALALLVRRYYVRGVTSKFDVMKFVGFIFLILGSSIGCSIYWSQTTGWIGYTILVPIWFVGTFGIWFFVPLAKKPKIWGVPLVPFLPSTSIGINVFLLGTLDKKSFERFGVWTAILVVYYLLVGVHASYDIAKAQKEKEKLETKIESKMDEENGVSKNENHT

InterPro domains:
  IPR002293 Amino acid/polyamine transporter I [PF13520] (71-463)
  IPR029485 Cationic amino acid transporter, C-terminal [PF13906] (509-559)

Secondary structure (DSSP, 8-state):
--TTTT--TT------------GGGTSHHHHHHHHHTHHHHHHHHHT----HHIIIIIHHHTTSSPPP--B-HHHHHHHHHHHHSSHIIIIIHHHHIIIIIGGGHHHHHHHHHHHHHHHHHHHHHHHHHS--TTHHHHHHHHHT-HHHHHHHHHHHHHHHHHHHHHHHHHHHHHHHHHTTS-GGGGSEE-TTS-GGG-EE-HHHHHHHHHHHHHHHH-TTHHHHHHHHHHHHHHHHHHHHHHHHHHT--GGGGSSS-TTHHHHHHHHHHHHGGGGTTTHHHHTTGGGBS-HHHHHHHHHHHHHHHHHHHHHHHHHHHHHHS-GGG--SSSHHHHHHHHTT-HHHHHHHHHHHHHHHHHHHHHHHHHHHHHHHHHHHTTSS-GGGG---TTT-S-HHHHHHHHHHHHHHHHH--HHHHHHHHHHHHHHHHHHHHHHHHHHHH--TTTS-HHHHHHHHHHHHHHHHHHHHHHHHHHH---SHHHHHHHHHHHHHHHHHHHHS------SS---TTTTHHHHHHHHHHHHHHHTS-HHHHHHHHHHHHHHHHHIIIIIHHHHHHHHHHHHHHHHHHHHHHHHHHHHHHHHHHHS--/--TTGGG-TT------------GGGTSHHHHHHHHHTHHHHHHHHHT----HHIIIIIHHHTTSSPPP--B-HHHHHHHHHHHHSSHIIIIIHHHHIIIIIGGGHHHHHHHHHHHHHHHHHHHHHHHHHS--TTHHHHHHHHHT-HHHHHHHHHHHHHHHHHHHHHHHHHHHHHHHHHTTS-GGGGSEE-TTS-GGG-EE-HHHHHHHHHHHHHHHH-TTHHHHHHHHHHHHHHHHHHHHHHHHHHT--GGGGSSS-TTHHHHHHHHHHHHGGGGTTTHHHHTTGGGBS-HHHHHHHHHHHHHHHHHHHHHHHHHHHHHHS-GGG--SS-HHHHHHHHTT-HHHHHHHHHHHHHHHHHHHHHHHHHHHHHHHHHHHTTSS-GGGGPPPTTT-S-HHHHHHHHHHHHHHHHH--HHHHHHHHHHHHHHHHHHHHHHHHHHHH--TTTS-HHHHHHHHHHHHHHHHHHHHHHHHHHH---SHHHHHHHHHHHHHHHHHHHHS------SS---TTTTHHHHHHHHHHHHHHHTS-HHHHHHHHHHHHHHHHHIIIIIHHHHHHHHHHHHHHHHHHHHHHHHHHHHHHHHHHHTT-

Organism: Vicia faba (NCBI:txid3906)

Radius of gyration: 34.87 Å; Cα contacts (8 Å, |Δi|>4): 1941; chains: 2; bounding box: 97×133×95 Å

pLDDT: mean 83.42, std 14.81, range [20.02, 97.19]

Foldseek 3Di:
DDPPPPDCVVCPDFPQPDPPPQQCPPDPVSLVVLLVCLVVLCVVQQQDADALCCQQPVLCVVLVDQAAQDDFLVLLLLLLLLQQAALLLFFQLLQLCQPFWNLLLLLLLVLLLLLLLLLLQLQLLCLLQRVALQFLLNLCCHQRGDVSSLLLLLLLLLLLLLLLLLLLLLLLQLVCVLVVHHSQVQWQAQPPDDPQFRTFHVSSLVLLVVLLVVLLQAPPPLSVVSNVLSVLLVVLLVVLLVVLVVQFACVLCVCPGPNPPLSSLLSSLLSNSSNPGSSLSSSCSSNHPNSLPSSCSSSSVSSVVSSVSSSSSSNSLSRLDRSNPADNSGRSLVSCVVSPNNVSSNSNSVSNSSSSSSNSNSSLQSQLSNQLSCVSLVLDPSLSVTADPVRRGRSVSSVVSSVSSSVCSRTGHSSLSSLLSSLSVLVSSLSSLVSSLSVFQPDPPPHDPVLVVQLVVLVCQLLVLLLQLLVCSLPDPDDVSCVPSVVSNVCSQVSCVPPGDTDDDRDRDHRPPPPVSSSVSNSSSSNSSSSGDPVSVVVVVVSSVVSVVSCSSPVSSSNVSVVVVVVVVVVVVVVVVVVVVVVVVVVVVVVVD/DPPPPPPCPVCPDFPQPPPPPQQCPPDPVSLVVLLVCLVVLCVVQQPDADALCCQQPVLCVVLVDQAAQDDFLVLLLLLLLLQQAALLLFFQLLQLCQPFWNLLLLLLLVLLLLLLLLLLQLQLLCLLQRVALQFLLNLCCHQRGDVSSLLLLLLLLLLLLLLLLLLLLLLLQLVCVLVVHGSQVQWQAQPPDDPQFRTFHVSSLVLLVVLLVVLLFAPPVLSVVSNVLSVLLVVLLVVLLVVLVVQFACVLCVCPGPNPPLSSLLSSLLSNSSNPRSSLSSSCSSNHPNSLPSSCSSSSVSSVVSSVSSSSSSNSLSRLDRSNPADNSGRSLVSCVVSPNNVSSNSNSVSNSSSSSSNSNSSLQSQLSNQLSCVSLVLDPSLSVTADPVSRGRSVVSVVSSVSSSVCSRTGHSSLSSLLSSLSVLVSSLSSLVSSLSVFQPDPPPHDPVLVVQLVVLVCQLLVLLLQLLVCSLPDPDDVSCVPSVVSNVCSQVSCVPPGDTDDDRDRDHRPPPPVSSSVSNSSSSNSSSSGDPVSVVVVVVSSVVSVVSCSSPVSSSNVSVVVVVVVVVVVVVVVVVVVVVVVVVVVVVVVD

Solvent-accessible surface area (backbone atoms only — not comparable to full-atom values): 57953 Å² total; per-residue (Å²): 140,79,78,80,77,69,80,70,77,67,75,80,70,75,76,59,77,79,78,72,82,46,64,40,72,72,42,74,66,39,34,52,54,47,58,73,41,34,70,63,48,42,61,54,39,45,67,36,54,51,52,71,60,47,54,66,45,56,56,48,57,69,56,80,57,83,65,71,55,75,38,48,32,71,52,38,23,39,50,26,39,28,28,22,50,27,37,33,68,48,22,49,43,15,39,33,23,42,73,35,16,25,48,33,39,30,57,14,41,47,53,27,36,48,44,48,47,39,36,45,42,48,51,36,27,46,26,47,75,52,45,33,54,45,31,69,42,50,52,28,20,40,54,56,3,45,48,56,17,48,56,46,44,55,38,51,52,48,32,50,32,35,46,42,16,33,29,28,44,41,42,41,27,32,52,21,50,67,67,74,39,63,47,67,75,66,34,46,77,39,84,88,42,59,87,63,41,15,50,32,24,63,56,18,35,49,54,48,52,52,40,50,54,48,50,45,71,37,60,82,56,44,56,60,53,40,46,54,51,28,51,52,33,50,50,44,52,50,46,49,36,54,58,31,49,75,53,49,38,74,74,37,48,69,63,37,55,77,47,45,72,65,16,27,49,38,36,14,30,44,52,34,41,27,64,46,43,47,64,51,52,32,31,43,28,46,24,28,61,48,36,68,60,24,46,49,51,6,54,54,47,19,51,52,51,48,37,52,49,50,27,47,45,41,46,23,54,23,23,47,36,45,34,82,72,43,38,50,55,36,20,64,28,51,49,31,41,74,71,70,36,56,72,53,19,50,54,46,27,52,36,50,46,51,26,26,50,41,22,45,34,48,48,46,51,40,47,25,47,42,47,25,47,44,11,67,70,50,68,38,65,60,72,31,41,36,46,38,82,86,54,68,31,39,50,54,28,39,49,55,49,45,54,55,18,35,55,49,23,25,29,45,37,56,69,60,31,35,44,40,30,23,44,40,46,33,50,50,44,27,48,49,23,49,30,49,54,40,49,30,53,46,42,91,91,69,54,51,70,67,50,50,51,52,47,51,52,25,49,48,35,30,51,50,23,20,51,47,49,11,51,46,57,66,74,43,90,72,62,66,67,52,73,52,31,51,54,41,27,46,51,16,41,51,42,41,60,74,74,39,68,79,61,46,77,68,88,81,49,62,60,68,65,71,50,53,43,38,49,48,26,31,35,50,27,41,33,34,50,35,52,51,62,68,67,43,51,52,53,51,47,52,53,50,50,53,50,51,53,46,32,66,70,45,35,48,52,41,47,49,38,47,52,50,50,51,50,52,48,52,50,48,50,53,47,47,51,49,46,48,48,49,52,52,52,50,56,60,59,59,70,77,102,133,89,74,78,75,72,74,71,75,68,78,80,71,70,74,58,77,78,78,72,82,46,64,39,72,72,41,73,67,39,33,50,53,47,57,74,39,35,68,63,48,42,61,55,40,46,68,36,54,50,51,71,60,46,56,66,45,55,56,49,58,70,56,79,58,84,65,69,55,75,39,46,33,69,51,37,23,40,51,26,39,27,27,21,51,28,37,33,68,47,22,49,42,16,40,33,25,43,73,34,16,25,46,35,40,30,57,13,42,48,54,27,36,48,44,48,46,39,38,46,42,48,50,37,27,46,25,46,77,54,44,32,54,44,34,70,43,49,52,28,21,40,53,55,4,45,50,55,16,49,56,45,43,54,38,50,52,48,31,49,31,35,47,43,15,33,27,28,46,43,40,40,27,31,50,22,49,67,67,73,40,61,47,68,74,66,32,46,75,40,84,88,42,58,88,61,41,15,50,31,23,62,55,18,36,48,53,48,53,52,38,50,53,47,50,46,71,36,60,83,57,44,56,61,53,40,46,52,51,28,52,51,33,50,51,42,52,50,48,49,37,54,58,30,50,75,53,50,37,73,73,36,49,68,62,37,55,77,49,44,73,65,16,28,51,39,36,13,30,43,51,34,39,28,64,47,42,48,64,52,51,34,32,43,28,46,25,28,61,48,37,66,60,24,44,49,52,5,55,53,47,20,50,53,51,48,38,51,49,51,27,47,45,39,47,24,52,23,24,47,36,45,33,81,73,44,38,51,54,36,20,63,29,52,49,31,40,74,71,68,35,58,72,54,19,50,54,45,25,52,34,50,46,51,25,25,49,42,22,43,34,49,46,48,52,41,47,25,45,40,47,25,46,44,11,69,68,50,66,38,65,60,70,32,42,33,42,38,82,85,54,66,30,39,52,53,29,38,50,54,48,45,54,56,18,34,56,49,23,25,29,45,38,58,70,60,31,35,44,40,30,23,46,40,46,33,50,50,45,28,48,51,24,49,30,49,53,40,48,30,52,46,41,90,92,70,55,51,72,66,52,48,51,53,48,52,51,26,48,48,35,31,51,50,22,20,50,46,49,12,51,47,59,67,74,42,89,73,61,66,68,52,72,52,29,51,54,43,28,47,49,16,43,50,41,40,60,72,73,39,68,80,61,45,77,67,87,80,50,63,61,66,66,71,49,53,44,39,49,49,27,31,34,49,27,40,33,35,51,34,54,51,61,68,69,42,51,51,53,51,48,52,52,50,50,51,50,50,52,45,32,66,71,44,36,50,52,41,47,50,39,46,53,50,50,50,51,51,47,51,51,48,49,52,46,47,50,49,46,46,49,51,53,53,52,50,55,60,59,58,70,75,104

Nearest PDB structures (foldseek):
  6f34-assembly1_A  TM=9.183E-01  e=6.111E-27  Geobacillus kaustophilus HTA426
  5oqt-assembly1_A  TM=9.206E-01  e=1.852E-26  Geobacillus kaustophilus HTA426
  7nf6-assembly1_B  TM=8.253E-01  e=1.268E-12  Ovis aries
  8wny-assembly1_B  TM=7.164E-01  e=7.281E-14  Homo sapiens
  8a6l-assembly1_B  TM=6.921E-01  e=6.409E-13  Homo sapiens